Protein AF-A0A182K7H1-F1 (afdb_monomer)

Solvent-accessible surface area (backbone atoms only — not comparable to full-atom values): 57056 Å² total; per-residue (Å²): 138,60,62,59,82,62,42,45,55,62,90,88,58,88,74,41,28,60,67,60,37,84,74,32,48,56,50,62,78,60,56,67,69,58,35,54,52,52,48,57,58,53,33,58,72,74,45,53,77,69,53,47,55,51,48,50,52,45,49,52,50,32,55,77,41,65,44,45,57,30,48,52,56,48,51,60,43,40,74,75,32,53,23,68,57,61,65,74,89,90,86,73,87,88,87,86,78,92,80,81,83,88,77,68,57,71,64,57,52,48,47,53,55,45,67,73,38,57,67,68,62,45,51,48,49,53,48,18,61,76,67,75,48,80,69,52,77,68,52,54,53,53,53,49,58,49,52,52,49,41,54,73,72,31,69,68,62,34,53,54,53,52,54,57,50,51,58,58,41,71,76,40,55,74,68,55,28,50,55,52,48,53,43,48,56,46,20,73,75,69,69,52,83,70,70,76,50,72,67,56,49,50,52,51,52,50,50,57,50,49,55,54,47,51,57,48,51,59,56,49,67,75,46,56,72,72,57,35,52,52,53,49,50,39,48,66,73,26,66,95,52,82,60,77,70,52,73,69,57,46,50,53,54,51,51,49,55,54,72,70,47,97,71,80,91,42,29,60,56,53,43,67,74,39,25,43,56,50,63,26,42,68,61,76,44,35,38,26,26,38,49,73,46,52,83,36,72,48,54,74,36,55,85,24,31,53,50,44,52,14,46,49,50,26,44,50,36,47,52,51,48,28,53,27,69,28,40,32,34,65,51,50,46,96,86,58,81,45,58,37,45,44,65,50,62,53,24,43,33,9,14,21,46,48,58,26,71,73,45,38,43,81,48,59,50,53,36,34,64,92,75,40,85,47,66,53,31,33,36,40,21,43,86,20,35,46,31,42,36,76,34,46,45,100,87,71,44,56,38,52,38,42,27,41,31,54,26,52,49,55,50,47,57,51,51,79,72,48,90,69,91,74,44,31,64,32,18,41,47,52,36,36,26,38,60,30,20,51,53,52,50,50,44,34,70,73,32,77,62,26,42,50,50,53,47,51,63,42,34,18,35,37,39,40,32,56,31,83,56,63,67,86,49,62,24,44,34,43,43,37,32,67,35,59,62,47,45,34,36,60,56,40,32,20,32,33,37,37,27,21,37,29,22,42,40,17,27,35,25,26,43,76,46,41,59,69,73,57,58,51,51,52,54,49,50,42,46,46,48,32,55,73,74,44,76,79,72,79,86,52,73,50,90,53,92,57,79,64,44,72,61,81,63,76,76,55,71,68,55,53,52,51,33,58,53,32,50,60,52,45,66,62,52,60,57,45,58,39,49,34,40,54,75,42,71,91,52,19,37,52,58,34,47,77,64,77,37,59,53,67,29,52,52,54,54,49,50,53,43,36,47,27,75,75,66,78,48,83,57,24,27,38,30,68,20,67,27,25,58,18,28,78,33,60,71,31,45,19,67,60,50,35,59,47,40,49,54,24,44,54,36,67,74,35,90,82,54,51,63,60,57,36,20,51,31,42,51,51,21,30,52,49,37,47,51,46,38,52,36,14,46,69,38,59,34,41,58,62,52,55,49,48,39,51,48,49,21,57,65,66,74,40,78,78,59,67,65,72,71,36,69,60,35,38,62,45,17,44,96,59,42,17,32,34,32,34,40,74,66,52,68,48,95,58,44,46,46,45,54,32,61,32,67,72,11,26,10,46,18,29,16,39,37,60,51,23,34,39,42,36,26,19,12,34,56,85,30,90,80,41,48,22,60,60,50,51,54,47,52,57,67,58,49,59,67,72,54,47,46,18,53,56,41,52,75,76,60,81,88,83,79,89,92,90,89,88,88,94,68,88,48,69,68,56,56,48,48,54,48,51,52,53,52,47,50,56,51,42,50,58,70,57,55,52,72,71,57,54,30,51,51,38,44,47,24,64,73,55,58,26,41,92,76,64,52,75,69,54,46,54,52,50,54,52,43,53,53,49,34,53,53,53,44,39,53,53,50,48,53,50,49,42,55,72,69,63,50,82,86,58,56,72,71,57,54,51,51,52,51,56,49,45,52,52,44,48,54,44,60,68,66,46,60,52,60,69,51,54,32,51,53,43,23,47,23,58,78,51,75,45,44,78,77,87,42,75,68,55,51,49,46,50,53,52,40,52,54,49,32,45,57,48,55,49,53,49,51,52,51,47,38,71,73,37,74,74,52,53,70,54,52,75,71,58,54,52,38,49,52,51,53,51,45,50,53,53,51,54,54,60,71,61,57,61,62,69,57,55,37,52,54,54,30,52,26,56,77,48,75,21,43,86,74,77,50,72,70,56,53,51,50,50,55,54,46,56,52,48,48,50,52,47,55,52,42,55,61,41,54,76,72,73,68,89,88,56,76,62,54,60,49,37,49,57,49,52,52,47,54,48,67,71,70,102

InterPro domains:
  IPR000542 Acyltransferase ChoActase/COT/CPT [PTHR22589] (16-782)
  IPR023213 Chloramphenicol acetyltransferase-like domain superfamily [G3DSA:3.30.559.10] (259-781)
  IPR039551 Choline/Carnitine o-acyltransferase, domain 1 and 2 [PF00755] (27-86)
  IPR039551 Choline/Carnitine o-acyltransferase, domain 1 and 2 [PF00755] (265-781)
  IPR042231 Choline/Carnitine o-acyltransferase, domain 2 [G3DSA:3.30.559.70] (263-580)
  IPR042572 Carnitine o-acyltransferase, N-terminal [G3DSA:1.10.275.20] (8-95)

Structure (mmCIF, N/CA/C/O backbone):
data_AF-A0A182K7H1-F1
#
_entry.id   AF-A0A182K7H1-F1
#
loop_
_atom_site.group_PDB
_atom_site.id
_atom_site.type_symbol
_atom_site.label_atom_id
_atom_site.label_alt_id
_atom_site.label_comp_id
_atom_site.label_asym_id
_atom_site.label_entity_id
_atom_site.label_seq_id
_atom_site.pdbx_PDB_ins_code
_atom_site.Cartn_x
_atom_site.Cartn_y
_atom_site.Cartn_z
_atom_site.occupancy
_atom_site.B_iso_or_equiv
_atom_site.auth_seq_id
_atom_site.auth_comp_id
_atom_site.auth_asym_id
_atom_site.auth_atom_id
_atom_site.pdbx_PDB_model_num
ATOM 1 N N . MET A 1 1 ? 12.773 -13.994 16.159 1.00 61.06 1 MET A N 1
ATOM 2 C CA . MET A 1 1 ? 12.690 -12.647 16.770 1.00 61.06 1 MET A CA 1
ATOM 3 C C . MET A 1 1 ? 11.507 -12.635 17.725 1.00 61.06 1 MET A C 1
ATOM 5 O O . MET A 1 1 ? 10.516 -13.269 17.392 1.00 61.06 1 MET A O 1
ATOM 9 N N . ASN A 1 2 ? 11.617 -11.969 18.878 1.00 81.62 2 ASN A N 1
ATOM 10 C CA . ASN A 1 2 ? 10.516 -11.820 19.841 1.00 81.62 2 ASN A CA 1
ATOM 11 C C . ASN A 1 2 ? 9.885 -10.417 19.743 1.00 81.62 2 ASN A C 1
ATOM 13 O O . ASN A 1 2 ? 10.512 -9.479 19.241 1.00 81.62 2 ASN A O 1
ATOM 17 N N . ARG A 1 3 ? 8.648 -10.268 20.210 1.00 90.25 3 ARG A N 1
ATOM 18 C CA . ARG A 1 3 ? 7.836 -9.048 20.123 1.00 90.25 3 ARG A CA 1
ATOM 19 C C . ARG A 1 3 ? 8.479 -7.888 20.872 1.00 90.25 3 ARG A C 1
ATOM 21 O O . ARG A 1 3 ? 8.464 -6.766 20.374 1.00 90.25 3 ARG A O 1
ATOM 28 N N . GLU A 1 4 ? 9.083 -8.163 22.026 1.00 88.94 4 GLU A N 1
ATOM 29 C CA . GLU A 1 4 ? 9.776 -7.169 22.853 1.00 88.94 4 GLU A CA 1
ATOM 30 C C . GLU A 1 4 ? 10.881 -6.447 22.065 1.00 88.94 4 GLU A C 1
ATOM 32 O O . GLU A 1 4 ? 10.913 -5.218 22.009 1.00 88.94 4 GLU A O 1
ATOM 37 N N . SER A 1 5 ? 11.729 -7.201 21.356 1.00 86.62 5 SER A N 1
ATOM 38 C CA . SER A 1 5 ? 12.821 -6.641 20.548 1.00 86.62 5 SER A CA 1
ATOM 39 C C . SER A 1 5 ? 12.358 -5.854 19.317 1.00 86.62 5 SER A C 1
ATOM 41 O O . SER A 1 5 ? 13.107 -5.009 18.823 1.00 86.62 5 SER A O 1
ATOM 43 N N . ILE A 1 6 ? 11.151 -6.114 18.812 1.00 88.25 6 ILE A N 1
ATOM 44 C CA . ILE A 1 6 ? 10.623 -5.460 17.608 1.00 88.25 6 ILE A CA 1
ATOM 45 C C . ILE A 1 6 ? 9.835 -4.201 17.975 1.00 88.25 6 ILE A C 1
ATOM 47 O O . ILE A 1 6 ? 10.013 -3.163 17.342 1.00 88.25 6 ILE A O 1
ATOM 51 N N . TYR A 1 7 ? 8.976 -4.282 18.994 1.00 93.25 7 TYR A N 1
ATOM 52 C CA . TYR A 1 7 ? 7.930 -3.287 19.232 1.00 93.25 7 TYR A CA 1
ATOM 53 C C . TYR A 1 7 ? 8.120 -2.445 20.485 1.00 93.25 7 TYR A C 1
ATOM 55 O O . TYR A 1 7 ? 7.563 -1.352 20.544 1.00 93.25 7 TYR A O 1
ATOM 63 N N . TYR A 1 8 ? 8.886 -2.899 21.474 1.00 93.69 8 TYR A N 1
ATOM 64 C CA . TYR A 1 8 ? 9.007 -2.186 22.742 1.00 93.69 8 TYR A CA 1
ATOM 65 C C . TYR A 1 8 ? 10.321 -1.413 22.804 1.00 93.69 8 TYR A C 1
ATOM 67 O O . TYR A 1 8 ? 11.397 -1.916 22.458 1.00 93.69 8 TYR A O 1
ATOM 75 N N . LEU A 1 9 ? 10.240 -0.158 23.239 1.00 92.06 9 LEU A N 1
ATOM 76 C CA . LEU A 1 9 ? 11.418 0.574 23.693 1.00 92.06 9 LEU A CA 1
ATOM 77 C C . LEU A 1 9 ? 11.927 -0.025 25.007 1.00 92.06 9 LEU A C 1
ATOM 79 O O . LEU A 1 9 ? 11.134 -0.455 25.844 1.00 92.06 9 LEU A O 1
ATOM 83 N N . ALA A 1 10 ? 13.250 -0.030 25.189 1.00 87.62 10 ALA A N 1
ATOM 84 C CA . ALA A 1 10 ? 13.857 -0.480 26.436 1.00 87.62 10 ALA A CA 1
ATOM 85 C C . ALA A 1 10 ? 13.389 0.387 27.615 1.00 87.62 10 ALA A C 1
ATOM 87 O O . ALA A 1 10 ? 13.166 1.597 27.471 1.00 87.62 10 ALA A O 1
ATOM 88 N N . GLU A 1 11 ? 13.262 -0.224 28.792 1.00 84.56 11 GLU A N 1
ATOM 89 C CA . GLU A 1 11 ? 12.910 0.502 30.008 1.00 84.56 11 GLU A CA 1
ATOM 90 C C . GLU A 1 11 ? 13.937 1.615 30.279 1.00 84.56 11 GLU A C 1
ATOM 92 O O . GLU A 1 11 ? 15.145 1.424 30.148 1.00 84.56 11 GLU A O 1
ATOM 97 N N . GLY A 1 12 ? 13.451 2.818 30.592 1.00 82.81 12 GLY A N 1
ATOM 98 C CA . GLY A 1 12 ? 14.304 3.997 30.769 1.00 82.81 12 GLY A CA 1
ATOM 99 C C . GLY A 1 12 ? 14.825 4.646 29.478 1.00 82.81 12 GLY A C 1
ATOM 100 O O . GLY A 1 12 ? 15.513 5.661 29.583 1.00 82.81 12 GLY A O 1
ATOM 101 N N . SER A 1 13 ? 14.483 4.140 28.281 1.00 88.00 13 SER A N 1
ATOM 102 C CA . SER A 1 13 ? 14.846 4.810 27.021 1.00 88.00 13 SER A CA 1
ATOM 103 C C . SER A 1 13 ? 14.286 6.235 26.971 1.00 88.00 13 SER A C 1
ATOM 105 O O . SER A 1 13 ? 13.136 6.482 27.357 1.00 88.00 13 SER A O 1
ATOM 107 N N . THR A 1 14 ? 15.123 7.160 26.495 1.00 87.44 14 THR A N 1
ATOM 108 C CA . THR A 1 14 ? 14.776 8.559 26.219 1.00 87.44 14 THR A CA 1
ATOM 109 C C . THR A 1 14 ? 14.145 8.746 24.838 1.00 87.44 14 THR A C 1
ATOM 111 O O . THR A 1 14 ? 13.591 9.813 24.571 1.00 87.44 14 THR A O 1
ATOM 114 N N . GLU A 1 15 ? 14.208 7.729 23.972 1.00 91.69 15 GLU A N 1
ATOM 115 C CA . GLU A 1 15 ? 13.525 7.720 22.679 1.00 91.69 15 GLU A CA 1
ATOM 116 C C . GLU A 1 15 ? 12.002 7.660 22.865 1.00 91.69 15 GLU A C 1
ATOM 118 O O . GLU A 1 15 ? 11.488 7.200 23.889 1.00 91.69 15 GLU A O 1
ATOM 123 N N . SER A 1 16 ? 11.263 8.111 21.852 1.00 93.62 16 SER A N 1
ATOM 124 C CA . SER A 1 16 ? 9.811 7.946 21.783 1.00 93.62 16 SER A CA 1
ATOM 125 C C . SER A 1 16 ? 9.386 7.549 20.372 1.00 93.62 16 SER A C 1
ATOM 127 O O . SER A 1 16 ? 10.123 7.761 19.412 1.00 93.62 16 SER A O 1
ATOM 129 N N . THR A 1 17 ? 8.196 6.972 20.220 1.00 93.69 17 THR A N 1
ATOM 130 C CA . THR A 1 17 ? 7.698 6.461 18.927 1.00 93.69 17 THR A CA 1
ATOM 131 C C . THR A 1 17 ? 7.840 7.444 17.763 1.00 93.69 17 THR A C 1
ATOM 133 O O . THR A 1 17 ? 8.164 7.033 16.652 1.00 93.69 17 THR A O 1
ATOM 136 N N . PHE A 1 18 ? 7.612 8.734 18.017 1.00 91.81 18 PHE A N 1
ATOM 137 C CA . PHE A 1 18 ? 7.585 9.781 16.992 1.00 91.81 18 PHE A CA 1
ATOM 138 C C . PHE A 1 18 ? 8.827 10.688 17.020 1.00 91.81 18 PHE A C 1
ATOM 140 O O . PHE A 1 18 ? 8.866 11.676 16.290 1.00 91.81 18 PHE A O 1
ATOM 147 N N . CYS A 1 19 ? 9.842 10.398 17.849 1.00 89.94 19 CYS A N 1
ATOM 148 C CA . CYS A 1 19 ? 10.954 11.333 18.077 1.00 89.94 19 CYS A CA 1
ATOM 149 C C . CYS A 1 19 ? 11.801 11.600 16.824 1.00 89.94 19 CYS A C 1
ATOM 151 O O . CYS A 1 19 ? 12.365 12.679 16.700 1.00 89.94 19 CYS A O 1
ATOM 153 N N . TYR A 1 20 ? 11.838 10.659 15.878 1.00 88.25 20 TYR A N 1
ATOM 154 C CA . TYR A 1 20 ? 12.595 10.787 14.632 1.00 88.25 20 TYR A CA 1
ATOM 155 C C . TYR A 1 20 ? 11.804 11.377 13.461 1.00 88.25 20 TYR A C 1
ATOM 157 O O . TYR A 1 20 ? 12.409 11.618 12.413 1.00 88.25 20 TYR A O 1
ATOM 165 N N . ASP A 1 21 ? 10.485 11.579 13.594 1.00 85.06 21 ASP A N 1
ATOM 166 C CA . ASP A 1 21 ? 9.632 11.989 12.470 1.00 85.06 21 ASP A CA 1
ATOM 167 C C . ASP A 1 21 ? 10.032 13.361 11.921 1.00 85.06 21 ASP A C 1
ATOM 169 O O . ASP A 1 21 ? 10.161 13.514 10.710 1.00 85.06 21 ASP A O 1
ATOM 173 N N . GLU A 1 22 ? 10.294 14.343 12.787 1.00 85.38 22 GLU A N 1
ATOM 174 C CA . GLU A 1 22 ? 10.682 15.694 12.358 1.00 85.38 22 GLU A CA 1
ATOM 175 C C . GLU A 1 22 ? 12.088 15.773 11.753 1.00 85.38 22 GLU A C 1
ATOM 177 O O . GLU A 1 22 ? 12.338 16.637 10.907 1.00 85.38 22 GLU A O 1
ATOM 182 N N . ASP A 1 23 ? 12.966 14.837 12.108 1.00 87.75 23 ASP A N 1
ATOM 183 C CA . ASP A 1 23 ? 14.344 14.766 11.613 1.00 87.75 23 ASP A CA 1
ATOM 184 C C . ASP A 1 23 ? 14.473 13.936 10.328 1.00 87.75 23 ASP A C 1
ATOM 186 O O . ASP A 1 23 ? 15.574 13.762 9.802 1.00 87.75 23 ASP A O 1
ATOM 190 N N . ARG A 1 24 ? 13.366 13.383 9.806 1.00 86.62 24 ARG A N 1
ATOM 191 C CA . ARG A 1 24 ? 13.410 12.626 8.551 1.00 86.62 24 ARG A CA 1
ATOM 192 C C . ARG A 1 24 ? 13.844 13.527 7.384 1.00 86.62 24 ARG A C 1
ATOM 194 O O . ARG A 1 24 ? 13.399 14.677 7.299 1.00 86.62 24 ARG A O 1
ATOM 201 N N . PRO A 1 25 ? 14.653 13.003 6.441 1.00 91.62 25 PRO A N 1
ATOM 202 C CA . PRO A 1 25 ? 15.012 13.721 5.227 1.00 91.62 25 PRO A CA 1
ATOM 203 C C . PRO A 1 25 ? 13.783 14.200 4.454 1.00 91.62 25 PRO A C 1
ATOM 205 O O . PRO A 1 25 ? 12.722 13.568 4.474 1.00 91.62 25 PRO A O 1
ATOM 208 N N . ARG A 1 26 ? 13.943 15.311 3.732 1.00 91.25 26 ARG A N 1
ATOM 209 C CA . ARG A 1 26 ? 12.905 15.805 2.825 1.00 91.25 26 ARG A CA 1
ATOM 210 C C . ARG A 1 26 ? 12.627 14.783 1.731 1.00 91.25 26 ARG A C 1
ATOM 212 O O . ARG A 1 26 ? 13.552 14.115 1.275 1.00 91.25 26 ARG A O 1
ATOM 219 N N . LEU A 1 27 ? 11.378 14.705 1.284 1.00 86.62 27 LEU A N 1
ATOM 220 C CA . LEU A 1 27 ? 11.044 13.944 0.088 1.00 86.62 27 LEU A CA 1
ATOM 221 C C . LEU A 1 27 ? 11.757 14.597 -1.113 1.00 86.62 27 LEU A C 1
ATOM 223 O O . LEU A 1 27 ? 11.509 15.780 -1.373 1.00 86.62 27 LEU A O 1
ATOM 227 N N . PRO A 1 28 ? 12.643 13.882 -1.824 1.00 92.12 28 PRO A N 1
ATOM 228 C CA . PRO A 1 28 ? 13.343 14.441 -2.970 1.00 92.12 28 PRO A CA 1
ATOM 229 C C . PRO A 1 28 ? 12.354 14.741 -4.103 1.00 92.12 28 PRO A C 1
ATOM 231 O O . PRO A 1 28 ? 11.305 14.106 -4.221 1.00 92.12 28 PRO A O 1
ATOM 234 N N . LEU A 1 29 ? 12.681 15.744 -4.914 1.00 94.12 29 LEU A N 1
ATOM 235 C CA . LEU A 1 29 ? 11.970 16.070 -6.147 1.00 94.12 29 LEU A CA 1
ATOM 236 C C . LEU A 1 29 ? 12.861 15.636 -7.321 1.00 94.12 29 LEU A C 1
ATOM 238 O O . LEU A 1 29 ? 13.968 16.171 -7.445 1.00 94.12 29 LEU A O 1
ATOM 242 N N . PRO A 1 30 ? 12.434 14.679 -8.163 1.00 94.62 30 PRO A N 1
ATOM 243 C CA . PRO A 1 30 ? 13.207 14.292 -9.337 1.00 94.62 30 PRO A CA 1
ATOM 244 C C . PRO A 1 30 ? 13.413 15.462 -10.304 1.00 94.62 30 PRO A C 1
ATOM 246 O O . PRO A 1 30 ? 12.585 16.368 -10.409 1.00 94.62 30 PRO A O 1
ATOM 249 N N . LYS A 1 31 ? 14.496 15.411 -11.085 1.00 96.94 31 LYS A N 1
ATOM 250 C CA . LYS A 1 31 ? 14.678 16.328 -12.219 1.00 96.94 31 LYS A CA 1
ATOM 251 C C . LYS A 1 31 ? 13.679 15.990 -13.329 1.00 96.94 31 LYS A C 1
ATOM 253 O O . LYS A 1 31 ? 13.466 14.815 -13.628 1.00 96.94 31 LYS A O 1
ATOM 258 N N . LEU A 1 32 ? 13.136 17.010 -13.997 1.00 97.69 32 LEU A N 1
ATOM 259 C CA . LEU A 1 32 ? 12.185 16.827 -15.100 1.00 97.69 32 LEU A CA 1
ATOM 260 C C . LEU A 1 32 ? 12.740 15.919 -16.212 1.00 97.69 32 LEU A C 1
ATOM 262 O O . LEU A 1 32 ? 12.070 14.972 -16.613 1.00 97.69 32 LEU A O 1
ATOM 266 N N . ASP A 1 33 ? 13.973 16.162 -16.670 1.00 97.44 33 ASP A N 1
ATOM 267 C CA . ASP A 1 33 ? 14.596 15.375 -17.748 1.00 97.44 33 ASP A CA 1
ATOM 268 C C . ASP A 1 33 ? 14.733 13.888 -17.380 1.00 97.44 33 ASP A C 1
ATOM 270 O O . ASP A 1 33 ? 14.475 13.015 -18.210 1.00 97.44 33 ASP A O 1
ATOM 274 N N . HIS A 1 34 ? 15.071 13.592 -16.119 1.00 96.81 34 HIS A N 1
ATOM 275 C CA . HIS A 1 34 ? 15.126 12.222 -15.601 1.00 96.81 34 HIS A CA 1
ATOM 276 C C . HIS A 1 34 ? 13.756 11.549 -15.692 1.00 96.81 34 HIS A C 1
ATOM 278 O O . HIS A 1 34 ? 13.620 10.471 -16.272 1.00 96.81 34 HIS A O 1
ATOM 284 N N . THR A 1 35 ? 12.721 12.224 -15.185 1.00 97.62 35 THR A N 1
ATOM 285 C CA . THR A 1 35 ? 11.346 11.718 -15.213 1.00 97.62 35 THR A CA 1
ATOM 286 C C . THR A 1 35 ? 10.848 11.479 -16.631 1.00 97.62 35 THR A C 1
ATOM 288 O O . THR A 1 35 ? 10.243 10.444 -16.886 1.00 97.62 35 THR A O 1
ATOM 291 N N . LEU A 1 36 ? 11.125 12.384 -17.569 1.00 98.19 36 LEU A N 1
ATOM 292 C CA . LEU A 1 36 ? 10.683 12.242 -18.956 1.00 98.19 36 LEU A CA 1
ATOM 293 C C . LEU A 1 36 ? 11.426 11.125 -19.701 1.00 98.19 36 LEU A C 1
ATOM 295 O O . LEU A 1 36 ? 10.794 10.374 -20.447 1.00 98.19 36 LEU A O 1
ATOM 299 N N . LYS A 1 37 ? 12.733 10.956 -19.453 1.00 97.31 37 LYS A N 1
ATOM 300 C CA . LYS A 1 37 ? 13.516 9.828 -19.984 1.00 97.31 37 LYS A CA 1
ATOM 301 C C . LYS A 1 37 ? 12.961 8.493 -19.483 1.00 97.31 37 LYS A C 1
ATOM 303 O O . LYS A 1 37 ? 12.655 7.611 -20.285 1.00 97.31 37 LYS A O 1
ATOM 308 N N . ARG A 1 38 ? 12.773 8.363 -18.167 1.00 96.81 38 ARG A N 1
ATOM 309 C CA . ARG A 1 38 ? 12.219 7.156 -17.536 1.00 96.81 38 ARG A CA 1
ATOM 310 C C . ARG A 1 38 ? 10.773 6.886 -17.945 1.00 96.81 38 ARG A C 1
ATOM 312 O O . ARG A 1 38 ? 10.411 5.733 -18.170 1.00 96.81 38 ARG A O 1
ATOM 319 N N . TYR A 1 39 ? 9.963 7.931 -18.100 1.00 97.75 39 TYR A N 1
ATOM 320 C CA . TYR A 1 39 ? 8.605 7.807 -18.618 1.00 97.75 39 TYR A CA 1
ATOM 321 C C . TYR A 1 39 ? 8.619 7.181 -20.010 1.00 97.75 39 TYR A C 1
ATOM 323 O O . TYR A 1 39 ? 8.008 6.130 -20.179 1.00 97.75 39 TYR A O 1
ATOM 331 N N . LEU A 1 40 ? 9.399 7.723 -20.952 1.00 97.75 40 LEU A N 1
ATOM 332 C CA . LEU A 1 40 ? 9.535 7.159 -22.298 1.00 97.75 40 LEU A CA 1
ATOM 333 C C . LEU A 1 40 ? 10.033 5.704 -22.286 1.00 97.75 40 LEU A C 1
ATOM 335 O O . LEU A 1 40 ? 9.528 4.879 -23.044 1.00 97.75 40 LEU A O 1
ATOM 339 N N . GLU A 1 41 ? 11.000 5.367 -21.426 1.00 96.50 41 GLU A N 1
ATOM 340 C CA . GLU A 1 41 ? 11.463 3.983 -21.249 1.00 96.50 41 GLU A CA 1
ATOM 341 C C . GLU A 1 41 ? 10.328 3.048 -20.815 1.00 96.50 41 GLU A C 1
ATOM 343 O O . GLU A 1 41 ? 10.203 1.954 -21.366 1.00 96.50 41 GLU A O 1
ATOM 348 N N . SER A 1 42 ? 9.463 3.498 -19.901 1.00 96.56 42 SER A N 1
ATOM 349 C CA . SER A 1 42 ? 8.313 2.721 -19.425 1.00 96.56 42 SER A CA 1
ATOM 350 C C . SER A 1 42 ? 7.216 2.514 -20.477 1.00 96.56 42 SER A C 1
ATOM 352 O O . SER A 1 42 ? 6.374 1.637 -20.308 1.00 96.56 42 SER A O 1
ATOM 354 N N . LEU A 1 43 ? 7.216 3.287 -21.571 1.00 97.56 43 LEU A N 1
ATOM 355 C CA . LEU A 1 43 ? 6.243 3.144 -22.661 1.00 97.56 43 LEU A CA 1
ATOM 356 C C . LEU A 1 43 ? 6.629 2.066 -23.674 1.00 97.56 43 LEU A C 1
ATOM 358 O O . LEU A 1 43 ? 5.760 1.572 -24.393 1.00 97.56 43 LEU A O 1
ATOM 362 N N . LYS A 1 44 ? 7.918 1.705 -23.749 1.00 96.81 44 LYS A N 1
ATOM 363 C CA . LYS A 1 44 ? 8.454 0.785 -24.768 1.00 96.81 44 LYS A CA 1
ATOM 364 C C . LYS A 1 44 ? 7.696 -0.550 -24.863 1.00 96.81 44 LYS A C 1
ATOM 366 O O . LYS A 1 44 ? 7.487 -0.989 -25.988 1.00 96.81 44 LYS A O 1
ATOM 371 N N . PRO A 1 45 ? 7.240 -1.178 -23.759 1.00 96.88 45 PRO A N 1
ATOM 372 C CA . PRO A 1 45 ? 6.452 -2.413 -23.833 1.00 96.88 45 PRO A CA 1
ATOM 373 C C . PRO A 1 45 ? 5.067 -2.274 -24.489 1.00 96.88 45 PRO A C 1
ATOM 375 O O . PRO A 1 45 ? 4.473 -3.283 -24.857 1.00 96.88 45 PRO A O 1
ATOM 378 N N . PHE A 1 46 ? 4.525 -1.056 -24.599 1.00 96.19 46 PHE A N 1
ATOM 379 C CA . PHE A 1 46 ? 3.106 -0.819 -24.914 1.00 96.19 46 PHE A CA 1
ATOM 380 C C . PHE A 1 46 ? 2.868 -0.025 -26.206 1.00 96.19 46 PHE A C 1
ATOM 382 O O . PHE A 1 46 ? 1.730 0.036 -26.686 1.00 96.19 46 PHE A O 1
ATOM 389 N N . GLY A 1 47 ? 3.908 0.619 -26.740 1.00 93.81 47 GLY A N 1
ATOM 390 C CA . GLY A 1 47 ? 3.817 1.487 -27.912 1.00 93.81 47 GLY A CA 1
ATOM 391 C C . GLY A 1 47 ? 4.477 0.907 -29.155 1.00 93.81 47 GLY A C 1
ATOM 392 O O . GLY A 1 47 ? 5.544 0.298 -29.081 1.00 93.81 47 GLY A O 1
ATOM 393 N N . THR A 1 48 ? 3.874 1.147 -30.322 1.00 95.31 48 THR A N 1
ATOM 394 C CA . THR A 1 48 ? 4.554 0.905 -31.604 1.00 95.31 48 THR A CA 1
ATOM 395 C C . THR A 1 48 ? 5.679 1.915 -31.825 1.00 95.31 48 THR A C 1
ATOM 397 O O . THR A 1 48 ? 5.734 2.962 -31.180 1.00 95.31 48 THR A O 1
ATOM 400 N N . ALA A 1 49 ? 6.571 1.644 -32.781 1.00 95.00 49 ALA A N 1
ATOM 401 C CA . ALA A 1 49 ? 7.621 2.593 -33.155 1.00 95.00 49 ALA A CA 1
ATOM 402 C C . ALA A 1 49 ? 7.060 3.983 -33.530 1.00 95.00 49 ALA A C 1
ATOM 404 O O . ALA A 1 49 ? 7.636 4.998 -33.144 1.00 95.00 49 ALA A O 1
ATOM 405 N N . GLU A 1 50 ? 5.924 4.031 -34.237 1.00 96.19 50 GLU A N 1
ATOM 406 C CA . GLU A 1 50 ? 5.249 5.279 -34.616 1.00 96.19 50 GLU A CA 1
ATOM 407 C C . GLU A 1 50 ? 4.656 6.006 -33.402 1.00 96.19 50 GLU A C 1
ATOM 409 O O . GLU A 1 50 ? 4.860 7.211 -33.250 1.00 96.19 50 GLU A O 1
ATOM 414 N N . GLU A 1 51 ? 3.967 5.281 -32.514 1.00 97.00 51 GLU A N 1
ATOM 415 C CA . GLU A 1 51 ? 3.380 5.868 -31.304 1.00 97.00 51 GLU A CA 1
ATOM 416 C C . GLU A 1 51 ? 4.469 6.422 -30.379 1.00 97.00 51 GLU A C 1
ATOM 418 O O . GLU A 1 51 ? 4.373 7.563 -29.934 1.00 97.00 51 GLU A O 1
ATOM 423 N N . LEU A 1 52 ? 5.550 5.665 -30.160 1.00 97.50 52 LEU A N 1
ATOM 424 C CA . LEU A 1 52 ? 6.687 6.098 -29.345 1.00 97.50 52 LEU A CA 1
ATOM 425 C C . LEU A 1 52 ? 7.369 7.338 -29.930 1.00 97.50 52 LEU A C 1
ATOM 427 O O . LEU A 1 52 ? 7.769 8.230 -29.183 1.00 97.50 52 LEU A O 1
ATOM 431 N N . GLU A 1 53 ? 7.503 7.424 -31.254 1.00 97.00 53 GLU A N 1
ATOM 432 C CA . GLU A 1 53 ? 8.072 8.601 -31.910 1.00 97.00 53 GLU A CA 1
ATOM 433 C C . GLU A 1 53 ? 7.159 9.828 -31.787 1.00 97.00 53 GLU A C 1
ATOM 435 O O . GLU A 1 53 ? 7.639 10.948 -31.598 1.00 97.00 53 GLU A O 1
ATOM 440 N N . ASN A 1 54 ? 5.839 9.638 -31.832 1.00 96.62 54 ASN A N 1
ATOM 441 C CA . ASN A 1 54 ? 4.893 10.708 -31.540 1.00 96.62 54 ASN A CA 1
ATOM 442 C C . ASN A 1 54 ? 5.001 11.171 -30.078 1.00 96.62 54 ASN A C 1
ATOM 444 O O . ASN A 1 54 ? 5.142 12.367 -29.820 1.00 96.62 54 ASN A O 1
ATOM 448 N N . THR A 1 55 ? 5.033 10.240 -29.125 1.00 96.75 55 THR A N 1
ATOM 449 C CA . THR A 1 55 ? 5.185 10.566 -27.703 1.00 96.75 55 THR A CA 1
ATOM 450 C C . THR A 1 55 ? 6.498 11.280 -27.410 1.00 96.75 55 THR A C 1
ATOM 452 O O . THR A 1 55 ? 6.501 12.230 -26.634 1.00 96.75 55 THR A O 1
ATOM 455 N N . LYS A 1 56 ? 7.612 10.930 -28.069 1.00 97.88 56 LYS A N 1
ATOM 456 C CA . LYS A 1 56 ? 8.867 11.699 -27.952 1.00 97.88 56 LYS A CA 1
ATOM 457 C C . LYS A 1 56 ? 8.685 13.171 -28.320 1.00 97.88 56 LYS A C 1
ATOM 459 O O . LYS A 1 56 ? 9.226 14.038 -27.637 1.00 97.88 56 LYS A O 1
ATOM 464 N N . LYS A 1 57 ? 7.907 13.475 -29.365 1.00 97.69 57 LYS A N 1
ATOM 465 C CA . LYS A 1 57 ? 7.609 14.863 -29.765 1.00 97.69 57 LYS A CA 1
ATOM 466 C C . LYS A 1 57 ? 6.751 15.576 -28.721 1.00 97.69 57 LYS A C 1
ATOM 468 O O . LYS A 1 57 ? 7.027 16.737 -28.410 1.00 97.69 57 LYS A O 1
ATOM 473 N N . ILE A 1 58 ? 5.755 14.887 -28.158 1.00 97.88 58 ILE A N 1
ATOM 474 C CA . ILE A 1 58 ? 4.925 15.405 -27.057 1.00 97.88 58 ILE A CA 1
ATOM 475 C C . ILE A 1 58 ? 5.804 15.692 -25.834 1.00 97.88 58 ILE A C 1
ATOM 477 O O . ILE A 1 58 ? 5.742 16.787 -25.277 1.00 97.88 58 ILE A O 1
ATOM 481 N N . ILE A 1 59 ? 6.683 14.756 -25.465 1.00 98.00 59 ILE A N 1
ATOM 482 C CA . ILE A 1 59 ? 7.639 14.891 -24.363 1.00 98.00 59 ILE A CA 1
ATOM 483 C C . ILE A 1 59 ? 8.572 16.079 -24.591 1.00 98.00 59 ILE A C 1
ATOM 485 O O . ILE A 1 59 ? 8.709 16.899 -23.692 1.00 98.00 59 ILE A O 1
ATOM 489 N N . GLU A 1 60 ? 9.176 16.235 -25.772 1.00 97.69 60 GLU A N 1
ATOM 490 C CA . GLU A 1 60 ? 10.063 17.374 -26.047 1.00 97.69 60 GLU A CA 1
ATOM 491 C C . GLU A 1 60 ? 9.321 18.715 -26.020 1.00 97.69 60 GLU A C 1
ATOM 493 O O . GLU A 1 60 ? 9.848 19.710 -25.514 1.00 97.69 60 GLU A O 1
ATOM 498 N N . THR A 1 61 ? 8.082 18.745 -26.516 1.00 97.44 61 THR A N 1
ATOM 499 C CA . THR A 1 61 ? 7.219 19.934 -26.451 1.00 97.44 61 THR A CA 1
ATOM 500 C C . THR A 1 61 ? 6.868 20.274 -25.004 1.00 97.44 61 THR A C 1
ATOM 502 O O . THR A 1 61 ? 6.942 21.434 -24.597 1.00 97.44 61 THR A O 1
ATOM 505 N N . PHE A 1 62 ? 6.540 19.263 -24.198 1.00 98.00 62 PHE A N 1
ATOM 506 C CA . PHE A 1 62 ? 6.273 19.412 -22.774 1.00 98.00 62 PHE A CA 1
ATOM 507 C C . PHE A 1 62 ? 7.516 19.910 -22.028 1.00 98.00 62 PHE A C 1
ATOM 509 O O . PHE A 1 62 ? 7.446 20.929 -21.341 1.00 98.00 62 PHE A O 1
ATOM 516 N N . ARG A 1 63 ? 8.663 19.256 -22.235 1.00 97.12 63 ARG A N 1
ATOM 517 C CA . ARG A 1 63 ? 9.965 19.559 -21.625 1.00 97.12 63 ARG A CA 1
ATOM 518 C C . ARG A 1 63 ? 10.392 21.003 -21.852 1.00 97.12 63 ARG A C 1
ATOM 520 O O . ARG A 1 63 ? 10.773 21.674 -20.904 1.00 97.12 63 ARG A O 1
ATOM 527 N N . LYS A 1 64 ? 10.290 21.496 -23.091 1.00 96.06 64 LYS A N 1
ATOM 528 C CA . LYS A 1 64 ? 10.686 22.869 -23.469 1.00 96.06 64 LYS A CA 1
ATOM 529 C C . LYS A 1 64 ? 9.600 23.918 -23.214 1.00 96.06 64 LYS A C 1
ATOM 531 O O . LYS A 1 64 ? 9.876 25.111 -23.308 1.00 96.06 64 LYS A O 1
ATOM 536 N N . GLY A 1 65 ? 8.369 23.486 -22.949 1.00 95.75 65 GLY A N 1
ATOM 537 C CA . GLY A 1 65 ? 7.196 24.342 -22.818 1.00 95.75 65 GLY A CA 1
ATOM 538 C C . GLY A 1 65 ? 6.619 24.336 -21.407 1.00 95.75 65 GLY A C 1
ATOM 539 O O . GLY A 1 65 ? 7.257 24.748 -20.439 1.00 95.75 65 GLY A O 1
ATOM 540 N N . VAL A 1 66 ? 5.360 23.903 -21.297 1.00 96.06 66 VAL A N 1
ATOM 541 C CA . VAL A 1 66 ? 4.601 23.958 -20.039 1.00 96.06 66 VAL A CA 1
ATOM 542 C C . VAL A 1 66 ? 5.211 23.085 -18.937 1.00 96.06 66 VAL A C 1
ATOM 544 O O . VAL A 1 66 ? 5.131 23.460 -17.773 1.00 96.06 66 VAL A O 1
ATOM 547 N N . GLY A 1 67 ? 5.881 21.981 -19.275 1.00 97.12 67 GLY A N 1
ATOM 548 C CA . GLY A 1 67 ? 6.522 21.087 -18.311 1.00 97.12 67 GLY A CA 1
ATOM 549 C C . GLY A 1 6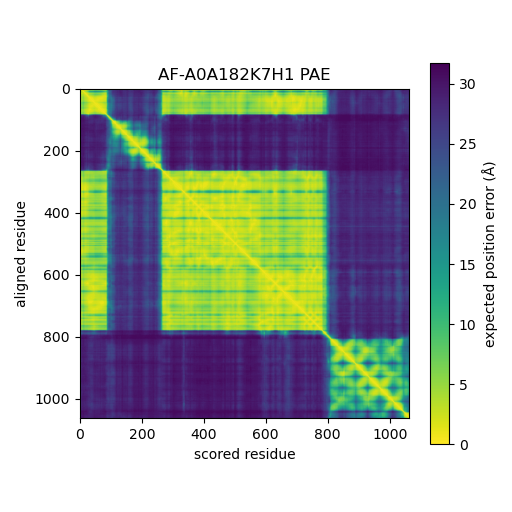7 ? 7.637 21.757 -17.518 1.00 97.12 67 GLY A C 1
ATOM 550 O O . GLY A 1 67 ? 7.630 21.658 -16.296 1.00 97.12 67 GLY A O 1
ATOM 551 N N . ALA A 1 68 ? 8.521 22.526 -18.165 1.00 97.38 68 ALA A N 1
ATOM 552 C CA . ALA A 1 68 ? 9.543 23.310 -17.461 1.00 97.38 68 ALA A CA 1
ATOM 553 C C . ALA A 1 68 ? 8.925 24.337 -16.499 1.00 97.38 68 ALA A C 1
ATOM 555 O O . ALA A 1 68 ? 9.385 24.497 -15.373 1.00 97.38 68 ALA A O 1
ATOM 556 N N . LYS A 1 69 ? 7.831 24.994 -16.908 1.00 96.69 69 LYS A N 1
ATOM 557 C CA . LYS A 1 69 ? 7.113 25.938 -16.039 1.00 96.69 69 LYS A CA 1
ATOM 558 C C . LYS A 1 69 ? 6.508 25.240 -14.816 1.00 96.69 69 LYS A C 1
ATOM 560 O O . LYS A 1 69 ? 6.584 25.770 -13.711 1.00 96.69 69 LYS A O 1
ATOM 565 N N . LEU A 1 70 ? 5.892 24.074 -15.011 1.00 93.81 70 LEU A N 1
ATOM 566 C CA . LEU A 1 70 ? 5.318 23.276 -13.925 1.00 93.81 70 LEU A CA 1
ATOM 567 C C . LEU A 1 70 ? 6.406 22.743 -12.986 1.00 93.81 70 LEU A C 1
ATOM 569 O O . LEU A 1 70 ? 6.219 22.775 -11.773 1.00 93.81 70 LEU A O 1
ATOM 573 N N . GLN A 1 71 ? 7.555 22.341 -13.533 1.00 97.44 71 GLN A N 1
ATOM 574 C CA . GLN A 1 71 ? 8.730 21.949 -12.760 1.00 97.44 71 GLN A CA 1
ATOM 575 C C . GLN A 1 71 ? 9.192 23.081 -11.840 1.00 97.44 71 GLN A C 1
ATOM 577 O O . GLN A 1 71 ? 9.374 22.850 -10.651 1.00 97.44 71 GLN A O 1
ATOM 582 N N . THR A 1 72 ? 9.303 24.315 -12.343 1.00 96.69 72 THR A N 1
ATOM 583 C CA . THR A 1 72 ? 9.668 25.471 -11.507 1.00 96.69 72 THR A CA 1
ATOM 584 C C . THR A 1 72 ? 8.674 25.683 -10.361 1.00 96.69 72 THR A C 1
ATOM 586 O O . THR A 1 72 ? 9.083 25.919 -9.227 1.00 96.69 72 THR A O 1
ATOM 589 N N . ILE A 1 73 ? 7.367 25.536 -10.616 1.00 91.00 73 ILE A N 1
ATOM 590 C CA . ILE A 1 73 ? 6.335 25.626 -9.566 1.00 91.00 73 ILE A CA 1
ATOM 591 C C . ILE A 1 73 ? 6.543 24.535 -8.501 1.00 91.00 73 ILE A C 1
ATOM 593 O O . ILE A 1 73 ? 6.439 24.811 -7.303 1.00 91.00 73 ILE A O 1
ATOM 597 N N . LEU A 1 74 ? 6.857 23.304 -8.917 1.00 88.19 74 LEU A N 1
ATOM 598 C CA . LEU A 1 74 ? 7.152 22.209 -7.991 1.00 88.19 74 LEU A CA 1
ATOM 599 C C . LEU A 1 74 ? 8.436 22.431 -7.197 1.00 88.19 74 LEU A C 1
ATOM 601 O O . LEU A 1 74 ? 8.450 22.159 -6.001 1.00 88.19 74 LEU A O 1
ATOM 605 N N . GLU A 1 75 ? 9.492 22.944 -7.818 1.00 94.31 75 GLU A N 1
ATOM 606 C CA . GLU A 1 75 ? 10.758 23.258 -7.152 1.00 94.31 75 GLU A CA 1
ATOM 607 C C . GLU A 1 75 ? 10.570 24.347 -6.093 1.00 94.31 75 GLU A C 1
ATOM 609 O O . GLU A 1 75 ? 11.036 24.203 -4.961 1.00 94.31 75 GLU A O 1
ATOM 614 N N . GLU A 1 76 ? 9.805 25.398 -6.405 1.00 89.88 76 GLU A N 1
ATOM 615 C CA . GLU A 1 76 ? 9.435 26.431 -5.434 1.00 89.88 76 GLU A CA 1
ATOM 616 C C . GLU A 1 76 ? 8.632 25.864 -4.256 1.00 89.88 76 GLU A C 1
ATOM 618 O O . GLU A 1 76 ? 8.807 26.305 -3.114 1.00 89.88 76 GLU A O 1
ATOM 623 N N . LYS A 1 77 ? 7.752 24.890 -4.516 1.00 83.25 77 LYS A N 1
ATOM 624 C CA . LYS A 1 77 ? 6.992 24.183 -3.478 1.00 83.25 77 LYS A CA 1
ATOM 625 C C . LYS A 1 77 ? 7.905 23.289 -2.631 1.00 83.25 77 LYS A C 1
ATOM 627 O O . LYS A 1 77 ? 7.893 23.393 -1.406 1.00 83.25 77 LYS A O 1
ATOM 632 N N . ALA A 1 78 ? 8.752 22.476 -3.258 1.00 86.19 78 ALA A N 1
ATOM 633 C CA . ALA A 1 78 ? 9.693 21.573 -2.594 1.00 86.19 78 ALA A CA 1
ATOM 634 C C . ALA A 1 78 ? 10.772 22.309 -1.782 1.00 86.19 78 ALA A C 1
ATOM 636 O O . ALA A 1 78 ? 11.227 21.809 -0.752 1.00 86.19 78 ALA A O 1
ATOM 637 N N . ALA A 1 79 ? 11.140 23.531 -2.174 1.00 86.94 79 ALA A N 1
ATOM 638 C CA . ALA A 1 79 ? 12.006 24.385 -1.366 1.00 86.94 79 ALA A CA 1
ATOM 639 C C . ALA A 1 79 ? 11.343 24.768 -0.027 1.00 86.94 79 ALA A C 1
ATOM 641 O O . ALA A 1 79 ? 11.991 24.779 1.026 1.00 86.94 79 ALA A O 1
ATOM 642 N N . LYS A 1 80 ? 10.032 25.036 -0.042 1.00 81.56 80 LYS A N 1
ATOM 643 C CA . LYS A 1 80 ? 9.261 25.487 1.129 1.00 81.56 80 LYS A CA 1
ATOM 644 C C . LYS A 1 80 ? 8.818 24.333 2.031 1.00 81.56 80 LYS A C 1
ATOM 646 O O . LYS A 1 80 ? 8.748 24.509 3.244 1.00 81.56 80 LYS A O 1
ATOM 651 N N . GLU A 1 81 ? 8.576 23.154 1.468 1.00 79.00 81 GLU A N 1
ATOM 652 C CA . GLU A 1 81 ? 7.992 22.011 2.176 1.00 79.00 81 GLU A CA 1
ATOM 653 C C . GLU A 1 81 ? 8.998 20.862 2.351 1.00 79.00 81 GLU A C 1
ATOM 655 O O . GLU A 1 81 ? 9.788 20.556 1.461 1.00 79.00 81 GLU A O 1
ATOM 660 N N . LYS A 1 82 ? 8.973 20.170 3.502 1.00 82.12 82 LYS A N 1
ATOM 661 C CA . LYS A 1 82 ? 9.761 18.931 3.679 1.00 82.12 82 LYS A CA 1
ATOM 662 C C . LYS A 1 82 ? 9.211 17.778 2.830 1.00 82.12 82 LYS A C 1
ATOM 664 O O . LYS A 1 82 ? 9.940 16.843 2.521 1.00 82.12 82 LYS A O 1
ATOM 669 N N . ASN A 1 83 ? 7.932 17.837 2.474 1.00 81.81 83 ASN A N 1
ATOM 670 C CA . ASN A 1 83 ? 7.267 16.862 1.627 1.00 81.81 83 ASN A CA 1
ATOM 671 C C . ASN A 1 83 ? 6.316 17.598 0.682 1.00 81.81 83 ASN A C 1
ATOM 673 O O . ASN A 1 83 ? 5.207 17.954 1.069 1.00 81.81 83 ASN A O 1
ATOM 677 N N . TRP A 1 84 ? 6.761 17.795 -0.559 1.00 80.44 84 TRP A N 1
ATOM 678 C CA . TRP A 1 84 ? 6.032 18.523 -1.602 1.00 80.44 84 TRP A CA 1
ATOM 679 C C . TRP A 1 84 ? 4.758 17.805 -2.086 1.00 80.44 84 TRP A C 1
ATOM 681 O O . TRP A 1 84 ? 3.984 18.369 -2.855 1.00 80.44 84 TRP A O 1
ATOM 691 N N . VAL A 1 85 ? 4.515 16.575 -1.621 1.00 71.56 85 VAL A N 1
ATOM 692 C CA . VAL A 1 85 ? 3.307 15.785 -1.895 1.00 71.56 85 VAL A CA 1
ATOM 693 C C . VAL A 1 85 ? 2.304 15.852 -0.721 1.00 71.56 85 VAL A C 1
ATOM 695 O O . VAL A 1 85 ? 1.131 15.517 -0.903 1.00 71.56 85 VAL A O 1
ATOM 698 N N . SER A 1 86 ? 2.719 16.304 0.480 1.00 56.53 86 SER A N 1
ATOM 699 C CA . SER A 1 86 ? 1.921 16.238 1.722 1.00 56.53 86 SER A CA 1
ATOM 700 C C . SER A 1 86 ? 2.233 17.347 2.771 1.00 56.53 86 SER A C 1
ATOM 702 O O . SER A 1 86 ? 2.894 17.040 3.765 1.00 56.53 86 SER A O 1
ATOM 704 N N . MET A 1 87 ? 1.725 18.591 2.615 1.00 37.69 87 MET A N 1
ATOM 705 C CA . MET A 1 87 ? 1.101 19.483 3.654 1.00 37.69 87 MET A CA 1
ATOM 706 C C . MET A 1 87 ? 1.081 21.011 3.345 1.00 37.69 87 MET A C 1
ATOM 708 O O . MET A 1 87 ? 2.103 21.576 2.982 1.00 37.69 87 MET A O 1
ATOM 712 N N . ILE A 1 88 ? -0.058 21.659 3.678 1.00 25.92 88 ILE A N 1
ATOM 713 C CA . ILE A 1 88 ? -0.353 22.913 4.452 1.00 25.92 88 ILE A CA 1
ATOM 714 C C . ILE A 1 88 ? 0.527 24.187 4.270 1.00 25.92 88 ILE A C 1
ATOM 716 O O . ILE A 1 88 ? 1.495 24.389 5.001 1.00 25.92 88 ILE A O 1
ATOM 720 N N . MET A 1 89 ? 0.074 25.121 3.407 1.00 21.70 89 MET A N 1
ATOM 721 C CA . MET A 1 89 ? -0.238 26.568 3.634 1.00 21.70 89 MET A CA 1
ATOM 722 C C . MET A 1 89 ? -0.418 27.326 2.293 1.00 21.70 89 MET A C 1
ATOM 724 O O . MET A 1 89 ? 0.303 27.107 1.329 1.00 21.70 89 MET A O 1
ATOM 728 N N . SER A 1 90 ? -1.392 28.244 2.231 1.00 21.36 90 SER A N 1
ATOM 729 C CA . SER A 1 90 ? -2.177 28.553 1.015 1.00 21.36 90 SER A CA 1
ATOM 730 C C . SER A 1 90 ? -2.064 29.954 0.380 1.00 21.36 90 SER A C 1
ATOM 732 O O . SER A 1 90 ? -1.991 30.937 1.115 1.00 21.36 90 SER A O 1
ATOM 734 N N . LEU A 1 91 ? -2.262 30.032 -0.954 1.00 22.06 91 LEU A N 1
ATOM 735 C CA . LEU A 1 91 ? -3.160 30.900 -1.784 1.00 22.06 91 LEU A CA 1
ATOM 736 C C . LEU A 1 91 ? -2.634 30.875 -3.242 1.00 22.06 91 LEU A C 1
ATOM 738 O O . LEU A 1 91 ? -1.450 31.109 -3.438 1.00 22.06 91 LEU A O 1
ATOM 742 N N . VAL A 1 92 ? -3.412 30.566 -4.288 1.00 20.94 92 VAL A N 1
ATOM 743 C CA . VAL A 1 92 ? -4.539 31.346 -4.835 1.00 20.94 92 VAL A CA 1
ATOM 744 C C . VAL A 1 92 ? -5.473 30.428 -5.651 1.00 20.94 92 VAL A C 1
ATOM 746 O O . VAL A 1 92 ? -5.063 29.875 -6.659 1.00 20.94 92 VAL A O 1
ATOM 749 N N . ALA A 1 93 ? -6.754 30.381 -5.288 1.00 21.58 93 ALA A N 1
ATOM 750 C CA . ALA A 1 93 ? -7.881 30.147 -6.199 1.00 21.58 93 ALA A CA 1
ATOM 751 C C . ALA A 1 93 ? -8.930 31.224 -5.826 1.00 21.58 93 ALA A C 1
ATOM 753 O O . ALA A 1 93 ? -8.975 31.651 -4.675 1.00 21.58 93 ALA A O 1
ATOM 754 N N . VAL A 1 94 ? -9.742 31.826 -6.694 1.00 22.91 94 VAL A N 1
ATOM 755 C CA . VAL A 1 94 ? -10.697 31.224 -7.628 1.00 22.91 94 VAL A CA 1
ATOM 756 C C . VAL A 1 94 ? -11.162 32.304 -8.617 1.00 22.91 94 VAL A C 1
ATOM 758 O O . VAL A 1 94 ? -11.338 33.468 -8.250 1.00 22.91 94 VAL A O 1
ATOM 761 N N . GLY A 1 95 ? -11.477 31.892 -9.846 1.00 19.28 95 GLY A N 1
ATOM 762 C CA . GLY A 1 95 ? -12.339 32.640 -10.754 1.00 19.28 95 GLY A CA 1
ATOM 763 C C . GLY A 1 95 ? -13.039 31.721 -11.755 1.00 19.28 95 GLY A C 1
ATOM 764 O O . GLY A 1 95 ? -12.458 31.395 -12.779 1.00 19.28 95 GLY A O 1
ATOM 765 N N . VAL A 1 96 ? -14.316 31.433 -11.478 1.00 21.61 96 VAL A N 1
ATOM 766 C CA . VAL A 1 96 ? -15.341 30.743 -12.294 1.00 21.61 96 VAL A CA 1
ATOM 767 C C . VAL A 1 96 ? -15.540 29.245 -12.008 1.00 21.61 96 VAL A C 1
ATOM 769 O O . VAL A 1 96 ? -14.620 28.454 -11.866 1.00 21.61 96 VAL A O 1
ATOM 772 N N . SER A 1 97 ? -16.825 28.941 -11.847 1.00 21.66 97 SER A N 1
ATOM 773 C CA . SER A 1 97 ? -17.504 27.807 -11.236 1.00 21.66 97 SER A CA 1
ATOM 774 C C . SER A 1 97 ? -17.510 26.507 -12.040 1.00 21.66 97 SER A C 1
ATOM 776 O O . SER A 1 97 ? -17.640 26.543 -13.259 1.00 21.66 97 SER A O 1
ATOM 778 N N . ALA A 1 98 ? -17.550 25.396 -11.299 1.00 24.73 98 ALA A N 1
ATOM 779 C CA . ALA A 1 98 ? -18.392 24.214 -11.507 1.00 24.73 98 ALA A CA 1
ATOM 780 C C . ALA A 1 98 ? -18.789 23.864 -12.955 1.00 24.73 98 ALA A C 1
ATOM 782 O O . ALA A 1 98 ? -19.737 24.436 -13.487 1.00 24.73 98 ALA A O 1
ATOM 783 N N . MET A 1 99 ? -18.143 22.838 -13.521 1.00 21.55 99 MET A N 1
ATOM 784 C CA . MET A 1 99 ? -18.737 21.797 -14.380 1.00 21.55 99 MET A CA 1
ATOM 785 C C . MET A 1 99 ? -17.746 20.607 -14.503 1.00 21.55 99 MET A C 1
ATOM 787 O O . MET A 1 99 ? -16.574 20.766 -14.173 1.00 21.55 99 MET A O 1
ATOM 791 N N . PRO A 1 100 ? -18.227 19.391 -14.827 1.00 24.91 100 PRO A N 1
ATOM 792 C CA . PRO A 1 100 ? -17.776 18.122 -14.242 1.00 24.91 100 PRO A CA 1
ATOM 793 C C . PRO A 1 100 ? -16.419 17.624 -14.760 1.00 24.91 100 PRO A C 1
ATOM 795 O O . PRO A 1 100 ? -16.055 17.873 -15.907 1.00 24.91 100 PRO A O 1
ATOM 798 N N . ARG A 1 101 ? -15.712 16.830 -13.940 1.00 27.61 101 ARG A N 1
ATOM 799 C CA . ARG A 1 101 ? -14.612 15.981 -14.424 1.00 27.61 101 ARG A CA 1
ATOM 800 C C . ARG A 1 101 ? -15.153 14.890 -15.371 1.00 27.61 101 ARG A C 1
ATOM 802 O O . ARG A 1 101 ? -16.282 14.425 -15.186 1.00 27.61 101 ARG A O 1
ATOM 809 N N . PRO A 1 102 ? -14.369 14.503 -16.391 1.00 28.67 102 PRO A N 1
ATOM 810 C CA . PRO A 1 102 ? -14.788 13.613 -17.464 1.00 28.67 102 PRO A CA 1
ATOM 811 C C . PRO A 1 102 ? -14.886 12.175 -16.949 1.00 28.67 102 PRO A C 1
ATOM 813 O O . PRO A 1 102 ? -13.893 11.581 -16.549 1.00 28.67 102 PRO A O 1
ATOM 816 N N . HIS A 1 103 ? -16.083 11.598 -16.979 1.00 40.09 103 HIS A N 1
ATOM 817 C CA . HIS A 1 103 ? -16.256 10.150 -16.888 1.00 40.09 103 HIS A CA 1
ATOM 818 C C . HIS A 1 103 ? -16.790 9.645 -18.226 1.00 40.09 103 HIS A C 1
ATOM 820 O O . HIS A 1 103 ? -17.847 10.100 -18.677 1.00 40.09 103 HIS A O 1
ATOM 826 N N . GLY A 1 104 ? -16.057 8.710 -18.831 1.00 37.00 104 GLY A N 1
ATOM 827 C CA . GLY A 1 104 ? -16.264 8.182 -20.181 1.00 37.00 104 GLY A CA 1
ATOM 828 C C . GLY A 1 104 ? -15.611 9.084 -21.221 1.00 37.00 104 GLY A C 1
ATOM 829 O O . GLY A 1 104 ? -15.886 10.283 -21.225 1.00 37.00 104 GLY A O 1
ATOM 830 N N . ASP A 1 105 ? -14.739 8.515 -22.059 1.00 42.94 105 ASP A N 1
ATOM 831 C CA . ASP A 1 105 ? -14.097 9.205 -23.178 1.00 42.94 105 ASP A CA 1
ATOM 832 C C . ASP A 1 105 ? -15.136 10.108 -23.856 1.00 42.94 105 ASP A C 1
ATOM 834 O O . ASP A 1 105 ? -16.193 9.649 -24.296 1.00 42.94 105 ASP A O 1
ATOM 838 N N . ALA A 1 106 ? -14.884 11.420 -23.872 1.00 37.53 106 ALA A N 1
ATOM 839 C CA . ALA A 1 106 ? -15.777 12.360 -24.530 1.00 37.53 106 ALA A CA 1
ATOM 840 C C . ALA A 1 106 ? -15.973 11.947 -25.990 1.00 37.53 106 ALA A C 1
ATOM 842 O O . ALA A 1 106 ? -17.033 12.211 -26.533 1.00 37.53 106 ALA A O 1
ATOM 843 N N . ARG A 1 107 ? -15.013 11.239 -26.602 1.00 39.94 107 ARG A N 1
ATOM 844 C CA . ARG A 1 107 ? -15.138 10.656 -27.937 1.00 39.94 107 ARG A CA 1
ATOM 845 C C . ARG A 1 107 ? -15.956 9.373 -27.961 1.00 39.94 107 ARG A C 1
ATOM 847 O O . ARG A 1 107 ? -16.662 9.199 -28.944 1.00 39.94 107 ARG A O 1
ATOM 854 N N . ASP A 1 108 ? -15.940 8.525 -26.935 1.00 41.91 108 ASP A N 1
ATOM 855 C CA . ASP A 1 108 ? -16.792 7.327 -26.891 1.00 41.91 108 ASP A CA 1
ATOM 856 C C . ASP A 1 108 ? -18.236 7.663 -26.535 1.00 41.91 108 ASP A C 1
ATOM 858 O O . ASP A 1 108 ? -19.146 7.169 -27.190 1.00 41.91 108 ASP A O 1
ATOM 862 N N . LYS A 1 109 ? -18.467 8.612 -25.622 1.00 40.09 109 LYS A N 1
ATOM 863 C CA . LYS A 1 109 ? -19.798 9.195 -25.421 1.00 40.09 109 LYS A CA 1
ATOM 864 C C . LYS A 1 109 ? -20.259 9.947 -26.658 1.00 40.09 109 LYS A C 1
ATOM 866 O O . LYS A 1 109 ? -21.401 9.784 -27.062 1.00 40.09 109 LYS A O 1
ATOM 871 N N . LEU A 1 110 ? -19.398 10.736 -27.308 1.00 39.41 110 LEU A N 1
ATOM 872 C CA . LEU A 1 110 ? -19.746 11.383 -28.576 1.00 39.41 110 LEU A CA 1
ATOM 873 C C . LEU A 1 110 ? -19.991 10.344 -29.678 1.00 39.41 110 LEU A C 1
ATOM 875 O O . LEU A 1 110 ? -20.869 10.576 -30.490 1.00 39.41 110 LEU A O 1
ATOM 879 N N . ARG A 1 111 ? -19.299 9.195 -29.698 1.00 45.28 111 ARG A N 1
ATOM 880 C CA . ARG A 1 111 ? -19.556 8.070 -30.618 1.00 45.28 111 ARG A CA 1
ATOM 881 C C . ARG A 1 111 ? -20.863 7.353 -30.306 1.00 45.28 111 ARG A C 1
ATOM 883 O O . ARG A 1 111 ? -21.575 7.044 -31.250 1.00 45.28 111 ARG A O 1
ATOM 890 N N . GLU A 1 112 ? -21.208 7.136 -29.040 1.00 43.59 112 GLU A N 1
ATOM 891 C CA . GLU A 1 112 ? -22.518 6.622 -28.620 1.00 43.59 112 GLU A CA 1
ATOM 892 C C . GLU A 1 112 ? -23.632 7.604 -28.996 1.00 43.59 112 GLU A C 1
ATOM 894 O O . GLU A 1 112 ? -24.607 7.215 -29.633 1.00 43.59 112 GLU A O 1
ATOM 899 N N . TYR A 1 113 ? -23.462 8.898 -28.704 1.00 44.31 113 TYR A N 1
ATOM 900 C CA . TYR A 1 113 ? -24.402 9.946 -29.104 1.00 44.31 113 TYR A CA 1
ATOM 901 C C . TYR A 1 113 ? -24.524 10.045 -30.626 1.00 44.31 113 TYR A C 1
ATOM 903 O O . TYR A 1 113 ? -25.632 10.135 -31.139 1.00 44.31 113 TYR A O 1
ATOM 911 N N . LEU A 1 114 ? -23.413 9.974 -31.362 1.00 44.50 114 LEU A N 1
ATOM 912 C CA . LEU A 1 114 ? -23.393 9.955 -32.823 1.00 44.50 114 LEU A CA 1
ATOM 913 C C . LEU A 1 114 ? -24.025 8.668 -33.377 1.00 44.50 114 LEU A C 1
ATOM 915 O O . LEU A 1 114 ? -24.703 8.740 -34.393 1.00 44.50 114 LEU A O 1
ATOM 919 N N . ALA A 1 115 ? -23.878 7.518 -32.716 1.00 49.62 115 ALA A N 1
ATOM 920 C CA . ALA A 1 115 ? -24.519 6.260 -33.110 1.00 49.62 115 ALA A CA 1
ATOM 921 C C . ALA A 1 115 ? -26.049 6.289 -32.934 1.00 49.62 115 ALA A C 1
ATOM 923 O O . ALA A 1 115 ? -26.755 5.591 -33.659 1.00 49.62 115 ALA A O 1
ATOM 924 N N . LEU A 1 116 ? -26.562 7.127 -32.024 1.00 44.78 116 LEU A N 1
ATOM 925 C CA . LEU A 1 116 ? -27.994 7.413 -31.867 1.00 44.78 116 LEU A CA 1
ATOM 926 C C . LEU A 1 116 ? -28.524 8.411 -32.918 1.00 44.78 116 LEU A C 1
ATOM 928 O O . LEU A 1 116 ? -29.737 8.526 -33.107 1.00 44.78 116 LEU A O 1
ATOM 932 N N . VAL A 1 117 ? -27.631 9.117 -33.623 1.00 51.31 117 VAL A N 1
ATOM 933 C CA . VAL A 1 117 ? -27.979 10.002 -34.740 1.00 51.31 117 VAL A CA 1
ATOM 934 C C . VAL A 1 117 ? -28.103 9.168 -36.031 1.00 51.31 117 VAL A C 1
ATOM 936 O O . VAL A 1 117 ? -27.167 8.433 -36.383 1.00 51.31 117 VAL A O 1
ATOM 939 N N . PRO A 1 118 ? -29.225 9.284 -36.772 1.00 59.06 118 PRO A N 1
ATOM 940 C CA . PRO A 1 118 ? -29.446 8.630 -38.049 1.00 59.06 118 PRO A CA 1
ATOM 941 C C . PRO A 1 118 ? -28.269 8.866 -38.975 1.00 59.06 118 PRO A C 1
ATOM 943 O O . PRO A 1 118 ? -27.695 9.958 -39.021 1.00 59.06 118 PRO A O 1
ATOM 946 N N . GLU A 1 119 ? -27.891 7.812 -39.688 1.00 62.22 119 GLU A N 1
ATOM 947 C CA . GLU A 1 119 ? -26.673 7.790 -40.492 1.00 62.22 119 GLU A CA 1
ATOM 948 C C . GLU A 1 119 ? -26.616 8.950 -41.496 1.00 62.22 119 GLU A C 1
ATOM 950 O O . GLU A 1 119 ? -25.543 9.485 -41.744 1.00 62.22 119 GLU A O 1
ATOM 955 N N . ASP A 1 120 ? -27.758 9.396 -42.026 1.00 61.50 120 ASP A N 1
ATOM 956 C CA . ASP A 1 120 ? -27.830 10.503 -42.978 1.00 61.50 120 ASP A CA 1
ATOM 957 C C . ASP A 1 120 ? -27.525 11.869 -42.339 1.00 61.50 120 ASP A C 1
ATOM 959 O O . ASP A 1 120 ? -26.758 12.643 -42.909 1.00 61.50 120 ASP A O 1
ATOM 963 N N . ILE A 1 121 ? -28.038 12.144 -41.134 1.00 63.91 121 ILE A N 1
ATOM 964 C CA . ILE A 1 121 ? -27.726 13.365 -40.368 1.00 63.91 121 ILE A CA 1
ATOM 965 C C . ILE A 1 121 ? -26.255 13.341 -39.939 1.00 63.91 121 ILE A C 1
ATOM 967 O O . ILE A 1 121 ? -25.505 14.297 -40.139 1.00 63.91 121 ILE A O 1
ATOM 971 N N . ARG A 1 122 ? -25.794 12.214 -39.398 1.00 67.06 122 ARG A N 1
ATOM 972 C CA . ARG A 1 122 ? -24.401 12.051 -38.972 1.00 67.06 122 ARG A CA 1
ATOM 973 C C . ARG A 1 122 ? -23.421 12.195 -40.138 1.00 67.06 122 ARG A C 1
ATOM 975 O O . ARG A 1 122 ? -22.399 12.859 -39.980 1.00 67.06 122 ARG A O 1
ATOM 982 N N . ALA A 1 123 ? -23.727 11.634 -41.306 1.00 70.75 123 ALA A N 1
ATOM 983 C CA . ALA A 1 123 ? -22.886 11.761 -42.492 1.00 70.75 123 ALA A CA 1
ATOM 984 C C . ALA A 1 123 ? -22.805 13.211 -42.996 1.00 70.75 123 ALA A C 1
ATOM 986 O O . ALA A 1 123 ? -21.717 13.668 -43.356 1.00 70.75 123 ALA A O 1
ATOM 987 N N . GLU A 1 124 ? -23.915 13.956 -42.982 1.00 69.12 124 GLU A N 1
ATOM 988 C CA . GLU A 1 124 ? -23.938 15.366 -43.394 1.00 69.12 124 GLU A CA 1
ATOM 989 C C . GLU A 1 124 ? -23.151 16.251 -42.413 1.00 69.12 124 GLU A C 1
ATOM 991 O O . GLU A 1 124 ? -22.309 17.039 -42.844 1.00 69.12 124 GLU A O 1
ATOM 996 N N . LEU A 1 125 ? -23.314 16.044 -41.099 1.00 53.50 125 LEU A N 1
ATOM 997 C CA . LEU A 1 125 ? -22.555 16.759 -40.066 1.00 53.50 125 LEU A CA 1
ATOM 998 C C . LEU A 1 125 ? -21.050 16.488 -40.172 1.00 53.50 125 LEU A C 1
ATOM 1000 O O . LEU A 1 125 ? -20.242 17.413 -40.121 1.00 53.50 125 LEU A O 1
ATOM 1004 N N . MET A 1 126 ? -20.660 15.226 -40.360 1.00 59.31 126 MET A N 1
ATOM 1005 C CA . MET A 1 126 ? -19.252 14.852 -40.501 1.00 59.31 126 MET A CA 1
ATOM 1006 C C . MET A 1 126 ? -18.644 15.385 -41.802 1.00 59.31 126 MET A C 1
ATOM 1008 O O . MET A 1 126 ? -17.464 15.732 -41.823 1.00 59.31 126 MET A O 1
ATOM 1012 N N . THR A 1 127 ? -19.440 15.501 -42.869 1.00 70.62 127 THR A N 1
ATOM 1013 C CA . THR A 1 127 ? -19.014 16.118 -44.133 1.00 70.62 127 THR A CA 1
ATOM 1014 C C . THR A 1 127 ? -18.823 17.626 -43.972 1.00 70.62 127 THR A C 1
ATOM 1016 O O . THR A 1 127 ? -17.783 18.146 -44.370 1.00 70.62 127 THR A O 1
ATOM 1019 N N . ALA A 1 128 ? -19.760 18.315 -43.315 1.00 59.59 128 ALA A N 1
ATOM 1020 C CA . ALA A 1 128 ? -19.666 19.745 -43.024 1.00 59.59 128 ALA A CA 1
ATOM 1021 C C . ALA A 1 128 ? -18.456 20.068 -42.126 1.00 59.59 128 ALA A C 1
ATOM 1023 O O . ALA A 1 128 ? -17.672 20.962 -42.437 1.00 59.59 128 ALA A O 1
ATOM 1024 N N . ILE A 1 129 ? -18.229 19.272 -41.073 1.00 45.97 129 ILE A N 1
ATOM 1025 C CA . ILE A 1 129 ? -17.058 19.400 -40.189 1.00 45.97 129 ILE A CA 1
ATOM 1026 C C . ILE A 1 129 ? -15.757 19.169 -40.964 1.00 45.97 129 ILE A C 1
ATOM 1028 O O . ILE A 1 129 ? -14.815 19.946 -40.819 1.00 45.97 129 ILE A O 1
ATOM 1032 N N . ARG A 1 130 ? -15.700 18.126 -41.804 1.00 61.25 130 ARG A N 1
ATOM 1033 C CA . ARG A 1 130 ? -14.505 17.798 -42.597 1.00 61.25 130 ARG A CA 1
ATOM 1034 C C . ARG A 1 130 ? -14.187 18.875 -43.640 1.00 61.25 130 ARG A C 1
ATOM 1036 O O . ARG A 1 130 ? -13.016 19.082 -43.942 1.00 61.25 130 ARG A O 1
ATOM 1043 N N . ASN A 1 131 ? -15.202 19.569 -44.147 1.00 62.25 131 ASN A N 1
ATOM 1044 C CA . ASN A 1 131 ? -15.049 20.629 -45.141 1.00 62.25 131 ASN A CA 1
ATOM 1045 C C . ASN A 1 131 ? -14.986 22.044 -44.532 1.00 62.25 131 ASN A C 1
ATOM 1047 O O . ASN A 1 131 ? -14.826 23.007 -45.275 1.00 62.25 131 ASN A O 1
ATOM 1051 N N . HIS A 1 132 ? -15.080 22.184 -43.202 1.00 54.69 132 HIS A N 1
ATOM 1052 C CA . HIS A 1 132 ? -15.196 23.469 -42.493 1.00 54.69 132 HIS A CA 1
ATOM 1053 C C . HIS A 1 132 ? -16.373 24.348 -42.959 1.00 54.69 132 HIS A C 1
ATOM 1055 O O . HIS A 1 132 ? -16.296 25.577 -42.950 1.00 54.69 132 HIS A O 1
ATOM 1061 N N . GLU A 1 133 ? -17.480 23.719 -43.342 1.00 62.59 133 GLU A N 1
ATOM 1062 C CA . GLU A 1 133 ? -18.699 24.383 -43.800 1.00 62.59 133 GLU A CA 1
ATOM 1063 C C . GLU A 1 133 ? -19.778 24.341 -42.710 1.00 62.59 133 GLU A C 1
ATOM 1065 O O . GLU A 1 133 ? -19.783 23.461 -41.845 1.00 62.59 133 GLU A O 1
ATOM 1070 N N . GLN A 1 134 ? -20.710 25.298 -42.732 1.00 46.00 134 GLN A N 1
ATOM 1071 C CA . GLN A 1 134 ? -21.891 25.206 -41.874 1.00 46.00 134 GLN A CA 1
ATOM 1072 C C . GLN A 1 134 ? -22.879 24.179 -42.452 1.00 46.00 134 GLN A C 1
ATOM 1074 O O . GLN A 1 134 ? -23.113 24.201 -43.663 1.00 46.00 134 GLN A O 1
ATOM 1079 N N . PRO A 1 135 ? -23.472 23.301 -41.617 1.00 59.19 135 PRO A N 1
ATOM 1080 C CA . PRO A 1 135 ? -24.530 22.398 -42.061 1.00 59.19 135 PRO A CA 1
ATOM 1081 C C . PRO A 1 135 ? -25.707 23.164 -42.676 1.00 59.19 135 PRO A C 1
ATOM 1083 O O . PRO A 1 135 ? -25.975 24.307 -42.304 1.00 59.19 135 PRO A O 1
ATOM 1086 N N . SER A 1 136 ? -26.410 22.538 -43.619 1.00 70.00 136 SER A N 1
ATOM 1087 C CA . SER A 1 136 ? -27.499 23.184 -44.357 1.00 70.00 136 SER A CA 1
ATOM 1088 C C . SER A 1 136 ? -28.710 23.511 -43.464 1.00 70.00 136 SER A C 1
ATOM 1090 O O . SER A 1 136 ? -28.959 22.844 -42.463 1.00 70.00 136 SER A O 1
ATOM 1092 N N . ASP A 1 137 ? -29.542 24.487 -43.842 1.00 61.56 137 ASP A N 1
ATOM 1093 C CA . ASP A 1 137 ? -30.801 24.753 -43.115 1.00 61.56 137 ASP A CA 1
ATOM 1094 C C . ASP A 1 137 ? -31.726 23.516 -43.091 1.00 61.56 137 ASP A C 1
ATOM 1096 O O . ASP A 1 137 ? -32.456 23.280 -42.128 1.00 61.56 137 ASP A O 1
ATOM 1100 N N . ALA A 1 138 ? -31.648 22.671 -44.126 1.00 64.31 138 ALA A N 1
ATOM 1101 C CA . ALA A 1 138 ? -32.370 21.402 -44.198 1.00 64.31 138 ALA A CA 1
ATOM 1102 C C . ALA A 1 138 ? -31.849 20.357 -43.190 1.00 64.31 138 ALA A C 1
ATOM 1104 O O . ALA A 1 138 ? -32.637 19.557 -42.682 1.00 64.31 138 ALA A O 1
ATOM 1105 N N . PHE A 1 139 ? -30.552 20.380 -42.864 1.00 63.88 139 PHE A N 1
ATOM 1106 C CA . PHE A 1 139 ? -29.964 19.562 -41.802 1.00 63.88 139 PHE A CA 1
ATOM 1107 C C . PHE A 1 139 ? -30.534 19.942 -40.433 1.00 63.88 139 PHE A C 1
ATOM 1109 O O . PHE A 1 139 ? -30.936 19.067 -39.665 1.00 63.88 139 PHE A O 1
ATOM 1116 N N . PHE A 1 140 ? -30.630 21.242 -40.139 1.00 49.38 140 PHE A N 1
ATOM 1117 C CA . PHE A 1 140 ? -31.159 21.703 -38.856 1.00 49.38 140 PHE A CA 1
ATOM 1118 C C . PHE A 1 140 ? -32.644 21.362 -38.677 1.00 49.38 140 PHE A C 1
ATOM 1120 O O . PHE A 1 140 ? -33.024 20.938 -37.584 1.00 49.38 140 PHE A O 1
ATOM 1127 N N . GLU A 1 141 ? -33.461 21.427 -39.736 1.00 59.34 141 GLU A N 1
ATOM 1128 C CA . GLU A 1 141 ? -34.858 20.974 -39.635 1.00 59.34 141 GLU A CA 1
ATOM 1129 C C . GLU A 1 141 ? -35.006 19.456 -39.500 1.00 59.34 141 GLU A C 1
ATOM 1131 O O . GLU A 1 141 ? -35.881 19.002 -38.761 1.00 59.34 141 GLU A O 1
ATOM 1136 N N . LYS A 1 142 ? -34.111 18.658 -40.096 1.00 60.31 142 LYS A N 1
ATOM 1137 C CA . LYS A 1 142 ? -34.070 17.208 -39.847 1.00 60.31 142 LYS A CA 1
ATOM 1138 C C . LYS A 1 142 ? -33.715 16.869 -38.399 1.00 60.31 142 LYS A C 1
ATOM 1140 O O . LYS A 1 142 ? -34.377 16.036 -37.786 1.00 60.31 142 LYS A O 1
ATOM 1145 N N . VAL A 1 143 ? -32.694 17.520 -37.834 1.00 53.38 143 VAL A N 1
ATOM 1146 C CA . VAL A 1 143 ? -32.309 17.338 -36.420 1.00 53.38 143 VAL A CA 1
ATOM 1147 C C . VAL A 1 143 ? -33.467 17.719 -35.498 1.00 53.38 143 VAL A C 1
ATOM 1149 O O . VAL A 1 143 ? -33.743 17.024 -34.519 1.00 53.38 143 VAL A O 1
ATOM 1152 N N . ARG A 1 144 ? -34.182 18.797 -35.831 1.00 57.03 144 ARG A N 1
ATOM 1153 C CA . ARG A 1 144 ? -35.344 19.264 -35.077 1.00 57.03 144 ARG A CA 1
ATOM 1154 C C . ARG A 1 144 ? -36.497 18.258 -35.075 1.00 57.03 144 ARG A C 1
ATOM 1156 O O . ARG A 1 144 ? -36.995 17.955 -33.992 1.00 57.03 144 ARG A O 1
ATOM 1163 N N . GLU A 1 145 ? -36.927 17.742 -36.230 1.00 60.75 145 GLU A N 1
ATOM 1164 C CA . GLU A 1 145 ? -37.988 16.715 -36.293 1.00 60.75 145 GLU A CA 1
ATOM 1165 C C . GLU A 1 145 ? -37.622 15.491 -35.447 1.00 60.75 145 GLU A C 1
ATOM 1167 O O . GLU A 1 145 ? -38.455 14.934 -34.725 1.00 60.75 145 GLU A O 1
ATOM 1172 N N . GLN A 1 146 ? -36.346 15.116 -35.463 1.00 62.44 146 GLN A N 1
ATOM 1173 C CA . GLN A 1 146 ? -35.875 13.957 -34.731 1.00 62.44 146 GLN A CA 1
ATOM 1174 C C . GLN A 1 146 ? -35.798 14.180 -33.212 1.00 62.44 146 GLN A C 1
ATOM 1176 O O . GLN A 1 146 ? -36.161 13.289 -32.443 1.00 62.44 146 GLN A O 1
ATOM 1181 N N . MET A 1 147 ? -35.375 15.367 -32.762 1.00 47.66 147 MET A N 1
ATOM 1182 C CA . MET A 1 147 ? -35.388 15.724 -31.338 1.00 47.66 147 MET A CA 1
ATOM 1183 C C . MET A 1 147 ? -36.807 15.825 -30.780 1.00 47.66 147 MET A C 1
ATOM 1185 O O . MET A 1 147 ? -37.041 15.407 -29.647 1.00 47.66 147 MET A O 1
ATOM 1189 N N . LEU A 1 148 ? -37.759 16.327 -31.572 1.00 56.41 148 LEU A N 1
ATOM 1190 C CA . LEU A 1 148 ? -39.175 16.329 -31.202 1.00 56.41 148 LEU A CA 1
ATOM 1191 C C . LEU A 1 148 ? -39.710 14.897 -31.063 1.00 56.41 148 LEU A C 1
ATOM 1193 O O . LEU A 1 148 ? -40.344 14.585 -30.060 1.00 56.41 148 LEU A O 1
ATOM 1197 N N . THR A 1 149 ? -39.346 14.005 -31.987 1.00 57.56 149 THR A N 1
ATOM 1198 C CA . THR A 1 149 ? -39.703 12.577 -31.916 1.00 57.56 149 THR A CA 1
ATOM 1199 C C . THR A 1 149 ? -39.107 11.902 -30.668 1.00 57.56 149 THR A C 1
ATOM 1201 O O . THR A 1 149 ? -39.801 11.183 -29.958 1.00 57.56 149 THR A O 1
ATOM 1204 N N . GLN A 1 150 ? -37.843 12.180 -30.319 1.00 53.97 150 GLN A N 1
ATOM 1205 C CA . GLN A 1 150 ? -37.211 11.639 -29.103 1.00 53.97 150 GLN A CA 1
ATOM 1206 C C . GLN A 1 150 ? -37.817 12.201 -27.807 1.00 53.97 150 GLN A C 1
ATOM 1208 O O . GLN A 1 150 ? -37.958 11.465 -26.836 1.00 53.97 150 GLN A O 1
ATOM 1213 N N . LEU A 1 151 ? -38.212 13.477 -27.771 1.00 51.41 151 LEU A N 1
ATOM 1214 C CA . LEU A 1 151 ? -38.929 14.054 -26.625 1.00 51.41 151 LEU A CA 1
ATOM 1215 C C . LEU A 1 151 ? -40.325 13.436 -26.432 1.00 51.41 151 LEU A C 1
ATOM 1217 O O . LEU A 1 151 ? -40.808 13.362 -25.299 1.00 51.41 151 LEU A O 1
ATOM 1221 N N . GLU A 1 152 ? -40.970 12.994 -27.515 1.00 56.47 152 GLU A N 1
ATOM 1222 C CA . GLU A 1 152 ? -42.273 12.323 -27.480 1.00 56.47 152 GLU A CA 1
ATOM 1223 C C . GLU A 1 152 ? -42.169 10.833 -27.116 1.00 56.47 152 GLU A C 1
ATOM 1225 O O . GLU A 1 152 ? -42.980 10.341 -26.329 1.00 56.47 152 GLU A O 1
ATOM 1230 N N . GLU A 1 153 ? -41.165 10.123 -27.636 1.00 55.59 153 GLU A N 1
ATOM 1231 C CA . GLU A 1 153 ? -41.062 8.661 -27.535 1.00 55.59 153 GLU A CA 1
ATOM 1232 C C . GLU A 1 153 ? -40.109 8.171 -26.425 1.00 55.59 153 GLU A C 1
ATOM 1234 O O . GLU A 1 153 ? -40.267 7.051 -25.931 1.00 55.59 153 GLU A O 1
ATOM 1239 N N . ASN A 1 154 ? -39.143 8.990 -25.979 1.00 55.50 154 ASN A N 1
ATOM 1240 C CA . ASN A 1 154 ? -38.111 8.600 -25.011 1.00 55.50 154 ASN A CA 1
ATOM 1241 C C . ASN A 1 154 ? -38.291 9.286 -23.644 1.00 55.50 154 ASN A C 1
ATOM 1243 O O . ASN A 1 154 ? -37.852 10.414 -23.397 1.00 55.50 154 ASN A O 1
ATOM 1247 N N . LYS A 1 155 ? -38.902 8.548 -22.711 1.00 56.25 155 LYS A N 1
ATOM 1248 C CA . LYS A 1 155 ? -39.240 9.025 -21.362 1.00 56.25 155 LYS A CA 1
ATOM 1249 C C . LYS A 1 155 ? -38.025 9.506 -20.547 1.00 56.25 155 LYS A C 1
ATOM 1251 O O . LYS A 1 155 ? -38.133 10.521 -19.867 1.00 56.25 155 LYS A O 1
ATOM 1256 N N . GLN A 1 156 ? -36.873 8.835 -20.641 1.00 44.47 156 GLN A N 1
ATOM 1257 C CA . GLN A 1 156 ? -35.659 9.227 -19.903 1.00 44.47 156 GLN A CA 1
ATOM 1258 C C . GLN A 1 156 ? -35.056 10.533 -20.425 1.00 44.47 156 GLN A C 1
ATOM 1260 O O . GLN A 1 156 ? -34.624 11.378 -19.640 1.00 44.47 156 GLN A O 1
ATOM 1265 N N . PHE A 1 157 ? -35.046 10.720 -21.748 1.00 45.44 157 PHE A N 1
ATOM 1266 C CA . PHE A 1 157 ? -34.550 11.955 -22.354 1.00 45.44 157 PHE A CA 1
ATOM 1267 C C . PHE A 1 157 ? -35.416 13.159 -21.955 1.00 45.44 157 PHE A C 1
ATOM 1269 O O . PHE A 1 157 ? -34.899 14.228 -21.621 1.00 45.44 157 PHE A O 1
ATOM 1276 N N . ARG A 1 158 ? -36.735 12.955 -21.907 1.00 54.69 158 ARG A N 1
ATOM 1277 C CA . ARG A 1 158 ? -37.698 13.957 -21.451 1.00 54.69 158 ARG A CA 1
ATOM 1278 C C . ARG A 1 158 ? -37.505 14.343 -19.980 1.00 54.69 158 ARG A C 1
ATOM 1280 O O . ARG A 1 158 ? -37.392 15.530 -19.686 1.00 54.69 158 ARG A O 1
ATOM 1287 N N . GLU A 1 159 ? -37.397 13.372 -19.072 1.00 53.19 159 GLU A N 1
ATOM 1288 C CA . GLU A 1 159 ? -37.190 13.627 -17.634 1.00 53.19 159 GLU A CA 1
ATOM 1289 C C . GLU A 1 159 ? -35.874 14.383 -17.358 1.00 53.19 159 GLU A C 1
ATOM 1291 O O . GLU A 1 159 ? -35.831 15.302 -16.534 1.00 53.19 159 GLU A O 1
ATOM 1296 N N . PHE A 1 160 ? -34.802 14.054 -18.086 1.00 46.59 160 PHE A N 1
ATOM 1297 C CA . PHE A 1 160 ? -33.521 14.757 -17.991 1.00 46.59 160 PHE A CA 1
ATOM 1298 C C . PHE A 1 160 ? -33.620 16.228 -18.432 1.00 46.59 160 PHE A C 1
ATOM 1300 O O . PHE A 1 160 ? -33.105 17.122 -17.748 1.00 46.59 160 PHE A O 1
ATOM 1307 N N . ALA A 1 161 ? -34.293 16.490 -19.556 1.00 50.38 161 ALA A N 1
ATOM 1308 C CA . ALA A 1 161 ? -34.505 17.845 -20.058 1.00 50.38 161 ALA A CA 1
ATOM 1309 C C . ALA A 1 161 ? -35.360 18.680 -19.086 1.00 50.38 161 ALA A C 1
ATOM 1311 O O . ALA A 1 161 ? -35.005 19.821 -18.776 1.00 50.38 161 ALA A O 1
ATOM 1312 N N . GLU A 1 162 ? -36.426 18.090 -18.536 1.00 57.12 162 GLU A N 1
ATOM 1313 C CA . GLU A 1 162 ? -37.315 18.730 -17.559 1.00 57.12 162 GLU A CA 1
ATOM 1314 C C . GLU A 1 162 ? -36.568 19.106 -16.259 1.00 57.12 162 GLU A C 1
ATOM 1316 O O . GLU A 1 162 ? -36.702 20.234 -15.775 1.00 57.12 162 GLU A O 1
ATOM 1321 N N . GLN A 1 163 ? -35.693 18.238 -15.729 1.00 51.59 163 GLN A N 1
ATOM 1322 C CA . GLN A 1 163 ? -34.904 18.537 -14.521 1.00 51.59 163 GLN A CA 1
ATOM 1323 C C . GLN A 1 163 ? -33.902 19.684 -14.702 1.00 51.59 163 GLN A C 1
ATOM 1325 O O . GLN A 1 163 ? -33.727 20.519 -13.807 1.00 51.59 163 GLN A O 1
ATOM 1330 N N . LYS A 1 164 ? -33.196 19.727 -15.837 1.00 49.88 164 LYS A N 1
ATOM 1331 C CA . LYS A 1 164 ? -32.226 20.800 -16.119 1.00 49.88 164 LYS A CA 1
ATOM 1332 C C . LYS A 1 164 ? -32.925 22.140 -16.295 1.00 49.88 164 LYS A C 1
ATOM 1334 O O . LYS A 1 164 ? -32.420 23.159 -15.823 1.00 49.88 164 LYS A O 1
ATOM 1339 N N . TYR A 1 165 ? -34.097 22.115 -16.916 1.00 62.56 165 TYR A N 1
ATOM 1340 C CA . TYR A 1 165 ? -34.912 23.295 -17.115 1.00 62.56 165 TYR A CA 1
ATOM 1341 C C . TYR A 1 165 ? -35.476 23.849 -15.796 1.00 62.56 165 TYR A C 1
ATOM 1343 O O . TYR A 1 165 ? -35.354 25.046 -15.533 1.00 62.56 165 TYR A O 1
ATOM 1351 N N . ALA A 1 166 ? -35.972 22.982 -14.906 1.00 63.88 166 ALA A N 1
ATOM 1352 C CA . ALA A 1 166 ? -36.470 23.380 -13.587 1.00 63.88 166 ALA A CA 1
ATOM 1353 C C . ALA A 1 166 ? -35.407 24.111 -12.744 1.00 63.88 166 ALA A C 1
ATOM 1355 O O . ALA A 1 166 ? -35.678 25.189 -12.209 1.00 63.88 166 ALA A O 1
ATOM 1356 N N . LYS A 1 167 ? -34.172 23.583 -12.707 1.00 52.41 167 LYS A N 1
ATOM 1357 C CA . LYS A 1 167 ? -33.046 24.203 -11.982 1.00 52.41 167 LYS A CA 1
ATOM 1358 C C . LYS A 1 167 ? -32.674 25.583 -12.516 1.00 52.41 167 LYS A C 1
ATOM 1360 O O . LYS A 1 167 ? -32.322 26.462 -11.739 1.00 52.41 167 LYS A O 1
ATOM 1365 N N . PHE A 1 168 ? -32.732 25.777 -13.832 1.00 61.59 168 PHE A N 1
ATOM 1366 C CA . PHE A 1 168 ? -32.471 27.082 -14.434 1.00 61.59 168 PHE A CA 1
ATOM 1367 C C . PHE A 1 168 ? -33.538 28.106 -14.030 1.00 61.59 168 PHE A C 1
ATOM 1369 O O . PHE A 1 168 ? -33.205 29.233 -13.665 1.00 61.59 168 PHE A O 1
ATOM 1376 N N . LEU A 1 169 ? -34.810 27.702 -14.025 1.00 67.44 169 LEU A N 1
ATOM 1377 C CA . LEU A 1 169 ? -35.901 28.576 -13.609 1.00 67.44 169 LEU A CA 1
ATOM 1378 C C . LEU A 1 169 ? -35.835 28.948 -12.115 1.00 67.44 169 LEU A C 1
ATOM 1380 O O . LEU A 1 169 ? -36.238 30.053 -11.769 1.00 67.44 169 LEU A O 1
ATOM 1384 N N . ASP A 1 170 ? -35.316 28.080 -11.234 1.00 71.88 170 ASP A N 1
ATOM 1385 C CA . ASP A 1 170 ? -35.144 28.383 -9.795 1.00 71.88 170 ASP A CA 1
ATOM 1386 C C . ASP A 1 170 ? -34.144 29.520 -9.523 1.00 71.88 170 ASP A C 1
ATOM 1388 O O . ASP A 1 170 ? -34.157 30.117 -8.449 1.00 71.88 170 ASP A O 1
ATOM 1392 N N . MET A 1 171 ? -33.280 29.844 -10.489 1.00 58.06 171 MET A N 1
ATOM 1393 C CA . MET A 1 171 ? -32.299 30.928 -10.364 1.00 58.06 171 MET A CA 1
ATOM 1394 C C . MET A 1 171 ? -32.870 32.310 -10.722 1.00 58.06 171 MET A C 1
ATOM 1396 O O . MET A 1 171 ? -32.187 33.328 -10.561 1.00 58.06 171 MET A O 1
ATOM 1400 N N . LEU A 1 172 ? -34.094 32.364 -11.247 1.00 70.88 172 LEU A N 1
ATOM 1401 C CA . LEU A 1 172 ? -34.749 33.584 -11.713 1.00 70.88 172 LEU A CA 1
ATOM 1402 C C . LEU A 1 172 ? -35.727 34.114 -10.656 1.00 70.88 172 LEU A C 1
ATOM 1404 O O . LEU A 1 172 ? -36.239 33.354 -9.834 1.00 70.88 172 LEU A O 1
ATOM 1408 N N . THR A 1 173 ? -36.012 35.422 -10.672 1.00 79.56 173 THR A N 1
ATOM 1409 C CA . THR A 1 173 ? -37.132 35.945 -9.868 1.00 79.56 173 THR A CA 1
ATOM 1410 C C . THR A 1 173 ? -38.445 35.318 -10.336 1.00 79.56 173 THR A C 1
ATOM 1412 O O . THR A 1 173 ? -38.518 34.889 -11.489 1.00 79.56 173 THR A O 1
ATOM 1415 N N . PRO A 1 174 ? -39.496 35.275 -9.499 1.00 80.75 174 PRO A N 1
ATOM 1416 C CA . PRO A 1 174 ? -40.796 34.737 -9.899 1.00 80.75 174 PRO A CA 1
ATOM 1417 C C . PRO A 1 174 ? -41.318 35.327 -11.219 1.00 80.75 174 PRO A C 1
ATOM 1419 O O . PRO A 1 174 ? -41.816 34.588 -12.063 1.00 80.75 174 PRO A O 1
ATOM 1422 N N . GLU A 1 175 ? -41.114 36.627 -11.441 1.00 78.06 175 GLU A N 1
ATOM 1423 C CA . GLU A 1 175 ? -41.544 37.329 -12.654 1.00 78.06 175 GLU A CA 1
ATOM 1424 C C . GLU A 1 175 ? -40.719 36.919 -13.887 1.00 78.06 175 GLU A C 1
ATOM 1426 O O . GLU A 1 175 ? -41.273 36.621 -14.943 1.00 78.06 175 GLU A O 1
ATOM 1431 N N . LEU A 1 176 ? -39.387 36.845 -13.760 1.00 77.69 176 LEU A N 1
ATOM 1432 C CA . LEU A 1 176 ? -38.506 36.395 -14.846 1.00 77.69 176 LEU A CA 1
ATOM 1433 C C . LEU A 1 176 ? -38.687 34.909 -15.155 1.00 77.69 176 LEU A C 1
ATOM 1435 O O . LEU A 1 176 ? -38.619 34.506 -16.313 1.00 77.69 176 LEU A O 1
ATOM 1439 N N . ARG A 1 177 ? -38.925 34.101 -14.123 1.00 81.75 177 ARG A N 1
ATOM 1440 C CA . ARG A 1 177 ? -39.255 32.683 -14.228 1.00 81.75 177 ARG A CA 1
ATOM 1441 C C . ARG A 1 177 ? -40.521 32.493 -15.054 1.00 81.75 177 ARG A C 1
ATOM 1443 O O . ARG A 1 177 ? -40.486 31.690 -15.978 1.00 81.75 177 ARG A O 1
ATOM 1450 N N . GLU A 1 178 ? -41.592 33.237 -14.775 1.00 80.50 178 GLU A N 1
ATOM 1451 C CA . GLU A 1 178 ? -42.831 33.164 -15.562 1.00 80.50 178 GLU A CA 1
ATOM 1452 C C . GLU A 1 178 ? -42.635 33.628 -17.012 1.00 80.50 178 GLU A C 1
ATOM 1454 O O . GLU A 1 178 ? -43.106 32.958 -17.931 1.00 80.50 178 GLU A O 1
ATOM 1459 N N . GLU A 1 179 ? -41.918 34.732 -17.252 1.00 79.00 179 GLU A N 1
ATOM 1460 C CA . GLU A 1 179 ? -41.676 35.235 -18.614 1.00 79.00 179 GLU A CA 1
ATOM 1461 C C . GLU A 1 179 ? -40.805 34.266 -19.445 1.00 79.00 179 GLU A C 1
ATOM 1463 O O . GLU A 1 179 ? -41.094 34.012 -20.620 1.00 79.00 179 GLU A O 1
ATOM 1468 N N . VAL A 1 180 ? -39.765 33.681 -18.841 1.00 75.50 180 VAL A N 1
ATOM 1469 C CA . VAL A 1 180 ? -38.871 32.707 -19.491 1.00 75.50 180 VAL A CA 1
ATOM 1470 C C . VAL A 1 180 ? -39.556 31.353 -19.682 1.00 75.50 180 VAL A C 1
ATOM 1472 O O . VAL A 1 180 ? -39.386 30.738 -20.737 1.00 75.50 180 VAL A O 1
ATOM 1475 N N . ASP A 1 181 ? -40.361 30.902 -18.718 1.00 78.50 181 ASP A N 1
ATOM 1476 C CA . ASP A 1 181 ? -41.168 29.687 -18.857 1.00 78.50 181 ASP A CA 1
ATOM 1477 C C . ASP A 1 181 ? -42.227 29.845 -19.944 1.00 78.50 181 ASP A C 1
ATOM 1479 O O . ASP A 1 181 ? -42.299 29.028 -20.857 1.00 78.50 181 ASP A O 1
ATOM 1483 N N . ALA A 1 182 ? -42.953 30.963 -19.988 1.00 79.19 182 ALA A N 1
ATOM 1484 C CA . ALA A 1 182 ? -43.909 31.229 -21.059 1.00 79.19 182 ALA A CA 1
ATOM 1485 C C . ALA A 1 182 ? -43.256 31.256 -22.456 1.00 79.19 182 ALA A C 1
ATOM 1487 O O . ALA A 1 182 ? -43.822 30.703 -23.405 1.00 79.19 182 ALA A O 1
ATOM 1488 N N . LEU A 1 183 ? -42.063 31.852 -22.591 1.00 74.50 183 LEU A N 1
ATOM 1489 C CA . LEU A 1 183 ? -41.294 31.871 -23.842 1.00 74.50 183 LEU A CA 1
ATOM 1490 C C . LEU A 1 183 ? -40.949 30.448 -24.307 1.00 74.50 183 LEU A C 1
ATOM 1492 O O . LEU A 1 183 ? -41.159 30.099 -25.472 1.00 74.50 183 LEU A O 1
ATOM 1496 N N . MET A 1 184 ? -40.457 29.619 -23.390 1.00 65.38 184 MET A N 1
ATOM 1497 C CA . MET A 1 184 ? -40.044 28.249 -23.682 1.00 65.38 184 MET A CA 1
ATOM 1498 C C . MET A 1 184 ? -41.243 27.331 -23.926 1.00 65.38 184 MET A C 1
ATOM 1500 O O . MET A 1 184 ? -41.222 26.556 -24.873 1.00 65.38 184 MET A O 1
ATOM 1504 N N . GLN A 1 185 ? -42.333 27.468 -23.169 1.00 69.38 185 GLN A N 1
ATOM 1505 C CA . GLN A 1 185 ? -43.578 26.721 -23.389 1.00 69.38 185 GLN A CA 1
ATOM 1506 C C . GLN A 1 185 ? -44.270 27.103 -24.702 1.00 69.38 185 GLN A C 1
ATOM 1508 O O . GLN A 1 185 ? -44.988 26.295 -25.296 1.00 69.38 185 GLN A O 1
ATOM 1513 N N . ASN A 1 186 ? -44.100 28.344 -25.158 1.00 65.62 186 ASN A N 1
ATOM 1514 C CA . ASN A 1 186 ? -44.563 28.780 -26.471 1.00 65.62 186 ASN A CA 1
ATOM 1515 C C . ASN A 1 186 ? -43.698 28.177 -27.587 1.00 65.62 186 ASN A C 1
ATOM 1517 O O . ASN A 1 186 ? -44.239 27.676 -28.570 1.00 65.62 186 ASN A O 1
ATOM 1521 N N . TRP A 1 187 ? -42.372 28.150 -27.410 1.00 59.69 187 TRP A N 1
ATOM 1522 C CA . TRP A 1 187 ? -41.470 27.446 -28.324 1.00 59.69 187 TRP A CA 1
ATOM 1523 C C . TRP A 1 187 ? -41.788 25.952 -28.409 1.00 59.69 187 TRP A C 1
ATOM 1525 O O . TRP A 1 187 ? -41.935 25.434 -29.511 1.00 59.69 187 TRP A O 1
ATOM 1535 N N . ILE A 1 188 ? -41.982 25.283 -27.273 1.00 54.75 188 ILE A N 1
ATOM 1536 C CA . ILE A 1 188 ? -42.331 23.858 -27.219 1.00 54.75 188 ILE A CA 1
ATOM 1537 C C . ILE A 1 188 ? -43.652 23.593 -27.956 1.00 54.75 188 ILE A C 1
ATOM 1539 O O . ILE A 1 188 ? -43.757 22.618 -28.692 1.00 54.75 188 ILE A O 1
ATOM 1543 N N . ARG A 1 189 ? -44.657 24.470 -27.810 1.00 57.53 189 ARG A N 1
ATOM 1544 C CA . ARG A 1 189 ? -45.968 24.291 -28.460 1.00 57.53 189 ARG A CA 1
ATOM 1545 C C . ARG A 1 189 ? -46.001 24.655 -29.942 1.00 57.53 189 ARG A C 1
ATOM 1547 O O . ARG A 1 189 ? -46.729 24.017 -30.693 1.00 57.53 189 ARG A O 1
ATOM 1554 N N . ASN A 1 190 ? -45.271 25.689 -30.352 1.00 58.84 190 ASN A N 1
ATOM 1555 C CA . ASN A 1 190 ? -45.421 26.303 -31.676 1.00 58.84 190 ASN A CA 1
ATOM 1556 C C . ASN A 1 190 ? -44.153 26.217 -32.546 1.00 58.84 190 ASN A C 1
ATOM 1558 O O . ASN A 1 190 ? -44.167 26.638 -33.701 1.00 58.84 190 ASN A O 1
ATOM 1562 N N . GLY A 1 191 ? -43.054 25.674 -32.018 1.00 44.81 191 GLY A N 1
ATOM 1563 C CA . GLY A 1 191 ? -41.855 25.283 -32.759 1.00 44.81 191 GLY A CA 1
ATOM 1564 C C . GLY A 1 191 ? -40.928 26.409 -33.239 1.00 44.81 191 GLY A C 1
ATOM 1565 O O . GLY A 1 191 ? -39.928 26.121 -33.886 1.00 44.81 191 GLY A O 1
ATOM 1566 N N . GLY A 1 192 ? -41.205 27.684 -32.955 1.00 50.72 192 GLY A N 1
ATOM 1567 C CA . GLY A 1 192 ? -40.323 28.799 -33.342 1.00 50.72 192 GLY A CA 1
ATOM 1568 C C . GLY A 1 192 ? -39.225 29.073 -32.308 1.00 50.72 192 GLY A C 1
ATOM 1569 O O . GLY A 1 192 ? -39.559 29.259 -31.143 1.00 50.72 192 GLY A O 1
ATOM 1570 N N . VAL A 1 193 ? -37.946 29.118 -32.720 1.00 46.00 193 VAL A N 1
ATOM 1571 C CA . VAL A 1 193 ? -36.772 29.337 -31.840 1.00 46.00 193 VAL A CA 1
ATOM 1572 C C . VAL A 1 193 ? -37.058 30.441 -30.807 1.00 46.00 193 VAL A C 1
ATOM 1574 O O . VAL A 1 193 ? -37.397 31.559 -31.213 1.00 46.00 193 VAL A O 1
ATOM 1577 N N . PRO A 1 194 ? -36.917 30.175 -29.494 1.00 55.69 194 PRO A N 1
ATOM 1578 C CA . PRO A 1 194 ? -37.325 31.111 -28.458 1.00 55.69 194 PRO A CA 1
ATOM 1579 C C . PRO A 1 194 ? -36.411 32.335 -28.501 1.00 55.69 194 PRO A C 1
ATOM 1581 O O . PRO A 1 194 ? -35.240 32.277 -28.136 1.00 55.69 194 PRO A O 1
ATOM 1584 N N . HIS A 1 195 ? -36.944 33.460 -28.973 1.00 59.84 195 HIS A N 1
ATOM 1585 C CA . HIS A 1 195 ? -36.227 34.728 -28.987 1.00 59.84 195 HIS A CA 1
ATOM 1586 C C . HIS A 1 195 ? -36.713 35.578 -27.824 1.00 59.84 195 HIS A C 1
ATOM 1588 O O . HIS A 1 195 ? -37.794 36.163 -27.886 1.00 59.84 195 HIS A O 1
ATOM 1594 N N . ALA A 1 196 ? -35.891 35.681 -26.777 1.00 66.56 196 ALA A N 1
ATOM 1595 C CA . ALA A 1 196 ? -36.099 36.698 -25.757 1.00 66.56 196 ALA A CA 1
ATOM 1596 C C . ALA A 1 196 ? -36.103 38.069 -26.447 1.00 66.56 196 ALA A C 1
ATOM 1598 O O . ALA A 1 196 ? -35.154 38.409 -27.174 1.00 66.56 196 ALA A O 1
ATOM 1599 N N . ASN A 1 197 ? -37.182 38.829 -26.261 1.00 73.56 197 ASN A N 1
ATOM 1600 C CA . ASN A 1 197 ? -37.245 40.201 -26.744 1.00 73.56 197 ASN A CA 1
ATOM 1601 C C . ASN A 1 197 ? -36.205 41.057 -25.997 1.00 73.56 197 ASN A C 1
ATOM 1603 O O . ASN A 1 197 ? -35.606 40.628 -25.008 1.00 73.56 197 ASN A O 1
ATOM 1607 N N . GLU A 1 198 ? -35.934 42.246 -26.525 1.00 67.94 198 GLU A N 1
ATOM 1608 C CA . GLU A 1 198 ? -34.901 43.135 -25.985 1.00 67.94 198 GLU A CA 1
ATOM 1609 C C . GLU A 1 198 ? -35.166 43.472 -24.507 1.00 67.94 198 GLU A C 1
ATOM 1611 O O . GLU A 1 198 ? -34.255 43.408 -23.688 1.00 67.94 198 GLU A O 1
ATOM 1616 N N . GLU A 1 199 ? -36.440 43.648 -24.142 1.00 76.50 199 GLU A N 1
ATOM 1617 C CA . GLU A 1 199 ? -36.886 43.881 -22.766 1.00 76.50 199 GLU A CA 1
ATOM 1618 C C . GLU A 1 199 ? -36.556 42.709 -21.817 1.00 76.50 199 GLU A C 1
ATOM 1620 O O . GLU A 1 199 ? -35.983 42.919 -20.749 1.00 76.50 199 GLU A O 1
ATOM 1625 N N . LEU A 1 200 ? -36.857 41.461 -22.196 1.00 74.44 200 LEU A N 1
ATOM 1626 C CA . LEU A 1 200 ? -36.562 40.276 -21.383 1.00 74.44 200 LEU A CA 1
ATOM 1627 C C . LEU A 1 200 ? -35.051 40.055 -21.246 1.00 74.44 200 LEU A C 1
ATOM 1629 O O . LEU A 1 200 ? -34.576 39.683 -20.172 1.00 74.44 200 LEU A O 1
ATOM 1633 N N . ARG A 1 201 ? -34.273 40.326 -22.303 1.00 65.88 201 ARG A N 1
ATOM 1634 C CA . ARG A 1 201 ? -32.804 40.261 -22.234 1.00 65.88 201 ARG A CA 1
ATOM 1635 C C . ARG A 1 201 ? -32.237 41.284 -21.262 1.00 65.88 201 ARG A C 1
ATOM 1637 O O . ARG A 1 201 ? -31.358 40.927 -20.478 1.00 65.88 201 ARG A O 1
ATOM 1644 N N . GLU A 1 202 ? -32.739 42.516 -21.282 1.00 70.62 202 GLU A N 1
ATOM 1645 C CA . GLU A 1 202 ? -32.320 43.550 -20.335 1.00 70.62 202 GLU A CA 1
ATOM 1646 C C . GLU A 1 202 ? -32.703 43.186 -18.897 1.00 70.62 202 GLU A C 1
ATOM 1648 O O . GLU A 1 202 ? -31.852 43.270 -18.010 1.00 70.62 202 GLU A O 1
ATOM 1653 N N . LYS A 1 203 ? -33.928 42.692 -18.659 1.00 75.38 203 LYS A N 1
ATOM 1654 C CA . LYS A 1 203 ? -34.359 42.220 -17.329 1.00 75.38 203 LYS A CA 1
ATOM 1655 C C . LYS A 1 203 ? -33.475 41.080 -16.816 1.00 75.38 203 LYS A C 1
ATOM 1657 O O . LYS A 1 203 ? -33.030 41.117 -15.671 1.00 75.38 203 LYS A O 1
ATOM 1662 N N . MET A 1 204 ? -33.170 40.089 -17.659 1.00 65.44 204 MET A N 1
ATOM 1663 C CA . MET A 1 204 ? -32.279 38.983 -17.292 1.00 65.44 204 MET A CA 1
ATOM 1664 C C . MET A 1 204 ? -30.859 39.474 -16.991 1.00 65.44 204 MET A C 1
ATOM 1666 O O . MET A 1 204 ? -30.273 39.075 -15.985 1.00 65.44 204 MET A O 1
ATOM 1670 N N . GLN A 1 205 ? -30.303 40.363 -17.820 1.00 63.62 205 GLN A N 1
ATOM 1671 C CA . GLN A 1 205 ? -28.979 40.940 -17.570 1.00 63.62 205 GLN A CA 1
ATOM 1672 C C . GLN A 1 205 ? -28.939 41.734 -16.263 1.00 63.62 205 GLN A C 1
ATOM 1674 O O . GLN A 1 205 ? -27.994 41.572 -15.490 1.00 63.62 205 GLN A O 1
ATOM 1679 N N . GLN A 1 206 ? -29.964 42.542 -15.984 1.00 72.00 206 GLN A N 1
ATOM 1680 C CA . GLN A 1 206 ? -30.069 43.294 -14.735 1.00 72.00 206 GLN A CA 1
ATOM 1681 C C . GLN A 1 206 ? -30.201 42.372 -13.521 1.00 72.00 206 GLN A C 1
ATOM 1683 O O . GLN A 1 206 ? -29.493 42.586 -12.540 1.00 72.00 206 GLN A O 1
ATOM 1688 N N . HIS A 1 207 ? -31.024 41.319 -13.589 1.00 71.12 207 HIS A N 1
ATOM 1689 C CA . HIS A 1 207 ? -31.168 40.338 -12.504 1.00 71.12 207 HIS A CA 1
ATOM 1690 C C . HIS A 1 207 ? -29.838 39.666 -12.172 1.00 71.12 207 HIS A C 1
ATOM 1692 O O . HIS A 1 207 ? -29.399 39.684 -11.025 1.00 71.12 207 HIS A O 1
ATOM 1698 N N . PHE A 1 208 ? -29.130 39.147 -13.176 1.00 51.06 208 PHE A N 1
ATOM 1699 C CA . PHE A 1 208 ? -27.842 38.496 -12.939 1.00 51.06 208 PHE A CA 1
ATOM 1700 C C . PHE A 1 208 ? -26.742 39.482 -12.513 1.00 51.06 208 PHE A C 1
ATOM 1702 O O . PHE A 1 208 ? -25.854 39.103 -11.745 1.00 51.06 208 PHE A O 1
ATOM 1709 N N . GLN A 1 209 ? -26.806 40.752 -12.931 1.00 60.47 209 GLN A N 1
ATOM 1710 C CA . GLN A 1 209 ? -25.934 41.802 -12.392 1.00 60.47 209 GLN A CA 1
ATOM 1711 C C . GLN A 1 209 ? -26.245 42.115 -10.922 1.00 60.47 209 GLN A C 1
ATOM 1713 O O . GLN A 1 209 ? -25.318 42.192 -10.118 1.00 60.47 209 GLN A O 1
ATOM 1718 N N . GLN A 1 210 ? -27.520 42.232 -10.545 1.00 60.62 210 GLN A N 1
ATOM 1719 C CA . GLN A 1 210 ? -27.941 42.472 -9.161 1.00 60.62 210 GLN A CA 1
ATOM 1720 C C . GLN A 1 210 ? -27.605 41.294 -8.246 1.00 60.62 210 GLN A C 1
ATOM 1722 O O . GLN A 1 210 ? -27.113 41.507 -7.140 1.00 60.62 210 GLN A O 1
ATOM 1727 N N . LEU A 1 211 ? -27.785 40.057 -8.713 1.00 51.75 211 LEU A N 1
ATOM 1728 C CA . LEU A 1 211 ? -27.408 38.853 -7.973 1.00 51.75 211 LEU A CA 1
ATOM 1729 C C . LEU A 1 211 ? -25.897 38.841 -7.688 1.00 51.75 211 LEU A C 1
ATOM 1731 O O . LEU A 1 211 ? -25.455 38.607 -6.562 1.00 51.75 211 LEU A O 1
ATOM 1735 N N . LYS A 1 212 ? -25.099 39.182 -8.707 1.00 49.25 212 LYS A N 1
ATOM 1736 C CA . LYS A 1 212 ? -23.642 39.307 -8.598 1.00 49.25 212 LYS A CA 1
ATOM 1737 C C . LYS A 1 212 ? -23.237 40.423 -7.632 1.00 49.25 212 LYS A C 1
ATOM 1739 O O . LYS A 1 212 ? -22.295 40.250 -6.862 1.00 49.25 212 LYS A O 1
ATOM 1744 N N . GLN A 1 213 ? -23.958 41.541 -7.643 1.00 53.31 213 GLN A N 1
ATOM 1745 C CA . GLN A 1 213 ? -23.707 42.671 -6.755 1.00 53.31 213 GLN A CA 1
ATOM 1746 C C . GLN A 1 213 ? -24.114 42.379 -5.304 1.00 53.31 213 GLN A C 1
ATOM 1748 O O . GLN A 1 213 ? -23.360 42.703 -4.394 1.00 53.31 213 GLN A O 1
ATOM 1753 N N . SER A 1 214 ? -25.230 41.684 -5.076 1.00 52.25 214 SER A N 1
ATOM 1754 C CA . SER A 1 214 ? -25.686 41.267 -3.744 1.00 52.25 214 SER A CA 1
ATOM 1755 C C . SER A 1 214 ? -24.687 40.328 -3.065 1.00 52.25 214 SER A C 1
ATOM 1757 O O . SER A 1 214 ? -24.287 40.561 -1.923 1.00 52.25 214 SER A O 1
ATOM 1759 N N . HIS A 1 215 ? -24.198 39.314 -3.786 1.00 50.56 215 HIS A N 1
ATOM 1760 C CA . HIS A 1 215 ? -23.145 38.430 -3.279 1.00 50.56 215 HIS A CA 1
ATOM 1761 C C . HIS A 1 215 ? -21.855 39.197 -2.964 1.00 50.56 215 HIS A C 1
ATOM 1763 O O . HIS A 1 215 ? -21.188 38.927 -1.964 1.00 50.56 215 HIS A O 1
ATOM 1769 N N . PHE A 1 216 ? -21.525 40.196 -3.781 1.00 53.06 216 PHE A N 1
ATOM 1770 C CA . PHE A 1 216 ? -20.363 41.045 -3.557 1.00 53.06 216 PHE A CA 1
ATOM 1771 C C . PHE A 1 216 ? -20.530 41.975 -2.339 1.00 53.06 216 PHE A C 1
ATOM 1773 O O . PHE A 1 216 ? -19.597 42.150 -1.559 1.00 53.06 216 PHE A O 1
ATOM 1780 N N . GLU A 1 217 ? -21.718 42.526 -2.099 1.00 56.28 217 GLU A N 1
ATOM 1781 C CA . GLU A 1 217 ? -21.997 43.366 -0.927 1.00 56.28 217 GLU A CA 1
ATOM 1782 C C . GLU A 1 217 ? -22.005 42.575 0.387 1.00 56.28 217 GLU A C 1
ATOM 1784 O O . GLU A 1 217 ? -21.501 43.070 1.402 1.00 56.28 217 GLU A O 1
ATOM 1789 N N . GLN A 1 218 ? -22.504 41.335 0.369 1.00 53.34 218 GLN A N 1
ATOM 1790 C CA . GLN A 1 218 ? -22.411 40.409 1.503 1.00 53.34 218 GLN A CA 1
ATOM 1791 C C . GLN A 1 218 ? -20.954 40.063 1.835 1.00 53.34 218 GLN A C 1
ATOM 1793 O O . GLN A 1 218 ? -20.592 39.978 3.010 1.00 53.34 218 GLN A O 1
ATOM 1798 N N . LEU A 1 219 ? -20.100 39.927 0.815 1.00 52.38 219 LEU A N 1
ATOM 1799 C CA . LEU A 1 219 ? -18.659 39.742 0.983 1.00 52.38 219 LEU A CA 1
ATOM 1800 C C . LEU A 1 219 ? -18.012 40.981 1.628 1.00 52.38 219 LEU A C 1
ATOM 1802 O O . LEU A 1 219 ? -17.273 40.856 2.606 1.00 52.38 219 LEU A O 1
ATOM 1806 N N . LEU A 1 220 ? -18.340 42.187 1.145 1.00 55.97 220 LEU A N 1
ATOM 1807 C CA . LEU A 1 220 ? -17.822 43.442 1.706 1.00 55.97 220 LEU A CA 1
ATOM 1808 C C . LEU A 1 220 ? -18.284 43.688 3.150 1.00 55.97 220 LEU A C 1
ATOM 1810 O O . LEU A 1 220 ? -17.580 44.348 3.911 1.00 55.97 220 LEU A O 1
ATOM 1814 N N . ALA A 1 221 ? -19.450 43.174 3.552 1.00 62.00 221 ALA A N 1
ATOM 1815 C CA . ALA A 1 221 ? -19.966 43.309 4.915 1.00 62.00 221 ALA A CA 1
ATOM 1816 C C . ALA A 1 221 ? -19.133 42.584 5.979 1.00 62.00 221 ALA A C 1
ATOM 1818 O O . ALA A 1 221 ? -19.237 42.923 7.156 1.00 62.00 221 ALA A O 1
ATOM 1819 N N . LYS A 1 222 ?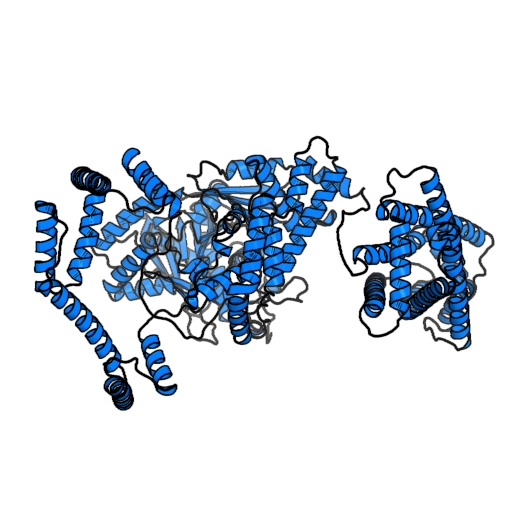 -18.288 41.635 5.566 1.00 53.75 222 LYS A N 1
ATOM 1820 C CA . LYS A 1 222 ? -17.375 40.902 6.449 1.00 53.75 222 LYS A CA 1
ATOM 1821 C C . LYS A 1 222 ? -16.035 41.623 6.676 1.00 53.75 222 LYS A C 1
ATOM 1823 O O . LYS A 1 222 ? -15.249 41.182 7.508 1.00 53.75 222 LYS A O 1
ATOM 1828 N N . LEU A 1 223 ? -15.766 42.725 5.963 1.00 58.12 223 LEU A N 1
ATOM 1829 C CA . LEU A 1 223 ? -14.583 43.572 6.167 1.00 58.12 223 LEU A CA 1
ATOM 1830 C C . LEU A 1 223 ? -14.728 44.442 7.426 1.00 58.12 223 LEU A C 1
ATOM 1832 O O . LEU A 1 223 ? -15.827 44.877 7.776 1.00 58.12 223 LEU A O 1
ATOM 1836 N N . SER A 1 224 ? -13.602 44.784 8.061 1.00 68.62 224 SER A N 1
ATOM 1837 C CA . SER A 1 224 ? -13.590 45.821 9.100 1.00 68.62 224 SER A CA 1
ATOM 1838 C C . SER A 1 224 ? -14.017 47.179 8.511 1.00 68.62 224 SER A C 1
ATOM 1840 O O . SER A 1 224 ? -13.761 47.429 7.330 1.00 68.62 224 SER A O 1
ATOM 1842 N N . PRO A 1 225 ? -14.635 48.088 9.294 1.00 71.62 225 PRO A N 1
ATOM 1843 C CA . PRO A 1 225 ? -15.161 49.351 8.765 1.00 71.62 225 PRO A CA 1
ATOM 1844 C C . PRO A 1 225 ? -14.123 50.182 7.996 1.00 71.62 225 PRO A C 1
ATOM 1846 O O . PRO A 1 225 ? -14.409 50.652 6.900 1.00 71.62 225 PRO A O 1
ATOM 1849 N N . ALA A 1 226 ? -12.898 50.277 8.523 1.00 70.12 226 ALA A N 1
ATOM 1850 C CA . ALA A 1 226 ? -11.809 51.032 7.902 1.00 70.12 226 ALA A CA 1
ATOM 1851 C C . ALA A 1 226 ? -11.348 50.426 6.564 1.00 70.12 226 ALA A C 1
ATOM 1853 O O . ALA A 1 226 ? -11.080 51.149 5.609 1.00 70.12 226 ALA A O 1
ATOM 1854 N N . LEU A 1 227 ? -11.280 49.094 6.468 1.00 62.28 227 LEU A N 1
ATOM 1855 C CA . LEU A 1 227 ? -10.846 48.413 5.249 1.00 62.28 227 LEU A CA 1
ATOM 1856 C C . LEU A 1 227 ? -11.966 48.368 4.199 1.00 62.28 227 LEU A C 1
ATOM 1858 O O . LEU A 1 227 ? -11.710 48.515 3.007 1.00 62.28 227 LEU A O 1
ATOM 1862 N N . ARG A 1 228 ? -13.221 48.233 4.642 1.00 73.81 228 ARG A N 1
ATOM 1863 C CA . ARG A 1 228 ? -14.411 48.336 3.790 1.00 73.81 228 ARG A CA 1
ATOM 1864 C C . ARG A 1 228 ? -14.468 49.686 3.081 1.00 73.81 228 ARG A C 1
ATOM 1866 O O . ARG A 1 228 ? -14.698 49.717 1.876 1.00 73.81 228 ARG A O 1
ATOM 1873 N N . GLU A 1 229 ? -14.201 50.769 3.807 1.00 74.69 229 GLU A N 1
ATOM 1874 C CA . GLU A 1 229 ? -14.171 52.130 3.267 1.00 74.69 229 GLU A CA 1
ATOM 1875 C C . GLU A 1 229 ? -13.037 52.314 2.242 1.00 74.69 229 GLU A C 1
ATOM 1877 O O . GLU A 1 229 ? -13.255 52.878 1.171 1.00 74.69 229 GLU A O 1
ATOM 1882 N N . GLN A 1 230 ? -11.854 51.743 2.495 1.00 69.62 230 GLN A N 1
ATOM 1883 C CA . GLN A 1 230 ? -10.739 51.760 1.539 1.00 69.62 230 GLN A CA 1
ATOM 1884 C C . GLN A 1 230 ? -11.040 50.975 0.253 1.00 69.62 230 GLN A C 1
ATOM 1886 O O . GLN A 1 230 ? -10.795 51.471 -0.847 1.00 69.62 230 GLN A O 1
ATOM 1891 N N . VAL A 1 231 ? -11.600 49.766 0.370 1.00 64.12 231 VAL A N 1
ATOM 1892 C CA . VAL A 1 231 ? -11.959 48.921 -0.782 1.00 64.12 231 VAL A CA 1
ATOM 1893 C C . VAL A 1 231 ? -13.086 49.564 -1.596 1.00 64.12 231 VAL A C 1
ATOM 1895 O O . VAL A 1 231 ? -13.005 49.614 -2.823 1.00 64.12 231 VAL A O 1
ATOM 1898 N N . GLN A 1 232 ? -14.098 50.134 -0.935 1.00 68.69 232 GLN A N 1
ATOM 1899 C CA . GLN A 1 232 ? -15.156 50.906 -1.594 1.00 68.69 232 GLN A CA 1
ATOM 1900 C C . GLN A 1 232 ? -14.619 52.186 -2.254 1.00 68.69 232 GLN A C 1
ATOM 1902 O O . GLN A 1 232 ? -15.082 52.553 -3.335 1.00 68.69 232 GLN A O 1
ATOM 1907 N N . GLY A 1 233 ? -13.607 52.832 -1.671 1.00 71.00 233 GLY A N 1
ATOM 1908 C CA . GLY A 1 233 ? -12.895 53.966 -2.268 1.00 71.00 233 GLY A CA 1
ATOM 1909 C C . GLY A 1 233 ? -12.199 53.612 -3.587 1.00 71.00 233 GLY A C 1
ATOM 1910 O O . GLY A 1 233 ? -12.348 54.323 -4.577 1.00 71.00 233 GLY A O 1
ATOM 1911 N N . VAL A 1 234 ? -11.504 52.472 -3.644 1.00 66.12 234 VAL A N 1
ATOM 1912 C CA . VAL A 1 234 ? -10.849 51.991 -4.878 1.00 66.12 234 VAL A CA 1
ATOM 1913 C C . VAL A 1 234 ? -11.880 51.622 -5.949 1.00 66.12 234 VAL A C 1
ATOM 1915 O O . VAL A 1 234 ? -11.705 51.938 -7.124 1.00 66.12 234 VAL A O 1
ATOM 1918 N N . LEU A 1 235 ? -12.984 50.987 -5.550 1.00 58.22 235 LEU A N 1
ATOM 1919 C CA . LEU A 1 235 ? -14.063 50.601 -6.463 1.00 58.22 235 LEU A CA 1
ATOM 1920 C C . LEU A 1 235 ? -14.808 51.814 -7.032 1.00 58.22 235 LEU A C 1
ATOM 1922 O O . LEU A 1 235 ? -15.101 51.854 -8.224 1.00 58.22 235 LEU A O 1
ATOM 1926 N N . SER A 1 236 ? -15.072 52.823 -6.201 1.00 61.97 236 SER A N 1
ATOM 1927 C CA . SER A 1 236 ? -15.726 54.064 -6.633 1.00 61.97 236 SER A CA 1
ATOM 1928 C C . SER A 1 236 ? -14.838 54.913 -7.547 1.00 61.97 236 SER A C 1
ATOM 1930 O O . SER A 1 236 ? -15.351 55.551 -8.463 1.00 61.97 236 SER A O 1
ATOM 1932 N N . GLN A 1 237 ? -13.513 54.867 -7.372 1.00 60.00 237 GLN A N 1
ATOM 1933 C CA . GLN A 1 237 ? -12.555 55.510 -8.280 1.00 60.00 237 GLN A CA 1
ATOM 1934 C C . GLN A 1 237 ? -12.371 54.759 -9.607 1.00 60.00 237 GLN A C 1
ATOM 1936 O O . GLN A 1 237 ? -12.039 55.379 -10.615 1.00 60.00 237 GLN A O 1
ATOM 1941 N N . ALA A 1 238 ? -12.593 53.442 -9.631 1.00 53.62 238 ALA A N 1
ATOM 1942 C CA . ALA A 1 238 ? -12.413 52.625 -10.829 1.00 53.62 238 ALA A CA 1
ATOM 1943 C C . ALA A 1 238 ? -13.521 52.821 -11.880 1.00 53.62 238 ALA A C 1
ATOM 1945 O O . ALA A 1 238 ? -13.277 52.606 -13.068 1.00 53.62 238 ALA A O 1
ATOM 1946 N N . GLY A 1 239 ? -14.724 53.252 -11.483 1.00 59.34 239 GLY A N 1
ATOM 1947 C CA . GLY A 1 239 ? -15.854 53.424 -12.404 1.00 59.34 239 GLY A CA 1
ATOM 1948 C C . GLY A 1 239 ? -16.177 52.126 -13.162 1.00 59.34 239 GLY A C 1
ATOM 1949 O O . GLY A 1 239 ? -16.437 51.101 -12.542 1.00 59.34 239 GLY A O 1
ATOM 1950 N N . GLN A 1 240 ? -16.147 52.159 -14.503 1.00 43.44 240 GLN A N 1
ATOM 1951 C CA . GLN A 1 240 ? -16.271 50.962 -15.363 1.00 43.44 240 GLN A CA 1
ATOM 1952 C C . GLN A 1 240 ? -14.926 50.255 -15.657 1.00 43.44 240 GLN A C 1
ATOM 1954 O O . GLN A 1 240 ? -14.895 49.247 -16.362 1.00 43.44 240 GLN A O 1
ATOM 1959 N N . GLY A 1 241 ? -13.807 50.782 -15.153 1.00 41.38 241 GLY A N 1
ATOM 1960 C CA . GLY A 1 241 ? -12.470 50.204 -15.293 1.00 41.38 241 GLY A CA 1
ATOM 1961 C C . GLY A 1 241 ? -12.149 49.151 -14.229 1.00 41.38 241 GLY A C 1
ATOM 1962 O O . GLY A 1 241 ? -12.877 48.962 -13.256 1.00 41.38 241 GLY A O 1
ATOM 1963 N N . ARG A 1 242 ? -11.024 48.445 -14.402 1.00 39.94 242 ARG A N 1
ATOM 1964 C CA . ARG A 1 242 ? -10.585 47.403 -13.461 1.00 39.94 242 ARG A CA 1
ATOM 1965 C C . ARG A 1 242 ? -9.977 48.058 -12.204 1.00 39.94 242 ARG A C 1
ATOM 1967 O O . ARG A 1 242 ? -8.995 48.788 -12.344 1.00 39.94 242 ARG A O 1
ATOM 1974 N N . PRO A 1 243 ? -10.515 47.812 -10.996 1.00 54.81 243 PRO A N 1
ATOM 1975 C CA . PRO A 1 243 ? -10.008 48.417 -9.765 1.00 54.81 243 PRO A CA 1
ATOM 1976 C C . PRO A 1 243 ? -8.571 47.973 -9.458 1.00 54.81 243 PRO A C 1
ATOM 1978 O O . PRO A 1 243 ? -8.222 46.800 -9.599 1.00 54.81 243 PRO A O 1
ATOM 1981 N N . GLN A 1 244 ? -7.739 48.926 -9.037 1.00 62.41 244 GLN A N 1
ATOM 1982 C CA . GLN A 1 244 ? -6.326 48.731 -8.701 1.00 62.41 244 GLN A CA 1
ATOM 1983 C C . GLN A 1 244 ? -6.164 48.726 -7.177 1.00 62.41 244 GLN A C 1
ATOM 1985 O O . GLN A 1 244 ? -6.080 49.777 -6.551 1.00 62.41 244 GLN A O 1
ATOM 1990 N N . PHE A 1 245 ? -6.135 47.536 -6.580 1.00 67.25 245 PHE A N 1
ATOM 1991 C CA . PHE A 1 245 ? -5.858 47.368 -5.150 1.00 67.25 245 PHE A CA 1
ATOM 1992 C C . PHE A 1 245 ? -4.349 47.320 -4.897 1.00 67.25 245 PHE A C 1
ATOM 1994 O O . PHE A 1 245 ? -3.627 46.703 -5.688 1.00 67.25 245 PHE A O 1
ATOM 2001 N N . ASN A 1 246 ? -3.887 47.928 -3.802 1.00 68.00 246 ASN A N 1
ATOM 2002 C CA . ASN A 1 246 ? -2.504 47.783 -3.333 1.00 68.00 246 ASN A CA 1
ATOM 2003 C C . ASN A 1 246 ? -2.287 46.420 -2.644 1.00 68.00 246 ASN A C 1
ATOM 2005 O O . ASN A 1 246 ? -3.249 45.695 -2.386 1.00 68.00 246 ASN A O 1
ATOM 2009 N N . ASP A 1 247 ? -1.038 46.050 -2.365 1.00 52.25 247 ASP A N 1
ATOM 2010 C CA . ASP A 1 247 ? -0.702 44.699 -1.886 1.00 52.25 247 ASP A CA 1
ATOM 2011 C C . ASP A 1 247 ? -1.346 44.352 -0.536 1.00 52.25 247 ASP A C 1
ATOM 2013 O O . ASP A 1 247 ? -1.792 43.223 -0.338 1.00 52.25 247 ASP A O 1
ATOM 2017 N N . GLU A 1 248 ? -1.495 45.332 0.357 1.00 59.00 248 GLU A N 1
ATOM 2018 C CA . GLU A 1 248 ? -2.156 45.159 1.656 1.00 59.00 248 GLU A CA 1
ATOM 2019 C C . GLU A 1 248 ? -3.672 44.930 1.495 1.00 59.00 248 GLU A C 1
ATOM 2021 O O . GLU A 1 248 ? -4.247 44.019 2.094 1.00 59.00 248 GLU A O 1
ATOM 2026 N N . GLN A 1 249 ? -4.319 45.684 0.600 1.00 56.62 249 GLN A N 1
ATOM 2027 C CA . GLN A 1 249 ? -5.731 45.511 0.244 1.00 56.62 249 GLN A CA 1
ATOM 2028 C C . GLN A 1 249 ? -5.977 44.186 -0.484 1.00 56.62 249 GLN A C 1
ATOM 2030 O O . GLN A 1 249 ? -6.959 43.501 -0.195 1.00 56.62 249 GLN A O 1
ATOM 2035 N N . ARG A 1 250 ? -5.082 43.789 -1.400 1.00 58.56 250 ARG A N 1
ATOM 2036 C CA . ARG A 1 250 ? -5.141 42.488 -2.085 1.00 58.56 250 ARG A CA 1
ATOM 2037 C C . ARG A 1 250 ? -5.023 41.351 -1.084 1.00 58.56 250 ARG A C 1
ATOM 2039 O O . ARG A 1 250 ? -5.850 40.447 -1.121 1.00 58.56 250 ARG A O 1
ATOM 2046 N N . ALA A 1 251 ? -4.053 41.415 -0.174 1.00 52.66 251 ALA A N 1
ATOM 2047 C CA . ALA A 1 251 ? -3.849 40.400 0.850 1.00 52.66 251 ALA A CA 1
ATOM 2048 C C . ALA A 1 251 ? -5.077 40.250 1.761 1.00 52.66 251 ALA A C 1
ATOM 2050 O O . ALA A 1 251 ? -5.511 39.131 2.020 1.00 52.66 251 ALA A O 1
ATOM 2051 N N . ALA A 1 252 ? -5.693 41.355 2.187 1.00 52.09 252 ALA A N 1
ATOM 2052 C CA . ALA A 1 252 ? -6.863 41.309 3.059 1.00 52.09 252 ALA A CA 1
ATOM 2053 C C . ALA A 1 252 ? -8.146 40.832 2.345 1.00 52.09 252 ALA A C 1
ATOM 2055 O O . ALA A 1 252 ? -8.924 40.072 2.923 1.00 52.09 252 ALA A O 1
ATOM 2056 N N . ILE A 1 253 ? -8.354 41.212 1.076 1.00 52.16 253 ILE A N 1
ATOM 2057 C CA . ILE A 1 253 ? -9.458 40.696 0.244 1.00 52.16 253 ILE A CA 1
ATOM 2058 C C . ILE A 1 253 ? -9.271 39.194 -0.023 1.00 52.16 253 ILE A C 1
ATOM 2060 O O . ILE A 1 253 ? -10.220 38.424 0.114 1.00 52.16 253 ILE A O 1
ATOM 2064 N N . LEU A 1 254 ? -8.049 38.763 -0.351 1.00 49.69 254 LEU A N 1
ATOM 2065 C CA . LEU A 1 254 ? -7.711 37.352 -0.565 1.00 49.69 254 LEU A CA 1
ATOM 2066 C C . LEU A 1 254 ? -7.884 36.526 0.712 1.00 49.69 254 LEU A C 1
AT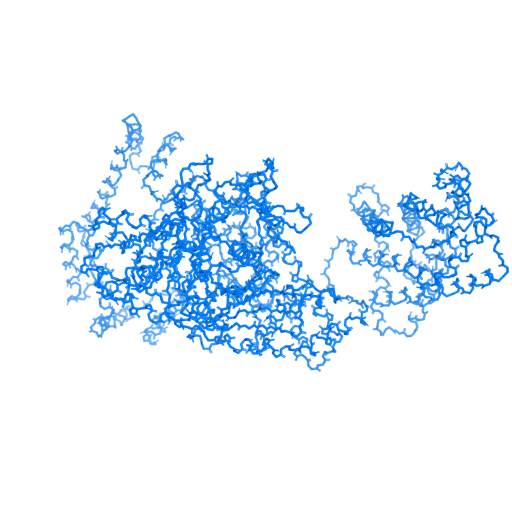OM 2068 O O . LEU A 1 254 ? -8.411 35.419 0.649 1.00 49.69 254 LEU A O 1
ATOM 2072 N N . LEU A 1 255 ? -7.514 37.073 1.873 1.00 44.75 255 LEU A N 1
ATOM 2073 C CA . LEU A 1 255 ? -7.724 36.431 3.169 1.00 44.75 255 LEU A CA 1
ATOM 2074 C C . LEU A 1 255 ? -9.218 36.232 3.470 1.00 44.75 255 LEU A C 1
ATOM 2076 O O . LEU A 1 255 ? -9.599 35.201 4.009 1.00 44.75 255 LEU A O 1
ATOM 2080 N N . LEU A 1 256 ? -10.086 37.169 3.086 1.00 40.59 256 LEU A N 1
ATOM 2081 C CA . LEU A 1 256 ? -11.534 37.040 3.286 1.00 40.59 256 LEU A CA 1
ATOM 2082 C C . LEU A 1 256 ? -12.210 36.089 2.297 1.00 40.59 256 LEU A C 1
ATOM 2084 O O . LEU A 1 256 ? -13.117 35.364 2.697 1.00 40.59 256 LEU A O 1
ATOM 2088 N N . ILE A 1 257 ? -11.742 36.035 1.046 1.00 40.78 257 ILE A N 1
ATOM 2089 C CA . ILE A 1 257 ? -12.159 35.007 0.077 1.00 40.78 257 ILE A CA 1
ATOM 2090 C C . ILE A 1 257 ? -11.778 33.617 0.610 1.00 40.78 257 ILE A C 1
ATOM 2092 O O . ILE A 1 257 ? -12.608 32.706 0.608 1.00 40.78 257 ILE A O 1
ATOM 2096 N N . LYS A 1 258 ? -10.572 33.502 1.176 1.00 40.84 258 LYS A N 1
ATOM 2097 C CA . LYS A 1 258 ? -10.040 32.297 1.822 1.00 40.84 258 LYS A CA 1
ATOM 2098 C C . LYS A 1 258 ? -10.811 31.887 3.081 1.00 40.84 258 LYS A C 1
ATOM 2100 O O . LYS A 1 258 ? -11.043 30.709 3.280 1.00 40.84 258 LYS A O 1
ATOM 2105 N N . ILE A 1 259 ? -11.263 32.842 3.898 1.00 38.81 259 ILE A N 1
ATOM 2106 C CA . ILE A 1 259 ? -12.124 32.570 5.068 1.00 38.81 259 ILE A CA 1
ATOM 2107 C C . ILE A 1 259 ? -13.563 32.215 4.642 1.00 38.81 259 ILE A C 1
ATOM 2109 O O . ILE A 1 259 ? -14.300 31.599 5.403 1.00 38.81 259 ILE A O 1
ATOM 2113 N N . SER A 1 260 ? -13.995 32.600 3.436 1.00 32.16 260 SER A N 1
ATOM 2114 C CA . SER A 1 260 ? -15.354 32.331 2.937 1.00 32.16 260 SER A CA 1
ATOM 2115 C C . SER A 1 260 ? -15.513 31.029 2.142 1.00 32.16 260 SER A C 1
ATOM 2117 O O . SER A 1 260 ? -16.637 30.698 1.772 1.00 32.16 260 SER A O 1
ATOM 2119 N N . THR A 1 261 ? -14.421 30.308 1.872 1.00 32.59 261 THR A N 1
ATOM 2120 C CA . THR A 1 261 ? -14.411 29.046 1.116 1.00 32.59 261 THR A CA 1
ATOM 2121 C C . THR A 1 261 ? -13.801 27.942 1.983 1.00 32.59 261 THR A C 1
ATOM 2123 O O . THR A 1 261 ? -12.589 27.809 2.086 1.00 32.59 261 THR A O 1
ATOM 2126 N N . ASP A 1 262 ? -14.665 27.170 2.644 1.00 27.20 262 ASP A N 1
ATOM 2127 C CA . ASP A 1 262 ? -14.341 26.113 3.623 1.00 27.20 262 ASP A CA 1
ATOM 2128 C C . ASP A 1 262 ? -13.749 24.826 2.987 1.00 27.20 262 ASP A C 1
ATOM 2130 O O . ASP A 1 262 ? -14.096 23.707 3.357 1.00 27.20 262 ASP A O 1
ATOM 2134 N N . ALA A 1 263 ? -12.848 24.952 2.009 1.00 32.50 263 ALA A N 1
ATOM 2135 C CA . ALA A 1 263 ? -12.158 23.814 1.398 1.00 32.50 263 ALA A CA 1
ATOM 2136 C C . ALA A 1 263 ? -10.673 24.136 1.176 1.00 32.50 263 ALA A C 1
ATOM 2138 O O . ALA A 1 263 ? -10.285 24.704 0.155 1.00 32.50 263 ALA A O 1
ATOM 2139 N N . THR A 1 264 ? -9.829 23.785 2.146 1.00 34.38 264 THR A N 1
ATOM 2140 C CA . THR A 1 264 ? -8.374 23.781 1.977 1.00 34.38 264 THR A CA 1
ATOM 2141 C C . THR A 1 264 ? -7.932 22.417 1.431 1.00 34.38 264 THR A C 1
ATOM 2143 O O . THR A 1 264 ? -8.037 21.402 2.112 1.00 34.38 264 THR A O 1
ATOM 2146 N N . VAL A 1 265 ? -7.472 22.383 0.175 1.00 38.88 265 VAL A N 1
ATOM 2147 C CA . VAL A 1 265 ? -6.763 21.233 -0.422 1.00 38.88 265 VAL A CA 1
ATOM 2148 C C . VAL A 1 265 ? -5.332 21.298 0.103 1.00 38.88 265 VAL A C 1
ATOM 2150 O O . VAL A 1 265 ? -4.503 22.059 -0.398 1.00 38.88 265 VAL A O 1
ATOM 2153 N N . ASP A 1 266 ? -5.080 20.602 1.206 1.00 51.09 266 ASP A N 1
ATOM 2154 C CA . ASP A 1 266 ? -3.843 20.725 1.976 1.00 51.09 266 ASP A CA 1
ATOM 2155 C C . ASP A 1 266 ? -2.843 19.589 1.679 1.00 51.09 266 ASP A C 1
ATOM 2157 O O . ASP A 1 266 ? -1.711 19.652 2.173 1.00 51.09 266 ASP A O 1
ATOM 2161 N N . LYS A 1 267 ? -3.208 18.555 0.893 1.00 65.19 267 LYS A N 1
ATOM 2162 C CA . LYS A 1 267 ? -2.353 17.379 0.618 1.00 65.19 267 LYS A CA 1
ATOM 2163 C C . LYS A 1 267 ? -2.706 16.672 -0.709 1.00 65.19 267 LYS A C 1
ATOM 2165 O O . LYS A 1 267 ? -3.544 15.775 -0.731 1.00 65.19 267 LYS A O 1
ATOM 2170 N N . TRP A 1 268 ? -1.987 16.964 -1.800 1.00 74.81 268 TRP A N 1
ATOM 2171 C CA . TRP A 1 268 ? -2.291 16.440 -3.148 1.00 74.81 268 TRP A CA 1
ATOM 2172 C C . TRP A 1 268 ? -2.565 14.936 -3.237 1.00 74.81 268 TRP A C 1
ATOM 2174 O O . TRP A 1 268 ? -3.556 14.544 -3.849 1.00 74.81 268 TRP A O 1
ATOM 2184 N N . TRP A 1 269 ? -1.712 14.087 -2.655 1.00 70.69 269 TRP A N 1
ATOM 2185 C CA . TRP A 1 269 ? -1.903 12.635 -2.766 1.00 70.69 269 TRP A CA 1
ATOM 2186 C C . TRP A 1 269 ? -3.130 12.136 -1.996 1.00 70.69 269 TRP A C 1
ATOM 2188 O O . TRP A 1 269 ? -3.851 11.279 -2.485 1.00 70.69 269 TRP A O 1
ATOM 2198 N N . GLU A 1 270 ? -3.396 12.685 -0.813 1.00 78.31 270 GLU A N 1
ATOM 2199 C CA . GLU A 1 270 ? -4.597 12.358 -0.031 1.00 78.31 270 GLU A CA 1
ATOM 2200 C C . GLU A 1 270 ? -5.854 12.834 -0.773 1.00 78.31 270 GLU A C 1
ATOM 2202 O O . GLU A 1 270 ? -6.774 12.056 -1.026 1.00 78.31 270 GLU A O 1
ATOM 2207 N N . ASP A 1 271 ? -5.834 14.091 -1.211 1.00 76.81 271 ASP A N 1
ATOM 2208 C CA . ASP A 1 271 ? -6.991 14.769 -1.778 1.00 76.81 271 ASP A CA 1
ATOM 2209 C C . ASP A 1 271 ? -7.381 14.174 -3.138 1.00 76.81 271 ASP A C 1
ATOM 2211 O O . ASP A 1 271 ? -8.512 13.720 -3.342 1.00 76.81 271 ASP A O 1
ATOM 2215 N N . TYR A 1 272 ? -6.443 14.114 -4.085 1.00 75.75 272 TYR A N 1
ATOM 2216 C CA . TYR A 1 272 ? -6.772 13.740 -5.460 1.00 75.75 272 TYR A CA 1
ATOM 2217 C C . TYR A 1 272 ? -6.694 12.240 -5.747 1.00 75.75 272 TYR A C 1
ATOM 2219 O O . TYR A 1 272 ? -7.405 11.791 -6.643 1.00 75.75 272 TYR A O 1
ATOM 2227 N N . ALA A 1 273 ? -5.898 11.457 -5.007 1.00 67.31 273 ALA A N 1
ATOM 2228 C CA . ALA A 1 273 ? -5.867 10.004 -5.214 1.00 67.31 273 ALA A CA 1
ATOM 2229 C C . ALA A 1 273 ? -6.972 9.273 -4.439 1.00 67.31 273 ALA A C 1
ATOM 2231 O O . ALA A 1 273 ? -7.409 8.213 -4.878 1.00 67.31 273 ALA A O 1
ATOM 2232 N N . TYR A 1 274 ? -7.445 9.834 -3.317 1.00 78.31 274 TYR A N 1
ATOM 2233 C CA . TYR A 1 274 ? -8.448 9.186 -2.470 1.00 78.31 274 TYR A CA 1
ATOM 2234 C C . TYR A 1 274 ? -9.677 10.061 -2.241 1.00 78.31 274 TYR A C 1
ATOM 2236 O O . TYR A 1 274 ? -10.777 9.673 -2.637 1.00 78.31 274 TYR A O 1
ATOM 2244 N N . CYS A 1 275 ? -9.525 11.226 -1.604 1.00 83.50 275 CYS A N 1
ATOM 2245 C CA . CYS A 1 275 ? -10.659 11.974 -1.058 1.00 83.50 275 CYS A CA 1
ATOM 2246 C C . CYS A 1 275 ? -11.590 12.560 -2.116 1.00 83.50 275 CYS A C 1
ATOM 2248 O O . CYS A 1 275 ? -12.738 12.811 -1.791 1.00 83.50 275 CYS A O 1
ATOM 2250 N N . THR A 1 276 ? -11.164 12.756 -3.362 1.00 79.88 276 THR A N 1
ATOM 2251 C CA . THR A 1 276 ? -12.050 13.197 -4.458 1.00 79.88 276 THR A CA 1
ATOM 2252 C C . THR A 1 276 ? -12.754 12.047 -5.177 1.00 79.88 276 THR A C 1
ATOM 2254 O O . THR A 1 276 ? -13.715 12.290 -5.908 1.00 79.88 276 THR A O 1
ATOM 2257 N N . LEU A 1 277 ? -12.368 10.786 -4.939 1.00 77.69 277 LEU A N 1
ATOM 2258 C CA . LEU A 1 277 ? -13.110 9.637 -5.462 1.00 77.69 277 LEU A CA 1
ATOM 2259 C C . LEU A 1 277 ? -14.526 9.650 -4.890 1.00 77.69 277 LEU A C 1
ATOM 2261 O O . LEU A 1 277 ? -14.711 9.826 -3.685 1.00 77.69 277 LEU A O 1
ATOM 2265 N N . ARG A 1 278 ? -15.523 9.526 -5.770 1.00 89.62 278 ARG A N 1
ATOM 2266 C CA . ARG A 1 278 ? -16.948 9.563 -5.406 1.00 89.62 278 ARG A CA 1
ATOM 2267 C C . ARG A 1 278 ? -17.582 8.175 -5.338 1.00 89.62 278 ARG A C 1
ATOM 2269 O O . ARG A 1 278 ? -18.705 8.061 -4.877 1.00 89.62 278 ARG A O 1
ATOM 2276 N N . MET A 1 279 ? -16.871 7.134 -5.767 1.00 86.75 279 MET A N 1
ATOM 2277 C CA . MET A 1 279 ? -17.330 5.743 -5.707 1.00 86.75 279 MET A CA 1
ATOM 2278 C C . MET A 1 279 ? -17.409 5.244 -4.258 1.00 86.75 279 MET A C 1
ATOM 2280 O O . MET A 1 279 ? -16.771 5.811 -3.371 1.00 86.75 279 MET A O 1
ATOM 2284 N N . ALA A 1 280 ? -18.170 4.175 -4.025 1.00 92.06 280 ALA A N 1
ATOM 2285 C CA . ALA A 1 280 ? -18.208 3.495 -2.732 1.00 92.06 280 ALA A CA 1
ATOM 2286 C C . ALA A 1 280 ? -16.797 3.103 -2.251 1.00 92.06 280 ALA A C 1
ATOM 2288 O O . ALA A 1 280 ? -15.902 2.851 -3.057 1.00 92.06 280 ALA A O 1
ATOM 2289 N N . LEU A 1 281 ? -16.573 3.038 -0.935 1.00 92.31 281 LEU A N 1
ATOM 2290 C CA . LEU A 1 281 ? -15.262 2.621 -0.416 1.00 92.31 281 LEU A CA 1
ATOM 2291 C C . LEU A 1 281 ? -15.037 1.118 -0.567 1.00 92.31 281 LEU A C 1
ATOM 2293 O O . LEU A 1 281 ? -13.924 0.696 -0.868 1.00 92.31 281 LEU A O 1
ATOM 2297 N N . ILE A 1 282 ? -16.082 0.310 -0.389 1.00 90.31 282 ILE A N 1
ATOM 2298 C CA . ILE A 1 282 ? -16.048 -1.105 -0.752 1.00 90.31 282 ILE A CA 1
ATOM 2299 C C . ILE A 1 282 ? -16.513 -1.231 -2.210 1.00 90.31 282 ILE A C 1
ATOM 2301 O O . ILE A 1 282 ? -17.524 -0.635 -2.576 1.00 90.31 282 ILE A O 1
ATOM 2305 N N . PRO A 1 283 ? -15.795 -1.980 -3.062 1.00 87.88 283 PRO A N 1
ATOM 2306 C CA . PRO A 1 283 ? -14.486 -2.598 -2.826 1.00 87.88 283 PRO A CA 1
ATOM 2307 C C . PRO A 1 283 ? -13.291 -1.668 -3.149 1.00 87.88 283 PRO A C 1
ATOM 2309 O O . PRO A 1 283 ? -12.144 -2.071 -2.983 1.00 87.88 283 PRO A O 1
ATOM 2312 N N . TYR A 1 284 ? -13.539 -0.452 -3.645 1.00 86.56 284 TYR A N 1
ATOM 2313 C CA . TYR A 1 284 ? -12.568 0.348 -4.406 1.00 86.56 284 TYR A CA 1
ATOM 2314 C C . TYR A 1 284 ? -11.424 0.996 -3.604 1.00 86.56 284 TYR A C 1
ATOM 2316 O O . TYR A 1 284 ? -10.407 1.362 -4.185 1.00 86.56 284 TYR A O 1
ATOM 2324 N N . CYS A 1 285 ? -11.575 1.204 -2.297 1.00 87.56 285 CYS A N 1
ATOM 2325 C CA . CYS A 1 285 ? -10.632 1.970 -1.466 1.00 87.56 285 CYS A CA 1
ATOM 2326 C C . CYS A 1 285 ? -10.321 1.316 -0.112 1.00 87.56 285 CYS A C 1
ATOM 2328 O O . CYS A 1 285 ? -9.635 1.925 0.711 1.00 87.56 285 CYS A O 1
ATOM 2330 N N . VAL A 1 286 ? -10.814 0.104 0.149 1.00 90.88 286 VAL A N 1
ATOM 2331 C CA . VAL A 1 286 ? -10.503 -0.629 1.384 1.00 90.88 286 VAL A CA 1
ATOM 2332 C C . VAL A 1 286 ? -9.337 -1.590 1.174 1.00 90.88 286 VAL A C 1
ATOM 2334 O O . VAL A 1 286 ? -9.278 -2.311 0.181 1.00 90.88 286 VAL A O 1
ATOM 2337 N N . MET A 1 287 ? -8.423 -1.627 2.139 1.00 92.81 287 MET A N 1
ATOM 2338 C CA . MET A 1 287 ? -7.434 -2.695 2.276 1.00 92.81 287 MET A CA 1
ATOM 2339 C C . MET A 1 287 ? -8.017 -3.810 3.127 1.00 92.81 287 MET A C 1
ATOM 2341 O O . MET A 1 287 ? -8.683 -3.536 4.124 1.00 92.81 287 MET A O 1
ATOM 2345 N N . VAL A 1 288 ? -7.739 -5.056 2.763 1.00 94.31 288 VAL A N 1
ATOM 2346 C CA . VAL A 1 288 ? -8.283 -6.240 3.432 1.00 94.31 288 VAL A CA 1
ATOM 2347 C C . VAL A 1 288 ? -7.162 -7.200 3.777 1.00 94.31 288 VAL A C 1
ATOM 2349 O O . VAL A 1 288 ? -6.224 -7.367 3.005 1.00 94.31 288 VAL A O 1
ATOM 2352 N N . GLN A 1 289 ? -7.255 -7.851 4.931 1.00 95.38 289 GLN A N 1
ATOM 2353 C CA . GLN A 1 289 ? -6.266 -8.820 5.378 1.00 95.38 289 GLN A CA 1
ATOM 2354 C C . GLN A 1 289 ? -6.940 -10.002 6.092 1.00 95.38 289 GLN A C 1
ATOM 2356 O O . GLN A 1 289 ? -7.428 -9.826 7.208 1.00 95.38 289 GLN A O 1
ATOM 2361 N N . PRO A 1 290 ? -6.966 -11.213 5.512 1.00 95.62 290 PRO A N 1
ATOM 2362 C CA . PRO A 1 290 ? -7.282 -12.422 6.270 1.00 95.62 290 PRO A CA 1
ATOM 2363 C C . PRO A 1 290 ? -6.236 -12.668 7.373 1.00 95.62 290 PRO A C 1
ATOM 2365 O O . PRO A 1 290 ? -5.035 -12.524 7.141 1.00 95.62 290 PRO A O 1
ATOM 2368 N N . LEU A 1 291 ? -6.676 -13.051 8.577 1.00 94.56 291 LEU A N 1
ATOM 2369 C CA . LEU A 1 291 ? -5.781 -13.368 9.694 1.00 94.56 291 LEU A CA 1
ATOM 2370 C C . LEU A 1 291 ? -5.645 -14.885 9.858 1.00 94.56 291 LEU A C 1
ATOM 2372 O O . LEU A 1 291 ? -6.609 -15.585 10.168 1.00 94.56 291 LEU A O 1
ATOM 2376 N N . LEU A 1 292 ? -4.423 -15.396 9.705 1.00 92.81 292 LEU A N 1
ATOM 2377 C CA . LEU A 1 292 ? -4.107 -16.821 9.848 1.00 92.81 292 LEU A CA 1
ATOM 2378 C C . LEU A 1 292 ? -3.819 -17.176 11.316 1.00 92.81 292 LEU A C 1
ATOM 2380 O O . LEU A 1 292 ? -2.718 -17.586 11.673 1.00 92.81 292 LEU A O 1
ATOM 2384 N N . LEU A 1 293 ? -4.819 -16.980 12.181 1.00 93.38 293 LEU A N 1
ATOM 2385 C CA . LEU A 1 293 ? -4.684 -17.091 13.642 1.00 93.38 293 LEU A CA 1
ATOM 2386 C C . LEU A 1 293 ? -4.425 -18.520 14.156 1.00 93.38 293 LEU A C 1
ATOM 2388 O O . LEU A 1 293 ? -3.888 -18.687 15.252 1.00 93.38 293 LEU A O 1
ATOM 2392 N N . ASP A 1 294 ? -4.725 -19.543 13.355 1.00 91.56 294 ASP A N 1
ATOM 2393 C CA . ASP A 1 294 ? -4.401 -20.939 13.680 1.00 91.56 294 ASP A CA 1
ATOM 2394 C C . ASP A 1 294 ? -2.881 -21.142 13.829 1.00 91.56 294 ASP A C 1
ATOM 2396 O O . ASP A 1 294 ? -2.420 -21.871 14.705 1.00 91.56 294 ASP A O 1
ATOM 2400 N N . ALA A 1 295 ? -2.082 -20.375 13.073 1.00 90.81 295 ALA A N 1
ATOM 2401 C CA . ALA A 1 295 ? -0.621 -20.380 13.168 1.00 90.81 295 ALA A CA 1
ATOM 2402 C C . ALA A 1 295 ? -0.085 -19.887 14.526 1.00 90.81 295 ALA A C 1
ATOM 2404 O O . ALA A 1 295 ? 1.098 -20.060 14.815 1.00 90.81 295 ALA A O 1
ATOM 2405 N N . VAL A 1 296 ? -0.935 -19.269 15.353 1.00 92.75 296 VAL A N 1
ATOM 2406 C CA . VAL A 1 296 ? -0.591 -18.781 16.697 1.00 92.75 296 VAL A CA 1
ATOM 2407 C C . VAL A 1 296 ? -1.458 -19.409 17.793 1.00 92.75 296 VAL A C 1
ATOM 2409 O O . VAL A 1 296 ? -1.508 -18.903 18.906 1.00 92.75 296 VAL A O 1
ATOM 2412 N N . GLY A 1 297 ? -2.126 -20.532 17.504 1.00 89.75 297 GLY A N 1
ATOM 2413 C CA . GLY A 1 297 ? -2.847 -21.333 18.501 1.00 89.75 297 GLY A CA 1
ATOM 2414 C C . GLY A 1 297 ? -4.326 -20.983 18.697 1.00 89.75 297 GLY A C 1
ATOM 2415 O O . GLY A 1 297 ? -4.993 -21.620 19.513 1.00 89.75 297 GLY A O 1
ATOM 2416 N N . LEU A 1 298 ? -4.876 -20.024 17.944 1.00 92.44 298 LEU A N 1
ATOM 2417 C CA . LEU A 1 298 ? -6.317 -19.752 17.911 1.00 92.44 298 LEU A CA 1
ATOM 2418 C C . LEU A 1 298 ? -6.971 -20.532 16.766 1.00 92.44 298 LEU A C 1
ATOM 2420 O O . LEU A 1 298 ? -7.125 -20.032 15.652 1.00 92.44 298 LEU A O 1
ATOM 2424 N N . ALA A 1 299 ? -7.365 -21.769 17.067 1.00 93.31 299 ALA A N 1
ATOM 2425 C CA . ALA A 1 299 ? -7.975 -22.671 16.097 1.00 93.31 299 ALA A CA 1
ATOM 2426 C C . ALA A 1 299 ? -9.305 -22.140 15.533 1.00 93.31 299 ALA A C 1
ATOM 2428 O O . ALA A 1 299 ? -10.100 -21.509 16.240 1.00 93.31 299 ALA A O 1
ATOM 2429 N N . ALA A 1 300 ? -9.574 -22.479 14.271 1.00 94.69 300 ALA A N 1
ATOM 2430 C CA . ALA A 1 300 ? -10.827 -22.189 13.577 1.00 94.69 300 ALA A CA 1
ATOM 2431 C C . ALA A 1 300 ? -11.959 -23.128 14.039 1.00 94.69 300 ALA A C 1
ATOM 2433 O O . ALA A 1 300 ? -12.330 -24.078 13.346 1.00 94.69 300 ALA A O 1
ATOM 2434 N N . VAL A 1 301 ? -12.493 -22.877 15.237 1.00 95.62 301 VAL A N 1
ATOM 2435 C CA . VAL A 1 301 ? -13.624 -23.611 15.820 1.00 95.62 301 VAL A CA 1
ATOM 2436 C C . VAL A 1 301 ? -14.717 -22.663 16.341 1.00 95.62 301 VAL A C 1
ATOM 2438 O O . VAL A 1 301 ? -14.403 -21.551 16.778 1.00 95.62 301 VAL A O 1
ATOM 2441 N N . PRO A 1 302 ? -16.008 -23.059 16.338 1.00 96.44 302 PRO A N 1
ATOM 2442 C CA . PRO A 1 302 ? -17.106 -22.185 16.763 1.00 96.44 302 PRO A CA 1
ATOM 2443 C C . PRO A 1 302 ? -17.006 -21.648 18.193 1.00 96.44 302 PRO A C 1
ATOM 2445 O O . PRO A 1 302 ? -17.473 -20.546 18.482 1.00 96.44 302 PRO A O 1
ATOM 2448 N N . GLU A 1 303 ? -16.357 -22.388 19.093 1.00 94.19 303 GLU A N 1
ATOM 2449 C CA . GLU A 1 303 ? -16.093 -21.965 20.470 1.00 94.19 303 GLU A CA 1
ATOM 2450 C C . GLU A 1 303 ? -15.259 -20.677 20.525 1.00 94.19 303 GLU A C 1
ATOM 2452 O O . GLU A 1 303 ? -15.352 -19.923 21.498 1.00 94.19 303 GLU A O 1
ATOM 2457 N N . ASN A 1 304 ? -14.477 -20.406 19.475 1.00 96.12 304 ASN A N 1
ATOM 2458 C CA . ASN A 1 304 ? -13.636 -19.224 19.365 1.00 96.12 304 ASN A CA 1
ATOM 2459 C C . ASN A 1 304 ? -14.343 -18.002 18.764 1.00 96.12 304 ASN A C 1
ATOM 2461 O O . ASN A 1 304 ? -13.719 -16.944 18.714 1.00 96.12 304 ASN A O 1
ATOM 2465 N N . PHE A 1 305 ? -15.634 -18.089 18.405 1.00 97.81 305 PHE A N 1
ATOM 2466 C CA . PHE A 1 305 ? -16.390 -16.972 17.816 1.00 97.81 305 PHE A CA 1
ATOM 2467 C C . PHE A 1 305 ? -16.271 -15.667 18.613 1.00 97.81 305 PHE A C 1
ATOM 2469 O O . PHE A 1 305 ? -16.066 -14.612 18.027 1.00 97.81 305 PHE A O 1
ATOM 2476 N N . LEU A 1 306 ? -16.367 -15.735 19.947 1.00 98.19 306 LEU A N 1
ATOM 2477 C CA . LEU A 1 306 ? -16.215 -14.562 20.820 1.00 98.19 306 LEU A CA 1
ATOM 2478 C C . LEU A 1 306 ? -14.864 -14.507 21.543 1.00 98.19 306 LEU A C 1
ATOM 2480 O O . LEU A 1 306 ? -14.415 -13.429 21.922 1.00 98.19 306 LEU A O 1
ATOM 2484 N N . LYS A 1 307 ? -14.202 -15.653 21.730 1.00 97.62 307 LYS A N 1
ATOM 2485 C CA . LYS A 1 307 ? -12.905 -15.735 22.420 1.00 97.62 307 LYS A CA 1
ATOM 2486 C C . LYS A 1 307 ? -11.781 -15.127 21.583 1.00 97.62 307 LYS A C 1
ATOM 2488 O O . LYS A 1 307 ? -11.025 -14.312 22.097 1.00 97.62 307 LYS A O 1
ATOM 2493 N N . GLY A 1 308 ? -11.728 -15.458 20.291 1.00 96.94 308 GLY A N 1
ATOM 2494 C CA . GLY A 1 308 ? -10.777 -14.883 19.336 1.00 96.94 308 GLY A CA 1
ATOM 2495 C C . GLY A 1 308 ? -10.824 -13.350 19.303 1.00 96.94 308 GLY A C 1
ATOM 2496 O O . GLY A 1 308 ? -9.815 -12.717 19.625 1.00 96.94 308 GLY A O 1
ATOM 2497 N N . PRO A 1 309 ? -11.982 -12.719 19.013 1.00 97.75 309 PRO A N 1
ATOM 2498 C CA . PRO A 1 309 ? -12.075 -11.264 19.023 1.00 97.75 309 PRO A CA 1
ATOM 2499 C C . PRO A 1 309 ? -11.802 -10.651 20.396 1.00 97.75 309 PRO A C 1
ATOM 2501 O O . PRO A 1 309 ? -11.188 -9.591 20.446 1.00 97.75 309 PRO A O 1
ATOM 2504 N N . ALA A 1 310 ? -12.171 -11.299 21.506 1.00 98.31 310 ALA A N 1
ATOM 2505 C CA . ALA A 1 310 ? -11.835 -10.800 22.838 1.00 98.31 310 ALA A CA 1
ATOM 2506 C C . ALA A 1 310 ? -10.314 -10.741 23.085 1.00 98.31 310 ALA A C 1
ATOM 2508 O O . ALA A 1 310 ? -9.801 -9.725 23.560 1.00 98.31 310 ALA A O 1
ATOM 2509 N N . THR A 1 311 ? -9.578 -11.787 22.694 1.00 97.88 311 THR A N 1
ATOM 2510 C CA . THR A 1 311 ? -8.107 -11.810 22.733 1.00 97.88 311 THR A CA 1
ATOM 2511 C C . THR A 1 311 ? -7.504 -10.737 21.825 1.00 97.88 311 THR A C 1
ATOM 2513 O O . THR A 1 311 ? -6.630 -9.978 22.246 1.00 97.88 311 THR A O 1
ATOM 2516 N N . CYS A 1 312 ? -7.987 -10.615 20.586 1.00 97.38 312 CYS A N 1
ATOM 2517 C CA . CYS A 1 312 ? -7.481 -9.613 19.650 1.00 97.38 312 CYS A CA 1
ATOM 2518 C C . CYS A 1 312 ? -7.765 -8.177 20.113 1.00 97.38 312 CYS A C 1
ATOM 2520 O O . CYS A 1 312 ? -6.895 -7.321 19.957 1.00 97.38 312 CYS A O 1
ATOM 2522 N N . LEU A 1 313 ? -8.939 -7.892 20.690 1.00 98.12 313 LEU A N 1
ATOM 2523 C CA . LEU A 1 313 ? -9.283 -6.568 21.223 1.00 98.12 313 LEU A CA 1
ATOM 2524 C C . LEU A 1 313 ? -8.353 -6.158 22.364 1.00 98.12 313 LEU A C 1
ATOM 2526 O O . LEU A 1 313 ? -7.880 -5.021 22.370 1.00 98.12 313 LEU A O 1
ATOM 2530 N N . HIS A 1 314 ? -8.028 -7.086 23.269 1.00 98.19 314 HIS A N 1
ATOM 2531 C CA . HIS A 1 314 ? -7.048 -6.843 24.324 1.00 98.19 314 HIS A CA 1
ATOM 2532 C C . HIS A 1 314 ? -5.706 -6.385 23.742 1.00 98.19 314 HIS A C 1
ATOM 2534 O O . HIS A 1 314 ? -5.248 -5.280 24.037 1.00 98.19 314 HIS A O 1
ATOM 2540 N N . HIS A 1 315 ? -5.107 -7.169 22.841 1.00 97.88 315 HIS A N 1
ATOM 2541 C CA . HIS A 1 315 ? -3.808 -6.813 22.263 1.00 97.88 315 HIS A CA 1
ATOM 2542 C C . HIS A 1 315 ? -3.862 -5.560 21.374 1.00 97.88 315 HIS A C 1
ATOM 2544 O O . HIS A 1 315 ? -2.905 -4.786 21.360 1.00 97.88 315 HIS A O 1
ATOM 2550 N N . ASN A 1 316 ? -4.981 -5.290 20.691 1.00 97.19 316 ASN A N 1
ATOM 2551 C CA . ASN A 1 316 ? -5.181 -4.017 19.989 1.00 97.19 316 ASN A CA 1
ATOM 2552 C C . ASN A 1 316 ? -5.147 -2.830 20.964 1.00 97.19 316 ASN A C 1
ATOM 2554 O O . ASN A 1 316 ? -4.467 -1.840 20.694 1.00 97.19 316 ASN A O 1
ATOM 2558 N N . MET A 1 317 ? -5.815 -2.935 22.118 1.00 98.44 317 MET A N 1
ATOM 2559 C CA . MET A 1 317 ? -5.790 -1.891 23.146 1.00 98.44 317 MET A CA 1
ATOM 2560 C C . MET A 1 317 ? -4.412 -1.733 23.796 1.00 98.44 317 MET A C 1
ATOM 2562 O O . MET A 1 317 ? -4.012 -0.606 24.096 1.00 98.44 317 MET A O 1
ATOM 2566 N N . VAL A 1 318 ? -3.645 -2.819 23.953 1.00 98.19 318 VAL A N 1
ATOM 2567 C CA . VAL A 1 318 ? -2.237 -2.735 24.376 1.00 98.19 318 VAL A CA 1
ATOM 2568 C C . VAL A 1 318 ? -1.414 -1.966 23.337 1.00 98.19 318 VAL A C 1
ATOM 2570 O O . VAL A 1 318 ? -0.699 -1.034 23.702 1.00 98.19 318 VAL A O 1
ATOM 2573 N N . PHE A 1 319 ? -1.560 -2.265 22.042 1.00 98.06 319 PHE A N 1
ATOM 2574 C CA . PHE A 1 319 ? -0.858 -1.536 20.979 1.00 98.06 319 PHE A CA 1
ATOM 2575 C C . PHE A 1 319 ? -1.276 -0.060 20.898 1.00 98.06 319 PHE A C 1
ATOM 2577 O O . PHE A 1 319 ? -0.431 0.823 20.751 1.00 98.06 319 PHE A O 1
ATOM 2584 N N . TRP A 1 320 ? -2.571 0.239 21.048 1.00 98.19 320 TRP A N 1
ATOM 2585 C CA . TRP A 1 320 ? -3.072 1.612 21.153 1.00 98.19 320 TRP A CA 1
ATOM 2586 C C . TRP A 1 320 ? -2.438 2.350 22.338 1.00 98.19 320 TRP A C 1
ATOM 2588 O O . TRP A 1 320 ? -1.985 3.486 22.181 1.00 98.19 320 TRP A O 1
ATOM 2598 N N . LYS A 1 321 ? -2.327 1.697 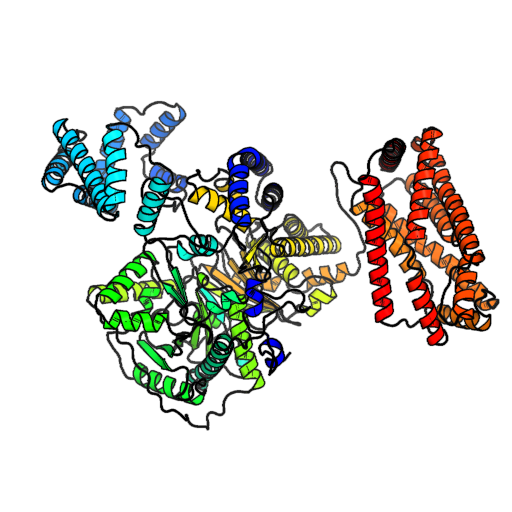23.504 1.00 97.75 321 LYS A N 1
ATOM 2599 C CA . LYS A 1 321 ? -1.676 2.267 24.692 1.00 97.75 321 LYS A CA 1
ATOM 2600 C C . LYS A 1 321 ? -0.178 2.482 24.464 1.00 97.75 321 LYS A C 1
ATOM 2602 O O . LYS A 1 321 ? 0.338 3.522 24.868 1.00 97.75 321 LYS A O 1
ATOM 2607 N N . LEU A 1 322 ? 0.511 1.575 23.765 1.00 96.88 322 LEU A N 1
ATOM 2608 C CA . LEU A 1 322 ? 1.913 1.754 23.358 1.00 96.88 322 LEU A CA 1
ATOM 2609 C C . LEU A 1 322 ? 2.104 2.973 22.454 1.00 96.88 322 LEU A C 1
ATOM 2611 O O . LEU A 1 322 ? 3.013 3.765 22.690 1.00 96.88 322 LEU A O 1
ATOM 2615 N N . LEU A 1 323 ? 1.237 3.165 21.457 1.00 97.12 323 LEU A N 1
ATOM 2616 C CA . LEU A 1 323 ? 1.266 4.362 20.614 1.00 97.12 323 LEU A CA 1
ATOM 2617 C C . LEU A 1 323 ? 0.987 5.630 21.425 1.00 97.12 323 LEU A C 1
ATOM 2619 O O . LEU A 1 323 ? 1.692 6.628 21.286 1.00 97.12 323 LEU A O 1
ATOM 2623 N N . ARG A 1 324 ? -0.037 5.599 22.285 1.00 97.06 324 ARG A N 1
ATOM 2624 C CA . ARG A 1 324 ? -0.458 6.752 23.088 1.00 97.06 324 ARG A CA 1
ATOM 2625 C C . ARG A 1 324 ? 0.619 7.188 24.085 1.00 97.06 324 ARG A C 1
ATOM 2627 O O . ARG A 1 324 ? 0.829 8.385 24.253 1.00 97.06 324 ARG A O 1
ATOM 2634 N N . THR A 1 325 ? 1.311 6.234 24.699 1.00 96.38 325 THR A N 1
ATOM 2635 C CA . THR A 1 325 ? 2.444 6.470 25.614 1.00 96.38 325 THR A CA 1
ATOM 2636 C C . THR A 1 325 ? 3.771 6.706 24.883 1.00 96.38 325 THR A C 1
ATOM 2638 O O . THR A 1 325 ? 4.795 6.925 25.527 1.00 96.38 325 THR A O 1
ATOM 2641 N N . GLU A 1 326 ? 3.769 6.673 23.545 1.00 96.38 326 GLU A N 1
ATOM 2642 C CA . GLU A 1 326 ? 4.955 6.790 22.689 1.00 96.38 326 GLU A CA 1
ATOM 2643 C C . GLU A 1 326 ? 6.053 5.762 23.023 1.00 96.38 326 GLU A C 1
ATOM 2645 O O . GLU A 1 326 ? 7.249 6.050 22.927 1.00 96.38 326 GLU A O 1
ATOM 2650 N N . ARG A 1 327 ? 5.642 4.552 23.424 1.00 95.88 327 ARG A N 1
ATOM 2651 C CA . ARG A 1 327 ? 6.520 3.432 23.797 1.00 95.88 327 ARG A CA 1
ATOM 2652 C C . ARG A 1 327 ? 6.707 2.385 22.703 1.00 95.88 327 ARG A C 1
ATOM 2654 O O . ARG A 1 327 ? 7.493 1.455 22.888 1.00 95.88 327 ARG A O 1
ATOM 2661 N N . LEU A 1 328 ? 6.030 2.546 21.567 1.00 95.19 328 LEU A N 1
ATOM 2662 C CA . LEU A 1 328 ? 6.295 1.749 20.375 1.00 95.19 328 LEU A CA 1
ATOM 2663 C C . LEU A 1 328 ? 7.685 2.107 19.825 1.00 95.19 328 LEU A C 1
ATOM 2665 O O . LEU A 1 328 ? 7.967 3.282 19.581 1.00 95.19 328 LEU A O 1
ATOM 2669 N N . ARG A 1 329 ? 8.543 1.107 19.622 1.00 93.50 329 ARG A N 1
ATOM 2670 C CA . ARG A 1 329 ? 9.881 1.276 19.049 1.00 93.50 329 ARG A CA 1
ATOM 2671 C C . ARG A 1 329 ? 9.786 1.852 17.627 1.00 93.50 329 ARG A C 1
ATOM 2673 O O . ARG A 1 329 ? 9.032 1.307 16.815 1.00 93.50 329 ARG A O 1
ATOM 2680 N N . PRO A 1 330 ? 10.551 2.909 17.293 1.00 90.62 330 PRO A N 1
ATOM 2681 C CA . PRO A 1 330 ? 10.668 3.381 15.919 1.00 90.62 330 PRO A CA 1
ATOM 2682 C C . PRO A 1 330 ? 11.128 2.252 14.992 1.00 90.62 330 PRO A C 1
ATOM 2684 O O . PRO A 1 330 ? 12.155 1.614 15.224 1.00 90.62 330 PRO A O 1
ATOM 2687 N N . ILE A 1 331 ? 10.348 1.979 13.946 1.00 87.56 331 ILE A N 1
ATOM 2688 C CA . ILE A 1 331 ? 10.662 0.900 13.005 1.00 87.56 331 ILE A CA 1
ATOM 2689 C C . ILE A 1 331 ? 11.794 1.358 12.092 1.00 87.56 331 ILE A C 1
ATOM 2691 O O . ILE A 1 331 ? 11.731 2.445 11.520 1.00 87.56 331 ILE A O 1
ATOM 2695 N N . ALA A 1 332 ? 12.794 0.502 11.910 1.00 86.50 332 ALA A N 1
ATOM 2696 C CA . ALA A 1 332 ? 13.925 0.745 11.027 1.00 86.50 332 ALA A CA 1
ATOM 2697 C C . ALA A 1 332 ? 14.149 -0.427 10.062 1.00 86.50 332 ALA A C 1
ATOM 2699 O O . ALA A 1 332 ? 13.563 -1.502 10.217 1.00 86.50 332 ALA A O 1
ATOM 2700 N N . SER A 1 333 ? 15.003 -0.217 9.062 1.00 81.69 333 SER A N 1
ATOM 2701 C CA . SER A 1 333 ? 15.562 -1.287 8.235 1.00 81.69 333 SER A CA 1
ATOM 2702 C C . SER A 1 333 ? 16.330 -2.310 9.086 1.00 81.69 333 SER A C 1
ATOM 2704 O O . SER A 1 333 ? 16.711 -2.033 10.223 1.00 81.69 333 SER A O 1
ATOM 2706 N N . ALA A 1 334 ? 16.565 -3.509 8.544 1.00 72.38 334 ALA A N 1
ATOM 2707 C CA . ALA A 1 334 ? 17.232 -4.595 9.272 1.00 72.38 334 ALA A CA 1
ATOM 2708 C C . ALA A 1 334 ? 18.652 -4.223 9.749 1.00 72.38 334 ALA A C 1
ATOM 2710 O O . ALA A 1 334 ? 19.043 -4.581 10.856 1.00 72.38 334 ALA A O 1
ATOM 2711 N N . ASP A 1 335 ? 19.380 -3.443 8.946 1.00 76.75 335 ASP A N 1
ATOM 2712 C CA . ASP A 1 335 ? 20.694 -2.867 9.272 1.00 76.75 335 ASP A CA 1
ATOM 2713 C C . ASP A 1 335 ? 20.614 -1.635 10.195 1.00 76.75 335 ASP A C 1
ATOM 2715 O O . ASP A 1 335 ? 21.636 -1.053 10.551 1.00 76.75 335 ASP A O 1
ATOM 2719 N N . LYS A 1 336 ? 19.396 -1.213 10.560 1.00 78.62 336 LYS A N 1
ATOM 2720 C CA . LYS A 1 336 ? 19.065 -0.029 11.366 1.00 78.62 336 LYS A CA 1
ATOM 2721 C C . LYS A 1 336 ? 19.564 1.305 10.798 1.00 78.62 336 LYS A C 1
ATOM 2723 O O . LYS A 1 336 ? 19.444 2.322 11.478 1.00 78.62 336 LYS A O 1
ATOM 2728 N N . LYS A 1 337 ? 20.058 1.340 9.554 1.00 80.00 337 LYS A N 1
ATOM 2729 C CA . LYS A 1 337 ? 20.548 2.572 8.911 1.00 80.00 337 LYS A CA 1
ATOM 2730 C C . LYS A 1 337 ? 19.409 3.534 8.568 1.00 80.00 337 LYS A C 1
ATOM 2732 O O . LYS A 1 337 ? 19.582 4.746 8.645 1.00 80.00 337 LYS A O 1
ATOM 2737 N N . ASN A 1 338 ? 18.230 3.008 8.228 1.00 83.75 338 ASN A N 1
ATOM 2738 C CA . ASN A 1 338 ? 17.066 3.801 7.842 1.00 83.75 338 ASN A CA 1
ATOM 2739 C C . ASN A 1 338 ? 15.931 3.637 8.854 1.00 83.75 338 ASN A C 1
ATOM 2741 O O . ASN A 1 338 ? 15.257 2.612 8.872 1.00 83.75 338 ASN A O 1
ATOM 2745 N N . VAL A 1 339 ? 15.678 4.667 9.665 1.00 90.31 339 VAL A N 1
ATOM 2746 C CA . VAL A 1 339 ? 14.472 4.743 10.508 1.00 90.31 339 VAL A CA 1
ATOM 2747 C C . VAL A 1 339 ? 13.303 5.270 9.674 1.00 90.31 339 VAL A C 1
ATOM 2749 O O . VAL A 1 339 ? 13.414 6.313 9.021 1.00 90.31 339 VAL A O 1
ATOM 2752 N N . PHE A 1 340 ? 12.183 4.555 9.697 1.00 92.00 340 PHE A N 1
ATOM 2753 C CA . PHE A 1 340 ? 10.972 4.901 8.965 1.00 92.00 340 PHE A CA 1
ATOM 2754 C C . PHE A 1 340 ? 10.063 5.815 9.784 1.00 92.00 340 PHE A C 1
ATOM 2756 O O . PHE A 1 340 ? 9.899 5.639 10.989 1.00 92.00 340 PHE A O 1
ATOM 2763 N N . SER A 1 341 ? 9.404 6.745 9.101 1.00 88.88 341 SER A N 1
ATOM 2764 C CA . SER A 1 341 ? 8.413 7.639 9.675 1.00 88.88 341 SER A CA 1
ATOM 2765 C C . SER A 1 341 ? 7.269 6.852 10.316 1.00 88.88 341 SER A C 1
ATOM 2767 O O . SER A 1 341 ? 6.752 5.875 9.748 1.00 88.88 341 SER A O 1
ATOM 2769 N N . ALA A 1 342 ? 6.886 7.294 11.509 1.00 91.62 342 ALA A N 1
ATOM 2770 C CA . ALA A 1 342 ? 5.800 6.761 12.311 1.00 91.62 342 ALA A CA 1
ATOM 2771 C C . ALA A 1 342 ? 4.500 7.577 12.163 1.00 91.62 342 ALA A C 1
ATOM 2773 O O . ALA A 1 342 ? 3.478 7.162 12.705 1.00 91.62 342 ALA A O 1
ATOM 2774 N N . ASP A 1 343 ? 4.488 8.676 11.392 1.00 87.94 343 ASP A N 1
ATOM 2775 C CA . ASP A 1 343 ? 3.338 9.592 11.249 1.00 87.94 343 ASP A CA 1
ATOM 2776 C C . ASP A 1 343 ? 2.023 8.869 10.904 1.00 87.94 343 ASP A C 1
ATOM 2778 O O . ASP A 1 343 ? 0.980 9.170 11.485 1.00 87.94 343 ASP A O 1
ATOM 2782 N N . LEU A 1 344 ? 2.065 7.847 10.041 1.00 88.88 344 LEU A N 1
ATOM 2783 C CA . LEU A 1 344 ? 0.872 7.078 9.661 1.00 88.88 344 LEU A CA 1
ATOM 2784 C C . LEU A 1 344 ? 0.239 6.294 10.827 1.00 88.88 344 LEU A C 1
ATOM 2786 O O . LEU A 1 344 ? -0.966 6.050 10.796 1.00 88.88 344 LEU A O 1
ATOM 2790 N N . TYR A 1 345 ? 0.981 5.958 11.891 1.00 94.69 345 TYR A N 1
ATOM 2791 C CA . TYR A 1 345 ? 0.386 5.343 13.088 1.00 94.69 345 TYR A CA 1
ATOM 2792 C C . TYR A 1 345 ? -0.608 6.266 13.792 1.00 94.69 345 TYR A C 1
ATOM 2794 O O . TYR A 1 345 ? -1.553 5.784 14.414 1.00 94.69 345 TYR A O 1
ATOM 2802 N N . ARG A 1 346 ? -0.462 7.589 13.645 1.00 92.75 346 ARG A N 1
ATOM 2803 C CA . ARG A 1 346 ? -1.415 8.573 14.187 1.00 92.75 346 ARG A CA 1
ATOM 2804 C C . ARG A 1 346 ? -2.789 8.488 13.521 1.00 92.75 346 ARG A C 1
ATOM 2806 O O . ARG A 1 346 ? -3.742 9.085 14.011 1.00 92.75 346 ARG A O 1
ATOM 2813 N N . ARG A 1 347 ? -2.887 7.779 12.396 1.00 92.88 347 ARG A N 1
ATOM 2814 C CA . ARG A 1 347 ? -4.108 7.595 11.603 1.00 92.88 347 ARG A CA 1
ATOM 2815 C C . ARG A 1 347 ? -4.616 6.153 11.622 1.00 92.88 347 ARG A C 1
ATOM 2817 O O . ARG A 1 347 ? -5.596 5.845 10.954 1.00 92.88 347 ARG A O 1
ATOM 2824 N N . LEU A 1 348 ? -3.950 5.267 12.368 1.00 95.31 348 LEU A N 1
ATOM 2825 C CA . LEU A 1 348 ? -4.365 3.873 12.510 1.00 95.31 348 LEU A CA 1
ATOM 2826 C C . LEU A 1 348 ? -5.640 3.766 13.351 1.00 95.31 348 LEU A C 1
ATOM 2828 O O . LEU A 1 348 ? -6.614 3.161 12.912 1.00 95.31 348 LEU A O 1
ATOM 2832 N N . TYR A 1 349 ? -5.636 4.374 14.538 1.00 97.31 349 TYR A N 1
ATOM 2833 C CA . TYR A 1 349 ? -6.753 4.350 15.485 1.00 97.31 349 TYR A CA 1
ATOM 2834 C C . TYR A 1 349 ? -7.460 5.695 15.578 1.00 97.31 349 TYR A C 1
ATOM 2836 O O . TYR A 1 349 ? -6.912 6.720 15.167 1.00 97.31 349 TYR A O 1
ATOM 2844 N N . ASN A 1 350 ? -8.671 5.695 16.150 1.00 98.19 350 ASN A N 1
ATOM 2845 C CA . ASN A 1 350 ? -9.451 6.913 16.408 1.00 98.19 350 ASN A CA 1
ATOM 2846 C C . ASN A 1 350 ? -9.620 7.781 15.151 1.00 98.19 350 ASN A C 1
ATOM 2848 O O . ASN A 1 350 ? -9.646 9.006 15.241 1.00 98.19 350 ASN A O 1
ATOM 2852 N N . THR A 1 351 ? -9.654 7.146 13.979 1.00 97.25 351 THR A N 1
ATOM 2853 C CA . THR A 1 351 ? -9.608 7.822 12.686 1.00 97.25 351 THR A CA 1
ATOM 2854 C C . THR A 1 351 ? -10.731 7.316 11.789 1.00 97.25 351 THR A C 1
ATOM 2856 O O . THR A 1 351 ? -11.057 6.124 11.782 1.00 97.25 351 THR A O 1
ATOM 2859 N N . ALA A 1 352 ? -11.336 8.235 11.044 1.00 96.50 352 ALA A N 1
ATOM 2860 C CA . ALA A 1 352 ? -12.328 7.933 10.026 1.00 96.50 352 ALA A CA 1
ATOM 2861 C C . ALA A 1 352 ? -12.159 8.859 8.816 1.00 96.50 352 ALA A C 1
ATOM 2863 O O . ALA A 1 352 ? -11.718 10.003 8.949 1.00 96.50 352 ALA A O 1
ATOM 2864 N N . ARG A 1 353 ? -12.534 8.370 7.636 1.00 94.56 353 ARG A N 1
ATOM 2865 C CA . ARG A 1 353 ? -12.702 9.173 6.429 1.00 94.56 353 ARG A CA 1
ATOM 2866 C C . ARG A 1 353 ? -14.146 9.653 6.345 1.00 94.56 353 ARG A C 1
ATOM 2868 O O . ARG A 1 353 ? -15.026 8.912 5.915 1.00 94.56 353 ARG A O 1
ATOM 2875 N N . THR A 1 354 ? -14.394 10.894 6.738 1.00 94.81 354 THR A N 1
ATOM 2876 C CA . THR A 1 354 ? -15.734 11.472 6.706 1.00 94.81 354 THR A CA 1
ATOM 2877 C C . THR A 1 354 ? -16.113 11.885 5.277 1.00 94.81 354 THR A C 1
ATOM 2879 O O . THR A 1 354 ? -15.292 12.466 4.558 1.00 94.81 354 THR A O 1
ATOM 2882 N N . PRO A 1 355 ? -17.331 11.551 4.812 1.00 95.81 355 PRO A N 1
ATOM 2883 C CA . PRO A 1 355 ? -17.767 11.864 3.458 1.00 95.81 355 PRO A CA 1
ATOM 2884 C C . PRO A 1 355 ? -18.065 13.359 3.306 1.00 95.81 355 PRO A C 1
ATOM 2886 O O . PRO A 1 355 ? -18.692 13.977 4.171 1.00 95.81 355 PRO A O 1
ATOM 2889 N N . GLY A 1 356 ? -17.675 13.934 2.173 1.00 91.44 356 GLY A N 1
ATOM 2890 C CA . GLY A 1 356 ? -18.127 15.262 1.757 1.00 91.44 356 GLY A CA 1
ATOM 2891 C C . GLY A 1 356 ? -18.781 15.212 0.383 1.00 91.44 356 GLY A C 1
ATOM 2892 O O . GLY A 1 356 ? -18.631 14.240 -0.352 1.00 91.44 356 GLY A O 1
ATOM 2893 N N . ILE A 1 357 ? -19.528 16.259 0.020 1.00 90.75 357 ILE A N 1
ATOM 2894 C CA . ILE A 1 357 ? -20.297 16.277 -1.238 1.00 90.75 357 ILE A CA 1
ATOM 2895 C C . ILE A 1 357 ? -19.369 16.109 -2.450 1.00 90.75 357 ILE A C 1
ATOM 2897 O O . ILE A 1 357 ? -19.615 15.254 -3.303 1.00 90.75 357 ILE A O 1
ATOM 2901 N N . GLU A 1 358 ? -18.275 16.869 -2.496 1.00 84.19 358 GLU A N 1
ATOM 2902 C CA . GLU A 1 358 ? -17.302 16.849 -3.601 1.00 84.19 358 GLU A CA 1
ATOM 2903 C C . GLU A 1 358 ? -15.949 16.247 -3.207 1.00 84.19 358 GLU A C 1
ATOM 2905 O O . GLU A 1 358 ? -15.244 15.715 -4.063 1.00 84.19 358 GLU A O 1
ATOM 2910 N N . MET A 1 359 ? -15.609 16.282 -1.916 1.00 84.31 359 MET A N 1
ATOM 2911 C CA . MET A 1 359 ? -14.356 15.754 -1.392 1.00 84.31 359 MET A CA 1
ATOM 2912 C C . MET A 1 359 ? -14.536 15.294 0.053 1.00 84.31 359 MET A C 1
ATOM 2914 O O . MET A 1 359 ? -15.145 15.998 0.855 1.00 84.31 359 MET A O 1
ATOM 2918 N N . ASP A 1 360 ? -14.017 14.115 0.363 1.00 87.69 360 ASP A N 1
ATOM 2919 C CA . ASP A 1 360 ? -13.990 13.544 1.709 1.00 87.69 360 ASP A CA 1
ATOM 2920 C C . ASP A 1 360 ? -12.842 14.133 2.533 1.00 87.69 360 ASP A C 1
ATOM 2922 O O . ASP A 1 360 ? -12.007 14.884 2.026 1.00 87.69 360 ASP A O 1
ATOM 2926 N N . LYS A 1 361 ? -12.764 13.761 3.810 1.00 89.00 361 LYS A N 1
ATOM 2927 C CA . LYS A 1 361 ? -11.680 14.187 4.690 1.00 89.00 361 LYS A CA 1
ATOM 2928 C C . LYS A 1 361 ? -11.277 13.080 5.650 1.00 89.00 361 LYS A C 1
ATOM 2930 O O . LYS A 1 361 ? -12.129 12.420 6.231 1.00 89.00 361 LYS A O 1
ATOM 2935 N N . VAL A 1 362 ? -9.976 12.905 5.867 1.00 89.19 362 VAL A N 1
ATOM 2936 C CA . VAL A 1 362 ? -9.475 12.042 6.945 1.00 89.19 362 VAL A CA 1
ATOM 2937 C C . VAL A 1 362 ? -9.438 12.833 8.249 1.00 89.19 362 VAL A C 1
ATOM 2939 O O . VAL A 1 362 ? -8.741 13.845 8.361 1.00 89.19 362 VAL A O 1
ATOM 2942 N N . GLU A 1 363 ? -10.159 12.357 9.258 1.00 91.75 363 GLU A N 1
ATOM 2943 C CA . GLU A 1 363 ? -10.229 12.968 10.583 1.00 91.75 363 GLU A CA 1
ATOM 2944 C C . GLU A 1 363 ? -9.671 12.003 11.627 1.00 91.75 363 GLU A C 1
ATOM 2946 O O . GLU A 1 363 ? -10.209 10.920 11.843 1.00 91.75 363 GLU A O 1
ATOM 2951 N N . SER A 1 364 ? -8.558 12.396 12.259 1.00 93.81 364 SER A N 1
ATOM 2952 C CA . SER A 1 364 ? -7.920 11.641 13.342 1.00 93.81 364 SER A CA 1
ATOM 2953 C C . SER A 1 364 ? -8.089 12.346 14.687 1.00 93.81 364 SER A C 1
ATOM 2955 O O . SER A 1 364 ? -7.652 13.487 14.907 1.00 93.81 364 SER A O 1
ATOM 2957 N N . HIS A 1 365 ? -8.677 11.607 15.618 1.00 96.06 365 HIS A N 1
ATOM 2958 C CA . HIS A 1 365 ? -8.892 11.979 17.011 1.00 96.06 365 HIS A CA 1
ATOM 2959 C C . HIS A 1 365 ? -7.855 11.343 17.944 1.00 96.06 365 HIS A C 1
ATOM 2961 O O . HIS A 1 365 ? -7.898 11.566 19.154 1.00 96.06 365 HIS A O 1
ATOM 2967 N N . PHE A 1 366 ? -6.899 10.586 17.396 1.00 97.06 366 PHE A N 1
ATOM 2968 C CA . PHE A 1 366 ? -5.804 10.017 18.169 1.00 97.06 366 PHE A CA 1
ATOM 2969 C C . PHE A 1 366 ? -4.901 11.128 18.709 1.00 97.06 366 PHE A C 1
ATOM 2971 O O . PHE A 1 366 ? -4.509 12.040 17.977 1.00 97.06 366 PHE A O 1
ATOM 2978 N N . ARG A 1 367 ? -4.545 11.042 19.990 1.00 96.88 367 ARG A N 1
ATOM 2979 C CA . ARG A 1 367 ? -3.583 11.933 20.649 1.00 96.88 367 ARG A CA 1
ATOM 2980 C C . ARG A 1 367 ? -2.655 11.106 21.529 1.00 96.88 367 ARG A C 1
ATOM 2982 O O . ARG A 1 367 ? -3.123 10.193 22.221 1.00 96.88 367 ARG A O 1
ATOM 2989 N N . THR A 1 368 ? -1.367 11.439 21.545 1.00 96.56 368 THR A N 1
ATOM 2990 C CA . THR A 1 368 ? -0.452 10.901 22.566 1.00 96.56 368 THR A CA 1
ATOM 2991 C C . THR A 1 368 ? -0.796 11.477 23.941 1.00 96.56 368 THR A C 1
ATOM 2993 O O . THR A 1 368 ? -1.551 12.446 24.055 1.00 96.56 368 THR A O 1
ATOM 2996 N N . GLU A 1 369 ? -0.264 10.900 25.019 1.00 95.75 369 GLU A N 1
ATOM 2997 C CA . GLU A 1 369 ? -0.456 11.458 26.366 1.00 95.75 369 GLU A CA 1
ATOM 2998 C C . GLU A 1 369 ? 0.076 12.890 26.476 1.00 95.75 369 GLU A C 1
ATOM 3000 O O . GLU A 1 369 ? -0.525 13.715 27.165 1.00 95.75 369 GLU A O 1
ATOM 3005 N N . ARG A 1 370 ? 1.156 13.203 25.747 1.00 93.38 370 ARG A N 1
ATOM 3006 C CA . ARG A 1 370 ? 1.736 14.551 25.679 1.00 93.38 370 ARG A CA 1
ATOM 3007 C C . ARG A 1 370 ? 0.823 15.545 24.960 1.00 93.38 370 ARG A C 1
ATOM 3009 O O . ARG A 1 370 ? 0.846 16.730 25.274 1.00 93.38 370 ARG A O 1
ATOM 3016 N N . GLU A 1 371 ? 0.029 15.068 24.006 1.00 93.38 371 GLU A N 1
ATOM 3017 C CA . GLU A 1 371 ? -0.873 15.887 23.189 1.00 93.38 371 GLU A CA 1
ATOM 3018 C C . GLU A 1 371 ? -2.255 16.085 23.829 1.00 93.38 371 GLU A C 1
ATOM 3020 O O . GLU A 1 371 ? -2.959 17.033 23.479 1.00 93.38 371 GLU A O 1
ATOM 3025 N N . GLY A 1 372 ? -2.650 15.218 24.769 1.00 95.19 372 GLY A N 1
ATOM 3026 C CA . GLY A 1 372 ? -3.850 15.388 25.587 1.00 95.19 372 GLY A CA 1
ATOM 3027 C C . GLY A 1 372 ? -4.779 14.165 25.640 1.00 95.19 372 GLY A C 1
ATOM 3028 O O . GLY A 1 372 ? -4.350 13.020 25.453 1.00 95.19 372 GLY A O 1
ATOM 3029 N N . PRO A 1 373 ? -6.069 14.372 25.966 1.00 94.94 373 PRO A N 1
ATOM 3030 C CA . PRO A 1 373 ? -7.061 13.299 26.023 1.00 94.94 373 PRO A CA 1
ATOM 3031 C C . PRO A 1 373 ? -7.272 12.626 24.661 1.00 94.94 373 PRO A C 1
ATOM 3033 O O . PRO A 1 373 ? -7.281 13.294 23.630 1.00 94.94 373 PRO A O 1
ATOM 3036 N N . CYS A 1 374 ? -7.479 11.309 24.670 1.00 97.12 374 CYS A N 1
ATOM 3037 C CA . CYS A 1 374 ? -7.800 10.506 23.490 1.00 97.12 374 CYS A CA 1
ATOM 3038 C C . CYS A 1 374 ? -8.945 9.541 23.840 1.00 97.12 374 CYS A C 1
ATOM 3040 O O . CYS A 1 374 ? -8.877 8.920 24.908 1.00 97.12 374 CYS A O 1
ATOM 3042 N N . PRO A 1 375 ? -9.980 9.406 22.992 1.00 98.06 375 PRO A N 1
ATOM 3043 C CA . PRO A 1 375 ? -11.029 8.408 23.175 1.00 98.06 375 PRO A CA 1
ATOM 3044 C C . PRO A 1 375 ? -10.456 6.984 23.210 1.00 98.06 375 PRO A C 1
ATOM 3046 O O . PRO A 1 375 ? -9.563 6.643 22.436 1.00 98.06 375 PRO A O 1
ATOM 3049 N N . SER A 1 376 ? -10.980 6.146 24.102 1.00 98.00 376 SER A N 1
ATOM 3050 C CA . SER A 1 376 ? -10.477 4.785 24.338 1.00 98.00 376 SER A CA 1
ATOM 3051 C C . SER A 1 376 ? -11.541 3.697 24.184 1.00 98.00 376 SER A C 1
ATOM 3053 O O . SER A 1 376 ? -11.278 2.536 24.485 1.00 98.00 376 SER A O 1
ATOM 3055 N N . HIS A 1 377 ? -12.756 4.051 23.757 1.00 98.62 377 HIS A N 1
ATOM 3056 C CA . HIS A 1 377 ? -13.834 3.091 23.527 1.00 98.62 377 HIS A CA 1
ATOM 3057 C C . HIS A 1 377 ? -13.707 2.411 22.162 1.00 98.62 377 HIS A C 1
ATOM 3059 O O . HIS A 1 377 ? -13.100 2.937 21.227 1.00 98.62 377 HIS A O 1
ATOM 3065 N N . ILE A 1 378 ? -14.319 1.238 22.055 1.00 98.62 378 ILE A N 1
ATOM 3066 C CA . ILE A 1 378 ? -14.429 0.427 20.843 1.00 98.62 378 ILE A CA 1
ATOM 3067 C C . ILE A 1 378 ? -15.901 0.388 20.434 1.00 98.62 378 ILE A C 1
ATOM 3069 O O . ILE A 1 378 ? -16.791 0.421 21.290 1.00 98.62 378 ILE A O 1
ATOM 3073 N N . ILE A 1 379 ? -16.153 0.303 19.129 1.00 98.62 379 ILE A N 1
ATOM 3074 C CA . ILE A 1 379 ? -17.490 0.015 18.608 1.00 98.62 379 ILE A CA 1
ATOM 3075 C C . ILE A 1 379 ? -17.549 -1.432 18.141 1.00 98.62 379 ILE A C 1
ATOM 3077 O O . ILE A 1 379 ? -16.680 -1.895 17.403 1.00 98.62 379 ILE A O 1
ATOM 3081 N N . VAL A 1 380 ? -18.597 -2.128 18.564 1.00 98.62 380 VAL A N 1
ATOM 3082 C CA . VAL A 1 380 ? -18.933 -3.478 18.129 1.00 98.62 380 VAL A CA 1
ATOM 3083 C C . VAL A 1 380 ? -20.182 -3.413 17.256 1.00 98.62 380 VAL A C 1
ATOM 3085 O O . VAL A 1 380 ? -21.184 -2.811 17.645 1.00 98.62 380 VAL A O 1
ATOM 3088 N N . LEU A 1 381 ? -20.123 -4.033 16.083 1.00 98.00 381 LEU A N 1
ATOM 3089 C CA . LEU A 1 381 ? -21.213 -4.122 15.117 1.00 98.00 381 LEU A CA 1
ATOM 3090 C C . LEU A 1 381 ? -21.667 -5.583 15.044 1.00 98.00 381 LEU A C 1
ATOM 3092 O O . LEU A 1 381 ? -20.841 -6.475 14.847 1.00 98.00 381 LEU A O 1
ATOM 3096 N N . TYR A 1 382 ? -22.960 -5.843 15.244 1.00 97.50 382 TYR A N 1
ATOM 3097 C CA . TYR A 1 382 ? -23.524 -7.191 15.117 1.00 97.50 382 TYR A CA 1
ATOM 3098 C C . TYR A 1 382 ? -24.979 -7.128 14.646 1.00 97.50 382 TYR A C 1
ATOM 3100 O O . TYR A 1 382 ? -25.813 -6.505 15.307 1.00 97.50 382 TYR A O 1
ATOM 3108 N N . GLY A 1 383 ? -25.288 -7.754 13.505 1.00 95.00 383 GLY A N 1
ATOM 3109 C CA . GLY A 1 383 ? -26.643 -7.799 12.945 1.00 95.00 383 GLY A CA 1
ATOM 3110 C C . GLY A 1 383 ? -27.218 -6.410 12.639 1.00 95.00 383 GLY A C 1
ATOM 3111 O O . GLY A 1 383 ? -28.358 -6.120 12.995 1.00 95.00 383 GLY A O 1
ATOM 3112 N N . GLY A 1 384 ? -26.397 -5.514 12.083 1.00 95.00 384 GLY A N 1
ATOM 3113 C CA . GLY A 1 384 ? -26.752 -4.133 11.745 1.00 95.00 384 GLY A CA 1
ATOM 3114 C C . GLY A 1 384 ? -26.903 -3.191 12.946 1.00 95.00 384 GLY A C 1
ATOM 3115 O O . GLY A 1 384 ? -27.271 -2.030 12.759 1.00 95.00 384 GLY A O 1
ATOM 3116 N N . ARG A 1 385 ? -26.646 -3.662 14.176 1.00 97.31 385 ARG A N 1
ATOM 3117 C CA . ARG A 1 385 ? -26.749 -2.881 15.422 1.00 97.31 385 ARG A CA 1
ATOM 3118 C C . ARG A 1 385 ? -25.375 -2.413 15.892 1.00 97.31 385 ARG A C 1
ATOM 3120 O O . ARG A 1 385 ? -24.372 -3.082 15.655 1.00 97.31 385 ARG A O 1
ATOM 3127 N N . ILE A 1 386 ? -25.350 -1.274 16.583 1.00 98.50 386 ILE A N 1
ATOM 3128 C CA . ILE A 1 386 ? -24.129 -0.570 16.986 1.00 98.50 386 ILE A CA 1
ATOM 3129 C C . ILE A 1 386 ? -24.027 -0.559 18.510 1.00 98.50 386 ILE A C 1
ATOM 3131 O O . ILE A 1 386 ? -24.936 -0.092 19.194 1.00 98.50 386 ILE A O 1
ATOM 3135 N N . PHE A 1 387 ? -22.907 -1.036 19.043 1.00 98.62 387 PHE A N 1
ATOM 3136 C CA . PHE A 1 387 ? -22.641 -1.075 20.477 1.00 98.62 387 PHE A CA 1
ATOM 3137 C C . PHE A 1 387 ? -21.319 -0.400 20.798 1.00 98.62 387 PHE A C 1
ATOM 3139 O O . PHE A 1 387 ? -20.330 -0.580 20.097 1.00 98.62 387 PHE A O 1
ATOM 3146 N N . LYS A 1 388 ? -21.285 0.340 21.896 1.00 98.62 388 LYS A N 1
ATOM 3147 C CA . LYS A 1 388 ? -20.100 0.981 22.443 1.00 98.62 388 LYS A CA 1
ATOM 3148 C C . LYS A 1 388 ? -19.669 0.255 23.705 1.00 98.62 388 LYS A C 1
ATOM 3150 O O . LYS A 1 388 ? -20.475 -0.006 24.601 1.00 98.62 388 LYS A O 1
ATOM 3155 N N . ILE A 1 389 ? -18.379 -0.052 23.770 1.00 98.31 389 ILE A N 1
ATOM 3156 C CA . ILE A 1 389 ? -17.749 -0.700 24.919 1.00 98.31 389 ILE A CA 1
ATOM 3157 C C . ILE A 1 389 ? -16.481 0.072 25.304 1.00 98.31 389 ILE A C 1
ATOM 3159 O O . ILE A 1 389 ? -15.792 0.596 24.423 1.00 98.31 389 ILE A O 1
ATOM 3163 N N . PRO A 1 390 ? -16.144 0.190 26.595 1.00 97.88 390 PRO A N 1
ATOM 3164 C CA . PRO A 1 390 ? -14.861 0.757 26.999 1.00 97.88 390 PRO A CA 1
ATOM 3165 C C . PRO A 1 390 ? -13.709 -0.148 26.536 1.00 97.88 390 PRO A C 1
ATOM 3167 O O . PRO A 1 390 ? -13.860 -1.363 26.483 1.00 97.88 390 PRO A O 1
ATOM 3170 N N . GLY A 1 391 ? -12.558 0.437 26.200 1.00 97.44 391 GLY A N 1
ATOM 3171 C CA . GLY A 1 391 ? -11.328 -0.319 25.932 1.00 97.44 391 GLY A CA 1
ATOM 3172 C C . GLY A 1 391 ? -10.363 -0.370 27.120 1.00 97.44 391 GLY A C 1
ATOM 3173 O O . GLY A 1 391 ? -9.419 -1.158 27.102 1.00 97.44 391 GLY A O 1
ATOM 3174 N N . LEU A 1 392 ? -10.593 0.458 28.145 1.00 97.50 392 LEU A N 1
ATOM 3175 C CA . LEU A 1 392 ? -9.795 0.522 29.370 1.00 97.50 392 LEU A CA 1
ATOM 3176 C C . LEU A 1 392 ? -10.662 0.255 30.604 1.00 97.50 392 LEU A C 1
ATOM 3178 O O . LEU A 1 392 ? -11.853 0.574 30.609 1.00 97.50 392 LEU A O 1
ATOM 3182 N N . ASP A 1 393 ? -10.043 -0.271 31.654 1.00 95.25 393 ASP A N 1
ATOM 3183 C CA . ASP A 1 393 ? -10.630 -0.400 32.982 1.00 95.25 393 ASP A CA 1
ATOM 3184 C C . ASP A 1 393 ? -10.622 0.940 33.754 1.00 95.25 393 ASP A C 1
ATOM 3186 O O . ASP A 1 393 ? -10.176 1.986 33.271 1.00 95.25 393 ASP A O 1
ATOM 3190 N N . ALA A 1 394 ? -11.104 0.913 35.000 1.00 92.44 394 ALA A N 1
ATOM 3191 C CA . ALA A 1 394 ? -11.126 2.090 35.871 1.00 92.44 394 ALA A CA 1
ATOM 3192 C C . ALA A 1 394 ? -9.727 2.588 36.300 1.00 92.44 394 ALA A C 1
ATOM 3194 O O . ALA A 1 394 ? -9.613 3.712 36.794 1.00 92.44 394 ALA A O 1
ATOM 3195 N N . LYS A 1 395 ? -8.674 1.773 36.139 1.00 92.94 395 LYS A N 1
ATOM 3196 C CA . LYS A 1 395 ? -7.272 2.123 36.421 1.00 92.94 395 LYS A CA 1
ATOM 3197 C C . LYS A 1 395 ? -6.579 2.728 35.192 1.00 92.94 395 LYS A C 1
ATOM 3199 O O . LYS A 1 395 ? -5.498 3.297 35.326 1.00 92.94 395 LYS A O 1
ATOM 3204 N N . GLY A 1 396 ? -7.214 2.670 34.020 1.00 93.62 396 GLY A N 1
ATOM 3205 C CA . GLY A 1 396 ? -6.652 3.127 32.750 1.00 93.62 396 GLY A CA 1
ATOM 3206 C C . GLY A 1 396 ? -5.804 2.064 32.046 1.00 93.62 396 GLY A C 1
ATOM 3207 O O . GLY A 1 396 ? -5.001 2.397 31.166 1.00 93.62 396 GLY A O 1
ATOM 3208 N N . ASP A 1 397 ? -5.950 0.796 32.422 1.00 96.25 397 ASP A N 1
ATOM 3209 C CA . ASP A 1 397 ? -5.300 -0.342 31.779 1.00 96.25 397 ASP A CA 1
ATOM 3210 C C . ASP A 1 397 ? -6.215 -0.988 30.733 1.00 96.25 397 ASP A C 1
ATOM 3212 O O . ASP A 1 397 ? -7.434 -0.946 30.889 1.00 96.25 397 ASP A O 1
ATOM 3216 N N . PRO A 1 398 ? -5.666 -1.551 29.637 1.00 97.88 398 PRO A N 1
ATOM 3217 C CA . PRO A 1 398 ? -6.454 -2.309 28.671 1.00 97.88 398 PRO A CA 1
ATOM 3218 C C . PRO A 1 398 ? -7.291 -3.386 29.359 1.00 97.88 398 PRO A C 1
ATOM 3220 O O . PRO A 1 398 ? -6.764 -4.137 30.178 1.00 97.88 398 PRO A O 1
ATOM 3223 N N . LEU A 1 399 ? -8.575 -3.478 29.005 1.00 98.00 399 LEU A N 1
ATOM 3224 C CA . LEU A 1 399 ? -9.441 -4.540 29.522 1.00 98.00 399 LEU A CA 1
ATOM 3225 C C . LEU A 1 399 ? -8.865 -5.921 29.213 1.00 98.00 399 LEU A C 1
ATOM 3227 O O . LEU A 1 399 ? -8.280 -6.129 28.146 1.00 98.00 399 LEU A O 1
ATOM 3231 N N . SER A 1 400 ? -9.060 -6.870 30.129 1.00 97.81 400 SER A N 1
ATOM 3232 C CA . SER A 1 400 ? -8.618 -8.251 29.931 1.00 97.81 400 SER A CA 1
ATOM 3233 C C . SER A 1 400 ? -9.412 -8.945 28.811 1.00 97.81 400 SER A C 1
ATOM 3235 O O . SER A 1 400 ? -10.548 -8.550 28.516 1.00 97.81 400 SER A O 1
ATOM 3237 N N . PRO A 1 401 ? -8.875 -10.017 28.196 1.00 98.00 401 PRO A N 1
ATOM 3238 C CA . PRO A 1 401 ? -9.646 -10.843 27.268 1.00 98.00 401 PRO A CA 1
ATOM 3239 C C . PRO A 1 401 ? -10.963 -11.356 27.875 1.00 98.00 401 PRO A C 1
ATOM 3241 O O . PRO A 1 401 ? -11.975 -11.434 27.186 1.00 98.00 401 PRO A O 1
ATOM 3244 N N . GLN A 1 402 ? -10.989 -11.669 29.170 1.00 98.31 402 GLN A N 1
ATOM 3245 C CA . GLN A 1 402 ? -12.178 -12.142 29.878 1.00 98.31 402 GLN A CA 1
ATOM 3246 C C . GLN A 1 402 ? -13.249 -11.044 29.987 1.00 98.31 402 GLN A C 1
ATOM 3248 O O . GLN A 1 402 ? -14.429 -11.319 29.760 1.00 98.31 402 GLN A O 1
ATOM 3253 N N . ASP A 1 403 ? -12.853 -9.797 30.262 1.00 98.06 403 ASP A N 1
ATOM 3254 C CA . ASP A 1 403 ? -13.771 -8.649 30.309 1.00 98.06 403 ASP A CA 1
ATOM 3255 C C . ASP A 1 403 ? -14.383 -8.362 28.928 1.00 98.06 403 ASP A C 1
ATOM 3257 O O . ASP A 1 403 ? -15.595 -8.138 28.798 1.00 98.06 403 ASP A O 1
ATOM 3261 N N . PHE A 1 404 ? -13.564 -8.426 27.870 1.00 98.38 404 PHE A N 1
ATOM 3262 C CA . PHE A 1 404 ? -14.061 -8.319 26.499 1.00 98.38 404 PHE A CA 1
ATOM 3263 C C . PHE A 1 404 ? -15.013 -9.464 26.158 1.00 98.38 404 PHE A C 1
ATOM 3265 O O . PHE A 1 404 ? -16.095 -9.206 25.632 1.00 98.38 404 PHE A O 1
ATOM 3272 N N . LEU A 1 405 ? -14.668 -10.710 26.498 1.00 98.38 405 LEU A N 1
ATOM 3273 C CA . LEU A 1 405 ? -15.524 -11.870 26.251 1.00 98.38 405 LEU A CA 1
ATOM 3274 C C . LEU A 1 405 ? -16.890 -11.709 26.925 1.00 98.38 405 LEU A C 1
ATOM 3276 O O . LEU A 1 405 ? -17.911 -11.912 26.269 1.00 98.38 405 LEU A O 1
ATOM 3280 N N . PHE A 1 406 ? -16.921 -11.308 28.200 1.00 98.31 406 PHE A N 1
ATOM 3281 C CA . PHE A 1 406 ? -18.171 -11.059 28.917 1.00 98.31 406 PHE A CA 1
ATOM 3282 C C . PHE A 1 406 ? -19.036 -10.028 28.184 1.00 98.31 406 PHE A C 1
ATOM 3284 O O . PHE A 1 406 ? -20.224 -10.260 27.951 1.00 98.31 406 PHE A O 1
ATOM 3291 N N . THR A 1 407 ? -18.431 -8.915 27.764 1.00 98.06 407 THR A N 1
ATOM 3292 C CA . THR A 1 407 ? -19.140 -7.835 27.070 1.00 98.06 407 THR A CA 1
ATOM 3293 C C . THR A 1 407 ? -19.678 -8.298 25.711 1.00 98.06 407 THR A C 1
ATOM 3295 O O . THR A 1 407 ? -20.845 -8.063 25.394 1.00 98.06 407 THR A O 1
ATOM 3298 N N . LEU A 1 408 ? -18.867 -9.017 24.926 1.00 98.56 408 LEU A N 1
ATOM 3299 C CA . LEU A 1 408 ? -19.275 -9.585 23.638 1.00 98.56 408 LEU A CA 1
ATOM 3300 C C . LEU A 1 408 ? -20.400 -10.621 23.795 1.00 98.56 408 LEU A C 1
ATOM 3302 O O . LEU A 1 408 ? -21.306 -10.659 22.966 1.00 98.56 408 LEU A O 1
ATOM 3306 N N . GLN A 1 409 ? -20.405 -11.413 24.872 1.00 98.00 409 GLN A N 1
ATOM 3307 C CA . GLN A 1 409 ? -21.504 -12.334 25.186 1.00 98.00 409 GLN A CA 1
ATOM 3308 C C . GLN A 1 409 ? -22.810 -11.587 25.481 1.00 98.00 409 GLN A C 1
ATOM 3310 O O . GLN A 1 409 ? -23.867 -12.017 25.023 1.00 98.00 409 GLN A O 1
ATOM 3315 N N . GLN A 1 410 ? -22.760 -10.454 26.195 1.00 98.12 410 GLN A N 1
ATOM 3316 C CA . GLN A 1 410 ? -23.959 -9.634 26.422 1.00 98.12 410 GLN A CA 1
ATOM 3317 C C . GLN A 1 410 ? -24.522 -9.088 25.106 1.00 98.12 410 GLN A C 1
ATOM 3319 O O . GLN A 1 410 ? -25.735 -9.127 24.892 1.00 98.12 410 GLN A O 1
ATOM 3324 N N . ILE A 1 411 ? -23.644 -8.629 24.206 1.00 98.31 411 ILE A N 1
ATOM 3325 C CA . ILE A 1 411 ? -24.036 -8.200 22.857 1.00 98.31 411 ILE A CA 1
ATOM 3326 C C . ILE A 1 411 ? -24.664 -9.373 22.101 1.00 98.31 411 ILE A C 1
ATOM 3328 O O . ILE A 1 411 ? -25.764 -9.230 21.570 1.00 98.31 411 ILE A O 1
ATOM 3332 N N . GLN A 1 412 ? -24.020 -10.544 22.102 1.00 97.44 412 GLN A N 1
ATOM 3333 C CA . GLN A 1 412 ? -24.522 -11.722 21.400 1.00 97.44 412 GLN A CA 1
ATOM 3334 C C . GLN A 1 412 ? -25.926 -12.109 21.873 1.00 97.44 412 GLN A C 1
ATOM 3336 O O . GLN A 1 412 ? -26.835 -12.239 21.056 1.00 97.44 412 GLN A O 1
ATOM 3341 N N . VAL A 1 413 ? -26.118 -12.241 23.190 1.00 97.00 413 VAL A N 1
ATOM 3342 C CA . VAL A 1 413 ? -27.414 -12.580 23.792 1.00 97.00 413 VAL A CA 1
ATOM 3343 C C . VAL A 1 413 ? -28.474 -11.553 23.406 1.00 97.00 413 VAL A C 1
ATOM 3345 O O . VAL A 1 413 ? -29.604 -11.927 23.102 1.00 97.00 413 VAL A O 1
ATOM 3348 N N . LYS A 1 414 ? -28.134 -10.264 23.394 1.00 96.19 414 LYS A N 1
ATOM 3349 C CA . LYS A 1 414 ? -29.084 -9.206 23.050 1.00 96.19 414 LYS A CA 1
ATOM 3350 C C . LYS A 1 414 ? -29.481 -9.227 21.573 1.00 96.19 414 LYS A C 1
ATOM 3352 O O . LYS A 1 414 ? -30.660 -9.080 21.264 1.00 96.19 414 LYS A O 1
ATOM 3357 N N . VAL A 1 415 ? -28.524 -9.414 20.666 1.00 96.31 415 VAL A N 1
ATOM 3358 C CA . VAL A 1 415 ? -28.779 -9.420 19.217 1.00 96.31 415 VAL A CA 1
ATOM 3359 C C . VAL A 1 415 ? -29.497 -10.692 18.774 1.00 96.31 415 VAL A C 1
ATOM 3361 O O . VAL A 1 415 ? -30.462 -10.607 18.023 1.00 96.31 415 VAL A O 1
ATOM 3364 N N . GLU A 1 416 ? -29.095 -11.863 19.272 1.00 94.81 416 GLU A N 1
ATOM 3365 C CA . GLU A 1 416 ? -29.683 -13.143 18.849 1.00 94.81 416 GLU A CA 1
ATOM 3366 C C . GLU A 1 416 ? -31.111 -13.365 19.390 1.00 94.81 416 GLU A C 1
ATOM 3368 O O . GLU A 1 416 ? -31.852 -14.172 18.831 1.00 94.81 416 GLU A O 1
ATOM 3373 N N . ASN A 1 417 ? -31.531 -12.639 20.436 1.00 94.81 417 ASN A N 1
ATOM 3374 C CA . ASN A 1 417 ? -32.873 -12.761 21.025 1.00 94.81 417 ASN A CA 1
ATOM 3375 C C . ASN A 1 417 ? -33.843 -11.616 20.666 1.00 94.81 417 ASN A C 1
ATOM 3377 O O . ASN A 1 417 ? -35.041 -11.744 20.922 1.00 94.81 417 ASN A O 1
ATOM 3381 N N . GLU A 1 418 ? -33.368 -10.501 20.099 1.00 93.25 418 GLU A N 1
ATOM 3382 C CA . GLU A 1 418 ? -34.187 -9.314 19.813 1.00 93.25 418 GLU A CA 1
ATOM 3383 C C . GLU A 1 418 ? -34.066 -8.888 18.341 1.00 93.25 418 GLU A C 1
ATOM 3385 O O . GLU A 1 418 ? -32.991 -8.493 17.889 1.00 93.25 418 GLU A O 1
ATOM 3390 N N . GLN A 1 419 ? -35.188 -8.861 17.614 1.00 86.12 419 GLN A N 1
ATOM 3391 C CA . GLN A 1 419 ? -35.281 -8.164 16.326 1.00 86.12 419 GLN A CA 1
ATOM 3392 C C . GLN A 1 419 ? -35.734 -6.719 16.536 1.00 86.12 419 GLN A C 1
ATOM 3394 O O . GLN A 1 419 ? -36.688 -6.460 17.273 1.00 86.12 419 GLN A O 1
ATOM 3399 N N . VAL A 1 420 ? -35.063 -5.776 15.875 1.00 89.06 420 VAL A N 1
ATOM 3400 C CA . VAL A 1 420 ? -35.279 -4.338 16.065 1.00 89.06 420 VAL A CA 1
ATOM 3401 C C . VAL A 1 420 ? -35.349 -3.603 14.727 1.00 89.06 420 VAL A C 1
ATOM 3403 O O . VAL A 1 420 ? -34.719 -4.013 13.761 1.00 89.06 420 VAL A O 1
ATOM 3406 N N . GLN A 1 421 ? -36.112 -2.508 14.670 1.00 81.75 421 GLN A N 1
ATOM 3407 C CA . GLN A 1 421 ? -36.324 -1.727 13.438 1.00 81.75 421 GLN A CA 1
ATOM 3408 C C . GLN A 1 421 ? -35.259 -0.646 13.190 1.00 81.75 421 GLN A C 1
ATOM 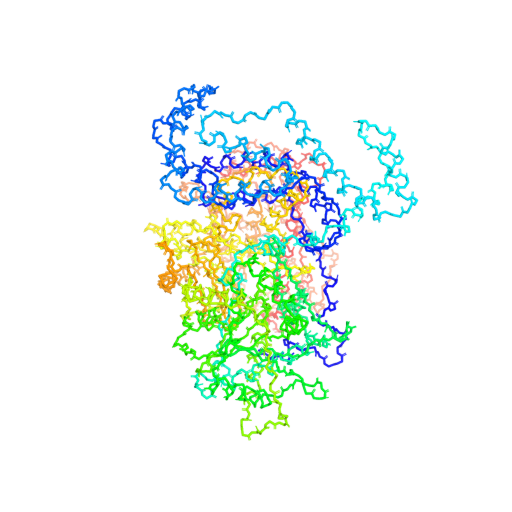3410 O O . GLN A 1 421 ? -35.262 -0.027 12.133 1.00 81.75 421 GLN A O 1
ATOM 3415 N N . HIS A 1 422 ? -34.385 -0.376 14.164 1.00 83.56 422 HIS A N 1
ATOM 3416 C CA . HIS A 1 422 ? -33.307 0.619 14.059 1.00 83.56 422 HIS A CA 1
ATOM 3417 C C . HIS A 1 422 ? -31.964 0.028 13.603 1.00 83.56 422 HIS A C 1
ATOM 3419 O O . HIS A 1 422 ? -30.961 0.739 13.591 1.00 83.56 422 HIS A O 1
ATOM 3425 N N . ALA A 1 423 ? -31.924 -1.266 13.278 1.00 86.06 423 ALA A N 1
ATOM 3426 C CA . ALA A 1 423 ? -30.756 -1.888 12.666 1.00 86.06 423 ALA A CA 1
ATOM 3427 C C . ALA A 1 423 ? -30.553 -1.369 11.230 1.00 86.06 423 ALA A C 1
ATOM 3429 O O . ALA A 1 423 ? -31.494 -0.885 10.604 1.00 86.06 423 ALA A O 1
ATOM 3430 N N . GLY A 1 424 ? -29.325 -1.468 10.720 1.00 91.31 424 GLY A N 1
ATOM 3431 C CA . GLY A 1 424 ? -29.013 -1.231 9.306 1.00 91.31 424 GLY A CA 1
ATOM 3432 C C . GLY A 1 424 ? -28.351 0.112 9.005 1.00 91.31 424 GLY A C 1
ATOM 3433 O O . GLY A 1 424 ? -27.817 0.281 7.921 1.00 91.31 424 GLY A O 1
ATOM 3434 N N . VAL A 1 425 ? -28.262 1.049 9.956 1.00 96.75 425 VAL A N 1
ATOM 3435 C CA . VAL A 1 425 ? -27.568 2.336 9.728 1.00 96.75 425 VAL A CA 1
ATOM 3436 C C . VAL A 1 425 ? -26.135 2.197 9.175 1.00 96.75 425 VAL A C 1
ATOM 3438 O O . VAL A 1 425 ? -25.792 2.986 8.292 1.00 96.75 425 VAL A O 1
ATOM 3441 N N . PRO A 1 426 ? -25.295 1.228 9.610 1.00 96.69 426 PRO A N 1
ATOM 3442 C CA . PRO A 1 426 ? -23.949 1.075 9.052 1.00 96.69 426 PRO A CA 1
ATOM 3443 C C . PRO A 1 426 ? -23.920 0.920 7.522 1.00 96.69 426 PRO A C 1
ATOM 3445 O O . PRO A 1 426 ? -23.015 1.457 6.880 1.00 96.69 426 PRO A O 1
ATOM 3448 N N . VAL A 1 427 ? -24.941 0.295 6.918 1.00 96.44 427 VAL A N 1
ATOM 3449 C CA . VAL A 1 427 ? -25.000 0.039 5.469 1.00 96.44 427 VAL A CA 1
ATOM 3450 C C . VAL A 1 427 ? -24.958 1.316 4.626 1.00 96.44 427 VAL A C 1
ATOM 3452 O O . VAL A 1 427 ? -24.470 1.291 3.499 1.00 96.44 427 VAL A O 1
ATOM 3455 N N . LEU A 1 428 ? -25.396 2.452 5.183 1.00 97.44 428 LEU A N 1
ATOM 3456 C CA . LEU A 1 428 ? -25.349 3.754 4.512 1.00 97.44 428 LEU A CA 1
ATOM 3457 C C . LEU A 1 428 ? -23.914 4.187 4.176 1.00 97.44 428 LEU A C 1
ATOM 3459 O O . LEU A 1 428 ? -23.710 4.933 3.222 1.00 97.44 428 LEU A O 1
ATOM 3463 N N . THR A 1 429 ? -22.916 3.700 4.920 1.00 96.75 429 THR A N 1
ATOM 3464 C CA . THR A 1 429 ? -21.501 4.002 4.653 1.00 96.75 429 THR A CA 1
ATOM 3465 C C . THR A 1 429 ? -20.980 3.327 3.378 1.00 96.75 429 THR A C 1
ATOM 3467 O O . THR A 1 429 ? -19.966 3.755 2.825 1.00 96.75 429 THR A O 1
ATOM 3470 N N . ASN A 1 430 ? -21.665 2.290 2.879 1.00 95.06 430 ASN A N 1
ATOM 3471 C CA . ASN A 1 430 ? -21.300 1.575 1.650 1.00 95.06 430 ASN A CA 1
ATOM 3472 C C . ASN A 1 430 ? -21.723 2.306 0.368 1.00 95.06 430 ASN A C 1
ATOM 3474 O O . ASN A 1 430 ? -21.426 1.828 -0.724 1.00 95.06 430 ASN A O 1
ATOM 3478 N N . ASP A 1 431 ? -22.446 3.419 0.476 1.00 96.25 431 ASP A N 1
ATOM 3479 C CA . ASP A 1 431 ? -22.933 4.157 -0.686 1.00 96.25 431 ASP A CA 1
ATOM 3480 C C . ASP A 1 431 ? -21.809 4.929 -1.395 1.00 96.25 431 ASP A C 1
ATOM 3482 O O . ASP A 1 431 ? -20.679 5.051 -0.901 1.00 96.25 431 ASP A O 1
ATOM 3486 N N . ASP A 1 432 ? -22.123 5.495 -2.560 1.00 95.12 432 ASP A N 1
ATOM 3487 C CA . ASP A 1 432 ? -21.258 6.501 -3.164 1.00 95.12 432 ASP A CA 1
ATOM 3488 C C . ASP A 1 432 ? -21.053 7.681 -2.199 1.00 95.12 432 ASP A C 1
ATOM 3490 O O . ASP A 1 432 ? -21.915 8.030 -1.384 1.00 95.12 432 ASP A O 1
ATOM 3494 N N . ARG A 1 433 ? -19.876 8.305 -2.267 1.00 94.75 433 ARG A N 1
ATOM 3495 C CA . ARG A 1 433 ? -19.437 9.257 -1.235 1.00 94.75 433 ARG A CA 1
ATOM 3496 C C . ARG A 1 433 ? -20.338 10.480 -1.156 1.00 94.75 433 ARG A C 1
ATOM 3498 O O . ARG A 1 433 ? -20.516 11.042 -0.079 1.00 94.75 433 ARG A O 1
ATOM 3505 N N . THR A 1 434 ? -20.929 10.887 -2.278 1.00 93.00 434 THR A N 1
ATOM 3506 C CA . THR A 1 434 ? -21.795 12.062 -2.335 1.00 93.00 434 THR A CA 1
ATOM 3507 C C . THR A 1 434 ? -23.158 11.778 -1.707 1.00 93.00 434 THR A C 1
ATOM 3509 O O . THR A 1 434 ? -23.662 12.621 -0.960 1.00 93.00 434 THR A O 1
ATOM 3512 N N . ASN A 1 435 ? -23.767 10.624 -1.981 1.00 96.94 435 ASN A N 1
ATOM 3513 C CA . ASN A 1 435 ? -25.022 10.238 -1.337 1.00 96.94 435 ASN A CA 1
ATOM 3514 C C . ASN A 1 435 ? -24.821 9.931 0.148 1.00 96.94 435 ASN A C 1
ATOM 3516 O O . ASN A 1 435 ? -25.578 10.449 0.974 1.00 96.94 435 ASN A O 1
ATOM 3520 N N . TRP A 1 436 ? -23.738 9.237 0.513 1.00 98.00 436 TRP A N 1
ATOM 3521 C CA . TRP A 1 436 ? -23.391 9.049 1.918 1.00 98.00 436 TRP A CA 1
ATOM 3522 C C . TRP A 1 436 ? -23.171 10.388 2.638 1.00 98.00 436 TRP A C 1
ATOM 3524 O O . TRP A 1 436 ? -23.697 10.583 3.728 1.00 98.00 436 TRP A O 1
ATOM 3534 N N . ALA A 1 437 ? -22.508 11.371 2.018 1.00 98.19 437 ALA A N 1
ATOM 3535 C CA . ALA A 1 437 ? -22.361 12.705 2.607 1.00 98.19 437 ALA A CA 1
ATOM 3536 C C . ALA A 1 437 ? -23.712 13.367 2.933 1.00 98.19 437 ALA A C 1
ATOM 3538 O O . ALA A 1 437 ? -23.865 13.958 4.004 1.00 98.19 437 ALA A O 1
ATOM 3539 N N . ARG A 1 438 ? -24.708 13.248 2.043 1.00 98.19 438 ARG A N 1
ATOM 3540 C CA . ARG A 1 438 ? -26.064 13.777 2.282 1.00 98.19 438 ARG A CA 1
ATOM 3541 C C . ARG A 1 438 ? -26.767 13.029 3.408 1.00 98.19 438 ARG A C 1
ATOM 3543 O O . ARG A 1 438 ? -27.284 13.669 4.320 1.00 98.19 438 ARG A O 1
ATOM 3550 N N . ASN A 1 439 ? -26.744 11.699 3.368 1.00 98.25 439 ASN A N 1
ATOM 3551 C CA . ASN A 1 439 ? -27.405 10.856 4.361 1.00 98.25 439 ASN A CA 1
ATOM 3552 C C . ASN A 1 439 ? -26.767 11.010 5.748 1.00 98.25 439 ASN A C 1
ATOM 3554 O O . ASN A 1 439 ? -27.485 11.130 6.738 1.00 98.25 439 ASN A O 1
ATOM 3558 N N . ARG A 1 440 ? -25.436 11.120 5.831 1.00 98.12 440 ARG A N 1
ATOM 3559 C CA . ARG A 1 440 ? -24.712 11.433 7.070 1.00 98.12 440 ARG A CA 1
ATOM 3560 C C . ARG A 1 440 ? -25.105 12.799 7.623 1.00 98.12 440 ARG A C 1
ATOM 3562 O O . ARG A 1 440 ? -25.350 12.917 8.822 1.00 98.12 440 ARG A O 1
ATOM 3569 N N . GLN A 1 441 ? -25.163 13.828 6.775 1.00 98.25 441 GLN A N 1
ATOM 3570 C CA . GLN A 1 441 ? -25.555 15.170 7.209 1.00 98.25 441 GLN A CA 1
ATOM 3571 C C . GLN A 1 441 ? -26.993 15.177 7.738 1.00 98.25 441 GLN A C 1
ATOM 3573 O O . GLN A 1 441 ? -27.231 15.671 8.837 1.00 98.25 441 GLN A O 1
ATOM 3578 N N . HIS A 1 442 ? -27.920 14.553 7.008 1.00 98.19 442 HIS A N 1
ATOM 3579 C CA . HIS A 1 442 ? -29.318 14.417 7.418 1.00 98.19 442 HIS A CA 1
ATOM 3580 C C . HIS A 1 442 ? -29.451 13.653 8.744 1.00 98.19 442 HIS A C 1
ATOM 3582 O O . HIS A 1 442 ? -30.117 14.118 9.667 1.00 98.19 442 HIS A O 1
ATOM 3588 N N . LEU A 1 443 ? -28.725 12.539 8.899 1.00 97.56 443 LEU A N 1
ATOM 3589 C CA . LEU A 1 443 ? -28.667 11.759 10.138 1.00 97.56 443 LEU A CA 1
ATOM 3590 C C . LEU A 1 443 ? -28.203 12.608 11.335 1.00 97.56 443 LEU A C 1
ATOM 3592 O O . LEU A 1 443 ? -28.799 12.526 12.408 1.00 97.56 443 LEU A O 1
ATOM 3596 N N . ILE A 1 444 ? -27.163 13.431 11.160 1.00 97.81 444 ILE A N 1
ATOM 3597 C CA . ILE A 1 444 ? -26.615 14.319 12.200 1.00 97.81 444 ILE A CA 1
ATOM 3598 C C . ILE A 1 444 ? -27.577 15.466 12.542 1.00 97.81 444 ILE A C 1
ATOM 3600 O O . ILE A 1 444 ? -27.682 15.849 13.710 1.00 97.81 444 ILE A O 1
ATOM 3604 N N . GLU A 1 445 ? -28.250 16.039 11.546 1.00 98.00 445 GLU A N 1
ATOM 3605 C CA . GLU A 1 445 ? -29.180 17.162 11.718 1.00 98.00 445 GLU A CA 1
ATOM 3606 C C . GLU A 1 445 ? -30.509 16.741 12.348 1.00 98.00 445 GLU A C 1
ATOM 3608 O O . GLU A 1 445 ? -31.136 17.545 13.042 1.00 98.00 445 GLU A O 1
ATOM 3613 N N . LEU A 1 446 ? -30.906 15.478 12.170 1.00 97.75 446 LEU A N 1
ATOM 3614 C CA . LEU A 1 446 ? -32.164 14.947 12.684 1.00 97.75 446 LEU A CA 1
ATOM 3615 C C . LEU A 1 446 ? -32.264 15.025 14.216 1.00 97.75 446 LEU A C 1
ATOM 3617 O O . LEU A 1 446 ? -33.340 15.301 14.750 1.00 97.75 446 LEU A O 1
ATOM 3621 N N . SER A 1 447 ? -31.161 14.808 14.946 1.00 97.50 447 SER A N 1
ATOM 3622 C CA . SER A 1 447 ? -31.145 14.982 16.403 1.00 97.50 447 SER A CA 1
ATOM 3623 C C . SER A 1 447 ? -29.750 15.254 16.982 1.00 97.50 447 SER A C 1
ATOM 3625 O O . SER A 1 447 ? -28.727 14.747 16.523 1.00 97.50 447 SER A O 1
ATOM 3627 N N . ALA A 1 448 ? -29.697 16.011 18.087 1.00 97.62 448 ALA A N 1
ATOM 3628 C CA . ALA A 1 448 ? -28.449 16.245 18.825 1.00 97.62 448 ALA A CA 1
ATOM 3629 C C . ALA A 1 448 ? -27.828 14.945 19.380 1.00 97.62 448 ALA A C 1
ATOM 3631 O O . ALA A 1 448 ? -26.611 14.865 19.580 1.00 97.62 448 ALA A O 1
ATOM 3632 N N . ARG A 1 449 ? -28.659 13.920 19.612 1.00 97.19 449 ARG A N 1
ATOM 3633 C CA . ARG A 1 449 ? -28.213 12.591 20.031 1.00 97.19 449 ARG A CA 1
ATOM 3634 C C . ARG A 1 449 ? -27.493 11.876 18.891 1.00 97.19 449 ARG A C 1
ATOM 3636 O O . ARG A 1 449 ? -26.390 11.391 19.123 1.00 97.19 449 ARG A O 1
ATOM 3643 N N . ASN A 1 450 ? -28.035 11.910 17.672 1.00 98.19 450 ASN A N 1
ATOM 3644 C CA . ASN A 1 450 ? -27.375 11.338 16.497 1.00 98.19 450 ASN A CA 1
ATOM 3645 C C . ASN A 1 450 ? -26.011 11.964 16.253 1.00 98.19 450 ASN A C 1
ATOM 3647 O O . ASN A 1 450 ? -25.027 11.248 16.100 1.00 98.19 450 ASN A O 1
ATOM 3651 N N . LYS A 1 451 ? -25.927 13.297 16.314 1.00 98.12 451 LYS A N 1
ATOM 3652 C CA . LYS A 1 451 ? -24.649 14.010 16.217 1.00 98.12 451 LYS A CA 1
ATOM 3653 C C . LYS A 1 451 ? -23.606 13.494 17.214 1.00 98.12 451 LYS A C 1
ATOM 3655 O O . LYS A 1 451 ? -22.432 13.383 16.873 1.00 98.12 451 LYS A O 1
ATOM 3660 N N . THR A 1 452 ? -24.028 13.198 18.442 1.00 98.38 452 THR A N 1
ATOM 3661 C CA . THR A 1 452 ? -23.141 12.671 19.487 1.00 98.38 452 THR A CA 1
ATOM 3662 C C . THR A 1 452 ? -22.736 11.227 19.190 1.00 98.38 452 THR A C 1
ATOM 3664 O O . THR A 1 452 ? -21.550 10.929 19.195 1.00 98.38 452 THR A O 1
ATOM 3667 N N . MET A 1 453 ? -23.688 10.355 18.855 1.00 98.44 453 MET A N 1
ATOM 3668 C CA . MET A 1 453 ? -23.428 8.936 18.577 1.00 98.44 453 MET A CA 1
ATOM 3669 C C . MET A 1 453 ? -22.574 8.719 17.319 1.00 98.44 453 MET A C 1
ATOM 3671 O O . MET A 1 453 ? -21.648 7.917 17.345 1.00 98.44 453 MET A O 1
ATOM 3675 N N . VAL A 1 454 ? -22.824 9.460 16.232 1.00 98.31 454 VAL A N 1
ATOM 3676 C CA . VAL A 1 454 ? -21.988 9.411 15.016 1.00 98.31 454 VAL A CA 1
ATOM 3677 C C . VAL A 1 454 ? -20.552 9.811 15.345 1.00 98.31 454 VAL A C 1
ATOM 3679 O O . VAL A 1 454 ? -19.614 9.116 14.961 1.00 98.31 454 VAL A O 1
ATOM 3682 N N . ARG A 1 455 ? -20.377 10.871 16.142 1.00 98.06 455 ARG A N 1
ATOM 3683 C CA . ARG A 1 455 ? -19.058 11.274 16.631 1.00 98.06 455 ARG A CA 1
ATOM 3684 C C . ARG A 1 455 ? -18.405 10.175 17.470 1.00 98.06 455 ARG A C 1
ATOM 3686 O O . ARG A 1 455 ? -17.225 9.915 17.287 1.00 98.06 455 ARG A O 1
ATOM 3693 N N . GLU A 1 456 ? -19.141 9.509 18.358 1.00 98.44 456 GLU A N 1
ATOM 3694 C CA . GLU A 1 456 ? -18.605 8.379 19.126 1.00 98.44 456 GLU A CA 1
ATOM 3695 C C . GLU A 1 456 ? -18.144 7.235 18.211 1.00 98.44 456 GLU A C 1
ATOM 3697 O O . GLU A 1 456 ? -17.088 6.653 18.455 1.00 98.44 456 GLU A O 1
ATOM 3702 N N . ILE A 1 457 ? -18.861 6.943 17.125 1.00 98.44 457 ILE A N 1
ATOM 3703 C CA . ILE A 1 457 ? -18.444 5.926 16.148 1.00 98.44 457 ILE A CA 1
ATOM 3704 C C . ILE A 1 457 ? -17.137 6.333 15.446 1.00 98.44 457 ILE A C 1
ATOM 3706 O O . ILE A 1 457 ? -16.172 5.559 15.380 1.00 98.44 457 ILE A O 1
ATOM 3710 N N . GLU A 1 458 ? -17.065 7.577 14.977 1.00 97.38 458 GLU A N 1
ATOM 3711 C CA . GLU A 1 458 ? -15.909 8.141 14.268 1.00 97.38 458 GLU A CA 1
ATOM 3712 C C . GLU A 1 458 ? -14.676 8.297 15.177 1.00 97.38 458 GLU A C 1
ATOM 3714 O O . GLU A 1 458 ? -13.550 8.052 14.740 1.00 97.38 458 GLU A O 1
ATOM 3719 N N . GLU A 1 459 ? -14.876 8.569 16.468 1.00 97.88 459 GLU A N 1
ATOM 3720 C CA . GLU A 1 459 ? -13.820 8.744 17.471 1.00 97.88 459 GLU A CA 1
ATOM 3721 C C . GLU A 1 459 ? -13.310 7.434 18.089 1.00 97.88 459 GLU A C 1
ATOM 3723 O O . GLU A 1 459 ? -12.247 7.439 18.708 1.00 97.88 459 GLU A O 1
ATOM 3728 N N . ALA A 1 460 ? -14.016 6.310 17.926 1.00 98.50 460 ALA A N 1
ATOM 3729 C CA . ALA A 1 460 ? -13.647 5.022 18.526 1.00 98.50 460 ALA A CA 1
ATOM 3730 C C . ALA A 1 460 ? -12.246 4.529 18.119 1.00 98.50 460 ALA A C 1
ATOM 3732 O O . ALA A 1 460 ? -11.799 4.796 17.005 1.00 98.50 460 ALA A O 1
ATOM 3733 N N . VAL A 1 461 ? -11.572 3.761 18.977 1.00 98.44 461 VAL A N 1
ATOM 3734 C CA . VAL A 1 461 ? -10.224 3.226 18.704 1.00 98.44 461 VAL A CA 1
ATOM 3735 C C . VAL A 1 461 ? -10.220 2.397 17.420 1.00 98.44 461 VAL A C 1
ATOM 3737 O O . VAL A 1 461 ? -9.458 2.699 16.503 1.00 98.44 461 VAL A O 1
ATOM 3740 N N . ALA A 1 462 ? -11.114 1.413 17.336 1.00 95.31 462 ALA A N 1
ATOM 3741 C CA . ALA A 1 462 ? -11.305 0.522 16.195 1.00 95.31 462 ALA A CA 1
ATOM 3742 C C . ALA A 1 462 ? -12.748 -0.020 16.173 1.00 95.31 462 ALA A C 1
ATOM 3744 O O . ALA A 1 462 ? -13.512 0.196 17.122 1.00 95.31 462 ALA A O 1
ATOM 3745 N N . LEU A 1 463 ? -13.106 -0.725 15.097 1.00 96.44 463 LEU A N 1
ATOM 3746 C CA . LEU A 1 463 ? -14.353 -1.490 14.992 1.00 96.44 463 LEU A CA 1
ATOM 3747 C C . LEU A 1 463 ? -14.109 -2.989 15.186 1.00 96.44 463 LEU A C 1
ATOM 3749 O O . LEU A 1 463 ? -13.118 -3.527 14.691 1.00 96.44 463 LEU A O 1
ATOM 3753 N N . MET A 1 464 ? -15.060 -3.666 15.824 1.00 97.81 464 MET A N 1
ATOM 3754 C CA . MET A 1 464 ? -15.182 -5.123 15.831 1.00 97.81 464 MET A CA 1
ATOM 3755 C C . MET A 1 464 ? -16.528 -5.524 15.235 1.00 97.81 464 MET A C 1
ATOM 3757 O O . MET A 1 464 ? -17.566 -5.092 15.720 1.00 97.81 464 MET A O 1
ATOM 3761 N N . ILE A 1 465 ? -16.525 -6.364 14.212 1.00 97.50 465 ILE A N 1
ATOM 3762 C CA . ILE A 1 465 ? -17.731 -6.865 13.557 1.00 97.50 465 ILE A CA 1
ATOM 3763 C C . ILE A 1 465 ? -17.878 -8.335 13.914 1.00 97.50 465 ILE A C 1
ATOM 3765 O O . ILE A 1 465 ? -16.976 -9.128 13.651 1.00 97.50 465 ILE A O 1
ATOM 3769 N N . LEU A 1 466 ? -19.005 -8.699 14.516 1.00 98.12 466 LEU A N 1
ATOM 3770 C CA . LEU A 1 466 ? -19.366 -10.094 14.735 1.00 98.12 466 LEU A CA 1
ATOM 3771 C C . LEU A 1 466 ? -20.210 -10.559 13.553 1.00 98.12 466 LEU A C 1
ATOM 3773 O O . LEU A 1 466 ? -21.252 -9.978 13.261 1.00 98.12 466 LEU A O 1
ATOM 3777 N N . ASP A 1 467 ? -19.754 -11.602 12.877 1.00 96.94 467 ASP A N 1
ATOM 3778 C CA . ASP A 1 467 ? -20.351 -12.106 11.651 1.00 96.94 467 ASP A CA 1
ATOM 3779 C C . ASP A 1 467 ? -20.711 -13.590 11.802 1.00 96.94 467 ASP A C 1
ATOM 3781 O O . ASP A 1 467 ? -19.945 -14.405 12.320 1.00 96.94 467 ASP A O 1
ATOM 3785 N N . THR A 1 468 ? -21.913 -13.946 11.354 1.00 95.25 468 THR A N 1
ATOM 3786 C CA . THR A 1 468 ? -22.432 -15.314 11.432 1.00 95.25 468 THR A CA 1
ATOM 3787 C C . THR A 1 468 ? -21.967 -16.224 10.293 1.00 95.25 468 THR A C 1
ATOM 3789 O O . THR A 1 468 ? -22.178 -17.436 10.375 1.00 95.25 468 THR A O 1
ATOM 3792 N N . HIS A 1 469 ? -21.306 -15.687 9.262 1.00 96.62 469 HIS A N 1
ATOM 3793 C CA . HIS A 1 469 ? -20.679 -16.489 8.215 1.00 96.62 469 HIS A CA 1
ATOM 3794 C C . HIS A 1 469 ? -19.569 -17.393 8.782 1.00 96.62 469 HIS A C 1
ATOM 3796 O O . HIS A 1 469 ? -18.943 -17.091 9.799 1.00 96.62 469 HIS A O 1
ATOM 3802 N N . CYS A 1 470 ? -19.302 -18.499 8.084 1.00 96.69 470 CYS A N 1
ATOM 3803 C CA . CYS A 1 470 ? -18.210 -19.432 8.367 1.00 96.69 470 CYS A CA 1
ATOM 3804 C C . CYS A 1 470 ? -17.361 -19.603 7.097 1.00 96.69 470 CYS A C 1
ATOM 3806 O O . CYS A 1 470 ? -17.780 -20.362 6.217 1.00 96.69 470 CYS A O 1
ATOM 3808 N N . PRO A 1 471 ? -16.198 -18.946 6.967 1.00 95.94 471 PRO A N 1
ATOM 3809 C CA . PRO A 1 471 ? -15.286 -19.224 5.862 1.00 95.94 471 PRO A CA 1
ATOM 3810 C C . PRO A 1 471 ? -14.859 -20.698 5.857 1.00 95.94 471 PRO A C 1
ATOM 3812 O O . PRO A 1 471 ? -14.639 -21.282 6.916 1.00 95.94 471 PRO A O 1
ATOM 3815 N N . GLN A 1 472 ? -14.773 -21.323 4.678 1.00 94.88 472 GLN A N 1
ATOM 3816 C CA . GLN A 1 472 ? -14.425 -22.751 4.567 1.00 94.88 472 GLN A CA 1
ATOM 3817 C C . GLN A 1 472 ? -12.974 -22.988 4.132 1.00 94.88 472 GLN A C 1
ATOM 3819 O O . GLN A 1 472 ? -12.440 -24.079 4.315 1.00 94.88 472 GLN A O 1
ATOM 3824 N N . ASN A 1 473 ? -12.332 -21.987 3.531 1.00 93.75 473 ASN A N 1
ATOM 3825 C CA . ASN A 1 473 ? -10.966 -22.051 3.015 1.00 93.75 473 ASN A CA 1
ATOM 3826 C C . ASN A 1 473 ? -10.334 -20.640 3.002 1.00 93.75 473 ASN A C 1
ATOM 3828 O O . ASN A 1 473 ? -10.985 -19.663 3.375 1.00 93.75 473 ASN A O 1
ATOM 3832 N N . PHE A 1 474 ? -9.072 -20.516 2.578 1.00 94.19 474 PHE A N 1
ATOM 3833 C CA . PHE A 1 474 ? -8.366 -19.227 2.557 1.00 94.19 474 PHE A CA 1
ATOM 3834 C C . PHE A 1 474 ? -8.985 -18.196 1.605 1.00 94.19 474 PHE A C 1
ATOM 3836 O O . PHE A 1 474 ? -9.034 -17.015 1.942 1.00 94.19 474 PHE A O 1
ATOM 3843 N N . SER A 1 475 ? -9.492 -18.629 0.447 1.00 94.94 475 SER A N 1
ATOM 3844 C CA . SER A 1 475 ? -10.163 -17.737 -0.507 1.00 94.94 475 SER A CA 1
ATOM 3845 C C . SER A 1 475 ? -11.484 -17.220 0.063 1.00 94.94 475 SER A C 1
ATOM 3847 O O . SER A 1 475 ? -11.730 -16.017 0.021 1.00 94.94 475 SER A O 1
ATOM 3849 N N . ASP A 1 476 ? -12.282 -18.091 0.689 1.00 95.19 476 ASP A N 1
ATOM 3850 C CA . ASP A 1 476 ? -13.511 -17.693 1.387 1.00 95.19 476 ASP A CA 1
ATOM 3851 C C . ASP A 1 476 ? -13.208 -16.718 2.531 1.00 95.19 476 ASP A C 1
ATOM 3853 O O . ASP A 1 476 ? -13.915 -15.727 2.700 1.00 95.19 476 ASP A O 1
ATOM 3857 N N . LEU A 1 477 ? -12.146 -16.968 3.308 1.00 96.19 477 LEU A N 1
ATOM 3858 C CA . LEU A 1 477 ? -11.723 -16.076 4.389 1.00 96.19 477 LEU A CA 1
ATOM 3859 C C . LEU A 1 477 ? -11.335 -14.697 3.848 1.00 96.19 477 LEU A C 1
ATOM 3861 O O . LEU A 1 477 ? -11.762 -13.682 4.395 1.00 96.19 477 LEU A O 1
ATOM 3865 N N . ALA A 1 478 ? -10.561 -14.650 2.763 1.00 95.25 478 ALA A N 1
ATOM 3866 C CA . ALA A 1 478 ? -10.173 -13.401 2.120 1.00 95.25 478 ALA A CA 1
ATOM 3867 C C . ALA A 1 478 ? -11.392 -12.652 1.547 1.00 95.25 478 ALA A C 1
ATOM 3869 O O . ALA A 1 478 ? -11.512 -11.443 1.760 1.00 95.25 478 ALA A O 1
ATOM 3870 N N . GLN A 1 479 ? -12.317 -13.354 0.882 1.00 94.75 479 GLN A N 1
ATOM 3871 C CA . GLN A 1 479 ? -13.554 -12.795 0.322 1.00 94.75 479 GLN A CA 1
ATOM 3872 C C . GLN A 1 479 ? -14.465 -12.212 1.412 1.00 94.75 479 GLN A C 1
ATOM 3874 O O . GLN A 1 479 ? -14.940 -11.078 1.303 1.00 94.75 479 GLN A O 1
ATOM 3879 N N . LEU A 1 480 ? -14.699 -12.975 2.482 1.00 95.31 480 LEU A N 1
ATOM 3880 C CA . LEU A 1 480 ? -15.551 -12.552 3.590 1.00 95.31 480 LEU A CA 1
ATOM 3881 C C . LEU A 1 480 ? -14.892 -11.447 4.425 1.00 95.31 480 LEU A C 1
ATOM 3883 O O . LEU A 1 480 ? -15.592 -10.590 4.954 1.00 95.31 480 LEU A O 1
ATOM 3887 N N . ALA A 1 481 ? -13.560 -11.385 4.508 1.00 94.69 481 ALA A N 1
ATOM 3888 C CA . ALA A 1 481 ? -12.889 -10.253 5.144 1.00 94.69 481 ALA A CA 1
ATOM 3889 C C . ALA A 1 481 ? -13.216 -8.918 4.434 1.00 94.69 481 ALA A C 1
ATOM 3891 O O . ALA A 1 481 ? -13.422 -7.901 5.104 1.00 94.69 481 ALA A O 1
ATOM 3892 N N . LEU A 1 482 ? -13.357 -8.925 3.099 1.00 93.25 482 LEU A N 1
ATOM 3893 C CA . LEU A 1 482 ? -13.762 -7.749 2.315 1.00 93.25 482 LEU A CA 1
ATOM 3894 C C . LEU A 1 482 ? -15.230 -7.395 2.526 1.00 93.25 482 LEU A C 1
ATOM 3896 O O . LEU A 1 482 ? -15.537 -6.240 2.813 1.00 93.25 482 LEU A O 1
ATOM 3900 N N . THR A 1 483 ? -16.128 -8.371 2.419 1.00 90.69 483 THR A N 1
ATOM 3901 C CA . THR A 1 483 ? -17.576 -8.111 2.367 1.00 90.69 483 THR A CA 1
ATOM 3902 C C . THR A 1 483 ? -18.289 -8.502 3.653 1.00 90.69 483 THR A C 1
ATOM 3904 O O . THR A 1 483 ? -18.879 -7.628 4.281 1.00 90.69 483 THR A O 1
ATOM 3907 N N . GLY A 1 484 ? -18.157 -9.757 4.088 1.00 91.81 484 GLY A N 1
ATOM 3908 C CA . GLY A 1 484 ? -18.773 -10.287 5.309 1.00 91.81 484 GLY A CA 1
ATOM 3909 C C . GLY A 1 484 ? -20.269 -9.977 5.365 1.00 91.81 484 GLY A C 1
ATOM 3910 O O . GLY A 1 484 ? -20.940 -9.920 4.333 1.00 91.81 484 GLY A O 1
ATOM 3911 N N . ASP A 1 485 ? -20.777 -9.706 6.562 1.00 91.81 485 ASP A N 1
ATOM 3912 C CA . ASP A 1 485 ? -22.033 -9.001 6.777 1.00 91.81 485 ASP A CA 1
ATOM 3913 C C . ASP A 1 485 ? -21.847 -7.513 6.458 1.00 91.81 485 ASP A C 1
ATOM 3915 O O . ASP A 1 485 ? -21.585 -6.669 7.323 1.00 91.81 485 ASP A O 1
ATOM 3919 N N . ILE A 1 486 ? -21.958 -7.208 5.169 1.00 90.62 486 ILE A N 1
ATOM 3920 C CA . ILE A 1 486 ? -21.786 -5.867 4.617 1.00 90.62 486 ILE A CA 1
ATOM 3921 C C . ILE A 1 486 ? -22.790 -4.856 5.198 1.00 90.62 486 ILE A C 1
ATOM 3923 O O . ILE A 1 486 ? -22.483 -3.665 5.280 1.00 90.62 486 ILE A O 1
ATOM 3927 N N . HIS A 1 487 ? -23.942 -5.326 5.689 1.00 91.81 487 HIS A N 1
ATOM 3928 C CA . HIS A 1 487 ? -24.973 -4.512 6.347 1.00 91.81 487 HIS A CA 1
ATOM 3929 C C . HIS A 1 487 ? -24.524 -3.980 7.711 1.00 91.81 487 HIS A C 1
ATOM 3931 O O . HIS A 1 487 ? -25.003 -2.947 8.180 1.00 91.81 487 HIS A O 1
ATOM 3937 N N . SER A 1 488 ? -23.564 -4.664 8.338 1.00 91.06 488 SER A N 1
ATOM 3938 C CA . SER A 1 488 ? -22.968 -4.285 9.618 1.00 91.06 488 SER A CA 1
ATOM 3939 C C . SER A 1 488 ? -21.678 -3.476 9.468 1.00 91.06 488 SER A C 1
ATOM 3941 O O . SER A 1 488 ? -21.087 -3.120 10.482 1.00 91.06 488 SER A O 1
ATOM 3943 N N . LYS A 1 489 ? -21.196 -3.183 8.254 1.00 91.75 489 LYS A N 1
ATOM 3944 C CA . LYS A 1 489 ? -19.909 -2.495 8.061 1.00 91.75 489 LYS A CA 1
ATOM 3945 C C . LYS A 1 489 ? -20.050 -0.981 8.129 1.00 91.75 489 LYS A C 1
ATOM 3947 O O . LYS A 1 489 ? -20.841 -0.397 7.405 1.00 91.75 489 LYS A O 1
ATOM 3952 N N . TRP A 1 490 ? -19.213 -0.346 8.949 1.00 95.25 490 TRP A N 1
ATOM 3953 C CA . TRP A 1 490 ? -18.970 1.096 8.894 1.00 95.25 490 TRP A CA 1
ATOM 3954 C C . TRP A 1 490 ? -17.646 1.335 8.159 1.00 95.25 490 TRP A C 1
ATOM 3956 O O . TRP A 1 490 ? -16.561 1.205 8.735 1.00 95.25 490 TRP A O 1
ATOM 3966 N N . THR A 1 491 ? -17.720 1.586 6.854 1.00 93.44 491 THR A N 1
ATOM 3967 C CA . THR A 1 491 ? -16.558 1.519 5.945 1.00 93.44 491 THR A CA 1
ATOM 3968 C C . THR A 1 491 ? -15.602 2.691 6.050 1.00 93.44 491 THR A C 1
ATOM 3970 O O . THR A 1 491 ? -14.431 2.549 5.712 1.00 93.44 491 THR A O 1
ATOM 3973 N N . ASP A 1 492 ? -16.065 3.820 6.582 1.00 96.12 492 ASP A N 1
ATOM 3974 C CA . ASP A 1 492 ? -15.250 5.020 6.770 1.00 96.12 492 ASP A CA 1
ATOM 3975 C C . ASP A 1 492 ? -14.106 4.823 7.776 1.00 96.12 492 ASP A C 1
ATOM 3977 O O . ASP A 1 492 ? -13.205 5.658 7.855 1.00 96.12 492 ASP A O 1
ATOM 3981 N N . LYS A 1 493 ? -14.140 3.768 8.602 1.00 96.75 493 LYS A N 1
ATOM 3982 C CA . LYS A 1 493 ? -13.160 3.600 9.676 1.00 96.75 493 LYS A CA 1
ATOM 3983 C C . LYS A 1 493 ? -11.793 3.177 9.147 1.00 96.75 493 LYS A C 1
ATOM 3985 O O . LYS A 1 493 ? -11.668 2.236 8.368 1.00 96.75 493 LYS A O 1
ATOM 3990 N N . SER A 1 494 ? -10.747 3.797 9.691 1.00 95.12 494 SER A N 1
ATOM 3991 C CA . SER A 1 494 ? -9.357 3.426 9.423 1.00 95.12 494 SER A CA 1
ATOM 3992 C C . SER A 1 494 ? -9.032 1.975 9.803 1.00 95.12 494 SER A C 1
ATOM 3994 O O . SER A 1 494 ? -8.258 1.329 9.106 1.00 95.12 494 SER A O 1
ATOM 3996 N N . CYS A 1 495 ? -9.591 1.448 10.897 1.00 93.75 495 CYS A N 1
ATOM 3997 C CA . CYS A 1 495 ? -9.255 0.127 11.431 1.00 93.75 495 CYS A CA 1
ATOM 3998 C C . CYS A 1 495 ? -10.511 -0.630 11.884 1.00 93.75 495 CYS A C 1
ATOM 4000 O O . CYS A 1 495 ? -11.172 -0.234 12.851 1.00 93.75 495 CYS A O 1
ATOM 4002 N N . GLY A 1 496 ? -10.824 -1.727 11.192 1.00 93.31 496 GLY A N 1
ATOM 4003 C CA . GLY A 1 496 ? -11.906 -2.644 11.531 1.00 93.31 496 GLY A CA 1
ATOM 4004 C C . GLY A 1 496 ? -11.457 -4.102 11.497 1.00 93.31 496 GLY A C 1
ATOM 4005 O O . GLY A 1 496 ? -10.669 -4.514 10.649 1.00 93.31 496 GLY A O 1
ATOM 4006 N N . THR A 1 497 ? -11.975 -4.896 12.430 1.00 95.88 497 THR A N 1
ATOM 4007 C CA . THR A 1 497 ? -11.784 -6.351 12.491 1.00 95.88 497 THR A CA 1
ATOM 4008 C C . THR A 1 497 ? -13.129 -7.040 12.341 1.00 95.88 497 THR A C 1
ATOM 4010 O O . THR A 1 497 ? -14.119 -6.565 12.889 1.00 95.88 497 THR A O 1
ATOM 4013 N N . ILE A 1 498 ? -13.174 -8.157 11.625 1.00 97.56 498 ILE A N 1
ATOM 4014 C CA . ILE A 1 498 ? -14.344 -9.021 11.501 1.00 97.56 498 ILE A CA 1
ATOM 4015 C C . ILE A 1 498 ? -14.031 -10.399 12.081 1.00 97.56 498 ILE A C 1
ATOM 4017 O O . ILE A 1 498 ? -12.969 -10.961 11.811 1.00 97.56 498 ILE A O 1
ATOM 4021 N N . ALA A 1 499 ? -14.943 -10.921 12.896 1.00 98.00 499 ALA A N 1
ATOM 4022 C CA . ALA A 1 499 ? -14.866 -12.237 13.509 1.00 98.00 499 ALA A CA 1
ATOM 4023 C C . ALA A 1 499 ? -16.022 -13.109 13.024 1.00 98.00 499 ALA A C 1
ATOM 4025 O O . ALA A 1 499 ? -17.187 -12.741 13.162 1.00 98.00 499 ALA A O 1
ATOM 4026 N N . PHE A 1 500 ? -15.683 -14.266 12.468 1.00 98.19 500 PHE A N 1
ATOM 4027 C CA . PHE A 1 500 ? -16.614 -15.214 11.870 1.00 98.19 500 PHE A CA 1
ATOM 4028 C C . PHE A 1 500 ? -17.040 -16.289 12.865 1.00 98.19 500 PHE A C 1
ATOM 4030 O O . PHE A 1 500 ? -16.323 -16.599 13.819 1.00 98.19 500 PHE A O 1
ATOM 4037 N N . LYS A 1 501 ? -18.193 -16.920 12.622 1.00 97.38 501 LYS A N 1
ATOM 4038 C CA . LYS A 1 501 ? -18.833 -17.859 13.557 1.00 97.38 501 LYS A CA 1
ATOM 4039 C C . LYS A 1 501 ? -17.990 -19.091 13.880 1.00 97.38 501 LYS A C 1
ATOM 4041 O O . LYS A 1 501 ? -18.215 -19.706 14.914 1.00 97.38 501 LYS A O 1
ATOM 4046 N N . ASN A 1 502 ? -17.018 -19.434 13.039 1.00 96.25 502 ASN A N 1
ATOM 4047 C CA . ASN A 1 502 ? -16.038 -20.498 13.268 1.00 96.25 502 ASN A CA 1
ATOM 4048 C C . ASN A 1 502 ? -14.728 -20.003 13.918 1.00 96.25 502 ASN A C 1
ATOM 4050 O O . ASN A 1 502 ? -13.728 -20.707 13.863 1.00 96.25 502 ASN A O 1
ATOM 4054 N N . GLY A 1 503 ? -14.693 -18.792 14.477 1.00 95.69 503 GLY A N 1
ATOM 4055 C CA . GLY A 1 503 ? -13.518 -18.224 15.146 1.00 95.69 503 GLY A CA 1
ATOM 4056 C C . GLY A 1 503 ? -12.433 -17.676 14.213 1.00 95.69 503 GLY A C 1
ATOM 4057 O O . GLY A 1 503 ? -11.469 -17.091 14.702 1.00 95.69 503 GLY A O 1
ATOM 4058 N N . GLN A 1 504 ? -12.567 -17.821 12.889 1.00 97.31 504 GLN A N 1
ATOM 4059 C CA . GLN A 1 504 ? -11.664 -17.159 11.944 1.00 97.31 504 GLN A CA 1
ATOM 4060 C C . GLN A 1 504 ? -11.905 -15.649 11.926 1.00 97.31 504 GLN A C 1
ATOM 4062 O O . GLN A 1 504 ? -12.994 -15.174 12.253 1.00 97.31 504 GLN A O 1
ATOM 4067 N N . MET A 1 505 ? -10.891 -14.884 11.525 1.00 97.25 505 MET A N 1
ATOM 4068 C CA . MET A 1 505 ? -10.950 -13.425 11.560 1.00 97.25 505 MET A CA 1
ATOM 4069 C C . MET A 1 505 ? -10.273 -12.794 10.344 1.00 97.25 505 MET A C 1
ATOM 4071 O O . MET A 1 505 ? -9.382 -13.377 9.723 1.00 97.25 505 MET A O 1
ATOM 4075 N N . GLY A 1 506 ? -10.682 -11.572 10.028 1.00 96.00 506 GLY A N 1
ATOM 4076 C CA . GLY A 1 506 ? -10.036 -10.721 9.036 1.00 96.00 506 GLY A CA 1
ATOM 4077 C C . GLY A 1 506 ? -10.024 -9.268 9.491 1.00 96.00 506 GLY A C 1
ATOM 4078 O O . GLY A 1 506 ? -10.784 -8.873 10.371 1.00 96.00 506 GLY A O 1
ATOM 4079 N N . CYS A 1 507 ? -9.177 -8.459 8.876 1.00 94.81 507 CYS A N 1
ATOM 4080 C CA . CYS A 1 507 ? -9.159 -7.016 9.051 1.00 94.81 507 CYS A CA 1
ATOM 4081 C C . CYS A 1 507 ? -9.560 -6.326 7.752 1.00 94.81 507 CYS A C 1
ATOM 4083 O O . CYS A 1 507 ? -9.290 -6.825 6.657 1.00 94.81 507 CYS A O 1
ATOM 4085 N N . TYR A 1 508 ? -10.141 -5.140 7.883 1.00 90.94 508 TYR A N 1
ATOM 4086 C CA . TYR A 1 508 ? -10.249 -4.185 6.794 1.00 90.94 508 TYR A CA 1
ATOM 4087 C C . TYR A 1 508 ? -9.884 -2.783 7.295 1.00 90.94 508 TYR A C 1
ATOM 4089 O O . TYR A 1 508 ? -10.047 -2.467 8.476 1.00 90.94 508 TYR A O 1
ATOM 4097 N N . GLY A 1 509 ? -9.371 -1.940 6.407 1.00 87.44 509 GLY A N 1
ATOM 4098 C CA . GLY A 1 509 ? -8.987 -0.575 6.745 1.00 87.44 509 GLY A CA 1
ATOM 4099 C C . GLY A 1 509 ? -9.142 0.378 5.573 1.00 87.44 509 GLY A C 1
ATOM 4100 O O . GLY A 1 509 ? -8.870 0.016 4.428 1.00 87.44 509 GLY A O 1
ATOM 4101 N N . GLU A 1 510 ? -9.588 1.599 5.856 1.00 92.00 510 GLU A N 1
ATOM 4102 C CA . GLU A 1 510 ? -9.712 2.653 4.849 1.00 92.00 510 GLU A CA 1
ATOM 4103 C C . GLU A 1 510 ? -8.317 3.125 4.387 1.00 92.00 510 GLU A C 1
ATOM 4105 O O . GLU A 1 510 ? -7.478 3.541 5.192 1.00 92.00 510 GLU A O 1
ATOM 4110 N N . HIS A 1 511 ? -8.045 3.019 3.080 1.00 89.25 511 HIS A N 1
ATOM 4111 C CA . HIS A 1 511 ? -6.693 3.155 2.524 1.00 89.25 511 HIS A CA 1
ATOM 4112 C C . HIS A 1 511 ? -6.182 4.606 2.451 1.00 89.25 511 HIS A C 1
ATOM 4114 O O . HIS A 1 511 ? -4.969 4.853 2.412 1.00 89.25 511 HIS A O 1
ATOM 4120 N N . CYS A 1 512 ? -7.068 5.602 2.479 1.00 88.50 512 CYS A N 1
ATOM 4121 C CA . CYS A 1 512 ? -6.645 6.995 2.577 1.00 88.50 512 CYS A CA 1
ATOM 4122 C C . CYS A 1 512 ? -5.943 7.278 3.916 1.00 88.50 512 CYS A C 1
ATOM 4124 O O . CYS A 1 512 ? -5.004 8.081 3.960 1.00 88.50 512 CYS A O 1
ATOM 4126 N N . CYS A 1 513 ? -6.360 6.605 4.994 1.00 89.44 513 CYS A N 1
ATOM 4127 C CA . CYS A 1 513 ? -5.838 6.821 6.343 1.00 89.44 513 CYS A CA 1
ATOM 4128 C C . CYS A 1 513 ? -4.360 6.422 6.491 1.00 89.44 513 CYS A C 1
ATOM 4130 O O . CYS A 1 513 ? -3.592 7.164 7.106 1.00 89.44 513 CYS A O 1
ATOM 4132 N N . TYR A 1 514 ? -3.948 5.278 5.937 1.00 89.75 514 TYR A N 1
ATOM 4133 C CA . TYR A 1 514 ? -2.574 4.767 6.024 1.00 89.75 514 TYR A CA 1
ATOM 4134 C C . TYR A 1 514 ? -2.271 3.722 4.928 1.00 89.75 514 TYR A C 1
ATOM 4136 O O . TYR A 1 514 ? -3.145 3.328 4.160 1.00 89.75 514 TYR A O 1
ATOM 4144 N N . ASP A 1 515 ? -1.017 3.264 4.853 1.00 87.69 515 ASP A N 1
ATOM 4145 C CA . ASP A 1 515 ? -0.560 2.246 3.892 1.00 87.69 515 ASP A CA 1
ATOM 4146 C C . ASP A 1 515 ? -0.452 0.852 4.535 1.00 87.69 515 ASP A C 1
ATOM 4148 O O . ASP A 1 515 ? -0.220 0.740 5.741 1.00 87.69 515 ASP A O 1
ATOM 4152 N N . GLY A 1 516 ? -0.505 -0.216 3.727 1.00 85.56 516 GLY A N 1
ATOM 4153 C CA . GLY A 1 516 ? -0.532 -1.612 4.198 1.00 85.56 516 GLY A CA 1
ATOM 4154 C C . GLY A 1 516 ? 0.578 -2.010 5.183 1.00 85.56 516 GLY A C 1
ATOM 4155 O O . GLY A 1 516 ? 0.355 -2.854 6.047 1.00 85.56 516 GLY A O 1
ATOM 4156 N N . SER A 1 517 ? 1.741 -1.345 5.152 1.00 87.25 517 SER A N 1
ATOM 4157 C CA . SER A 1 517 ? 2.813 -1.558 6.144 1.00 87.25 517 SER A CA 1
ATOM 4158 C C . SER A 1 517 ? 2.366 -1.334 7.599 1.00 87.25 517 SER A C 1
ATOM 4160 O O . SER A 1 517 ? 2.895 -1.971 8.509 1.00 87.25 517 SER A O 1
ATOM 4162 N N . ILE A 1 518 ? 1.381 -0.458 7.831 1.00 91.25 518 ILE A N 1
ATOM 4163 C CA . ILE A 1 518 ? 0.826 -0.189 9.162 1.00 91.25 518 ILE A CA 1
ATOM 4164 C C . ILE A 1 518 ? -0.129 -1.314 9.588 1.00 91.25 518 ILE A C 1
ATOM 4166 O O . ILE A 1 518 ? 0.019 -1.808 10.706 1.00 91.25 518 ILE A O 1
ATOM 4170 N N . SER A 1 519 ? -1.018 -1.796 8.704 1.00 90.56 519 SER A N 1
ATOM 4171 C CA . SER A 1 519 ? -1.863 -2.984 8.963 1.00 90.56 519 SER A CA 1
ATOM 4172 C C . SER A 1 519 ? -1.034 -4.218 9.297 1.00 90.56 519 SER A C 1
ATOM 4174 O O . SER A 1 519 ? -1.329 -4.960 10.234 1.00 90.56 519 SER A O 1
ATOM 4176 N N . MET A 1 520 ? 0.045 -4.421 8.543 1.00 90.12 520 MET A N 1
ATOM 4177 C CA . MET A 1 520 ? 0.967 -5.532 8.748 1.00 90.12 520 MET A CA 1
ATOM 4178 C C . MET A 1 520 ? 1.654 -5.456 10.107 1.00 90.12 520 MET A C 1
ATOM 4180 O O . MET A 1 520 ? 1.792 -6.466 10.792 1.00 90.12 520 MET A O 1
ATOM 4184 N N . SER A 1 521 ? 2.032 -4.251 10.531 1.00 91.94 521 SER A N 1
ATOM 4185 C CA . SER A 1 521 ? 2.646 -4.029 11.834 1.00 91.94 521 SER A CA 1
ATOM 4186 C C . SER A 1 521 ? 1.714 -4.394 12.993 1.00 91.94 521 SER A C 1
ATOM 4188 O O . SER A 1 521 ? 2.136 -5.122 13.891 1.00 91.94 521 SER A O 1
ATOM 4190 N N . ILE A 1 522 ? 0.447 -3.955 12.973 1.00 93.62 522 ILE A N 1
ATOM 4191 C CA . ILE A 1 522 ? -0.507 -4.290 14.044 1.00 93.62 522 ILE A CA 1
ATOM 4192 C C . ILE A 1 522 ? -0.902 -5.771 14.025 1.00 93.62 522 ILE A C 1
ATOM 4194 O O . ILE A 1 522 ? -0.919 -6.415 15.072 1.00 93.62 522 ILE A O 1
ATOM 4198 N N . SER A 1 523 ? -1.176 -6.344 12.853 1.00 93.81 523 SER A N 1
ATOM 4199 C CA . SER A 1 523 ? -1.552 -7.760 12.750 1.00 93.81 523 SER A CA 1
ATOM 4200 C C . SER A 1 523 ? -0.419 -8.683 13.196 1.00 93.81 523 SER A C 1
ATOM 4202 O O . SER A 1 523 ? -0.663 -9.628 13.947 1.00 93.81 523 SER A O 1
ATOM 4204 N N . LEU A 1 524 ? 0.829 -8.378 12.819 1.00 93.38 524 LEU A N 1
ATOM 4205 C CA . LEU A 1 524 ? 1.998 -9.100 13.313 1.00 93.38 524 LEU A CA 1
ATOM 4206 C C . LEU A 1 524 ? 2.143 -8.948 14.831 1.00 93.38 524 LEU A C 1
ATOM 4208 O O . LEU A 1 524 ? 2.347 -9.949 15.511 1.00 93.38 524 LEU A O 1
ATOM 4212 N N . TYR A 1 525 ? 1.981 -7.739 15.376 1.00 95.19 525 TYR A N 1
ATOM 4213 C CA . TYR A 1 525 ? 2.041 -7.517 16.821 1.00 95.19 525 TYR A CA 1
ATOM 4214 C C . TYR A 1 525 ? 1.017 -8.372 17.581 1.00 95.19 525 TYR A C 1
ATOM 4216 O O . TYR A 1 525 ? 1.374 -9.042 18.551 1.00 95.19 525 TYR A O 1
ATOM 4224 N N . VAL A 1 526 ? -0.245 -8.379 17.140 1.00 95.25 526 VAL A N 1
ATOM 4225 C CA . VAL A 1 526 ? -1.316 -9.164 17.775 1.00 95.25 526 VAL A CA 1
ATOM 4226 C C . VAL A 1 526 ? -1.008 -10.658 17.696 1.00 95.25 526 VAL A C 1
ATOM 4228 O O . VAL A 1 526 ? -1.075 -11.344 18.712 1.00 95.25 526 VAL A O 1
ATOM 4231 N N . MET A 1 527 ? -0.602 -11.161 16.529 1.00 94.69 527 MET A N 1
ATOM 4232 C CA . MET A 1 527 ? -0.254 -12.575 16.356 1.00 94.69 527 MET A CA 1
ATOM 4233 C C . MET A 1 527 ? 0.944 -12.992 17.214 1.00 94.69 527 MET A C 1
ATOM 4235 O O . MET A 1 527 ? 0.886 -14.022 17.877 1.00 94.69 527 MET A O 1
ATOM 4239 N N . MET A 1 528 ? 2.005 -12.181 17.258 1.00 94.56 528 MET A N 1
ATOM 4240 C CA . MET A 1 528 ? 3.158 -12.443 18.124 1.00 94.56 528 MET A CA 1
ATOM 4241 C C . MET A 1 528 ? 2.776 -12.423 19.604 1.00 94.56 528 MET A C 1
ATOM 4243 O O . MET A 1 528 ? 3.283 -13.235 20.367 1.00 94.56 528 MET A O 1
ATOM 4247 N N . SER A 1 529 ? 1.864 -11.532 20.004 1.00 95.81 529 SER A N 1
ATOM 4248 C CA . SER A 1 529 ? 1.367 -11.473 21.382 1.00 95.81 529 SER A CA 1
ATOM 4249 C C . SER A 1 529 ? 0.700 -12.786 21.784 1.00 95.81 529 SER A C 1
ATOM 4251 O O . SER A 1 529 ? 1.033 -13.345 22.821 1.00 95.81 529 SER A O 1
ATOM 4253 N N . ILE A 1 530 ? -0.164 -13.320 20.920 1.00 95.00 530 ILE A N 1
ATOM 4254 C CA . ILE A 1 530 ? -0.859 -14.591 21.154 1.00 95.00 530 ILE A CA 1
ATOM 4255 C C . ILE A 1 530 ? 0.131 -15.763 21.145 1.00 95.00 530 ILE A C 1
ATOM 4257 O O . ILE A 1 530 ? 0.047 -16.642 21.996 1.00 95.00 530 ILE A O 1
ATOM 4261 N N . ALA A 1 531 ? 1.090 -15.773 20.217 1.00 94.25 531 ALA A N 1
ATOM 4262 C CA . ALA A 1 531 ? 2.092 -16.833 20.132 1.00 94.25 531 ALA A CA 1
ATOM 4263 C C . ALA A 1 531 ? 3.007 -16.893 21.370 1.00 94.25 531 ALA A C 1
ATOM 4265 O O . ALA A 1 531 ? 3.438 -17.975 21.763 1.00 94.25 531 ALA A O 1
ATOM 4266 N N . GLU A 1 532 ? 3.322 -15.740 21.967 1.00 94.88 532 GLU A N 1
ATOM 4267 C CA . GLU A 1 532 ? 4.206 -15.633 23.133 1.00 94.88 532 GLU A CA 1
ATOM 4268 C C . GLU A 1 532 ? 3.473 -15.828 24.464 1.00 94.88 532 GLU A C 1
ATOM 4270 O O . GLU A 1 532 ? 3.995 -16.495 25.355 1.00 94.88 532 GLU A O 1
ATOM 4275 N N . GLU A 1 533 ? 2.288 -15.234 24.617 1.00 94.94 533 GLU A N 1
ATOM 4276 C CA . GLU A 1 533 ? 1.513 -15.273 25.865 1.00 94.94 533 GLU A CA 1
ATOM 4277 C C . GLU A 1 533 ? 0.591 -16.499 25.948 1.00 94.94 533 GLU A C 1
ATOM 4279 O O . GLU A 1 533 ? 0.219 -16.925 27.042 1.00 94.94 533 GLU A O 1
ATOM 4284 N N . GLY A 1 534 ? 0.257 -17.098 24.802 1.00 92.44 534 GLY A N 1
ATOM 4285 C CA . GLY A 1 534 ? -0.711 -18.179 24.679 1.00 92.44 534 GLY A CA 1
ATOM 4286 C C . GLY A 1 534 ? -2.158 -17.688 24.586 1.00 92.44 534 GLY A C 1
ATOM 4287 O O . GLY A 1 534 ? -2.477 -16.507 24.737 1.00 92.44 534 GLY A O 1
ATOM 4288 N N . VAL A 1 535 ? -3.070 -18.628 24.330 1.00 92.31 535 VAL A N 1
ATOM 4289 C CA . VAL A 1 535 ? -4.513 -18.358 24.388 1.00 92.31 535 VAL A CA 1
ATOM 4290 C C . VAL A 1 535 ? -4.915 -18.127 25.853 1.00 92.31 535 VAL A C 1
ATOM 4292 O O . VAL A 1 535 ? -4.478 -18.898 26.710 1.00 92.31 535 VAL A O 1
ATOM 4295 N N . PRO A 1 536 ? -5.759 -17.120 26.160 1.00 95.81 536 PRO A N 1
ATOM 4296 C CA . PRO A 1 536 ? -6.189 -16.857 27.530 1.00 95.81 536 PRO A CA 1
ATOM 4297 C C . PRO A 1 536 ? -6.824 -18.074 28.210 1.00 95.81 536 PRO A C 1
ATOM 4299 O O . PRO A 1 536 ? -7.551 -18.844 27.579 1.00 95.81 536 PRO A O 1
ATOM 4302 N N . ASP A 1 537 ? -6.601 -18.205 29.518 1.00 95.31 537 ASP A N 1
ATOM 4303 C CA . ASP A 1 537 ? -7.328 -19.165 30.345 1.00 95.31 537 ASP A CA 1
ATOM 4304 C C . ASP A 1 537 ? -8.780 -18.695 30.521 1.00 95.31 537 ASP A C 1
ATOM 4306 O O . ASP A 1 537 ? -9.069 -17.714 31.213 1.00 95.31 537 ASP A O 1
ATOM 4310 N N . TRP A 1 538 ? -9.700 -19.381 29.846 1.00 95.69 538 TRP A N 1
ATOM 4311 C CA . TRP A 1 538 ? -11.122 -19.043 29.838 1.00 95.69 538 TRP A CA 1
ATOM 4312 C C . TRP A 1 538 ? -11.885 -19.563 31.064 1.00 95.69 538 TRP A C 1
ATOM 4314 O O . TRP A 1 538 ? -13.067 -19.247 31.193 1.00 95.69 538 TRP A O 1
ATOM 4324 N N . ASP A 1 539 ? -11.238 -20.326 31.954 1.00 95.12 539 ASP A N 1
ATOM 4325 C CA . ASP A 1 539 ? -11.809 -20.695 33.256 1.00 95.12 539 ASP A CA 1
ATOM 4326 C C . ASP A 1 539 ? -11.705 -19.537 34.266 1.00 95.12 539 ASP A C 1
ATOM 4328 O O . ASP A 1 539 ? -12.427 -19.500 35.268 1.00 95.12 539 ASP A O 1
ATOM 4332 N N . VAL A 1 540 ? -10.843 -18.553 33.986 1.00 96.06 540 VAL A N 1
ATOM 4333 C CA . VAL A 1 540 ? -10.768 -17.301 34.740 1.00 96.06 540 VAL A CA 1
ATOM 4334 C C . VAL A 1 540 ? -11.976 -16.421 34.378 1.00 96.06 540 VAL A C 1
ATOM 4336 O O . VAL A 1 540 ? -12.200 -16.143 33.199 1.00 96.06 540 VAL A O 1
ATOM 4339 N N . PRO A 1 541 ? -12.779 -15.962 35.358 1.00 95.06 541 PRO A N 1
ATOM 4340 C CA . PRO A 1 541 ? -13.905 -15.075 35.089 1.00 95.06 541 PRO A CA 1
ATOM 4341 C C . PRO A 1 541 ? -13.446 -13.637 34.811 1.00 95.06 541 PRO A C 1
ATOM 4343 O O . PRO A 1 541 ? -12.370 -13.222 35.236 1.00 95.06 541 PRO A O 1
ATOM 4346 N N . ALA A 1 542 ? -14.309 -12.857 34.155 1.00 95.69 542 ALA A N 1
ATOM 4347 C CA . ALA A 1 542 ? -14.126 -11.414 34.013 1.00 95.69 542 ALA A CA 1
ATOM 4348 C C . ALA A 1 542 ? -14.037 -10.732 35.389 1.00 95.69 542 ALA A C 1
ATOM 4350 O O . ALA A 1 542 ? -14.850 -11.009 36.278 1.00 95.69 542 ALA A O 1
ATOM 4351 N N . GLU A 1 543 ? -13.077 -9.822 35.552 1.00 93.25 543 GLU A N 1
ATOM 4352 C CA . GLU A 1 543 ? -12.961 -8.989 36.755 1.00 93.25 543 GLU A CA 1
ATOM 4353 C C . GLU A 1 543 ? -14.002 -7.860 36.710 1.00 93.25 543 GLU A C 1
ATOM 4355 O O . GLU A 1 543 ? -14.588 -7.490 37.730 1.00 93.25 543 GLU A O 1
ATOM 4360 N N . ASN A 1 544 ? -14.285 -7.356 35.504 1.00 91.12 544 ASN A N 1
ATOM 4361 C CA . ASN A 1 544 ? -15.166 -6.230 35.249 1.00 91.12 544 ASN A CA 1
ATOM 4362 C C . ASN A 1 544 ? -16.429 -6.687 34.497 1.00 91.12 544 ASN A C 1
ATOM 4364 O O . ASN A 1 544 ? -16.395 -7.014 33.312 1.00 91.12 544 ASN A O 1
ATOM 4368 N N . LEU A 1 545 ? -17.587 -6.652 35.166 1.00 92.31 545 LEU A N 1
ATOM 4369 C CA . LEU A 1 545 ? -18.887 -6.993 34.566 1.00 92.31 545 LEU A CA 1
ATOM 4370 C C . LEU A 1 545 ? -19.475 -5.802 33.793 1.00 92.31 545 LEU A C 1
ATOM 4372 O O . LEU A 1 545 ? -20.420 -5.147 34.236 1.00 92.31 545 LEU A O 1
ATOM 4376 N N . ILE A 1 546 ? -18.874 -5.495 32.647 1.00 92.88 546 ILE A N 1
ATOM 4377 C CA . ILE A 1 546 ? -19.197 -4.322 31.830 1.00 92.88 546 ILE A CA 1
ATOM 4378 C C . ILE A 1 546 ? -20.393 -4.624 30.922 1.00 92.88 546 ILE A C 1
ATOM 4380 O O . ILE A 1 546 ? -20.388 -5.586 30.156 1.00 92.88 546 ILE A O 1
ATOM 4384 N N . LEU A 1 547 ? -21.427 -3.783 30.993 1.00 95.88 547 LEU A N 1
ATOM 4385 C CA . LEU A 1 547 ? -22.568 -3.856 30.082 1.00 95.88 547 LEU A CA 1
ATOM 4386 C C . LEU A 1 547 ? -22.329 -2.950 28.861 1.00 95.88 547 LEU A C 1
ATOM 4388 O O . LEU A 1 547 ? -21.944 -1.794 29.048 1.00 95.88 547 LEU A O 1
ATOM 4392 N N . PRO A 1 548 ? -22.569 -3.439 27.631 1.00 97.38 548 PRO A N 1
ATOM 4393 C CA . PRO A 1 548 ? -22.427 -2.640 26.417 1.00 97.38 548 PRO A CA 1
ATOM 4394 C C . PRO A 1 548 ? -23.514 -1.557 26.326 1.00 97.38 548 PRO A C 1
ATOM 4396 O O . PRO A 1 548 ? -24.673 -1.791 26.676 1.00 97.38 548 PRO A O 1
ATOM 4399 N N . GLU A 1 549 ? -23.156 -0.385 25.803 1.00 98.06 549 GLU A N 1
ATOM 4400 C CA . GLU A 1 549 ? -24.098 0.692 25.479 1.00 98.06 549 GLU A CA 1
ATOM 4401 C C . GLU A 1 549 ? -24.558 0.534 24.022 1.00 98.06 549 GLU A C 1
ATOM 4403 O O . GLU A 1 549 ? -23.744 0.614 23.108 1.00 98.06 549 GLU A O 1
ATOM 4408 N N . GLU A 1 550 ? -25.848 0.300 23.771 1.00 98.00 550 GLU A N 1
ATOM 4409 C CA . GLU A 1 550 ? -26.374 0.274 22.398 1.00 98.00 550 GLU A CA 1
ATOM 4410 C C . GLU A 1 550 ? -26.604 1.703 21.883 1.00 98.00 550 GLU A C 1
ATOM 4412 O O . GLU A 1 550 ? -27.355 2.477 22.483 1.00 98.00 550 GLU A O 1
ATOM 4417 N N . LEU A 1 551 ? -25.990 2.042 20.748 1.00 98.06 551 LEU A N 1
ATOM 4418 C CA . LEU A 1 551 ? -26.146 3.338 20.093 1.00 98.06 551 LEU A CA 1
ATOM 4419 C C . LEU A 1 551 ? -27.331 3.282 19.122 1.00 98.06 551 LEU A C 1
ATOM 4421 O O . LEU A 1 551 ? -27.207 2.845 17.979 1.00 98.06 551 LEU A O 1
ATOM 4425 N N . VAL A 1 552 ? -28.499 3.717 19.597 1.00 97.38 552 VAL A N 1
ATOM 4426 C CA . VAL A 1 552 ? -29.741 3.750 18.810 1.00 97.38 552 VAL A CA 1
ATOM 4427 C C . VAL A 1 552 ? -29.935 5.132 18.193 1.00 97.38 552 VAL A C 1
ATOM 4429 O O . VAL A 1 552 ? -30.356 6.072 18.875 1.00 97.38 552 VAL A O 1
ATOM 4432 N N . LEU A 1 553 ? -29.634 5.235 16.899 1.00 97.12 553 LEU A N 1
ATOM 4433 C CA . LEU A 1 553 ? -29.798 6.455 16.114 1.00 97.12 553 LEU A CA 1
ATOM 4434 C C . LEU A 1 553 ? -31.277 6.697 15.775 1.00 97.12 553 LEU A C 1
ATOM 4436 O O . LEU A 1 553 ? -32.020 5.777 15.435 1.00 97.12 553 LEU A O 1
ATOM 4440 N N . ASP A 1 554 ? -31.702 7.954 15.874 1.00 96.75 554 ASP A N 1
ATOM 4441 C CA . ASP A 1 554 ? -33.010 8.418 15.423 1.00 96.75 554 ASP A CA 1
ATOM 4442 C C . ASP A 1 554 ? -33.087 8.343 13.897 1.00 96.75 554 ASP A C 1
ATOM 4444 O O . ASP A 1 554 ? -32.149 8.759 13.218 1.00 96.75 554 ASP A O 1
ATOM 4448 N N . LEU A 1 555 ? -34.208 7.846 13.367 1.00 96.94 555 LEU A N 1
ATOM 4449 C CA . LEU A 1 555 ? -34.454 7.709 11.930 1.00 96.94 555 LEU A CA 1
ATOM 4450 C C . LEU A 1 555 ? -35.818 8.306 11.566 1.00 96.94 555 LEU A C 1
ATOM 4452 O O . LEU A 1 555 ? -36.813 8.074 12.266 1.00 96.94 555 LEU A O 1
ATOM 4456 N N . ASP A 1 556 ? -35.871 9.037 10.459 1.00 96.88 556 ASP A N 1
ATOM 4457 C CA . ASP A 1 556 ? -37.105 9.426 9.780 1.00 96.88 556 ASP A CA 1
ATOM 4458 C C . ASP A 1 556 ? -37.407 8.459 8.621 1.00 96.88 556 ASP A C 1
ATOM 4460 O O . ASP A 1 556 ? -36.684 7.485 8.402 1.00 96.88 556 ASP A O 1
ATOM 4464 N N . ASP A 1 557 ? -38.506 8.688 7.903 1.00 97.38 557 ASP A N 1
ATOM 4465 C CA . ASP A 1 557 ? -38.907 7.800 6.805 1.00 97.38 557 ASP A CA 1
ATOM 4466 C C . ASP A 1 557 ? -37.912 7.856 5.638 1.00 97.38 557 ASP A C 1
ATOM 4468 O O . ASP A 1 557 ? -37.601 6.818 5.062 1.00 97.38 557 ASP A O 1
ATOM 4472 N N . THR A 1 558 ? -37.315 9.025 5.383 1.00 96.94 558 THR A N 1
ATOM 4473 C CA . THR A 1 558 ? -36.257 9.209 4.380 1.00 96.94 558 THR A CA 1
ATOM 4474 C C . THR A 1 558 ? -35.065 8.288 4.643 1.00 96.94 558 THR A C 1
ATOM 4476 O O . THR A 1 558 ? -34.643 7.546 3.761 1.00 96.94 558 THR A O 1
ATOM 4479 N N . LEU A 1 559 ? -34.526 8.289 5.868 1.00 97.19 559 LEU A N 1
ATOM 4480 C CA . LEU A 1 559 ? -33.387 7.437 6.221 1.00 97.19 559 LEU A CA 1
ATOM 4481 C C . LEU A 1 559 ? -33.749 5.953 6.183 1.00 97.19 559 LEU A C 1
ATOM 4483 O O . LEU A 1 559 ? -32.913 5.144 5.798 1.00 97.19 559 LEU A O 1
ATOM 4487 N N . ARG A 1 560 ? -34.980 5.580 6.556 1.00 97.06 560 ARG A N 1
ATOM 4488 C CA . ARG A 1 560 ? -35.443 4.184 6.452 1.00 97.06 560 ARG A CA 1
ATOM 4489 C C . ARG A 1 560 ? -35.493 3.709 5.002 1.00 97.06 560 ARG A C 1
ATOM 4491 O O . ARG A 1 560 ? -35.082 2.586 4.724 1.00 97.06 560 ARG A O 1
ATOM 4498 N N . GLU A 1 561 ? -35.979 4.548 4.092 1.00 97.19 561 GLU A N 1
ATOM 4499 C CA . GLU A 1 561 ? -35.997 4.252 2.656 1.00 97.19 561 GLU A CA 1
ATOM 4500 C C . GLU A 1 561 ? -34.577 4.129 2.090 1.00 97.19 561 GLU A C 1
ATOM 4502 O O . GLU A 1 561 ? -34.290 3.192 1.344 1.00 97.19 561 GLU A O 1
ATOM 4507 N N . GLU A 1 562 ? -33.668 5.016 2.500 1.00 97.56 562 GLU A N 1
ATOM 4508 C CA . GLU A 1 562 ? -32.264 4.978 2.086 1.00 97.56 562 GLU A CA 1
ATOM 4509 C C . GLU A 1 562 ? -31.514 3.756 2.632 1.00 97.56 562 GLU A C 1
ATOM 4511 O O . GLU A 1 562 ? -30.737 3.146 1.897 1.00 97.56 562 GLU A O 1
ATOM 4516 N N . ILE A 1 563 ? -31.783 3.344 3.877 1.00 97.31 563 ILE A N 1
ATOM 4517 C CA . ILE A 1 563 ? -31.263 2.089 4.441 1.00 97.31 563 ILE A CA 1
ATOM 4518 C C . ILE A 1 563 ? -31.759 0.910 3.602 1.00 97.31 563 ILE A C 1
ATOM 4520 O O . ILE A 1 563 ? -30.939 0.146 3.108 1.00 97.31 563 ILE A O 1
ATOM 4524 N N . ALA A 1 564 ? -33.066 0.806 3.342 1.00 96.06 564 ALA A N 1
ATOM 4525 C CA . ALA A 1 564 ? -33.623 -0.292 2.548 1.00 96.06 564 ALA A CA 1
ATOM 4526 C C . ALA A 1 564 ? -33.069 -0.330 1.108 1.00 96.06 564 ALA A C 1
ATOM 4528 O O . ALA A 1 564 ? -32.824 -1.403 0.549 1.00 96.06 564 ALA A O 1
ATOM 4529 N N . ARG A 1 565 ? -32.845 0.840 0.491 1.00 96.94 565 ARG A N 1
ATOM 4530 C CA . ARG A 1 565 ? -32.171 0.949 -0.812 1.00 96.94 565 ARG A CA 1
ATOM 4531 C C . ARG A 1 565 ? -30.746 0.405 -0.734 1.00 96.94 565 ARG A C 1
ATOM 4533 O O . ARG A 1 565 ? -30.340 -0.352 -1.617 1.00 96.94 565 ARG A O 1
ATOM 4540 N N . MET A 1 566 ? -29.999 0.803 0.293 1.00 95.69 566 MET A N 1
ATOM 4541 C CA . MET A 1 566 ? -28.600 0.423 0.454 1.00 95.69 566 MET A CA 1
ATOM 4542 C C . MET A 1 566 ? -28.406 -1.028 0.879 1.00 95.69 566 MET A C 1
ATOM 4544 O O . MET A 1 566 ? -27.454 -1.635 0.408 1.00 95.69 566 MET A O 1
ATOM 4548 N N . GLU A 1 567 ? -29.310 -1.619 1.660 1.00 94.44 567 GLU A N 1
ATOM 4549 C CA . GLU A 1 567 ? -29.316 -3.063 1.933 1.00 94.44 567 GLU A CA 1
ATOM 4550 C C . GLU A 1 567 ? -29.381 -3.848 0.614 1.00 94.44 567 GLU A C 1
ATOM 4552 O O . GLU A 1 567 ? -28.528 -4.690 0.337 1.00 94.44 567 GLU A O 1
ATOM 4557 N N . LYS A 1 568 ? -30.306 -3.485 -0.284 1.00 94.19 568 LYS A N 1
ATOM 4558 C CA . LYS A 1 568 ? -30.400 -4.129 -1.601 1.00 94.19 568 LYS A CA 1
ATOM 4559 C C . LYS A 1 568 ? -29.128 -3.945 -2.443 1.00 94.19 568 LYS A C 1
ATOM 4561 O O . LYS A 1 568 ? -28.683 -4.888 -3.092 1.00 94.19 568 LYS A O 1
ATOM 4566 N N . ALA A 1 569 ? -28.553 -2.742 -2.459 1.00 92.62 569 ALA A N 1
ATOM 4567 C CA . ALA A 1 569 ? -27.317 -2.475 -3.200 1.00 92.62 569 ALA A CA 1
ATOM 4568 C C . ALA A 1 569 ? -26.110 -3.228 -2.608 1.00 92.62 569 ALA A C 1
ATOM 4570 O O . ALA A 1 569 ? -25.232 -3.685 -3.341 1.00 92.62 569 ALA A O 1
ATOM 4571 N N . ALA A 1 570 ? -26.068 -3.387 -1.285 1.00 90.88 570 ALA A N 1
ATOM 4572 C CA . ALA A 1 570 ? -25.006 -4.095 -0.589 1.00 90.88 570 ALA A CA 1
ATOM 4573 C C . ALA A 1 570 ? -25.037 -5.608 -0.876 1.00 90.88 570 ALA A C 1
ATOM 4575 O O . ALA A 1 570 ? -23.977 -6.207 -1.067 1.00 90.88 570 ALA A O 1
ATOM 4576 N N . ASP A 1 571 ? -26.226 -6.205 -1.015 1.00 90.06 571 ASP A N 1
ATOM 4577 C CA . ASP A 1 571 ? -26.377 -7.602 -1.452 1.00 90.06 571 ASP A CA 1
ATOM 4578 C C . ASP A 1 571 ? -25.777 -7.835 -2.856 1.00 90.06 571 ASP A C 1
ATOM 4580 O O . ASP A 1 571 ? -25.145 -8.863 -3.115 1.00 90.06 571 ASP A O 1
ATOM 4584 N N . GLU A 1 572 ? -25.914 -6.864 -3.767 1.00 86.38 572 GLU A N 1
ATOM 4585 C CA . GLU A 1 572 ? -25.288 -6.906 -5.099 1.00 86.38 572 GLU A CA 1
ATOM 4586 C C . GLU A 1 572 ? -23.756 -6.732 -5.010 1.00 86.38 572 GLU A C 1
ATOM 4588 O O . GLU A 1 572 ? -23.000 -7.399 -5.724 1.00 86.38 572 GLU A O 1
ATOM 4593 N N . MET A 1 573 ? -23.279 -5.895 -4.082 1.00 86.81 573 MET A N 1
ATOM 4594 C CA . MET A 1 573 ? -21.854 -5.629 -3.852 1.00 86.81 573 MET A CA 1
ATOM 4595 C C . MET A 1 573 ? -21.099 -6.825 -3.250 1.00 86.81 573 MET A C 1
ATOM 4597 O O . MET A 1 573 ? -19.898 -6.963 -3.486 1.00 86.81 573 MET A O 1
ATOM 4601 N N . GLN A 1 574 ? -21.769 -7.723 -2.521 1.00 83.69 574 GLN A N 1
ATOM 4602 C CA . GLN A 1 574 ? -21.136 -8.841 -1.803 1.00 83.69 574 GLN A CA 1
ATOM 4603 C C . GLN A 1 574 ? -20.226 -9.720 -2.687 1.00 83.69 574 GLN A C 1
ATOM 4605 O O . GLN A 1 574 ? -19.240 -10.290 -2.216 1.00 83.69 574 GLN A O 1
ATOM 4610 N N . ASN A 1 575 ? -20.527 -9.804 -3.985 1.00 83.25 575 ASN A N 1
ATOM 4611 C CA . ASN A 1 575 ? -19.779 -10.617 -4.943 1.00 83.25 575 ASN A CA 1
ATOM 4612 C C . ASN A 1 575 ? -19.151 -9.793 -6.079 1.00 83.25 575 ASN A C 1
ATOM 4614 O O . ASN A 1 575 ? -18.826 -10.359 -7.117 1.00 83.25 575 ASN A O 1
ATOM 4618 N N . CYS A 1 576 ? -18.991 -8.473 -5.930 1.00 87.69 576 CYS A N 1
ATOM 4619 C CA . CYS A 1 576 ? -18.458 -7.622 -7.005 1.00 87.69 576 CYS A CA 1
ATOM 4620 C C . CYS A 1 576 ? -16.984 -7.914 -7.343 1.00 87.69 576 CYS A C 1
ATOM 4622 O O . CYS A 1 576 ? -16.566 -7.776 -8.493 1.00 87.69 576 CYS A O 1
ATOM 4624 N N . VAL A 1 577 ? -16.208 -8.373 -6.359 1.00 91.31 577 VAL A N 1
ATOM 4625 C CA . VAL A 1 577 ? -14.819 -8.821 -6.505 1.00 91.31 577 VAL A CA 1
ATOM 4626 C C . VAL A 1 577 ? -14.750 -10.287 -6.109 1.00 91.31 577 VAL A C 1
ATOM 4628 O O . VAL A 1 577 ? -15.322 -10.670 -5.092 1.00 91.31 577 VAL A O 1
ATOM 4631 N N . VAL A 1 578 ? -14.055 -11.091 -6.910 1.00 92.56 578 VAL A N 1
ATOM 4632 C CA . VAL A 1 578 ? -13.733 -12.490 -6.623 1.00 92.56 578 VAL A CA 1
ATOM 4633 C C . VAL A 1 578 ? -12.275 -12.575 -6.212 1.00 92.56 578 VAL A C 1
ATOM 4635 O O . VAL A 1 578 ? -11.401 -12.009 -6.875 1.00 92.56 578 VAL A O 1
ATOM 4638 N N . VAL A 1 579 ? -12.020 -13.305 -5.131 1.00 94.38 579 VAL A N 1
ATOM 4639 C CA . VAL A 1 579 ? -10.699 -13.406 -4.515 1.00 94.38 579 VAL A CA 1
ATOM 4640 C C . VAL A 1 579 ? -10.237 -14.854 -4.490 1.00 94.38 579 VAL A C 1
ATOM 4642 O O . VAL A 1 579 ? -11.017 -15.781 -4.282 1.00 94.38 579 VAL A O 1
ATOM 4645 N N . SER A 1 580 ? -8.956 -15.057 -4.755 1.00 94.94 580 SER A N 1
ATOM 4646 C CA . SER A 1 580 ? -8.310 -16.362 -4.813 1.00 94.94 580 SER A CA 1
ATOM 4647 C C . SER A 1 580 ? -7.004 -16.276 -4.026 1.00 94.94 580 SER A C 1
ATOM 4649 O O . SER A 1 580 ? -6.102 -15.533 -4.400 1.00 94.94 580 SER A O 1
ATOM 4651 N N . MET A 1 581 ? -6.945 -16.963 -2.887 1.00 93.81 581 MET A N 1
ATOM 4652 C CA . MET A 1 581 ? -5.810 -16.973 -1.962 1.00 93.81 581 MET A CA 1
ATOM 4653 C C . MET A 1 581 ? -5.278 -18.392 -1.809 1.00 93.81 581 MET A C 1
ATOM 4655 O O . MET A 1 581 ? -6.062 -19.311 -1.555 1.00 93.81 581 MET A O 1
ATOM 4659 N N . ASP A 1 582 ? -3.956 -18.545 -1.891 1.00 90.56 582 ASP A N 1
ATOM 4660 C CA . ASP A 1 582 ? -3.300 -19.841 -1.712 1.00 90.56 582 ASP A CA 1
ATOM 4661 C C . ASP A 1 582 ? -1.846 -19.728 -1.230 1.00 90.56 582 ASP A C 1
ATOM 4663 O O . ASP A 1 582 ? -1.229 -18.654 -1.256 1.00 90.56 582 ASP A O 1
ATOM 4667 N N . GLN A 1 583 ? -1.314 -20.870 -0.796 1.00 91.06 583 GLN A N 1
ATOM 4668 C CA . GLN A 1 583 ? 0.064 -21.062 -0.370 1.00 91.06 583 GLN A CA 1
ATOM 4669 C C . GLN A 1 583 ? 0.844 -21.911 -1.381 1.00 91.06 583 GLN A C 1
ATOM 4671 O O . GLN A 1 583 ? 0.454 -23.013 -1.761 1.00 91.06 583 GLN A O 1
ATOM 4676 N N . PHE A 1 584 ? 2.029 -21.432 -1.732 1.00 87.25 584 PHE A N 1
ATOM 4677 C CA . PHE A 1 584 ? 2.978 -22.064 -2.636 1.00 87.25 584 PHE A CA 1
ATOM 4678 C C . PHE A 1 584 ? 4.101 -22.680 -1.811 1.00 87.25 584 PHE A C 1
ATOM 4680 O O . PHE A 1 584 ? 5.003 -21.970 -1.379 1.00 87.25 584 PHE A O 1
ATOM 4687 N N . GLN A 1 585 ? 4.027 -23.986 -1.555 1.00 86.00 585 GLN A N 1
ATOM 4688 C CA . GLN A 1 585 ? 4.905 -24.685 -0.602 1.00 86.00 585 GLN A CA 1
ATOM 4689 C C . GLN A 1 585 ? 6.139 -25.352 -1.233 1.00 86.00 585 GLN A C 1
ATOM 4691 O O . GLN A 1 585 ? 6.891 -26.023 -0.535 1.00 86.00 585 GLN A O 1
ATOM 4696 N N . ASP A 1 586 ? 6.346 -25.212 -2.545 1.00 81.25 586 ASP A N 1
ATOM 4697 C CA . ASP A 1 586 ? 7.445 -25.906 -3.230 1.00 81.25 586 ASP A CA 1
ATOM 4698 C C . ASP A 1 586 ? 8.821 -25.291 -2.882 1.00 81.25 586 ASP A C 1
ATOM 4700 O O . ASP A 1 586 ? 9.825 -26.003 -2.845 1.00 81.25 586 ASP A O 1
ATOM 4704 N N . TYR A 1 587 ? 8.880 -23.974 -2.652 1.00 83.50 587 TYR A N 1
ATOM 4705 C CA . TYR A 1 587 ? 10.069 -23.217 -2.244 1.00 83.50 587 TYR A CA 1
ATOM 4706 C C . TYR A 1 587 ? 9.677 -21.806 -1.777 1.00 83.50 587 TYR A C 1
ATOM 4708 O O . TYR A 1 587 ? 8.599 -21.299 -2.092 1.00 83.50 587 TYR A O 1
ATOM 4716 N N . GLY A 1 588 ? 10.591 -21.135 -1.073 1.00 88.00 588 GLY A N 1
ATOM 4717 C CA . GLY A 1 588 ? 10.423 -19.752 -0.632 1.00 88.00 588 GLY A CA 1
ATOM 4718 C C . GLY A 1 588 ? 11.657 -18.895 -0.886 1.00 88.00 588 GLY A C 1
ATOM 4719 O O . GLY A 1 588 ? 12.484 -19.170 -1.761 1.00 88.00 588 GLY A O 1
ATOM 4720 N N . LYS A 1 589 ? 11.794 -17.825 -0.103 1.00 89.31 589 LYS A N 1
ATOM 4721 C CA . LYS A 1 589 ? 12.869 -16.842 -0.274 1.00 89.31 589 LYS A CA 1
ATOM 4722 C C . LYS A 1 589 ? 14.265 -17.422 -0.020 1.00 89.31 589 LYS A C 1
ATOM 4724 O O . LYS A 1 589 ? 15.223 -16.881 -0.566 1.00 89.31 589 LYS A O 1
ATOM 4729 N N . ALA A 1 590 ? 14.400 -18.486 0.781 1.00 88.38 590 ALA A N 1
ATOM 4730 C CA . ALA A 1 590 ? 15.696 -19.117 1.043 1.00 88.38 590 ALA A CA 1
ATOM 4731 C C . ALA A 1 590 ? 16.298 -19.674 -0.255 1.00 88.38 590 ALA A C 1
ATOM 4733 O O . ALA A 1 590 ? 17.447 -19.387 -0.590 1.00 88.38 590 ALA A O 1
ATOM 4734 N N . PHE A 1 591 ? 15.474 -20.374 -1.036 1.00 84.56 591 PHE A N 1
ATOM 4735 C CA . PHE A 1 591 ? 15.850 -20.915 -2.338 1.00 84.56 591 PHE A CA 1
ATOM 4736 C C . PHE A 1 591 ? 16.207 -19.806 -3.341 1.00 84.56 591 PHE A C 1
ATOM 4738 O O . PHE A 1 591 ? 17.252 -19.854 -3.981 1.00 84.56 591 PHE A O 1
ATOM 4745 N N . MET A 1 592 ? 15.389 -18.752 -3.433 1.00 86.62 592 MET A N 1
ATOM 4746 C CA . MET A 1 592 ? 15.652 -17.624 -4.343 1.00 86.62 592 MET A CA 1
ATOM 4747 C C . MET A 1 592 ? 16.991 -16.934 -4.034 1.00 86.62 592 MET A C 1
ATOM 4749 O O . MET A 1 592 ? 17.779 -16.653 -4.940 1.00 86.62 592 MET A O 1
ATOM 4753 N N . LYS A 1 593 ? 17.280 -16.718 -2.743 1.00 85.00 593 LYS A N 1
ATOM 4754 C CA . LYS A 1 593 ? 18.527 -16.094 -2.281 1.00 85.00 593 LYS A CA 1
ATOM 4755 C C . LYS A 1 593 ? 19.760 -16.950 -2.557 1.00 85.00 593 LYS A C 1
ATOM 4757 O O . LYS A 1 593 ? 20.783 -16.392 -2.941 1.00 85.00 593 LYS A O 1
ATOM 4762 N N . GLN A 1 594 ? 19.664 -18.275 -2.417 1.00 81.75 594 GLN A N 1
ATOM 4763 C CA . GLN A 1 594 ? 20.756 -19.196 -2.759 1.00 81.75 594 GLN A CA 1
ATOM 4764 C C . GLN A 1 594 ? 21.214 -19.026 -4.219 1.00 81.75 594 GLN A C 1
ATOM 4766 O O . GLN A 1 594 ? 22.397 -19.151 -4.518 1.00 81.75 594 GLN A O 1
ATOM 4771 N N . HIS A 1 595 ? 20.295 -18.661 -5.114 1.00 75.81 595 HIS A N 1
ATOM 4772 C CA . HIS A 1 595 ? 20.575 -18.400 -6.527 1.00 75.81 595 HIS A CA 1
ATOM 4773 C C . HIS A 1 595 ? 20.843 -16.919 -6.851 1.00 75.81 595 HIS A C 1
ATOM 4775 O O . HIS A 1 595 ? 20.770 -16.517 -8.013 1.00 75.81 595 HIS A O 1
ATOM 4781 N N . LYS A 1 596 ? 21.173 -16.101 -5.839 1.00 80.56 596 LYS A N 1
ATOM 4782 C CA . LYS A 1 596 ? 21.484 -14.665 -5.968 1.00 80.56 596 LYS A CA 1
ATOM 4783 C C . LYS A 1 596 ? 20.365 -13.844 -6.625 1.00 80.56 596 LYS A C 1
ATOM 4785 O O . LYS A 1 596 ? 20.637 -12.874 -7.325 1.00 80.56 596 LYS A O 1
ATOM 4790 N N . ILE A 1 597 ? 19.103 -14.214 -6.398 1.00 83.31 597 ILE A N 1
ATOM 4791 C CA . ILE A 1 597 ? 17.941 -13.487 -6.921 1.00 83.31 597 ILE A CA 1
ATOM 4792 C C . ILE A 1 597 ? 17.108 -12.939 -5.774 1.00 83.31 597 ILE A C 1
ATOM 4794 O O . ILE A 1 597 ? 16.780 -13.641 -4.813 1.00 83.31 597 ILE A O 1
ATOM 4798 N N . HIS A 1 598 ? 16.754 -11.659 -5.879 1.00 90.94 598 HIS A N 1
ATOM 4799 C CA . HIS A 1 598 ? 15.911 -11.029 -4.879 1.00 90.94 598 HIS A CA 1
ATOM 4800 C C . HIS A 1 598 ? 14.489 -11.626 -4.934 1.00 90.94 598 HIS A C 1
ATOM 4802 O O . HIS A 1 598 ? 13.892 -11.667 -6.012 1.00 90.94 598 HIS A O 1
ATOM 4808 N N . PRO A 1 599 ? 13.912 -12.055 -3.795 1.00 91.94 599 PRO A N 1
ATOM 4809 C CA . PRO A 1 599 ? 12.614 -12.733 -3.771 1.00 91.94 599 PRO A CA 1
ATOM 4810 C C . PRO A 1 599 ? 11.464 -11.935 -4.400 1.00 91.94 599 PRO A C 1
ATOM 4812 O O . PRO A 1 599 ? 10.628 -12.480 -5.110 1.00 91.94 599 PRO A O 1
ATOM 4815 N N . ASP A 1 600 ? 11.450 -10.624 -4.176 1.00 93.69 600 ASP A N 1
ATOM 4816 C CA . ASP A 1 600 ? 10.427 -9.726 -4.723 1.00 93.69 600 ASP A CA 1
ATOM 4817 C C . ASP A 1 600 ? 10.480 -9.659 -6.259 1.00 93.69 600 ASP A C 1
ATOM 4819 O O . ASP A 1 600 ? 9.471 -9.843 -6.935 1.00 93.69 600 ASP A O 1
ATOM 4823 N N . ALA A 1 601 ? 11.690 -9.516 -6.812 1.00 93.44 601 ALA A N 1
ATOM 4824 C CA . ALA A 1 601 ? 11.933 -9.481 -8.251 1.00 93.44 601 ALA A CA 1
ATOM 4825 C C . ALA A 1 601 ? 11.524 -10.789 -8.932 1.00 93.44 601 ALA A C 1
ATOM 4827 O O . ALA A 1 601 ? 10.963 -10.780 -10.030 1.00 93.44 601 ALA A O 1
ATOM 4828 N N . TYR A 1 602 ? 11.767 -11.916 -8.255 1.00 91.94 602 TYR A N 1
ATOM 4829 C CA . TYR A 1 602 ? 11.310 -13.226 -8.697 1.00 91.94 602 TYR A CA 1
ATOM 4830 C C . TYR A 1 602 ? 9.788 -13.250 -8.863 1.00 91.94 602 TYR A C 1
ATOM 4832 O O . TYR A 1 602 ? 9.290 -13.592 -9.938 1.00 91.94 602 TYR A O 1
ATOM 4840 N N . VAL A 1 603 ? 9.048 -12.878 -7.810 1.00 93.31 603 VAL A N 1
ATOM 4841 C CA . VAL A 1 603 ? 7.581 -12.949 -7.821 1.00 93.31 603 VAL A CA 1
ATOM 4842 C C . VAL A 1 603 ? 7.006 -11.987 -8.855 1.00 93.31 603 VAL A C 1
ATOM 4844 O O . VAL A 1 603 ? 6.173 -12.407 -9.651 1.00 93.31 603 VAL A O 1
ATOM 4847 N N . GLN A 1 604 ? 7.499 -10.749 -8.931 1.00 95.56 604 GLN A N 1
ATOM 4848 C CA . GLN A 1 604 ? 7.066 -9.777 -9.943 1.00 95.56 604 GLN A CA 1
ATOM 4849 C C . GLN A 1 604 ? 7.247 -10.290 -11.372 1.00 95.56 604 GLN A C 1
ATOM 4851 O O . GLN A 1 604 ? 6.322 -10.246 -12.184 1.00 95.56 604 GLN A O 1
ATOM 4856 N N . THR A 1 605 ? 8.416 -10.853 -11.669 1.00 93.38 605 THR A N 1
ATOM 4857 C CA . THR A 1 605 ? 8.701 -11.414 -12.994 1.00 93.38 605 THR A CA 1
ATOM 4858 C C . THR A 1 605 ? 7.783 -12.605 -13.302 1.00 93.38 605 THR A C 1
ATOM 4860 O O . THR A 1 605 ? 7.276 -12.737 -14.419 1.00 93.38 605 THR A O 1
ATOM 4863 N N . ALA A 1 606 ? 7.492 -13.443 -12.302 1.00 92.38 606 ALA A N 1
ATOM 4864 C CA . ALA A 1 606 ? 6.550 -14.553 -12.432 1.00 92.38 606 ALA A CA 1
ATOM 4865 C C . ALA A 1 606 ? 5.095 -14.084 -12.641 1.00 92.38 606 ALA A C 1
ATOM 4867 O O . ALA A 1 606 ? 4.365 -14.704 -13.419 1.00 92.38 606 ALA A O 1
ATOM 4868 N N . LEU A 1 607 ? 4.671 -12.985 -12.007 1.00 95.94 607 LEU A N 1
ATOM 4869 C CA . LEU A 1 607 ? 3.349 -12.380 -12.216 1.00 95.94 607 LEU A CA 1
ATOM 4870 C C . LEU A 1 607 ? 3.187 -11.862 -13.651 1.00 95.94 607 LEU A C 1
ATOM 4872 O O . LEU A 1 607 ? 2.167 -12.135 -14.285 1.00 95.94 607 LEU A O 1
ATOM 4876 N N . LEU A 1 608 ? 4.201 -11.175 -14.185 1.00 96.88 608 LEU A N 1
ATOM 4877 C CA . LEU A 1 608 ? 4.192 -10.670 -15.562 1.00 96.88 608 LEU A CA 1
ATOM 4878 C C . LEU A 1 608 ? 4.089 -11.807 -16.587 1.00 96.88 608 LEU A C 1
ATOM 4880 O O . LEU A 1 608 ? 3.263 -11.751 -17.499 1.00 96.88 608 LEU A O 1
ATOM 4884 N N . LEU A 1 609 ? 4.875 -12.873 -16.406 1.00 95.00 609 LEU A N 1
ATOM 4885 C CA . LEU A 1 609 ? 4.812 -14.055 -17.267 1.00 95.00 609 LEU A CA 1
ATOM 4886 C C . LEU A 1 609 ? 3.462 -14.780 -17.156 1.00 95.00 609 LEU A C 1
ATOM 4888 O O . LEU A 1 609 ? 2.904 -15.210 -18.165 1.00 95.00 609 LEU A O 1
ATOM 4892 N N . THR A 1 610 ? 2.909 -14.881 -15.946 1.00 95.19 610 THR A N 1
ATOM 4893 C CA . THR A 1 610 ? 1.578 -15.466 -15.717 1.00 95.19 610 THR A CA 1
ATOM 4894 C C . THR A 1 610 ? 0.506 -14.705 -16.487 1.00 95.19 610 THR A C 1
ATOM 4896 O O . THR A 1 610 ? -0.309 -15.319 -17.178 1.00 95.19 610 THR A O 1
ATOM 4899 N N . TYR A 1 611 ? 0.527 -13.373 -16.410 1.00 97.19 611 TYR A N 1
ATOM 4900 C CA . TYR A 1 611 ? -0.400 -12.538 -17.162 1.00 97.19 611 TYR A CA 1
ATOM 4901 C C . TYR A 1 611 ? -0.241 -12.754 -18.672 1.00 97.19 611 TYR A C 1
ATOM 4903 O O . TYR A 1 611 ? -1.233 -12.991 -19.363 1.00 97.19 611 TYR A O 1
ATOM 4911 N N . TYR A 1 612 ? 0.994 -12.750 -19.184 1.00 96.88 612 TYR A N 1
ATOM 4912 C CA . TYR A 1 612 ? 1.247 -12.957 -20.610 1.00 96.88 612 TYR A CA 1
ATOM 4913 C C . TYR A 1 612 ? 0.716 -14.308 -21.104 1.00 96.88 612 TYR A C 1
ATOM 4915 O O . TYR A 1 612 ? 0.053 -14.367 -22.135 1.00 96.88 612 TYR A O 1
ATOM 4923 N N . ARG A 1 613 ? 0.922 -15.393 -20.351 1.00 94.62 613 ARG A N 1
ATOM 4924 C CA . ARG A 1 613 ? 0.410 -16.727 -20.714 1.00 94.62 613 ARG A CA 1
ATOM 4925 C C . ARG A 1 613 ? -1.112 -16.798 -20.778 1.00 94.62 613 ARG A C 1
ATOM 4927 O O . ARG A 1 613 ? -1.655 -17.565 -21.569 1.00 94.62 613 ARG A O 1
ATOM 4934 N N . LEU A 1 614 ? -1.801 -16.010 -19.958 1.00 94.94 614 LEU A N 1
ATOM 4935 C CA . LEU A 1 614 ? -3.262 -15.960 -19.947 1.00 94.94 614 LEU A CA 1
ATOM 4936 C C . LEU A 1 614 ? -3.845 -15.055 -21.029 1.00 94.94 614 LEU A C 1
ATOM 4938 O O . LEU A 1 614 ? -4.897 -15.372 -21.583 1.00 94.94 614 LEU A O 1
ATOM 4942 N N . HIS A 1 615 ? -3.188 -13.931 -21.303 1.00 95.69 615 HIS A N 1
ATOM 4943 C CA . HIS A 1 615 ? -3.781 -12.835 -22.068 1.00 95.69 615 HIS A CA 1
ATOM 4944 C C . HIS A 1 615 ? -3.058 -12.526 -23.384 1.00 95.69 615 HIS A C 1
ATOM 4946 O O . HIS A 1 615 ? -3.570 -11.739 -24.177 1.00 95.69 615 HIS A O 1
ATOM 4952 N N . GLY A 1 616 ? -1.885 -13.114 -23.632 1.00 95.69 616 GLY A N 1
ATOM 4953 C CA . GLY A 1 616 ? -1.078 -12.907 -24.841 1.00 95.69 616 GLY A CA 1
ATOM 4954 C C . GLY A 1 616 ? -0.579 -11.471 -25.029 1.00 95.69 616 GLY A C 1
ATOM 4955 O O . GLY A 1 616 ? -0.249 -11.077 -26.143 1.00 95.69 616 GLY A O 1
ATOM 4956 N N . THR A 1 617 ? -0.586 -10.667 -23.966 1.00 95.50 617 THR A N 1
ATOM 4957 C CA . THR A 1 617 ? -0.230 -9.244 -23.977 1.00 95.50 617 THR A CA 1
ATOM 4958 C C . THR A 1 617 ? 0.585 -8.896 -22.734 1.00 95.50 617 THR A C 1
ATOM 4960 O O . THR A 1 617 ? 0.552 -9.620 -21.738 1.00 95.50 617 THR A O 1
ATOM 4963 N N . PHE A 1 618 ? 1.328 -7.789 -22.779 1.00 97.25 618 PHE A N 1
ATOM 4964 C CA . PHE A 1 618 ? 2.069 -7.280 -21.624 1.00 97.25 618 PHE A CA 1
ATOM 4965 C C . PHE A 1 618 ? 1.177 -6.375 -20.772 1.00 97.25 618 PHE A C 1
ATOM 4967 O O . PHE A 1 618 ? 0.445 -5.540 -21.303 1.00 97.25 618 PHE A O 1
ATOM 4974 N N . ALA A 1 619 ? 1.248 -6.524 -19.448 1.00 95.50 619 ALA A N 1
ATOM 4975 C CA . ALA A 1 619 ? 0.450 -5.727 -18.524 1.00 95.50 619 ALA A CA 1
ATOM 4976 C C . ALA A 1 619 ? 1.233 -4.520 -17.985 1.00 95.50 619 ALA A C 1
ATOM 4978 O O . ALA A 1 619 ? 2.284 -4.716 -17.362 1.00 95.50 619 ALA A O 1
ATOM 4979 N N . PRO A 1 620 ? 0.711 -3.282 -18.095 1.00 96.81 620 PRO A N 1
ATOM 4980 C CA . PRO A 1 620 ? 1.206 -2.191 -17.268 1.00 96.81 620 PRO A CA 1
ATOM 4981 C C . PRO A 1 620 ? 1.008 -2.561 -15.799 1.00 96.81 620 PRO A C 1
ATOM 4983 O O . PRO A 1 620 ? -0.102 -2.870 -15.357 1.00 96.81 620 PRO A O 1
ATOM 4986 N N . THR A 1 621 ? 2.111 -2.564 -15.055 1.00 98.06 621 THR A N 1
ATOM 4987 C CA . THR A 1 621 ? 2.170 -3.132 -13.706 1.00 98.06 621 THR A CA 1
ATOM 4988 C C . THR A 1 621 ? 2.597 -2.072 -12.708 1.00 98.06 621 THR A C 1
ATOM 4990 O O . THR A 1 621 ? 3.662 -1.477 -12.859 1.00 98.06 621 THR A O 1
ATOM 4993 N N . TYR A 1 622 ? 1.745 -1.842 -11.711 1.00 96.69 622 TYR A N 1
ATOM 4994 C CA . TYR A 1 622 ? 2.025 -1.022 -10.541 1.00 96.69 622 TYR A CA 1
ATOM 4995 C C . TYR A 1 622 ? 2.566 -1.920 -9.440 1.00 96.69 622 TYR A C 1
ATOM 4997 O O . TYR A 1 622 ? 1.910 -2.887 -9.055 1.00 96.69 622 TYR A O 1
ATOM 5005 N N . GLU A 1 623 ? 3.704 -1.558 -8.873 1.00 97.81 623 GLU A N 1
ATOM 5006 C CA . GLU A 1 623 ? 4.225 -2.160 -7.657 1.00 97.81 623 GLU A CA 1
ATOM 5007 C C . GLU A 1 623 ? 4.529 -1.082 -6.615 1.00 97.81 623 GLU A C 1
ATOM 5009 O O . GLU A 1 623 ? 5.087 -0.024 -6.914 1.00 97.81 623 GLU A O 1
ATOM 5014 N N . THR A 1 624 ? 4.151 -1.341 -5.364 1.00 91.50 624 THR A N 1
ATOM 5015 C CA . THR A 1 624 ? 4.316 -0.363 -4.281 1.00 91.50 624 THR A CA 1
ATOM 5016 C C . THR A 1 624 ? 5.770 -0.261 -3.817 1.00 91.50 624 THR A C 1
ATOM 5018 O O . THR A 1 624 ? 6.302 -1.193 -3.216 1.00 91.50 624 THR A O 1
ATOM 5021 N N . ALA A 1 625 ? 6.379 0.916 -3.966 1.00 91.31 625 ALA A N 1
ATOM 5022 C CA . ALA A 1 625 ? 7.646 1.263 -3.327 1.00 91.31 625 ALA A CA 1
ATOM 5023 C C . ALA A 1 625 ? 7.395 2.111 -2.069 1.00 91.31 625 ALA A C 1
ATOM 5025 O O . ALA A 1 625 ? 6.833 3.202 -2.143 1.00 91.31 625 ALA A O 1
ATOM 5026 N N . MET A 1 626 ? 7.806 1.625 -0.894 1.00 87.88 626 MET A N 1
ATOM 5027 C CA . MET A 1 626 ? 7.660 2.359 0.371 1.00 87.88 626 MET A CA 1
ATOM 5028 C C . MET A 1 626 ? 8.640 3.540 0.459 1.00 87.88 626 MET A C 1
ATOM 5030 O O . MET A 1 626 ? 9.836 3.389 0.215 1.00 87.88 626 MET A O 1
ATOM 5034 N N . MET A 1 627 ? 8.122 4.701 0.872 1.00 89.38 627 MET A N 1
ATOM 5035 C CA . MET A 1 627 ? 8.851 5.976 0.950 1.00 89.38 627 MET A CA 1
ATOM 5036 C C . MET A 1 627 ? 8.974 6.526 2.376 1.00 89.38 627 MET A C 1
ATOM 5038 O O . MET A 1 627 ? 9.353 7.678 2.574 1.00 89.38 627 MET A O 1
ATOM 5042 N N . ARG A 1 628 ? 8.650 5.726 3.395 1.00 90.25 628 ARG A N 1
ATOM 5043 C CA . ARG A 1 628 ? 8.584 6.170 4.800 1.00 90.25 628 ARG A CA 1
ATOM 5044 C C . ARG A 1 628 ? 9.936 6.575 5.396 1.00 90.25 628 ARG A C 1
ATOM 5046 O O . ARG A 1 628 ? 9.961 7.150 6.471 1.00 90.25 628 ARG A O 1
ATOM 5053 N N . GLN A 1 629 ? 11.058 6.306 4.741 1.00 92.38 629 GLN A N 1
ATOM 5054 C CA . GLN A 1 629 ? 12.374 6.839 5.109 1.00 92.38 629 GLN A CA 1
ATOM 5055 C C . GLN A 1 629 ? 12.426 8.375 5.017 1.00 92.38 629 GLN A C 1
ATOM 5057 O O . GLN A 1 629 ? 13.253 8.992 5.683 1.00 92.38 629 GLN A O 1
ATOM 5062 N N . TYR A 1 630 ? 11.519 8.992 4.251 1.00 90.00 630 TYR A N 1
ATOM 5063 C CA . TYR A 1 630 ? 11.361 10.442 4.138 1.00 90.00 630 TYR A CA 1
ATOM 5064 C C . TYR A 1 630 ? 10.280 10.989 5.079 1.00 90.00 630 TYR A C 1
ATOM 5066 O O . TYR A 1 630 ? 9.392 10.264 5.538 1.00 90.00 630 TYR A O 1
ATOM 5074 N N . TYR A 1 631 ? 10.325 12.299 5.328 1.00 87.56 631 TYR A N 1
ATOM 5075 C CA . TYR A 1 631 ? 9.357 13.025 6.149 1.00 87.56 631 TYR A CA 1
ATOM 5076 C C . TYR A 1 631 ? 7.923 12.796 5.662 1.00 87.56 631 TYR A C 1
ATOM 5078 O O . TYR A 1 631 ? 7.552 13.232 4.569 1.00 87.56 631 TYR A O 1
ATOM 5086 N N . LYS A 1 632 ? 7.112 12.098 6.471 1.00 84.38 632 LYS A N 1
ATOM 5087 C CA . LYS A 1 632 ? 5.728 11.705 6.138 1.00 84.38 632 LYS A CA 1
ATOM 5088 C C . LYS A 1 632 ? 5.597 11.024 4.770 1.00 84.38 632 LYS A C 1
ATOM 5090 O O . LYS A 1 632 ? 4.593 11.182 4.076 1.00 84.38 632 LYS A O 1
ATOM 5095 N N . GLY A 1 633 ? 6.639 10.316 4.339 1.00 84.12 633 GLY A N 1
ATOM 5096 C CA . GLY A 1 633 ? 6.621 9.610 3.068 1.00 84.12 633 GLY A CA 1
ATOM 5097 C C . GLY A 1 633 ? 5.619 8.457 3.093 1.00 84.12 633 GLY A C 1
ATOM 5098 O O . GLY A 1 633 ? 5.521 7.736 4.085 1.00 84.12 633 GLY A O 1
ATOM 5099 N N . ARG A 1 634 ? 4.878 8.287 1.995 1.00 85.50 634 ARG A N 1
ATOM 5100 C CA . ARG A 1 634 ? 3.949 7.168 1.780 1.00 85.50 634 ARG A CA 1
ATOM 5101 C C . ARG A 1 634 ? 4.542 6.178 0.787 1.00 85.50 634 ARG A C 1
ATOM 5103 O O . ARG A 1 634 ? 5.350 5.330 1.167 1.00 85.50 634 ARG A O 1
ATOM 5110 N N . THR A 1 635 ? 4.213 6.339 -0.492 1.00 86.44 635 THR A N 1
ATOM 5111 C CA . THR A 1 635 ? 4.564 5.394 -1.553 1.00 86.44 635 THR A CA 1
ATOM 5112 C C . THR A 1 635 ? 4.966 6.094 -2.848 1.00 86.44 635 THR A C 1
ATOM 5114 O O . THR A 1 635 ? 4.498 7.195 -3.137 1.00 86.44 635 THR A O 1
ATOM 5117 N N . GLU A 1 636 ? 5.788 5.413 -3.638 1.00 92.25 636 GLU A N 1
ATOM 5118 C CA . GLU A 1 636 ? 6.027 5.643 -5.065 1.00 92.25 636 GLU A CA 1
ATOM 5119 C C . GLU A 1 636 ? 5.645 4.365 -5.841 1.00 92.25 636 GLU A C 1
ATOM 5121 O O . GLU A 1 636 ? 5.401 3.311 -5.248 1.00 92.25 636 GLU A O 1
ATOM 5126 N N . THR A 1 637 ? 5.551 4.470 -7.160 1.00 92.06 637 THR A N 1
ATOM 5127 C CA . THR A 1 637 ? 5.267 3.388 -8.098 1.00 92.06 637 THR A CA 1
ATOM 5128 C C . THR A 1 637 ? 6.568 2.847 -8.681 1.00 92.06 637 THR A C 1
ATOM 5130 O O . THR A 1 637 ? 7.340 3.584 -9.293 1.00 92.06 637 THR A O 1
ATOM 5133 N N . CYS A 1 638 ? 6.785 1.544 -8.546 1.00 96.75 638 CYS A N 1
ATOM 5134 C CA . CYS A 1 638 ? 7.699 0.796 -9.397 1.00 96.75 638 CYS A CA 1
ATOM 5135 C C . CYS A 1 638 ? 6.895 0.266 -10.595 1.00 96.75 638 CYS A C 1
ATOM 5137 O O . CYS A 1 638 ? 5.894 -0.427 -10.415 1.00 96.75 638 CYS A O 1
ATOM 5139 N N . ARG A 1 639 ? 7.287 0.636 -11.822 1.00 97.38 639 ARG A N 1
ATOM 5140 C CA . ARG A 1 639 ? 6.663 0.128 -13.053 1.00 97.38 639 ARG A CA 1
ATOM 5141 C C . ARG A 1 639 ? 7.361 -1.163 -13.480 1.00 97.38 639 ARG A C 1
ATOM 5143 O O . ARG A 1 639 ? 8.304 -1.119 -14.265 1.00 97.38 639 ARG A O 1
ATOM 5150 N N . SER A 1 640 ? 6.921 -2.299 -12.944 1.00 96.50 640 SER A N 1
ATOM 5151 C CA . SER A 1 640 ? 7.669 -3.567 -13.020 1.00 96.50 640 SER A CA 1
ATOM 5152 C C . SER A 1 640 ? 7.748 -4.162 -14.434 1.00 96.50 640 SER A C 1
ATOM 5154 O O . SER A 1 640 ? 8.686 -4.892 -14.742 1.00 96.50 640 SER A O 1
ATOM 5156 N N . CYS A 1 641 ? 6.805 -3.833 -15.324 1.00 97.94 641 CYS A N 1
ATOM 5157 C CA . CYS A 1 641 ? 6.841 -4.278 -16.720 1.00 97.94 641 CYS A CA 1
ATOM 5158 C C . CYS A 1 641 ? 7.855 -3.458 -17.533 1.00 97.94 641 CYS A C 1
ATOM 5160 O O . CYS A 1 641 ? 7.502 -2.464 -18.167 1.00 97.94 641 CYS A O 1
ATOM 5162 N N . SER A 1 642 ? 9.118 -3.880 -17.513 1.00 97.62 642 SER A N 1
ATOM 5163 C CA . SER A 1 642 ? 10.206 -3.277 -18.287 1.00 97.62 642 SER A CA 1
ATOM 5164 C C . SER A 1 642 ? 10.430 -3.980 -19.635 1.00 97.62 642 SER A C 1
ATOM 5166 O O . SER A 1 642 ? 9.901 -5.066 -19.879 1.00 97.62 642 SER A O 1
ATOM 5168 N N . ILE A 1 643 ? 11.250 -3.398 -20.518 1.00 97.19 643 ILE A N 1
ATOM 5169 C CA . ILE A 1 643 ? 11.600 -4.041 -21.799 1.00 97.19 643 ILE A CA 1
ATOM 5170 C C . ILE A 1 643 ? 12.427 -5.323 -21.595 1.00 97.19 643 ILE A C 1
ATOM 5172 O O . ILE A 1 643 ? 12.350 -6.260 -22.379 1.00 97.19 643 ILE A O 1
ATOM 5176 N N . GLU A 1 644 ? 13.192 -5.391 -20.513 1.00 97.38 644 GLU A N 1
ATOM 5177 C CA . GLU A 1 644 ? 13.944 -6.566 -20.079 1.00 97.38 644 GLU A CA 1
ATOM 5178 C C . GLU A 1 644 ? 12.994 -7.693 -19.662 1.00 97.38 644 GLU A C 1
ATOM 5180 O O . GLU A 1 644 ? 13.188 -8.840 -20.058 1.00 97.38 644 GLU A O 1
ATOM 5185 N N . SER A 1 645 ? 11.917 -7.352 -18.944 1.00 96.38 645 SER A N 1
ATOM 5186 C CA . SER A 1 645 ? 10.855 -8.305 -18.603 1.00 96.38 645 SER A CA 1
ATOM 5187 C C . SER A 1 645 ? 10.133 -8.815 -19.852 1.00 96.38 645 SER A C 1
ATOM 5189 O O . SER A 1 645 ? 9.884 -10.012 -19.961 1.00 96.38 645 SER A O 1
ATOM 5191 N N . VAL A 1 646 ? 9.861 -7.937 -20.826 1.00 97.25 646 VAL A N 1
ATOM 5192 C CA . VAL A 1 646 ? 9.303 -8.316 -22.139 1.00 97.25 646 VAL A CA 1
ATOM 5193 C C . VAL A 1 646 ? 10.204 -9.326 -22.847 1.00 97.25 646 VAL A C 1
ATOM 5195 O O . VAL A 1 646 ? 9.740 -10.407 -23.194 1.00 97.25 646 VAL A O 1
ATOM 5198 N N . ARG A 1 647 ? 11.502 -9.025 -22.983 1.00 96.38 647 ARG A N 1
ATOM 5199 C CA . ARG A 1 647 ? 12.476 -9.918 -23.637 1.00 96.38 647 ARG A CA 1
ATOM 5200 C C . ARG A 1 647 ? 12.560 -11.280 -22.954 1.00 96.38 647 ARG A C 1
ATOM 5202 O O . ARG A 1 647 ? 12.633 -12.303 -23.629 1.00 96.38 647 ARG A O 1
ATOM 5209 N N . PHE A 1 648 ? 12.538 -11.304 -21.621 1.00 94.44 648 PHE A N 1
ATOM 5210 C CA . PHE A 1 648 ? 12.482 -12.551 -20.861 1.00 94.44 648 PHE A CA 1
ATOM 5211 C C . PHE A 1 648 ? 11.209 -13.350 -21.171 1.00 94.44 648 PHE A C 1
ATOM 5213 O O . PHE A 1 648 ? 11.290 -14.544 -21.450 1.00 94.44 648 PHE A O 1
ATOM 5220 N N . ILE A 1 649 ? 10.041 -12.705 -21.158 1.00 94.75 649 ILE A N 1
ATOM 5221 C CA . ILE A 1 649 ? 8.759 -13.363 -21.436 1.00 94.75 649 ILE A CA 1
ATOM 5222 C C . ILE A 1 649 ? 8.722 -13.909 -22.868 1.00 94.75 649 ILE A C 1
ATOM 5224 O O . ILE A 1 649 ? 8.356 -15.062 -23.073 1.00 94.75 649 ILE A O 1
ATOM 5228 N N . GLU A 1 650 ? 9.166 -13.135 -23.857 1.00 95.25 650 GLU A N 1
ATOM 5229 C CA . GLU A 1 650 ? 9.256 -13.588 -25.250 1.00 95.25 650 GLU A CA 1
ATOM 5230 C C . GLU A 1 650 ? 10.195 -14.793 -25.398 1.00 95.25 650 GLU A C 1
ATOM 5232 O O . GLU A 1 650 ? 9.861 -15.767 -26.074 1.00 95.25 650 GLU A O 1
ATOM 5237 N N . ALA A 1 651 ? 11.345 -14.775 -24.719 1.00 92.38 651 ALA A N 1
ATOM 5238 C CA . ALA A 1 651 ? 12.274 -15.900 -24.698 1.00 92.38 651 ALA A CA 1
ATOM 5239 C C . ALA A 1 651 ? 11.676 -17.151 -24.043 1.00 92.38 651 ALA A C 1
ATOM 5241 O O . ALA A 1 651 ? 11.932 -18.262 -24.505 1.00 92.38 651 ALA A O 1
ATOM 5242 N N . MET A 1 652 ? 10.867 -16.989 -22.996 1.00 88.88 652 MET A N 1
ATOM 5243 C CA . MET A 1 652 ? 10.180 -18.097 -22.328 1.00 88.88 652 MET A CA 1
ATOM 5244 C C . MET A 1 652 ? 9.146 -18.783 -23.217 1.00 88.88 652 MET A C 1
ATOM 5246 O O . MET A 1 652 ? 8.968 -19.997 -23.116 1.00 88.88 652 MET A O 1
ATOM 5250 N N . GLU A 1 653 ? 8.500 -18.023 -24.096 1.00 90.69 653 GLU A N 1
ATOM 5251 C CA . GLU A 1 653 ? 7.481 -18.526 -25.022 1.00 90.69 653 GLU A CA 1
ATOM 5252 C C . GLU A 1 653 ? 8.074 -18.951 -26.381 1.00 90.69 653 GLU A C 1
ATOM 5254 O O . GLU A 1 653 ? 7.395 -19.556 -27.213 1.00 90.69 653 GLU A O 1
ATOM 5259 N N . SER A 1 654 ? 9.368 -18.700 -26.594 1.00 88.94 654 SER A N 1
ATOM 5260 C CA . SER A 1 654 ? 10.123 -19.157 -27.757 1.00 88.94 654 SER A CA 1
ATOM 5261 C C . SER A 1 654 ? 10.527 -20.630 -27.636 1.00 88.94 654 SER A C 1
ATOM 5263 O O . SER A 1 654 ? 11.185 -21.057 -26.683 1.00 88.94 654 SER A O 1
ATOM 5265 N N . ALA A 1 655 ? 10.199 -21.413 -28.668 1.00 86.44 655 ALA A N 1
ATOM 5266 C CA . ALA A 1 655 ? 10.619 -22.810 -28.781 1.00 86.44 655 ALA A CA 1
ATOM 5267 C C . ALA A 1 655 ? 12.102 -22.976 -29.168 1.00 86.44 655 ALA A C 1
ATOM 5269 O O . ALA A 1 655 ? 12.640 -24.073 -29.041 1.00 86.44 655 ALA A O 1
ATOM 5270 N N . THR A 1 656 ? 12.754 -21.919 -29.666 1.00 89.62 656 THR A N 1
ATOM 5271 C CA . THR A 1 656 ? 14.136 -21.972 -30.173 1.00 89.62 656 THR A CA 1
ATOM 5272 C C . THR A 1 656 ? 15.164 -21.436 -29.184 1.00 89.62 656 THR A C 1
ATOM 5274 O O . THR A 1 656 ? 16.351 -21.690 -29.358 1.00 89.62 656 THR A O 1
ATOM 5277 N N . THR A 1 657 ? 14.735 -20.688 -28.166 1.00 84.38 657 THR A N 1
ATOM 5278 C CA . THR A 1 657 ? 15.646 -20.114 -27.171 1.00 84.38 657 THR A CA 1
ATOM 5279 C C . THR A 1 657 ? 16.079 -21.183 -26.170 1.00 84.38 657 THR A C 1
ATOM 5281 O O . THR A 1 657 ? 15.233 -21.897 -25.618 1.00 84.38 657 THR A O 1
ATOM 5284 N N . SER A 1 658 ? 17.389 -21.289 -25.932 1.00 82.94 658 SER A N 1
ATOM 5285 C CA . SER A 1 658 ? 17.956 -22.259 -24.994 1.00 82.94 658 SER A CA 1
ATOM 5286 C C . SER A 1 658 ? 17.550 -21.950 -23.547 1.00 82.94 658 SER A C 1
ATOM 5288 O O . SER A 1 658 ? 17.219 -20.812 -23.201 1.00 82.94 658 SER A O 1
ATOM 5290 N N . ASP A 1 659 ? 17.591 -22.955 -22.673 1.00 78.62 659 ASP A N 1
ATOM 5291 C CA . ASP A 1 659 ? 17.297 -22.745 -21.251 1.00 78.62 659 ASP A CA 1
ATOM 5292 C C . ASP A 1 659 ? 18.362 -21.866 -20.570 1.00 78.62 659 ASP A C 1
ATOM 5294 O O . ASP A 1 659 ? 18.037 -21.082 -19.681 1.00 78.62 659 ASP A O 1
ATOM 5298 N N . ALA A 1 660 ? 19.616 -21.904 -21.033 1.00 77.19 660 ALA A N 1
ATOM 5299 C CA . ALA A 1 660 ? 20.666 -21.003 -20.554 1.00 77.19 660 ALA A CA 1
ATOM 5300 C C . ALA A 1 660 ? 20.351 -19.530 -20.884 1.00 77.19 660 ALA A C 1
ATOM 5302 O O . ALA A 1 660 ? 20.420 -18.664 -20.009 1.00 77.19 660 ALA A O 1
ATOM 5303 N N . ASP A 1 661 ? 19.907 -19.244 -22.112 1.00 78.75 661 ASP A N 1
ATOM 5304 C CA . ASP A 1 661 ? 19.562 -17.881 -22.539 1.00 78.75 661 ASP A CA 1
ATOM 5305 C C . ASP A 1 661 ? 18.316 -17.350 -21.828 1.00 78.75 661 ASP A C 1
ATOM 5307 O O . ASP A 1 661 ? 18.286 -16.201 -21.380 1.00 78.75 661 ASP A O 1
ATOM 5311 N N . LYS A 1 662 ? 17.294 -18.198 -21.651 1.00 82.12 662 LYS A N 1
ATOM 5312 C CA . LYS A 1 662 ? 16.116 -17.862 -20.834 1.00 82.12 662 LYS A CA 1
ATOM 5313 C C . LYS A 1 662 ? 16.530 -17.483 -19.409 1.00 82.12 662 LYS A C 1
ATOM 5315 O O . LYS A 1 662 ? 15.964 -16.555 -18.834 1.00 82.12 662 LYS A O 1
ATOM 5320 N N . ALA A 1 663 ? 17.531 -18.162 -18.845 1.00 79.12 663 ALA A N 1
ATOM 5321 C CA . ALA A 1 663 ? 17.974 -17.949 -17.471 1.00 79.12 663 ALA A CA 1
ATOM 5322 C C . ALA A 1 663 ? 18.747 -16.642 -17.325 1.00 79.12 663 ALA A C 1
ATOM 5324 O O . ALA A 1 663 ? 18.560 -15.898 -16.360 1.00 79.12 663 ALA A O 1
ATOM 5325 N N . LYS A 1 664 ? 19.581 -16.341 -18.319 1.00 80.31 664 LYS A N 1
ATOM 5326 C CA . LYS A 1 664 ? 20.276 -15.064 -18.440 1.00 80.31 664 LYS A CA 1
ATOM 5327 C C . LYS A 1 664 ? 19.281 -13.908 -18.534 1.00 80.31 664 LYS A C 1
ATOM 5329 O O . LYS A 1 664 ? 19.364 -12.971 -17.745 1.00 80.31 664 LYS A O 1
ATOM 5334 N N . LEU A 1 665 ? 18.292 -14.004 -19.423 1.00 85.44 665 LEU A N 1
ATOM 5335 C CA . LEU A 1 665 ? 17.261 -12.974 -19.583 1.00 85.44 665 LEU A CA 1
ATOM 5336 C C . LEU A 1 665 ? 16.395 -12.812 -18.329 1.00 85.44 665 LEU A C 1
ATOM 5338 O O . LEU A 1 665 ? 16.055 -11.687 -17.970 1.00 85.44 665 LEU A O 1
ATOM 5342 N N . PHE A 1 666 ? 16.103 -13.905 -17.619 1.00 87.19 666 PHE A N 1
ATOM 5343 C CA . PHE A 1 666 ? 15.430 -13.849 -16.322 1.00 87.19 666 PHE A CA 1
ATOM 5344 C C . PHE A 1 666 ? 16.225 -13.036 -15.295 1.00 87.19 666 PHE A C 1
ATOM 5346 O O . PHE A 1 666 ? 15.669 -12.143 -14.659 1.00 87.19 666 PHE A O 1
ATOM 5353 N N . LYS A 1 667 ? 17.532 -13.305 -15.150 1.00 84.88 667 LYS A N 1
ATOM 5354 C CA . LYS A 1 667 ? 18.405 -12.543 -14.242 1.00 84.88 667 LYS A CA 1
ATOM 5355 C C . LYS A 1 667 ? 18.447 -11.060 -14.612 1.00 84.88 667 LYS A C 1
ATOM 5357 O O . LYS A 1 667 ? 18.357 -10.220 -13.723 1.00 84.88 667 LYS A O 1
ATOM 5362 N N . VAL A 1 668 ? 18.524 -10.735 -15.904 1.00 88.88 668 VAL A N 1
ATOM 5363 C CA . VAL A 1 668 ? 18.489 -9.343 -16.385 1.00 88.88 668 VAL A CA 1
ATOM 5364 C C . VAL A 1 668 ? 17.162 -8.670 -16.019 1.00 88.88 668 VAL A C 1
ATOM 5366 O O . VAL A 1 668 ? 17.173 -7.574 -15.463 1.00 88.88 668 VAL A O 1
ATOM 5369 N N . ALA A 1 669 ? 16.024 -9.329 -16.251 1.00 90.56 669 ALA A N 1
ATOM 5370 C CA . ALA A 1 669 ? 14.711 -8.804 -15.874 1.00 90.56 669 ALA A CA 1
ATOM 5371 C C . ALA A 1 669 ? 14.577 -8.602 -14.352 1.00 90.56 669 ALA A C 1
ATOM 5373 O O . ALA A 1 669 ? 14.123 -7.549 -13.905 1.00 90.56 669 ALA A O 1
ATOM 5374 N N . ALA A 1 670 ? 15.031 -9.571 -13.552 1.00 89.56 670 ALA A N 1
ATOM 5375 C CA . ALA A 1 670 ? 14.984 -9.496 -12.094 1.00 89.56 670 ALA A CA 1
ATOM 5376 C C . ALA A 1 670 ? 15.886 -8.380 -11.533 1.00 89.56 670 ALA A C 1
ATOM 5378 O O . ALA A 1 670 ? 15.460 -7.614 -10.668 1.00 89.56 670 ALA A O 1
ATOM 5379 N N . ASN A 1 671 ? 17.111 -8.242 -12.048 1.00 88.88 671 ASN A N 1
ATOM 5380 C CA . ASN A 1 671 ? 18.016 -7.155 -11.665 1.00 88.88 671 ASN A CA 1
ATOM 5381 C C . ASN A 1 671 ? 17.422 -5.796 -12.034 1.00 88.88 671 ASN A C 1
ATOM 5383 O O . ASN A 1 671 ? 17.407 -4.884 -11.207 1.00 88.88 671 ASN A O 1
ATOM 5387 N N . ARG A 1 672 ? 16.836 -5.690 -13.232 1.00 9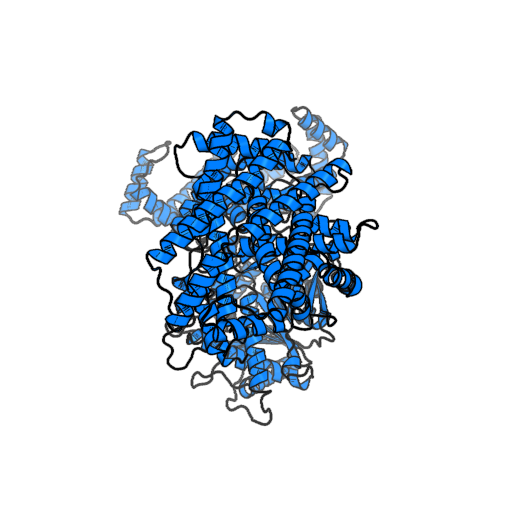4.12 672 ARG A N 1
ATOM 5388 C CA . ARG A 1 672 ? 16.169 -4.469 -13.668 1.00 94.12 672 ARG A CA 1
ATOM 5389 C C . ARG A 1 672 ? 14.993 -4.094 -12.772 1.00 94.12 672 ARG A C 1
ATOM 5391 O O . ARG A 1 672 ? 14.835 -2.921 -12.439 1.00 94.12 672 ARG A O 1
ATOM 5398 N N . GLN A 1 673 ? 14.181 -5.064 -12.353 1.00 95.19 673 GLN A N 1
ATOM 5399 C CA . GLN A 1 673 ? 13.101 -4.812 -11.398 1.00 95.19 673 GLN A CA 1
ATOM 5400 C C . GLN A 1 673 ? 13.659 -4.229 -10.089 1.00 95.19 673 GLN A C 1
ATOM 5402 O O . GLN A 1 673 ? 13.123 -3.239 -9.587 1.00 95.19 673 GLN A O 1
ATOM 5407 N N . MET A 1 674 ? 14.774 -4.765 -9.579 1.00 94.44 674 MET A N 1
ATOM 5408 C CA . MET A 1 674 ? 15.401 -4.255 -8.356 1.00 94.44 674 MET A CA 1
ATOM 5409 C C . MET A 1 674 ? 15.987 -2.854 -8.523 1.00 94.44 674 MET A C 1
ATOM 5411 O O . MET A 1 674 ? 15.871 -2.037 -7.608 1.00 94.44 674 MET A O 1
ATOM 5415 N N . GLU A 1 675 ? 16.592 -2.546 -9.671 1.00 95.31 675 GLU A N 1
ATOM 5416 C CA . GLU A 1 675 ? 17.043 -1.190 -9.997 1.00 95.31 675 GLU A CA 1
ATOM 5417 C C . GLU A 1 675 ? 15.882 -0.195 -9.959 1.00 95.31 675 GLU A C 1
ATOM 5419 O O . GLU A 1 675 ? 15.976 0.823 -9.273 1.00 95.31 675 GLU A O 1
ATOM 5424 N N . LEU A 1 676 ? 14.771 -0.513 -10.634 1.00 95.31 676 LEU A N 1
ATOM 5425 C CA . LEU A 1 676 ? 13.572 0.329 -10.675 1.00 95.31 676 LEU A CA 1
ATOM 5426 C C . LEU A 1 676 ? 12.962 0.513 -9.279 1.00 95.31 676 LEU A C 1
ATOM 5428 O O . LEU A 1 676 ? 12.617 1.631 -8.895 1.00 95.31 676 LEU A O 1
ATOM 5432 N N . MET A 1 677 ? 12.888 -0.557 -8.485 1.00 94.94 677 MET A N 1
ATOM 5433 C CA . MET A 1 677 ? 12.414 -0.505 -7.102 1.00 94.94 677 MET A CA 1
ATOM 5434 C C . MET A 1 677 ? 13.320 0.369 -6.222 1.00 94.94 677 MET A C 1
ATOM 5436 O O . MET A 1 677 ? 12.836 1.187 -5.437 1.00 94.94 677 MET A O 1
ATOM 5440 N N . ASN A 1 678 ? 14.641 0.233 -6.350 1.00 94.56 678 ASN A N 1
ATOM 5441 C CA . ASN A 1 678 ? 15.604 1.040 -5.601 1.00 94.56 678 ASN A CA 1
ATOM 5442 C C . ASN A 1 678 ? 15.568 2.513 -6.025 1.00 94.56 678 ASN A C 1
ATOM 5444 O O . ASN A 1 678 ? 15.678 3.397 -5.176 1.00 94.56 678 ASN A O 1
ATOM 5448 N N . GLU A 1 679 ? 15.381 2.791 -7.312 1.00 94.19 679 GLU A N 1
ATOM 5449 C CA . GLU A 1 679 ? 15.192 4.139 -7.842 1.00 94.19 679 GLU A CA 1
ATOM 5450 C C . GLU A 1 679 ? 13.913 4.782 -7.291 1.00 94.19 679 GLU A C 1
ATOM 5452 O O . GLU A 1 679 ? 13.962 5.897 -6.762 1.00 94.19 679 GLU A O 1
ATOM 5457 N N . ALA A 1 680 ? 12.795 4.051 -7.309 1.00 90.12 680 ALA A N 1
ATOM 5458 C CA . ALA A 1 680 ? 11.536 4.487 -6.714 1.00 90.12 680 ALA A CA 1
ATOM 5459 C C . ALA A 1 680 ? 11.698 4.783 -5.214 1.00 90.12 680 ALA A C 1
ATOM 5461 O O . ALA A 1 680 ? 11.334 5.870 -4.771 1.00 90.12 680 ALA A O 1
ATOM 5462 N N . ARG A 1 681 ? 12.336 3.884 -4.444 1.00 89.38 681 ARG A N 1
ATOM 5463 C CA . ARG A 1 681 ? 12.624 4.071 -3.004 1.00 89.38 681 ARG A CA 1
ATOM 5464 C C . ARG A 1 681 ? 13.581 5.233 -2.722 1.00 89.38 681 ARG A C 1
ATOM 5466 O O . ARG A 1 681 ? 13.503 5.835 -1.658 1.00 89.38 681 ARG A O 1
ATOM 5473 N N . LYS A 1 682 ? 14.471 5.592 -3.645 1.00 92.31 682 LYS A N 1
ATOM 5474 C CA . LYS A 1 682 ? 15.308 6.802 -3.531 1.00 92.31 682 LYS A CA 1
ATOM 5475 C C . LYS A 1 682 ? 14.551 8.084 -3.903 1.00 92.31 682 LYS A C 1
ATOM 5477 O O . LYS A 1 682 ? 15.137 9.162 -3.888 1.00 92.31 682 LYS A O 1
ATOM 5482 N N . GLY A 1 683 ? 13.264 7.966 -4.234 1.00 88.00 683 GLY A N 1
ATOM 5483 C CA . GLY A 1 683 ? 12.396 9.063 -4.644 1.00 88.00 683 GLY A CA 1
ATOM 5484 C C . GLY A 1 683 ? 12.711 9.608 -6.026 1.00 88.00 683 GLY A C 1
ATOM 5485 O O . GLY A 1 683 ? 12.391 10.756 -6.295 1.00 88.00 683 GLY A O 1
ATOM 5486 N N . ASN A 1 684 ? 13.307 8.774 -6.881 1.00 92.88 684 ASN A N 1
ATOM 5487 C CA . ASN A 1 684 ? 13.563 9.045 -8.295 1.00 92.88 684 ASN A CA 1
ATOM 5488 C C . ASN A 1 684 ? 12.564 8.321 -9.217 1.00 92.88 684 ASN A C 1
ATOM 5490 O O . ASN A 1 684 ? 12.779 8.252 -10.427 1.00 92.88 684 ASN A O 1
ATOM 5494 N N . GLY A 1 685 ? 11.476 7.781 -8.657 1.00 89.56 685 GLY A N 1
ATOM 5495 C CA . GLY A 1 685 ? 10.351 7.276 -9.440 1.00 89.56 685 GLY A CA 1
ATOM 5496 C C . GLY A 1 685 ? 9.633 8.395 -10.201 1.00 89.56 685 GLY A C 1
ATOM 5497 O O . GLY A 1 685 ? 9.841 9.586 -9.959 1.00 89.56 685 GLY A O 1
ATOM 5498 N N . ILE A 1 686 ? 8.809 8.007 -11.175 1.00 94.12 686 ILE A N 1
ATOM 5499 C CA . ILE A 1 686 ? 8.211 8.960 -12.120 1.00 94.12 686 ILE A CA 1
ATOM 5500 C C . ILE A 1 686 ? 6.760 9.309 -11.810 1.00 94.12 686 ILE A C 1
ATOM 5502 O O . ILE A 1 686 ? 6.330 10.422 -12.105 1.00 94.12 686 ILE A O 1
ATOM 5506 N N . ASP A 1 687 ? 5.992 8.389 -11.232 1.00 91.69 687 ASP A N 1
ATOM 5507 C CA . ASP A 1 687 ? 4.539 8.517 -11.169 1.00 91.69 687 ASP A CA 1
ATOM 5508 C C . ASP A 1 687 ? 4.092 9.610 -10.195 1.00 91.69 687 ASP A C 1
ATOM 5510 O O . ASP A 1 687 ? 3.229 10.414 -10.556 1.00 91.69 687 ASP A O 1
ATOM 5514 N N . ARG A 1 688 ? 4.691 9.721 -8.995 1.00 89.19 688 ARG A N 1
ATOM 5515 C CA . ARG A 1 688 ? 4.368 10.846 -8.094 1.00 89.19 688 ARG A CA 1
ATOM 5516 C C . ARG A 1 688 ? 4.834 12.181 -8.659 1.00 89.19 688 ARG A C 1
ATOM 5518 O O . ARG A 1 688 ? 4.166 13.185 -8.426 1.00 89.19 688 ARG A O 1
ATOM 5525 N N . HIS A 1 689 ? 5.933 12.209 -9.412 1.00 95.62 689 HIS A N 1
ATOM 5526 C CA . HIS A 1 689 ? 6.414 13.443 -10.028 1.00 95.62 689 HIS A CA 1
ATOM 5527 C C . HIS A 1 689 ? 5.490 13.924 -11.154 1.00 95.62 689 HIS A C 1
ATOM 5529 O O . HIS A 1 689 ? 5.052 15.073 -11.129 1.00 95.62 689 HIS A O 1
ATOM 5535 N N . LEU A 1 690 ? 5.105 13.039 -12.080 1.00 94.00 690 LEU A N 1
ATOM 5536 C CA . LEU A 1 690 ? 4.105 13.341 -13.110 1.00 94.00 690 LEU A CA 1
ATOM 5537 C C . LEU A 1 690 ? 2.773 13.765 -12.475 1.00 94.00 690 LEU A C 1
ATOM 5539 O O . LEU A 1 690 ? 2.185 14.766 -12.869 1.00 94.00 690 LEU A O 1
ATOM 5543 N N . PHE A 1 691 ? 2.328 13.078 -11.425 1.00 88.19 691 PHE A N 1
ATOM 5544 C CA . PHE A 1 691 ? 1.148 13.499 -10.672 1.00 88.19 691 PHE A CA 1
ATOM 5545 C C . PHE A 1 691 ? 1.311 14.896 -10.046 1.00 88.19 691 PHE A C 1
ATOM 5547 O O . PHE A 1 691 ? 0.411 15.723 -10.155 1.00 88.19 691 PHE A O 1
ATOM 5554 N N . GLY A 1 692 ? 2.466 15.210 -9.456 1.00 88.06 692 GLY A N 1
ATOM 5555 C CA . GLY A 1 692 ? 2.771 16.548 -8.945 1.00 88.06 692 GLY A CA 1
ATOM 5556 C C . GLY A 1 692 ? 2.686 17.629 -10.020 1.00 88.06 692 GLY A C 1
ATOM 5557 O O . GLY A 1 692 ? 2.108 18.687 -9.781 1.00 88.06 692 GLY A O 1
ATOM 5558 N N . LEU A 1 693 ? 3.205 17.360 -11.222 1.00 93.00 693 LEU A N 1
ATOM 5559 C CA . LEU A 1 693 ? 3.136 18.289 -12.353 1.00 93.00 693 LEU A CA 1
ATOM 5560 C C . LEU A 1 693 ? 1.683 18.498 -12.804 1.00 93.00 693 LEU A C 1
ATOM 5562 O O . LEU A 1 693 ? 1.291 19.625 -13.107 1.00 93.00 693 LEU A O 1
ATOM 5566 N N . TRP A 1 694 ? 0.873 17.436 -12.807 1.00 90.56 694 TRP A N 1
ATOM 5567 C CA . TRP A 1 694 ? -0.566 17.522 -13.061 1.00 90.56 694 TRP A CA 1
ATOM 5568 C C . TRP A 1 694 ? -1.273 18.395 -12.015 1.00 90.56 694 TRP A C 1
ATOM 5570 O O . TRP A 1 694 ? -2.009 19.313 -12.382 1.00 90.56 694 TRP A O 1
ATOM 5580 N N . CYS A 1 695 ? -1.002 18.178 -10.725 1.00 83.50 695 CYS A N 1
ATOM 5581 C CA . CYS A 1 695 ? -1.578 18.973 -9.638 1.00 83.50 695 CYS A CA 1
ATOM 5582 C C . CYS A 1 695 ? -1.157 20.441 -9.729 1.00 83.50 695 CYS A C 1
ATOM 5584 O O . CYS A 1 695 ? -1.991 21.334 -9.600 1.00 83.50 695 CYS A O 1
ATOM 5586 N N . ALA A 1 696 ? 0.119 20.703 -10.023 1.00 85.06 696 ALA A N 1
ATOM 5587 C CA . ALA A 1 696 ? 0.624 22.050 -10.243 1.00 85.06 696 ALA A CA 1
ATOM 5588 C C . ALA A 1 696 ? -0.097 22.739 -11.411 1.00 85.06 696 ALA A C 1
ATOM 5590 O O . ALA A 1 696 ? -0.391 23.930 -11.319 1.00 85.06 696 ALA A O 1
ATOM 5591 N N . ALA A 1 697 ? -0.421 22.014 -12.487 1.00 82.38 697 ALA A N 1
ATOM 5592 C CA . ALA A 1 697 ? -1.187 22.574 -13.595 1.00 82.38 697 ALA A CA 1
ATOM 5593 C C . ALA A 1 697 ? -2.619 22.913 -13.161 1.00 82.38 697 ALA A C 1
ATOM 5595 O O . ALA A 1 697 ? -3.057 24.055 -13.324 1.00 82.38 697 ALA A O 1
ATOM 5596 N N . TYR A 1 698 ? -3.300 21.944 -12.545 1.00 79.06 698 TYR A N 1
ATOM 5597 C CA . TYR A 1 698 ? -4.679 22.068 -12.083 1.00 79.06 698 TYR A CA 1
ATOM 5598 C C . TYR A 1 698 ? -4.860 23.229 -11.095 1.00 79.06 698 TYR A C 1
ATOM 5600 O O . TYR A 1 698 ? -5.669 24.127 -11.336 1.00 79.06 698 TYR A O 1
ATOM 5608 N N . ASP A 1 699 ? -4.055 23.269 -10.032 1.00 77.75 699 ASP A N 1
ATOM 5609 C CA . ASP A 1 699 ? -4.165 24.272 -8.968 1.00 77.75 699 ASP A CA 1
ATOM 5610 C C . ASP A 1 699 ? -3.844 25.695 -9.455 1.00 77.75 699 ASP A C 1
ATOM 5612 O O . ASP A 1 699 ? -4.343 26.671 -8.899 1.00 77.75 699 ASP A O 1
ATOM 5616 N N . ASN A 1 700 ? -3.037 25.834 -10.513 1.00 80.81 700 ASN A N 1
ATOM 5617 C CA . ASN A 1 700 ? -2.678 27.133 -11.090 1.00 80.81 700 ASN A CA 1
ATOM 5618 C C . ASN A 1 700 ? -3.562 27.533 -12.285 1.00 80.81 700 ASN A C 1
ATOM 5620 O O . ASN A 1 700 ? -3.262 28.521 -12.962 1.00 80.81 700 ASN A O 1
ATOM 5624 N N . GLY A 1 701 ? -4.632 26.781 -12.576 1.00 78.31 701 GLY A N 1
ATOM 5625 C CA . GLY A 1 701 ? -5.517 27.041 -13.718 1.00 78.31 701 GLY A CA 1
ATOM 5626 C C . GLY A 1 701 ? -4.803 26.964 -15.073 1.00 78.31 701 GLY A C 1
ATOM 5627 O O . GLY A 1 701 ? -5.229 27.596 -16.041 1.00 78.31 701 GLY A O 1
ATOM 5628 N N . ILE A 1 702 ? -3.689 26.233 -15.137 1.00 82.44 702 ILE A N 1
ATOM 5629 C CA . ILE A 1 702 ? -2.964 25.950 -16.372 1.00 82.44 702 ILE A CA 1
ATOM 5630 C C . ILE A 1 702 ? -3.670 24.756 -17.031 1.00 82.44 702 ILE A C 1
ATOM 5632 O O . ILE A 1 702 ? -3.923 23.764 -16.345 1.00 82.44 702 ILE A O 1
ATOM 5636 N N . PRO A 1 703 ? -3.995 24.813 -18.339 1.00 88.06 703 PRO A N 1
ATOM 5637 C CA . PRO A 1 703 ? -4.564 23.666 -19.039 1.00 88.06 703 PRO A CA 1
ATOM 5638 C C . PRO A 1 703 ? -3.717 22.413 -18.820 1.00 88.06 703 PRO A C 1
ATOM 5640 O O . PRO A 1 703 ? -2.486 22.483 -18.893 1.00 88.06 703 PRO A O 1
ATOM 5643 N N . ILE A 1 704 ? -4.376 21.283 -18.549 1.00 89.81 704 ILE A N 1
ATOM 5644 C CA . ILE A 1 704 ? -3.677 20.014 -18.358 1.00 89.81 704 ILE A CA 1
ATOM 5645 C C . ILE A 1 704 ? -2.882 19.701 -19.642 1.00 89.81 704 ILE A C 1
ATOM 5647 O O . ILE A 1 704 ? -3.452 19.760 -20.730 1.00 89.81 704 ILE A O 1
ATOM 5651 N N . PRO A 1 705 ? -1.565 19.450 -19.539 1.00 91.62 705 PRO A N 1
ATOM 5652 C CA . PRO A 1 705 ? -0.706 19.217 -20.697 1.00 91.62 705 PRO A CA 1
ATOM 5653 C C . PRO A 1 705 ? -1.126 18.013 -21.552 1.00 91.62 705 PRO A C 1
ATOM 5655 O O . PRO A 1 705 ? -1.503 16.977 -21.012 1.00 91.62 705 PRO A O 1
ATOM 5658 N N . GLU A 1 706 ? -0.913 18.101 -22.869 1.00 92.31 706 GLU A N 1
ATOM 5659 C CA . GLU A 1 706 ? -1.188 17.020 -23.841 1.00 92.31 706 GLU A CA 1
ATOM 5660 C C . GLU A 1 706 ? -0.473 15.696 -23.505 1.00 92.31 706 GLU A C 1
ATOM 5662 O O . GLU A 1 706 ? -0.939 14.628 -23.883 1.00 92.31 706 GLU A O 1
ATOM 5667 N N . LEU A 1 707 ? 0.616 15.745 -22.724 1.00 93.81 707 LEU A N 1
ATOM 5668 C CA . LEU A 1 707 ? 1.293 14.561 -22.183 1.00 93.81 707 LEU A CA 1
ATOM 5669 C C . LEU A 1 707 ? 0.325 13.575 -21.503 1.00 93.81 707 LEU A C 1
ATOM 5671 O O . LEU A 1 707 ? 0.525 12.370 -21.608 1.00 93.81 707 LEU A O 1
ATOM 5675 N N . TYR A 1 708 ? -0.701 14.078 -20.808 1.00 91.44 708 TYR A N 1
ATOM 5676 C CA . TYR A 1 708 ? -1.679 13.250 -20.091 1.00 91.44 708 TYR A CA 1
ATOM 5677 C C . TYR A 1 708 ? -2.814 12.740 -20.992 1.00 91.44 708 TYR A C 1
ATOM 5679 O O . TYR A 1 708 ? -3.488 11.781 -20.620 1.00 91.44 708 TYR A O 1
ATOM 5687 N N . ASP A 1 709 ? -3.007 13.358 -22.161 1.00 90.62 709 ASP A N 1
ATOM 5688 C CA . ASP A 1 709 ? -3.987 12.948 -23.176 1.00 90.62 709 ASP A CA 1
ATOM 5689 C C . ASP A 1 709 ? -3.397 11.937 -24.178 1.00 90.62 709 ASP A C 1
ATOM 5691 O O . ASP A 1 709 ? -4.133 11.328 -24.960 1.00 90.62 709 ASP A O 1
ATOM 5695 N N . ASP A 1 710 ? -2.072 11.744 -24.164 1.00 92.94 710 ASP A N 1
ATOM 5696 C CA . ASP A 1 710 ? -1.386 10.726 -24.954 1.00 92.94 710 ASP A CA 1
ATOM 5697 C C . ASP A 1 710 ? -1.955 9.328 -24.632 1.00 92.94 710 ASP A C 1
ATOM 5699 O O . ASP A 1 710 ? -1.913 8.894 -23.474 1.00 92.94 710 ASP A O 1
ATOM 5703 N N . PRO A 1 711 ? -2.448 8.566 -25.629 1.00 93.94 711 PRO A N 1
ATOM 5704 C CA . PRO A 1 711 ? -2.918 7.202 -25.415 1.00 93.94 711 PRO A CA 1
ATOM 5705 C C . PRO A 1 711 ? -1.906 6.299 -24.696 1.00 93.94 711 PRO A C 1
ATOM 5707 O O . PRO A 1 711 ? -2.318 5.417 -23.941 1.00 93.94 711 PRO A O 1
ATOM 5710 N N . LEU A 1 712 ? -0.596 6.511 -24.881 1.00 95.25 712 LEU A N 1
ATOM 5711 C CA . LEU A 1 712 ? 0.432 5.732 -24.185 1.00 95.25 712 LEU A CA 1
ATOM 5712 C C . LEU A 1 712 ? 0.547 6.066 -22.691 1.00 95.25 712 LEU A C 1
ATOM 5714 O O . LEU A 1 712 ? 0.974 5.202 -21.920 1.00 95.25 712 LEU A O 1
ATOM 5718 N N . TYR A 1 713 ? 0.100 7.245 -22.246 1.00 93.44 713 TYR A N 1
ATOM 5719 C CA . TYR A 1 713 ? 0.034 7.569 -20.819 1.00 93.44 713 TYR A CA 1
ATOM 5720 C C . TYR A 1 713 ? -0.893 6.596 -20.092 1.00 93.44 713 TYR A C 1
ATOM 5722 O O . TYR A 1 713 ? -0.466 5.918 -19.159 1.00 93.44 713 TYR A O 1
ATOM 5730 N N . SER A 1 714 ? -2.131 6.454 -20.574 1.00 88.81 714 SER A N 1
ATOM 5731 C CA . SER A 1 714 ? -3.107 5.520 -19.997 1.00 88.81 714 SER A CA 1
ATOM 5732 C C . SER A 1 714 ? -2.741 4.054 -20.245 1.00 88.81 714 SER A C 1
ATOM 5734 O O . SER A 1 714 ? -2.776 3.253 -19.315 1.00 88.81 714 SER A O 1
ATOM 5736 N N . ARG A 1 715 ? -2.298 3.695 -21.460 1.00 94.00 715 ARG A N 1
ATOM 5737 C CA . ARG A 1 715 ? -1.937 2.308 -21.816 1.00 94.00 715 ARG A CA 1
ATOM 5738 C C . ARG A 1 715 ? -0.746 1.764 -21.023 1.00 94.00 715 ARG A C 1
ATOM 5740 O O . ARG A 1 715 ? -0.663 0.561 -20.810 1.00 94.00 715 ARG A O 1
ATOM 5747 N N . SER A 1 716 ? 0.156 2.636 -20.570 1.00 93.50 716 SER A N 1
ATOM 5748 C CA . SER A 1 716 ? 1.265 2.273 -19.674 1.00 93.50 716 SER A CA 1
ATOM 5749 C C . SER A 1 716 ? 0.896 2.289 -18.183 1.00 93.50 716 SER A C 1
ATOM 5751 O O . SER A 1 716 ? 1.757 2.045 -17.339 1.00 93.50 716 SER A O 1
ATOM 5753 N N . GLY A 1 717 ? -0.371 2.558 -17.850 1.00 86.50 717 GLY A N 1
ATOM 5754 C CA . GLY A 1 717 ? -0.915 2.527 -16.491 1.00 86.50 717 GLY A CA 1
ATOM 5755 C C . GLY A 1 717 ? -1.215 3.895 -15.870 1.00 86.50 717 GLY A C 1
ATOM 5756 O O . GLY A 1 717 ? -1.879 3.969 -14.833 1.00 86.50 717 GLY A O 1
ATOM 5757 N N . GLY A 1 718 ? -0.789 4.992 -16.501 1.00 82.81 718 GLY A N 1
ATOM 5758 C CA . GLY A 1 718 ? -1.046 6.354 -16.031 1.00 82.81 718 GLY A CA 1
ATOM 5759 C C . GLY A 1 718 ? -2.537 6.644 -15.826 1.00 82.81 718 GLY A C 1
ATOM 5760 O O . GLY A 1 718 ? -3.403 6.095 -16.509 1.00 82.81 718 GLY A O 1
ATOM 5761 N N . GLY A 1 719 ? -2.858 7.496 -14.849 1.00 79.75 719 GLY A N 1
ATOM 5762 C CA . GLY A 1 719 ? -4.248 7.832 -14.514 1.00 79.75 719 GLY A CA 1
ATOM 5763 C C . GLY A 1 719 ? -5.038 6.706 -13.834 1.00 79.75 719 GLY A C 1
ATOM 5764 O O . GLY A 1 719 ? -6.263 6.763 -13.822 1.00 79.75 719 GLY A O 1
ATOM 5765 N N . GLY A 1 720 ? -4.359 5.697 -13.278 1.00 80.12 720 GLY A N 1
ATOM 5766 C CA . GLY A 1 720 ? -5.008 4.580 -12.583 1.00 80.12 720 GLY A CA 1
ATOM 5767 C C . GLY A 1 720 ? -5.412 3.423 -13.503 1.00 80.12 720 GLY A C 1
ATOM 5768 O O . GLY A 1 720 ? -6.395 2.744 -13.237 1.00 80.12 720 GLY A O 1
ATOM 5769 N N . ASN A 1 721 ? -4.670 3.197 -14.589 1.00 88.62 721 ASN A N 1
ATOM 5770 C CA . ASN A 1 721 ? -4.964 2.175 -15.602 1.00 88.62 721 ASN A CA 1
ATOM 5771 C C . ASN A 1 721 ? -3.997 0.980 -15.542 1.00 88.62 721 ASN A C 1
ATOM 5773 O O . ASN A 1 721 ? -3.764 0.300 -16.541 1.00 88.62 721 ASN A O 1
ATOM 5777 N N . PHE A 1 722 ? -3.378 0.733 -14.387 1.00 91.75 722 PHE A N 1
ATOM 5778 C CA . PHE A 1 722 ? -2.507 -0.425 -14.215 1.00 91.75 722 PHE A CA 1
ATOM 5779 C C . PHE A 1 722 ? -3.346 -1.706 -14.192 1.00 91.75 722 PHE A C 1
ATOM 5781 O O . PHE A 1 722 ? -4.207 -1.886 -13.328 1.00 91.75 722 PHE A O 1
ATOM 5788 N N . ILE A 1 723 ? -3.081 -2.592 -15.152 1.00 96.62 723 ILE A N 1
ATOM 5789 C CA . ILE A 1 723 ? -3.768 -3.877 -15.291 1.00 96.62 723 ILE A CA 1
ATOM 5790 C C . ILE A 1 723 ? -3.364 -4.820 -14.158 1.00 96.62 723 ILE A C 1
ATOM 5792 O O . ILE A 1 723 ? -4.213 -5.518 -13.614 1.00 96.62 723 ILE A O 1
ATOM 5796 N N . LEU A 1 724 ? -2.089 -4.814 -13.760 1.00 97.56 724 LEU A N 1
ATOM 5797 C CA . LEU A 1 724 ? -1.629 -5.500 -12.554 1.00 97.56 724 LEU A CA 1
ATOM 5798 C C . LEU A 1 724 ? -1.362 -4.468 -11.457 1.00 97.56 724 LEU A C 1
ATOM 5800 O O . LEU A 1 724 ? -0.426 -3.675 -11.552 1.00 97.56 724 LEU A O 1
ATOM 5804 N N . SER A 1 725 ? -2.177 -4.485 -10.405 1.00 96.12 725 SER A N 1
ATOM 5805 C CA . SER A 1 725 ? -1.939 -3.719 -9.181 1.00 96.12 725 SER A CA 1
ATOM 5806 C C . SER A 1 725 ? -1.323 -4.634 -8.132 1.00 96.12 725 SER A C 1
ATOM 5808 O O . SER A 1 725 ? -1.970 -5.572 -7.670 1.00 96.12 725 SER A O 1
ATOM 5810 N N . THR A 1 726 ? -0.059 -4.397 -7.788 1.00 97.00 726 THR A N 1
ATOM 5811 C CA . THR A 1 726 ? 0.733 -5.346 -7.003 1.00 97.00 726 THR A CA 1
ATOM 5812 C C . THR A 1 726 ? 1.391 -4.716 -5.781 1.00 97.00 726 THR A C 1
ATOM 5814 O O . THR A 1 726 ? 1.710 -3.519 -5.736 1.00 97.00 726 THR A O 1
ATOM 5817 N N . SER A 1 727 ? 1.590 -5.532 -4.750 1.00 94.62 727 SER A N 1
ATOM 5818 C CA . SER A 1 727 ? 2.352 -5.141 -3.567 1.00 94.62 727 SER A CA 1
ATOM 5819 C C . SER A 1 727 ? 2.843 -6.365 -2.806 1.00 94.62 727 SER A C 1
ATOM 5821 O O . SER A 1 727 ? 2.085 -7.310 -2.573 1.00 94.62 727 SER A O 1
ATOM 5823 N N . THR A 1 728 ? 4.097 -6.313 -2.364 1.00 92.56 728 THR A N 1
ATOM 5824 C CA . THR A 1 728 ? 4.605 -7.226 -1.344 1.00 92.56 728 THR A CA 1
ATOM 5825 C C . THR A 1 728 ? 4.284 -6.688 0.046 1.00 92.56 728 THR A C 1
ATOM 5827 O O . THR A 1 728 ? 4.507 -5.513 0.344 1.00 92.56 728 THR A O 1
ATOM 5830 N N . LEU A 1 729 ? 3.797 -7.555 0.932 1.00 86.06 729 LEU A N 1
ATOM 5831 C CA . LEU A 1 729 ? 3.602 -7.225 2.349 1.00 86.06 729 LEU A CA 1
ATOM 5832 C C . LEU A 1 729 ? 4.769 -7.686 3.233 1.00 86.06 729 LEU A C 1
ATOM 5834 O O . LEU A 1 729 ? 4.693 -7.648 4.462 1.00 86.06 729 LEU A O 1
ATOM 5838 N N . GLY A 1 730 ? 5.884 -8.070 2.607 1.00 86.56 730 GLY A N 1
ATOM 5839 C CA . GLY A 1 730 ? 7.125 -8.421 3.281 1.00 86.56 730 GLY A CA 1
ATOM 5840 C C . GLY A 1 730 ? 7.256 -9.920 3.523 1.00 86.56 730 GLY A C 1
ATOM 5841 O O . GLY A 1 730 ? 7.022 -10.726 2.621 1.00 86.56 730 GLY A O 1
ATOM 5842 N N . TYR A 1 731 ? 7.676 -10.290 4.733 1.00 88.12 731 TYR A N 1
ATOM 5843 C CA . TYR A 1 731 ? 8.217 -11.621 5.036 1.00 88.12 731 TYR A CA 1
ATOM 5844 C C . TYR A 1 731 ? 7.553 -12.284 6.251 1.00 88.12 731 TYR A C 1
ATOM 5846 O O . TYR A 1 731 ? 8.229 -12.903 7.073 1.00 88.12 731 TYR A O 1
ATOM 5854 N N . THR A 1 732 ? 6.244 -12.098 6.405 1.00 87.00 732 THR A N 1
ATOM 5855 C CA . THR A 1 732 ? 5.457 -12.658 7.518 1.00 87.00 732 THR A CA 1
ATOM 5856 C C . THR A 1 732 ? 4.326 -13.507 6.960 1.00 87.00 732 THR A C 1
ATOM 5858 O O . THR A 1 732 ? 4.027 -13.405 5.784 1.00 87.00 732 THR A O 1
ATOM 5861 N N . ILE A 1 733 ? 3.663 -14.331 7.770 1.00 85.44 733 ILE A N 1
ATOM 5862 C CA . ILE A 1 733 ? 2.557 -15.171 7.269 1.00 85.44 733 ILE A CA 1
ATOM 5863 C C . ILE A 1 733 ? 1.334 -14.350 6.812 1.00 85.44 733 ILE A C 1
ATOM 5865 O O . ILE A 1 733 ? 0.460 -14.837 6.103 1.00 85.44 733 ILE A O 1
ATOM 5869 N N . ASN A 1 734 ? 1.269 -13.088 7.225 1.00 86.31 734 ASN A N 1
ATOM 5870 C CA . ASN A 1 734 ? 0.175 -12.189 6.923 1.00 86.31 734 ASN A CA 1
ATOM 5871 C C . ASN A 1 734 ? 0.237 -11.709 5.467 1.00 86.31 734 ASN A C 1
ATOM 5873 O O . ASN A 1 734 ? 1.230 -11.135 5.024 1.00 86.31 734 ASN A O 1
ATOM 5877 N N . CYS A 1 735 ? -0.860 -11.905 4.738 1.00 90.50 735 CYS A N 1
ATOM 5878 C CA . CYS A 1 735 ? -1.053 -11.381 3.394 1.00 90.50 735 CYS A CA 1
ATOM 5879 C C . CYS A 1 735 ? -2.401 -10.663 3.335 1.00 90.50 735 CYS A C 1
ATOM 5881 O O . CYS A 1 735 ? -3.383 -11.121 3.910 1.00 90.50 735 CYS A O 1
ATOM 5883 N N . GLY A 1 736 ? -2.446 -9.533 2.649 1.00 92.50 736 GLY A N 1
ATOM 5884 C CA . GLY A 1 736 ? -3.625 -8.701 2.458 1.00 92.50 736 GLY A CA 1
ATOM 5885 C C . GLY A 1 736 ? -3.702 -8.250 1.010 1.00 92.50 736 GLY A C 1
ATOM 5886 O O . GLY A 1 736 ? -2.780 -8.506 0.245 1.00 92.50 736 GLY A O 1
ATOM 5887 N N . TYR A 1 737 ? -4.803 -7.623 0.622 1.00 94.81 737 TYR A N 1
ATOM 5888 C CA . TYR A 1 737 ? -5.074 -7.252 -0.759 1.00 94.81 737 TYR A CA 1
ATOM 5889 C C . TYR A 1 737 ? -6.019 -6.051 -0.854 1.00 94.81 737 TYR A C 1
ATOM 5891 O O . TYR A 1 737 ? -6.653 -5.650 0.126 1.00 94.81 737 TYR A O 1
ATOM 5899 N N . VAL A 1 738 ? -6.116 -5.499 -2.062 1.00 92.19 738 VAL A N 1
ATOM 5900 C CA . VAL A 1 738 ? -7.177 -4.572 -2.477 1.00 92.19 738 VAL A CA 1
ATOM 5901 C C . VAL A 1 738 ? -7.869 -5.106 -3.733 1.00 92.19 738 VAL A C 1
ATOM 5903 O O . VAL A 1 738 ? -7.403 -6.061 -4.367 1.00 92.19 738 VAL A O 1
ATOM 5906 N N . ALA A 1 739 ? -8.995 -4.499 -4.101 1.00 91.38 739 ALA A N 1
ATOM 5907 C CA . ALA A 1 739 ? -9.618 -4.736 -5.397 1.00 91.38 739 ALA A CA 1
ATOM 5908 C C . ALA A 1 739 ? -8.701 -4.297 -6.558 1.00 91.38 739 ALA A C 1
ATOM 5910 O O . ALA A 1 739 ? -7.804 -3.473 -6.355 1.00 91.38 739 ALA A O 1
ATOM 5911 N N . PRO A 1 740 ? -8.921 -4.809 -7.781 1.00 91.62 740 PRO A N 1
ATOM 5912 C CA . PRO A 1 740 ? -8.187 -4.343 -8.949 1.00 91.62 740 PRO A CA 1
ATOM 5913 C C . PRO A 1 740 ? -8.371 -2.841 -9.188 1.00 91.62 740 PRO A C 1
ATOM 5915 O O . PRO A 1 740 ? -9.453 -2.288 -8.970 1.00 91.62 740 PRO A O 1
ATOM 5918 N N . MET A 1 741 ? -7.320 -2.198 -9.702 1.00 85.00 741 MET A N 1
ATOM 5919 C CA . MET A 1 741 ? -7.330 -0.764 -10.013 1.00 85.00 741 MET A CA 1
ATOM 5920 C C . MET A 1 741 ? -8.241 -0.424 -11.204 1.00 85.00 741 MET A C 1
ATOM 5922 O O . MET A 1 741 ? -8.796 0.668 -11.267 1.00 85.00 741 MET A O 1
ATOM 5926 N N . CYS A 1 742 ? -8.429 -1.371 -12.126 1.00 86.31 742 CYS A N 1
ATOM 5927 C CA . CYS A 1 742 ? -9.284 -1.240 -13.302 1.00 86.31 742 CYS A CA 1
ATOM 5928 C C . CYS A 1 742 ? -10.215 -2.455 -13.451 1.00 86.31 742 CYS A C 1
ATOM 5930 O O . CYS A 1 742 ? -9.948 -3.523 -12.900 1.00 86.31 742 CYS A O 1
ATOM 5932 N N . ALA A 1 743 ? -11.316 -2.288 -14.193 1.00 85.00 743 ALA A N 1
ATOM 5933 C CA . ALA A 1 743 ? -12.356 -3.313 -14.339 1.00 85.00 743 ALA A CA 1
ATOM 5934 C C . ALA A 1 743 ? -11.815 -4.646 -14.892 1.00 85.00 743 ALA A C 1
ATOM 5936 O O . ALA A 1 743 ? -12.125 -5.705 -14.353 1.00 85.00 743 ALA A O 1
ATOM 5937 N N . ASP A 1 744 ? -10.942 -4.580 -15.900 1.00 92.06 744 ASP A N 1
ATOM 5938 C CA . ASP A 1 744 ? -10.275 -5.739 -16.510 1.00 92.06 744 ASP A CA 1
ATOM 5939 C C . ASP A 1 744 ? -8.843 -5.933 -15.982 1.00 92.06 744 ASP A C 1
ATOM 5941 O O . ASP A 1 744 ? -7.949 -6.385 -16.697 1.00 92.06 744 ASP A O 1
ATOM 5945 N N . GLY A 1 745 ? -8.614 -5.573 -14.719 1.00 93.50 745 GLY A N 1
ATOM 5946 C CA . GLY A 1 745 ? -7.339 -5.752 -14.035 1.00 93.50 745 GLY A CA 1
ATOM 5947 C C . GLY A 1 745 ? -7.345 -6.865 -12.993 1.00 93.50 745 GLY A C 1
ATOM 5948 O O . GLY A 1 745 ? -8.360 -7.518 -12.731 1.00 93.50 745 GLY A O 1
ATOM 5949 N N . TYR A 1 746 ? -6.194 -7.008 -12.342 1.00 97.50 746 TYR A N 1
ATOM 5950 C CA . TYR A 1 746 ? -5.979 -7.856 -11.179 1.00 97.50 746 TYR A CA 1
ATOM 5951 C C . TYR A 1 746 ? -5.365 -7.063 -10.026 1.00 97.50 746 TYR A C 1
ATOM 5953 O O . TYR A 1 746 ? -4.508 -6.198 -10.231 1.00 97.50 746 TYR A O 1
ATOM 5961 N N . GLY A 1 747 ? -5.758 -7.402 -8.802 1.00 97.06 747 GLY A N 1
ATOM 5962 C CA . GLY A 1 747 ? -4.937 -7.152 -7.624 1.00 97.06 747 GLY A CA 1
ATOM 5963 C C . GLY A 1 747 ? -4.087 -8.386 -7.327 1.00 97.06 747 GLY A C 1
ATOM 5964 O O . GLY A 1 747 ? -4.650 -9.464 -7.161 1.00 97.06 747 GLY A O 1
ATOM 5965 N N . CYS A 1 748 ? -2.762 -8.255 -7.256 1.00 97.44 748 CYS A N 1
ATOM 5966 C CA . CYS A 1 748 ? -1.839 -9.366 -6.992 1.00 97.44 748 CYS A CA 1
ATOM 5967 C C . CYS A 1 748 ? -0.937 -9.033 -5.801 1.00 97.44 748 CYS A C 1
ATOM 5969 O O . CYS A 1 748 ? 0.017 -8.264 -5.917 1.00 97.44 748 CYS A O 1
ATOM 5971 N N . PHE A 1 749 ? -1.223 -9.633 -4.653 1.00 96.56 749 PHE A N 1
ATOM 5972 C CA . PHE A 1 749 ? -0.531 -9.342 -3.402 1.00 96.56 749 PHE A CA 1
ATOM 5973 C C . PHE A 1 749 ? 0.125 -10.592 -2.863 1.00 96.56 749 PHE A C 1
ATOM 5975 O O . PHE A 1 749 ? -0.431 -11.679 -2.993 1.00 96.56 749 PHE A O 1
ATOM 5982 N N . TYR A 1 750 ? 1.305 -10.449 -2.271 1.00 95.69 750 TYR A N 1
ATOM 5983 C CA . TYR A 1 750 ? 2.064 -11.608 -1.827 1.00 95.69 750 TYR A CA 1
ATOM 5984 C C . TYR A 1 750 ? 2.963 -11.315 -0.629 1.00 95.69 750 TYR A C 1
ATOM 5986 O O . TYR A 1 750 ? 3.337 -10.177 -0.335 1.00 95.69 750 TYR A O 1
ATOM 5994 N N . THR A 1 751 ? 3.336 -12.383 0.065 1.00 94.56 751 THR A N 1
ATOM 5995 C CA . THR A 1 751 ? 4.383 -12.388 1.085 1.00 94.56 751 THR A CA 1
ATOM 5996 C C . THR A 1 751 ? 5.224 -13.650 0.947 1.00 94.56 751 THR A C 1
ATOM 5998 O O . THR A 1 751 ? 4.764 -14.671 0.434 1.00 94.56 751 THR A O 1
ATOM 6001 N N . MET A 1 752 ? 6.488 -13.569 1.352 1.00 93.38 752 MET A N 1
ATOM 6002 C CA . MET A 1 752 ? 7.474 -14.620 1.115 1.00 93.38 752 MET A CA 1
ATOM 6003 C C . MET A 1 752 ? 8.075 -15.080 2.441 1.00 93.38 752 MET A C 1
ATOM 6005 O O . MET A 1 752 ? 8.714 -14.306 3.156 1.00 93.38 752 MET A O 1
ATOM 6009 N N . LEU A 1 753 ? 7.897 -16.355 2.759 1.00 92.25 753 LEU A N 1
ATOM 6010 C CA . LEU A 1 753 ? 8.545 -17.025 3.883 1.00 92.25 753 LEU A CA 1
ATOM 6011 C C . LEU A 1 753 ? 9.802 -17.758 3.398 1.00 92.25 753 LEU A C 1
ATOM 6013 O O . LEU A 1 753 ? 10.157 -17.680 2.222 1.00 92.25 753 LEU A O 1
ATOM 6017 N N . GLU A 1 754 ? 10.532 -18.408 4.308 1.00 91.50 754 GLU A N 1
ATOM 6018 C CA . GLU A 1 754 ? 11.766 -19.135 3.957 1.00 91.50 754 GLU A CA 1
ATOM 6019 C C . GLU A 1 754 ? 11.513 -20.228 2.911 1.00 91.50 754 GLU A C 1
ATOM 6021 O O . GLU A 1 754 ? 12.259 -20.341 1.938 1.00 91.50 754 GLU A O 1
ATOM 6026 N N . ASP A 1 755 ? 10.420 -20.965 3.076 1.00 90.06 755 ASP A N 1
ATOM 6027 C CA . ASP A 1 755 ? 10.083 -22.200 2.368 1.00 90.06 755 ASP A CA 1
ATOM 6028 C C . ASP A 1 755 ? 8.809 -22.107 1.517 1.00 90.06 755 ASP A C 1
ATOM 6030 O O . ASP A 1 755 ? 8.516 -23.030 0.763 1.00 90.06 755 ASP A O 1
ATOM 6034 N N . CYS A 1 756 ? 8.066 -21.002 1.596 1.00 91.00 756 CYS A N 1
ATOM 6035 C CA . CYS A 1 756 ? 6.841 -20.827 0.826 1.00 91.00 756 CYS A CA 1
ATOM 6036 C C . CYS A 1 756 ? 6.547 -19.370 0.453 1.00 91.00 756 CYS A C 1
ATOM 6038 O O . CYS A 1 756 ? 7.095 -18.422 1.022 1.00 91.00 756 CYS A O 1
ATOM 6040 N N . ILE A 1 757 ? 5.636 -19.196 -0.501 1.00 92.25 757 ILE A N 1
ATOM 6041 C CA . ILE A 1 757 ? 5.043 -17.908 -0.882 1.00 92.25 757 ILE A CA 1
ATOM 6042 C C . ILE A 1 757 ? 3.555 -17.981 -0.539 1.00 92.25 757 ILE A C 1
ATOM 6044 O O . ILE A 1 757 ? 2.930 -19.019 -0.721 1.00 92.25 757 ILE A O 1
ATOM 6048 N N . TRP A 1 758 ? 2.974 -16.894 -0.057 1.00 94.00 758 TRP A N 1
ATOM 6049 C CA . TRP A 1 758 ? 1.523 -16.724 0.014 1.00 94.00 758 TRP A CA 1
ATOM 6050 C C . TRP A 1 758 ? 1.127 -15.660 -0.994 1.00 94.00 758 TRP A C 1
ATOM 6052 O O . TRP A 1 758 ? 1.782 -14.618 -1.044 1.00 94.00 758 TRP A O 1
ATOM 6062 N N . ALA A 1 759 ? 0.077 -15.903 -1.777 1.00 94.69 759 ALA A N 1
ATOM 6063 C CA . ALA A 1 759 ? -0.437 -14.908 -2.710 1.00 94.69 759 ALA A CA 1
ATOM 6064 C C . ALA A 1 759 ? -1.963 -14.816 -2.673 1.00 94.69 759 ALA A C 1
ATOM 6066 O O . ALA A 1 759 ? -2.661 -15.807 -2.448 1.00 94.69 759 ALA A O 1
ATOM 6067 N N . ILE A 1 760 ? -2.462 -13.606 -2.910 1.00 96.44 760 ILE A N 1
ATOM 6068 C CA . ILE A 1 760 ? -3.875 -13.277 -3.051 1.00 96.44 760 ILE A CA 1
ATOM 6069 C C . ILE A 1 760 ? -4.068 -12.567 -4.389 1.00 96.44 760 ILE A C 1
ATOM 6071 O O . ILE A 1 760 ? -3.432 -11.547 -4.662 1.00 96.44 760 ILE A O 1
ATOM 6075 N N . PHE A 1 761 ? -4.979 -13.101 -5.196 1.00 97.00 761 PHE A N 1
ATOM 6076 C CA . PHE A 1 761 ? -5.377 -12.570 -6.491 1.00 97.00 761 PHE A CA 1
ATOM 6077 C C . PHE A 1 761 ? -6.833 -12.116 -6.436 1.00 97.00 761 PHE A C 1
ATOM 6079 O O . PHE A 1 761 ? -7.715 -12.907 -6.101 1.00 97.00 761 PHE A O 1
ATOM 6086 N N . SER A 1 762 ? -7.099 -10.859 -6.775 1.00 96.31 762 SER A N 1
ATOM 6087 C CA . SER A 1 762 ? -8.448 -10.300 -6.884 1.00 96.31 762 SER A CA 1
ATOM 6088 C C . SER A 1 762 ? -8.761 -9.926 -8.333 1.00 96.31 762 SER A C 1
ATOM 6090 O O . SER A 1 762 ? -7.876 -9.511 -9.079 1.00 96.31 762 SER A O 1
ATOM 6092 N N . ALA A 1 763 ? -10.019 -10.091 -8.740 1.00 95.81 763 ALA A N 1
ATOM 6093 C CA . ALA A 1 763 ? -10.550 -9.685 -10.045 1.00 95.81 763 ALA A CA 1
ATOM 6094 C C . ALA A 1 763 ? -12.020 -9.264 -9.891 1.00 95.81 763 ALA A C 1
ATOM 6096 O O . ALA A 1 763 ? -12.716 -9.792 -9.020 1.00 95.81 763 ALA A O 1
ATOM 6097 N N . TYR A 1 764 ? -12.524 -8.350 -10.723 1.00 93.19 764 TYR A N 1
ATOM 6098 C CA . TYR A 1 764 ? -13.958 -8.040 -10.721 1.00 93.19 764 TYR A CA 1
ATOM 6099 C C . TYR A 1 764 ? -14.754 -9.206 -11.307 1.00 93.19 764 TYR A C 1
ATOM 6101 O O . TYR A 1 764 ? -14.398 -9.749 -12.351 1.00 93.19 764 TYR A O 1
ATOM 6109 N N . ARG A 1 765 ? -15.853 -9.580 -10.644 1.00 91.44 765 ARG A N 1
ATOM 6110 C CA . ARG A 1 765 ? -16.708 -10.702 -11.061 1.00 91.44 765 ARG A CA 1
ATOM 6111 C C . ARG A 1 765 ? -17.284 -10.518 -12.460 1.00 91.44 765 ARG A C 1
ATOM 6113 O O . ARG A 1 765 ? -17.422 -11.495 -13.191 1.00 91.44 765 ARG A O 1
ATOM 6120 N N . ASP A 1 766 ? -17.623 -9.279 -12.794 1.00 88.75 766 ASP A N 1
ATOM 6121 C CA . ASP A 1 766 ? -18.288 -8.934 -14.048 1.00 88.75 766 ASP A CA 1
ATOM 6122 C C . ASP A 1 766 ? -17.302 -8.742 -15.210 1.00 88.75 766 ASP A C 1
ATOM 6124 O O . ASP A 1 766 ? -17.731 -8.555 -16.351 1.00 88.75 766 ASP A O 1
ATOM 6128 N N . SER A 1 767 ? -15.987 -8.822 -14.961 1.00 89.69 767 SER A N 1
ATOM 6129 C CA . SER A 1 767 ? -15.018 -8.836 -16.055 1.00 89.69 767 SER A CA 1
ATOM 6130 C C . SER A 1 767 ? -15.178 -10.116 -16.872 1.00 89.69 767 SER A C 1
ATOM 6132 O O . SER A 1 767 ? -15.195 -11.233 -16.354 1.00 89.69 767 SER A O 1
ATOM 6134 N N . THR A 1 768 ? -15.259 -9.950 -18.190 1.00 89.94 768 THR A N 1
ATOM 6135 C CA . THR A 1 768 ? -15.223 -11.076 -19.138 1.00 89.94 768 THR A CA 1
ATOM 6136 C C . THR A 1 768 ? -13.797 -11.426 -19.565 1.00 89.94 768 THR A C 1
ATOM 6138 O O . THR A 1 768 ? -13.584 -12.450 -20.217 1.00 89.94 768 THR A O 1
ATOM 6141 N N . VAL A 1 769 ? -12.824 -10.593 -19.181 1.00 91.81 769 VAL A N 1
ATOM 6142 C CA . VAL A 1 769 ? -11.409 -10.714 -19.538 1.00 91.81 769 VAL A CA 1
ATOM 6143 C C . VAL A 1 769 ? -10.632 -11.410 -18.425 1.00 91.81 769 VAL A C 1
ATOM 6145 O O . VAL A 1 769 ? -9.838 -12.309 -18.710 1.00 91.81 769 VAL A O 1
ATOM 6148 N N . THR A 1 770 ? -10.855 -11.028 -17.165 1.00 93.94 770 THR A N 1
ATOM 6149 C CA . THR A 1 770 ? -10.035 -11.476 -16.034 1.00 93.94 770 THR A CA 1
ATOM 6150 C C . THR A 1 770 ? -10.686 -12.574 -15.200 1.00 93.94 770 THR A C 1
ATOM 6152 O O . THR A 1 770 ? -11.901 -12.744 -15.149 1.00 93.94 770 THR A O 1
ATOM 6155 N N . SER A 1 771 ? -9.855 -13.392 -14.550 1.00 93.50 771 SER A N 1
ATOM 6156 C CA . SER A 1 771 ? -10.316 -14.413 -13.605 1.00 93.50 771 SER A CA 1
ATOM 6157 C C . SER A 1 771 ? -9.234 -14.712 -12.576 1.00 93.50 771 SER A C 1
ATOM 6159 O O . SER A 1 771 ? -8.240 -15.364 -12.899 1.00 93.50 771 SER A O 1
ATOM 6161 N N . GLY A 1 772 ? -9.440 -14.276 -11.327 1.00 90.81 772 GLY A N 1
ATOM 6162 C CA . GLY A 1 772 ? -8.487 -14.502 -10.230 1.00 90.81 772 GLY A CA 1
ATOM 6163 C C . GLY A 1 772 ? -8.133 -15.983 -10.047 1.00 90.81 772 GLY A C 1
ATOM 6164 O O . GLY A 1 772 ? -6.968 -16.326 -9.878 1.00 90.81 772 GLY A O 1
ATOM 6165 N N . HIS A 1 773 ? -9.111 -16.877 -10.222 1.00 91.31 773 HIS A N 1
ATOM 6166 C CA . HIS A 1 773 ? -8.893 -18.320 -10.138 1.00 91.31 773 HIS A CA 1
ATOM 6167 C C . HIS A 1 773 ? -7.992 -18.862 -11.259 1.00 91.31 773 HIS A C 1
ATOM 6169 O O . HIS A 1 773 ? -7.063 -19.622 -10.988 1.00 91.31 773 HIS A O 1
ATOM 6175 N N . LYS A 1 774 ? -8.223 -18.465 -12.522 1.00 92.81 774 LYS A N 1
ATOM 6176 C CA . LYS A 1 774 ? -7.349 -18.870 -13.641 1.00 92.81 774 LYS A CA 1
ATOM 6177 C C . LYS A 1 774 ? -5.949 -18.276 -13.496 1.00 92.81 774 LYS A C 1
ATOM 6179 O O . LYS A 1 774 ? -4.973 -18.952 -13.823 1.00 92.81 774 LYS A O 1
ATOM 6184 N N . PHE A 1 775 ? -5.857 -17.046 -12.986 1.00 94.88 775 PHE A N 1
ATOM 6185 C CA . PHE A 1 775 ? -4.590 -16.391 -12.674 1.00 94.88 775 PHE A CA 1
ATOM 6186 C C . PHE A 1 775 ? -3.796 -17.189 -11.644 1.00 94.88 775 PHE A C 1
ATOM 6188 O O . PHE A 1 775 ? -2.672 -17.594 -11.931 1.00 94.88 775 PHE A O 1
ATOM 6195 N N . GLN A 1 776 ? -4.416 -17.527 -10.510 1.00 93.06 776 GLN A N 1
ATOM 6196 C CA . GLN A 1 776 ? -3.811 -18.388 -9.496 1.00 93.06 776 GLN A CA 1
ATOM 6197 C C . GLN A 1 776 ? -3.382 -19.734 -10.092 1.00 93.06 776 GLN A C 1
ATOM 6199 O O . GLN A 1 776 ? -2.233 -20.129 -9.933 1.00 93.06 776 GLN A O 1
ATOM 6204 N N . GLN A 1 777 ? -4.263 -20.437 -10.810 1.00 91.12 777 GLN A N 1
ATOM 6205 C CA . GLN A 1 777 ? -3.929 -21.736 -11.408 1.00 91.12 777 GLN A CA 1
ATOM 6206 C C . GLN A 1 777 ? -2.729 -21.652 -12.356 1.00 91.12 777 GLN A C 1
ATOM 6208 O O . GLN A 1 777 ? -1.869 -22.530 -12.332 1.00 91.12 777 GLN A O 1
ATOM 6213 N N . THR A 1 778 ? -2.651 -20.598 -13.166 1.00 91.19 778 THR A N 1
ATOM 6214 C CA . THR A 1 778 ? -1.537 -20.393 -14.101 1.00 91.19 778 THR A CA 1
ATOM 6215 C C . THR A 1 778 ? -0.252 -20.064 -13.350 1.00 91.19 778 THR A C 1
ATOM 6217 O O . THR A 1 778 ? 0.790 -20.647 -13.641 1.00 91.19 778 THR A O 1
ATOM 6220 N N . PHE A 1 779 ? -0.332 -19.218 -12.320 1.00 90.38 779 PHE A N 1
ATOM 6221 C CA . PHE A 1 779 ? 0.798 -18.914 -11.446 1.00 90.38 779 PHE A CA 1
ATOM 6222 C C . PHE A 1 779 ? 1.287 -20.174 -10.703 1.00 90.38 779 PHE A C 1
ATOM 6224 O O . PHE A 1 779 ? 2.487 -20.397 -10.605 1.00 90.38 779 PHE A O 1
ATOM 6231 N N . HIS A 1 780 ? 0.393 -21.079 -10.279 1.00 84.38 780 HIS A N 1
ATOM 6232 C CA . HIS A 1 780 ? 0.768 -22.400 -9.749 1.00 84.38 780 HIS A CA 1
ATOM 6233 C C . HIS A 1 780 ? 1.449 -23.275 -10.806 1.00 84.38 780 HIS A C 1
ATOM 6235 O O . HIS A 1 780 ? 2.407 -23.976 -10.496 1.00 84.38 780 HIS A O 1
ATOM 6241 N N . GLN A 1 781 ? 0.956 -23.280 -12.047 1.00 77.00 781 GLN A N 1
ATOM 6242 C CA . GLN A 1 781 ? 1.514 -24.087 -13.139 1.00 77.00 781 GLN A CA 1
ATOM 6243 C C . GLN A 1 781 ? 2.922 -23.657 -13.555 1.00 77.00 781 GLN A C 1
ATOM 6245 O O . GLN A 1 781 ? 3.630 -24.454 -14.165 1.00 77.00 781 GLN A O 1
ATOM 6250 N N . MET A 1 782 ? 3.376 -22.469 -13.143 1.00 69.88 782 MET A N 1
ATOM 6251 C CA . MET A 1 782 ? 4.781 -22.057 -13.222 1.00 69.88 782 MET A CA 1
ATOM 6252 C C . MET A 1 782 ? 5.740 -22.943 -12.394 1.00 69.88 782 MET A C 1
ATOM 6254 O O . MET A 1 782 ? 6.928 -22.628 -12.346 1.00 69.88 782 MET A O 1
ATOM 6258 N N . LYS A 1 783 ? 5.243 -24.026 -11.758 1.00 52.69 783 LYS A N 1
ATOM 6259 C CA . LYS A 1 783 ? 5.977 -25.012 -10.947 1.00 52.69 783 LYS A CA 1
ATOM 6260 C C . LYS A 1 783 ? 7.432 -25.197 -11.368 1.00 52.69 783 LYS A C 1
ATOM 6262 O O . LYS A 1 783 ? 7.736 -25.420 -12.540 1.00 52.69 783 LYS A O 1
ATOM 6267 N N . ALA A 1 784 ? 8.274 -25.228 -10.335 1.00 47.12 784 ALA A N 1
ATOM 6268 C CA . ALA A 1 784 ? 9.610 -25.804 -10.241 1.00 47.12 784 ALA A CA 1
ATOM 6269 C C . ALA A 1 784 ? 10.355 -26.004 -11.577 1.00 47.12 784 ALA A C 1
ATOM 6271 O O . ALA A 1 784 ? 11.148 -25.133 -11.885 1.00 47.12 784 ALA A O 1
ATOM 6272 N N . PRO A 1 785 ? 10.169 -27.042 -12.413 1.00 45.31 785 PRO A N 1
ATOM 6273 C CA . PRO A 1 785 ? 11.081 -27.332 -13.524 1.00 45.31 785 PRO A CA 1
ATOM 6274 C C . PRO A 1 785 ? 11.431 -26.160 -14.449 1.00 45.31 785 PRO A C 1
ATOM 6276 O O . PRO A 1 785 ? 12.599 -26.050 -14.776 1.00 45.31 785 PRO A O 1
ATOM 6279 N N . THR A 1 786 ? 10.519 -25.262 -14.842 1.00 50.50 786 THR A N 1
ATOM 6280 C CA . THR A 1 786 ? 10.885 -24.212 -15.815 1.00 50.50 786 THR A CA 1
ATOM 6281 C C . THR A 1 786 ? 11.693 -23.075 -15.207 1.00 50.50 786 THR A C 1
ATOM 6283 O O . THR A 1 786 ? 12.538 -22.560 -15.905 1.00 50.50 786 THR A O 1
ATOM 6286 N N . VAL A 1 787 ? 11.505 -22.684 -13.943 1.00 47.88 787 VAL A N 1
ATOM 6287 C CA . VAL A 1 787 ? 12.345 -21.640 -13.314 1.00 47.88 787 VAL A CA 1
ATOM 6288 C C . VAL A 1 787 ? 13.480 -22.255 -12.492 1.00 47.88 787 VAL A C 1
ATOM 6290 O O . VAL A 1 787 ? 14.565 -21.699 -12.436 1.00 47.88 787 VAL A O 1
ATOM 6293 N N . LEU A 1 788 ? 13.292 -23.452 -11.941 1.00 45.12 788 LEU A N 1
ATOM 6294 C CA . LEU A 1 788 ? 14.329 -24.261 -11.298 1.00 45.12 788 LEU A CA 1
ATOM 6295 C C . LEU A 1 788 ? 15.378 -24.726 -12.326 1.00 45.12 788 LEU A C 1
ATOM 6297 O O . LEU A 1 788 ? 16.554 -24.685 -11.989 1.00 45.12 788 LEU A O 1
ATOM 6301 N N . LEU A 1 789 ? 15.016 -25.055 -13.586 1.00 47.88 789 LEU A N 1
ATOM 6302 C CA . LEU A 1 789 ? 16.013 -25.238 -14.661 1.00 47.88 789 LEU A CA 1
ATOM 6303 C C . LEU A 1 789 ? 16.809 -23.959 -14.893 1.00 47.88 789 LEU A C 1
ATOM 6305 O O . LEU A 1 789 ? 18.012 -24.042 -15.077 1.00 47.88 789 LEU A O 1
ATOM 6309 N N . LEU A 1 790 ? 16.161 -22.793 -14.885 1.00 47.78 790 LEU A N 1
ATOM 6310 C CA . LEU A 1 790 ? 16.836 -21.522 -15.149 1.00 47.78 790 LEU A CA 1
ATOM 6311 C C . LEU A 1 790 ? 17.759 -21.146 -13.992 1.00 47.78 790 LEU A C 1
ATOM 6313 O O . LEU A 1 790 ? 18.884 -20.725 -14.214 1.00 47.78 790 LEU A O 1
ATOM 6317 N N . LEU A 1 791 ? 17.335 -21.367 -12.750 1.00 47.03 791 LEU A N 1
ATOM 6318 C CA . LEU A 1 791 ? 18.136 -21.117 -11.553 1.00 47.03 791 LEU A CA 1
ATOM 6319 C C . LEU A 1 791 ? 19.328 -22.082 -11.451 1.00 47.03 791 LEU A C 1
ATOM 6321 O O . LEU A 1 791 ? 20.441 -21.645 -11.149 1.00 47.03 791 LEU A O 1
ATOM 6325 N N . VAL A 1 792 ? 19.130 -23.360 -11.786 1.00 39.97 792 VAL A N 1
ATOM 6326 C CA . VAL A 1 792 ? 20.188 -24.384 -11.824 1.00 39.97 792 VAL A CA 1
ATOM 6327 C C . VAL A 1 792 ? 21.140 -24.160 -13.007 1.00 39.97 792 VAL A C 1
ATOM 6329 O O . VAL A 1 792 ? 22.349 -24.129 -12.796 1.00 39.97 792 VAL A O 1
ATOM 6332 N N . ALA A 1 793 ? 20.636 -23.892 -14.216 1.00 36.12 793 ALA A N 1
ATOM 6333 C CA . ALA A 1 793 ? 21.449 -23.567 -15.396 1.00 36.12 793 ALA A CA 1
ATOM 6334 C C . ALA A 1 793 ? 22.235 -22.262 -15.213 1.00 36.12 793 ALA A C 1
ATOM 6336 O O . ALA A 1 793 ? 23.368 -22.145 -15.664 1.00 36.12 793 ALA A O 1
ATOM 6337 N N . SER A 1 794 ? 21.689 -21.304 -14.463 1.00 34.88 794 SER A N 1
ATOM 6338 C CA . SER A 1 794 ? 22.374 -20.049 -14.155 1.00 34.88 794 SER A CA 1
ATOM 6339 C C . SER A 1 794 ? 23.533 -20.173 -13.157 1.00 34.88 794 SER A C 1
ATOM 6341 O O . SER A 1 794 ? 24.208 -19.174 -12.902 1.00 34.88 794 SER A O 1
ATOM 6343 N N . SER A 1 795 ? 23.744 -21.367 -12.591 1.00 32.25 795 SER A N 1
ATOM 6344 C CA . SER A 1 795 ? 24.937 -21.721 -11.807 1.00 32.25 795 SER A CA 1
ATOM 6345 C C . SER A 1 795 ? 26.084 -22.219 -12.703 1.00 32.25 795 SER A C 1
ATOM 6347 O O . SER A 1 795 ? 27.194 -22.397 -12.218 1.00 32.25 795 SER A O 1
ATOM 6349 N N . CYS A 1 796 ? 25.823 -22.423 -14.001 1.00 27.28 796 CYS A N 1
ATOM 6350 C CA . CYS A 1 796 ? 26.768 -22.936 -14.997 1.00 27.28 796 CYS A CA 1
ATOM 6351 C C . CYS A 1 796 ? 27.106 -21.922 -16.106 1.00 27.28 796 CYS A C 1
ATOM 6353 O O . CYS A 1 796 ? 27.718 -22.305 -17.097 1.00 27.28 796 CYS A O 1
ATOM 6355 N N . CYS A 1 797 ? 26.702 -20.654 -15.984 1.00 26.53 797 CYS A N 1
ATOM 6356 C CA . CYS A 1 797 ? 26.915 -19.645 -17.025 1.00 26.53 797 CYS A CA 1
ATOM 6357 C C . CYS A 1 797 ? 27.604 -18.410 -16.435 1.00 26.53 797 CYS A C 1
ATOM 6359 O O . CYS A 1 797 ? 26.966 -17.605 -15.749 1.00 26.53 797 CYS A O 1
ATOM 6361 N N . ILE A 1 798 ? 28.904 -18.296 -16.700 1.00 24.75 798 ILE A N 1
ATOM 6362 C CA . ILE A 1 798 ? 29.704 -17.081 -16.538 1.00 24.75 798 ILE A CA 1
ATOM 6363 C C . ILE A 1 798 ? 29.596 -16.283 -17.857 1.00 24.75 798 ILE A C 1
ATOM 6365 O O . ILE A 1 798 ? 29.574 -16.882 -18.922 1.00 24.75 798 ILE A O 1
ATOM 6369 N N . ALA A 1 799 ? 29.412 -14.961 -17.713 1.00 26.86 799 ALA A N 1
ATOM 6370 C CA . ALA A 1 799 ? 29.536 -13.830 -18.657 1.00 26.86 799 ALA A CA 1
ATOM 6371 C C . ALA A 1 799 ? 28.938 -13.883 -20.095 1.00 26.86 799 ALA A C 1
ATOM 6373 O O . ALA A 1 799 ? 29.184 -14.794 -20.870 1.00 26.86 799 ALA A O 1
ATOM 6374 N N . SER A 1 800 ? 28.135 -12.861 -20.472 1.00 26.53 800 SER A N 1
ATOM 6375 C CA . SER A 1 800 ? 28.571 -11.782 -21.408 1.00 26.53 800 SER A CA 1
ATOM 6376 C C . SER A 1 800 ? 27.476 -10.878 -22.035 1.00 26.53 800 SER A C 1
ATOM 6378 O O . SER A 1 800 ? 26.299 -11.248 -21.985 1.00 26.53 800 SER A O 1
ATOM 6380 N N . PRO A 1 801 ? 27.823 -9.696 -22.610 1.00 40.47 801 PRO A N 1
ATOM 6381 C CA . PRO A 1 801 ? 26.943 -8.522 -22.800 1.00 40.47 801 PRO A CA 1
ATOM 6382 C C . PRO A 1 801 ? 26.553 -8.132 -24.265 1.00 40.47 801 PRO A C 1
ATOM 6384 O O . PRO A 1 801 ? 27.193 -8.561 -25.211 1.00 40.47 801 PRO A O 1
ATOM 6387 N N . PHE A 1 802 ? 25.389 -7.464 -24.449 1.00 31.27 802 PHE A N 1
ATOM 6388 C CA . PHE A 1 802 ? 25.060 -6.143 -25.092 1.00 31.27 802 PHE A CA 1
ATOM 6389 C C . PHE A 1 802 ? 24.979 -6.013 -26.644 1.00 31.27 802 PHE A C 1
ATOM 6391 O O . PHE A 1 802 ? 25.527 -6.829 -27.371 1.00 31.27 802 PHE A O 1
ATOM 6398 N N . PRO A 1 803 ? 24.178 -5.042 -27.173 1.00 32.19 803 PRO A N 1
ATOM 6399 C CA . PRO A 1 803 ? 24.696 -4.146 -28.234 1.00 32.19 803 PRO A CA 1
ATOM 6400 C C . PRO A 1 803 ? 24.269 -2.645 -28.182 1.00 32.19 803 PRO A C 1
ATOM 6402 O O . PRO A 1 803 ? 23.294 -2.267 -27.526 1.00 32.19 803 PRO A O 1
ATOM 6405 N N . GLN A 1 804 ? 25.024 -1.845 -28.960 1.00 34.44 804 GLN A N 1
ATOM 6406 C CA . GLN A 1 804 ? 25.488 -0.437 -28.847 1.00 34.44 804 GLN A CA 1
ATOM 6407 C C . GLN A 1 804 ? 24.636 0.747 -29.407 1.00 34.44 804 GLN A C 1
ATOM 6409 O O . GLN A 1 804 ? 23.754 0.576 -30.252 1.00 34.44 804 GLN A O 1
ATOM 6414 N N . GLY A 1 805 ? 25.073 1.974 -29.022 1.00 29.73 805 GLY A N 1
ATOM 6415 C CA . GLY A 1 805 ? 25.225 3.212 -29.841 1.00 29.73 805 GLY A CA 1
ATOM 6416 C C . GLY A 1 805 ? 24.662 4.506 -29.194 1.00 29.73 805 GLY A C 1
ATOM 6417 O O . GLY A 1 805 ? 23.471 4.533 -28.902 1.00 29.73 805 GLY A O 1
ATOM 6418 N N . ARG A 1 806 ? 25.344 5.655 -28.973 1.00 29.52 806 ARG A N 1
ATOM 6419 C CA . ARG A 1 806 ? 26.701 6.202 -29.244 1.00 29.52 806 ARG A CA 1
ATOM 6420 C C . ARG A 1 806 ? 26.952 7.444 -28.326 1.00 29.52 806 ARG A C 1
ATOM 6422 O O . ARG A 1 806 ? 25.990 8.165 -28.061 1.00 29.52 806 ARG A O 1
ATOM 6429 N N . SER A 1 807 ? 28.230 7.736 -28.023 1.00 29.94 807 SER A N 1
ATOM 6430 C CA . SER A 1 807 ? 28.881 9.020 -27.621 1.00 29.94 807 SER A CA 1
ATOM 6431 C C . SER A 1 807 ? 29.358 9.233 -26.163 1.00 29.94 807 SER A C 1
ATOM 6433 O O . SER A 1 807 ? 28.552 9.454 -25.264 1.00 29.94 807 SER A O 1
ATOM 6435 N N . GLU A 1 808 ? 30.696 9.313 -26.050 1.00 45.12 808 GLU A N 1
ATOM 6436 C CA . GLU A 1 808 ? 31.546 10.177 -25.196 1.00 45.12 808 GLU A CA 1
ATOM 6437 C C . GLU A 1 808 ? 31.544 10.009 -23.663 1.00 45.12 808 GLU A C 1
ATOM 6439 O O . GLU A 1 808 ? 31.198 10.948 -22.964 1.00 45.12 808 GLU A O 1
ATOM 6444 N N . VAL A 1 809 ? 32.016 8.858 -23.163 1.00 41.47 809 VAL A N 1
ATOM 6445 C CA . VAL A 1 809 ? 32.837 8.614 -21.940 1.00 41.47 809 VAL A CA 1
ATOM 6446 C C . VAL A 1 809 ? 33.391 7.180 -22.107 1.00 41.47 809 VAL A C 1
ATOM 6448 O O . VAL A 1 809 ? 32.691 6.373 -22.723 1.00 41.47 809 VAL A O 1
ATOM 6451 N N . ILE A 1 810 ? 34.597 6.839 -21.610 1.00 41.06 810 ILE A N 1
ATOM 6452 C CA . ILE A 1 810 ? 35.037 5.424 -21.536 1.00 41.06 810 ILE A CA 1
ATOM 6453 C C . ILE A 1 810 ? 33.911 4.642 -20.833 1.00 41.06 810 ILE A C 1
ATOM 6455 O O . ILE A 1 810 ? 33.584 4.988 -19.693 1.00 41.06 810 ILE A O 1
ATOM 6459 N N . PRO A 1 811 ? 33.259 3.667 -21.493 1.00 47.41 811 PRO A N 1
ATOM 6460 C CA . PRO A 1 811 ? 32.069 3.026 -20.947 1.00 47.41 811 PRO A CA 1
ATOM 6461 C C . PRO A 1 811 ? 32.344 2.445 -19.558 1.00 47.41 811 PRO A C 1
ATOM 6463 O O . PRO A 1 811 ? 33.384 1.823 -19.341 1.00 47.41 811 PRO A O 1
ATOM 6466 N N . GLU A 1 812 ? 31.408 2.608 -18.612 1.00 48.09 812 GLU A N 1
ATOM 6467 C CA . GLU A 1 812 ? 31.526 1.957 -17.293 1.00 48.09 812 GLU A CA 1
ATOM 6468 C C . GLU A 1 812 ? 31.700 0.439 -17.445 1.00 48.09 812 GLU A C 1
ATOM 6470 O O . GLU A 1 812 ? 32.393 -0.175 -16.648 1.00 48.09 812 GLU A O 1
ATOM 6475 N N . GLU A 1 813 ? 31.172 -0.129 -18.530 1.00 48.59 813 GLU A N 1
ATOM 6476 C CA . GLU A 1 813 ? 31.343 -1.523 -18.939 1.00 48.59 813 GLU A CA 1
ATOM 6477 C C . GLU A 1 813 ? 32.800 -1.874 -19.300 1.00 48.59 813 GLU A C 1
ATOM 6479 O O . GLU A 1 813 ? 33.261 -2.958 -18.961 1.00 48.59 813 GLU A O 1
ATOM 6484 N N . THR A 1 814 ? 33.554 -0.966 -19.930 1.00 45.16 814 THR A N 1
ATOM 6485 C CA . THR A 1 814 ? 34.986 -1.143 -20.242 1.00 45.16 814 THR A CA 1
ATOM 6486 C C . THR A 1 814 ? 35.840 -1.029 -18.979 1.00 45.16 814 THR A C 1
ATOM 6488 O O . THR A 1 814 ? 36.776 -1.799 -18.789 1.00 45.16 814 THR A O 1
ATOM 6491 N N . LEU A 1 815 ? 35.498 -0.109 -18.071 1.00 49.22 815 LEU A N 1
ATOM 6492 C CA . LEU A 1 815 ? 36.163 0.007 -16.767 1.00 49.22 815 LEU A CA 1
ATOM 6493 C C . LEU A 1 815 ? 35.852 -1.189 -15.859 1.00 49.22 815 LEU A C 1
ATOM 6495 O O . LEU A 1 815 ? 36.727 -1.659 -15.132 1.00 49.22 815 LEU A O 1
ATOM 6499 N N . ASP A 1 816 ? 34.622 -1.698 -15.920 1.00 50.25 816 ASP A N 1
ATOM 6500 C CA . ASP A 1 816 ? 34.226 -2.935 -15.255 1.00 50.25 816 ASP A CA 1
ATOM 6501 C C . ASP A 1 816 ? 34.952 -4.142 -15.859 1.00 50.25 816 ASP A C 1
ATOM 6503 O O . ASP A 1 816 ? 35.386 -4.999 -15.103 1.00 50.25 816 ASP A O 1
ATOM 6507 N N . LEU A 1 817 ? 35.207 -4.167 -17.170 1.00 52.72 817 LEU A N 1
ATOM 6508 C CA . LEU A 1 817 ? 36.003 -5.213 -17.820 1.00 52.72 817 LEU A CA 1
ATOM 6509 C C . LEU A 1 817 ? 37.479 -5.202 -17.384 1.00 52.72 817 LEU A C 1
ATOM 6511 O O . LEU A 1 817 ? 38.055 -6.257 -17.113 1.00 52.72 817 LEU A O 1
ATOM 6515 N N . VAL A 1 818 ? 38.097 -4.020 -17.286 1.00 49.66 818 VAL A N 1
ATOM 6516 C CA . VAL A 1 818 ? 39.477 -3.860 -16.786 1.00 49.66 818 VAL A CA 1
ATOM 6517 C C . VAL A 1 818 ? 39.568 -4.293 -15.320 1.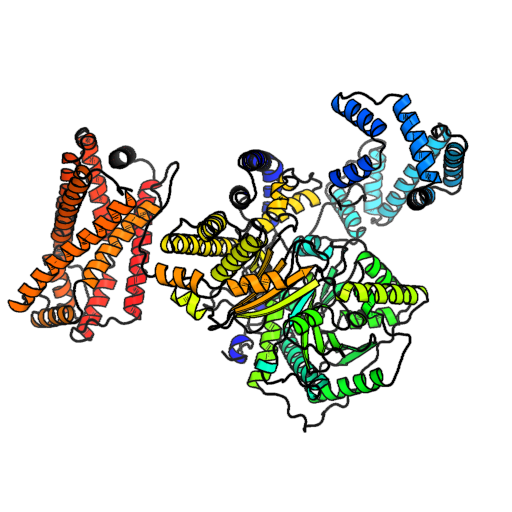00 49.66 818 VAL A C 1
ATOM 6519 O O . VAL A 1 818 ? 40.489 -5.015 -14.934 1.00 49.66 818 VAL A O 1
ATOM 6522 N N . TYR A 1 819 ? 38.581 -3.913 -14.507 1.00 56.41 819 TYR A N 1
ATOM 6523 C CA . TYR A 1 819 ? 38.486 -4.340 -13.114 1.00 56.41 819 TYR A CA 1
ATOM 6524 C C . TYR A 1 819 ? 38.252 -5.850 -12.979 1.00 56.41 819 TYR A C 1
ATOM 6526 O O . TYR A 1 819 ? 38.928 -6.508 -12.190 1.00 56.41 819 TYR A O 1
ATOM 6534 N N . ASP A 1 820 ? 37.345 -6.416 -13.772 1.00 53.66 820 ASP A N 1
ATOM 6535 C CA . ASP A 1 820 ? 37.047 -7.845 -13.775 1.00 53.66 820 ASP A CA 1
ATOM 6536 C C . ASP A 1 820 ? 38.267 -8.654 -14.228 1.00 53.66 820 ASP A C 1
ATOM 6538 O O . ASP A 1 820 ? 38.540 -9.705 -13.652 1.00 53.66 820 ASP A O 1
ATOM 6542 N N . SER A 1 821 ? 39.067 -8.138 -15.166 1.00 54.00 821 SER A N 1
ATOM 6543 C CA . SER A 1 821 ? 40.356 -8.727 -15.554 1.00 54.00 821 SER A CA 1
ATOM 6544 C C . SER A 1 821 ? 41.350 -8.712 -14.387 1.00 54.00 821 SER A C 1
ATOM 6546 O O . SER A 1 821 ? 41.961 -9.735 -14.081 1.00 54.00 821 SER A O 1
ATOM 6548 N N . PHE A 1 822 ? 41.453 -7.594 -13.661 1.00 52.75 822 PHE A N 1
ATOM 6549 C CA . PHE A 1 822 ? 42.333 -7.454 -12.494 1.00 52.75 822 PHE A CA 1
ATOM 6550 C C . PHE A 1 822 ? 41.934 -8.379 -11.328 1.00 52.75 822 PHE A C 1
ATOM 6552 O O . PHE A 1 822 ? 42.772 -9.067 -10.742 1.00 52.75 822 PHE A O 1
ATOM 6559 N N . VAL A 1 823 ? 40.640 -8.462 -11.014 1.00 55.41 823 VAL A N 1
ATOM 6560 C CA . VAL A 1 823 ? 40.106 -9.374 -9.988 1.00 55.41 823 VAL A CA 1
ATOM 6561 C C . VAL A 1 823 ? 40.265 -10.833 -10.414 1.00 55.41 823 VAL A C 1
ATOM 6563 O O . VAL A 1 823 ? 40.563 -11.692 -9.581 1.00 55.41 823 VAL A O 1
ATOM 6566 N N . THR A 1 824 ? 40.105 -11.123 -11.706 1.00 61.16 824 THR A N 1
ATOM 6567 C CA . THR A 1 824 ? 40.323 -12.461 -12.265 1.00 61.16 824 THR A CA 1
ATOM 6568 C C . THR A 1 824 ? 41.780 -12.884 -12.129 1.00 61.16 824 THR A C 1
ATOM 6570 O O . THR A 1 824 ? 42.021 -14.026 -11.745 1.00 61.16 824 THR A O 1
ATOM 6573 N N . VAL A 1 825 ? 42.749 -11.979 -12.315 1.00 57.00 825 VAL A N 1
ATOM 6574 C CA . VAL A 1 825 ? 44.172 -12.255 -12.038 1.00 57.00 825 VAL A CA 1
ATOM 6575 C C . VAL A 1 825 ? 44.363 -12.691 -10.583 1.00 57.00 825 VAL A C 1
ATOM 6577 O O . VAL A 1 825 ? 44.893 -13.773 -10.328 1.00 57.00 825 VAL A O 1
ATOM 6580 N N . PHE A 1 826 ? 43.862 -11.904 -9.627 1.00 55.59 826 PHE A N 1
ATOM 6581 C CA . PHE A 1 826 ? 44.026 -12.184 -8.197 1.00 55.59 826 PHE A CA 1
ATOM 6582 C C . PHE A 1 826 ? 43.371 -13.509 -7.775 1.00 55.59 826 PHE A C 1
ATOM 6584 O O . PHE A 1 826 ? 43.986 -14.338 -7.101 1.00 55.59 826 PHE A O 1
ATOM 6591 N N . ARG A 1 827 ? 42.138 -13.755 -8.232 1.00 60.16 827 ARG A N 1
ATOM 6592 C CA . ARG A 1 827 ? 41.394 -14.987 -7.929 1.00 60.16 827 ARG A CA 1
ATOM 6593 C C . ARG A 1 827 ? 41.992 -16.218 -8.602 1.00 60.16 827 ARG A C 1
ATOM 6595 O O . ARG A 1 827 ? 41.958 -17.295 -8.016 1.00 60.16 827 ARG A O 1
ATOM 6602 N N . THR A 1 828 ? 42.557 -16.072 -9.799 1.00 63.28 828 THR A N 1
ATOM 6603 C CA . THR A 1 828 ? 43.214 -17.176 -10.516 1.00 63.28 828 THR A CA 1
ATOM 6604 C C . THR A 1 828 ? 44.500 -17.593 -9.815 1.00 63.28 828 THR A C 1
ATOM 6606 O O . THR A 1 828 ? 44.740 -18.789 -9.642 1.00 63.28 828 THR A O 1
ATOM 6609 N N . VAL A 1 829 ? 45.291 -16.629 -9.332 1.00 59.69 829 VAL A N 1
ATOM 6610 C CA . VAL A 1 829 ? 46.464 -16.907 -8.492 1.00 59.69 829 VAL A CA 1
ATOM 6611 C C . VAL A 1 829 ? 46.028 -17.624 -7.211 1.00 59.69 829 VAL A C 1
ATOM 6613 O O . VAL A 1 829 ? 46.507 -18.721 -6.941 1.00 59.69 829 VAL A O 1
ATOM 6616 N N . GLN A 1 830 ? 45.048 -17.084 -6.477 1.00 61.00 830 GLN A N 1
ATOM 6617 C CA . GLN A 1 830 ? 44.545 -17.688 -5.235 1.00 61.00 830 GLN A CA 1
ATOM 6618 C C . GLN A 1 830 ? 44.002 -19.114 -5.430 1.00 61.00 830 GLN A C 1
ATOM 6620 O O . GLN A 1 830 ? 44.224 -19.978 -4.588 1.00 61.00 830 GLN A O 1
ATOM 6625 N N . ALA A 1 831 ? 43.305 -19.381 -6.537 1.00 62.72 831 ALA A N 1
ATOM 6626 C CA . ALA A 1 831 ? 42.726 -20.692 -6.824 1.00 62.72 831 ALA A CA 1
ATOM 6627 C C . ALA A 1 831 ? 43.758 -21.741 -7.275 1.00 62.72 831 ALA A C 1
ATOM 6629 O O . ALA A 1 831 ? 43.474 -22.938 -7.203 1.00 62.72 831 ALA A O 1
ATOM 6630 N N . THR A 1 832 ? 44.933 -21.316 -7.753 1.00 69.06 832 THR A N 1
ATOM 6631 C CA . THR A 1 832 ? 45.944 -22.229 -8.311 1.00 69.06 832 THR A CA 1
ATOM 6632 C C . THR A 1 832 ? 46.874 -22.811 -7.239 1.00 69.06 832 THR A C 1
ATOM 6634 O O . THR A 1 832 ? 47.346 -23.941 -7.389 1.00 69.06 832 THR A O 1
ATOM 6637 N N . TYR A 1 833 ? 47.106 -22.099 -6.131 1.00 70.25 833 TYR A N 1
ATOM 6638 C CA . TYR A 1 833 ? 47.896 -22.624 -5.013 1.00 70.25 833 TYR A CA 1
ATOM 6639 C C . TYR A 1 833 ? 46.981 -23.263 -3.957 1.00 70.25 833 TYR A C 1
ATOM 6641 O O . TYR A 1 833 ? 46.200 -22.559 -3.318 1.00 70.25 833 TYR A O 1
ATOM 6649 N N . PRO A 1 834 ? 47.057 -24.587 -3.739 1.00 69.56 834 PRO A N 1
ATOM 6650 C CA . PRO A 1 834 ? 46.240 -25.248 -2.731 1.00 69.56 834 PRO A CA 1
ATOM 6651 C C . PRO A 1 834 ? 46.684 -24.856 -1.306 1.00 69.56 834 PRO A C 1
ATOM 6653 O O . PRO A 1 834 ? 47.874 -24.593 -1.092 1.00 69.56 834 PRO A O 1
ATOM 6656 N N . PRO A 1 835 ? 45.767 -24.857 -0.318 1.00 64.81 835 PRO A N 1
ATOM 6657 C CA . PRO A 1 835 ? 46.060 -24.446 1.058 1.00 64.81 835 PRO A CA 1
ATOM 6658 C C . PRO A 1 835 ? 47.249 -25.180 1.688 1.00 64.81 835 PRO A C 1
ATOM 6660 O O . PRO A 1 835 ? 48.027 -24.576 2.422 1.00 64.81 835 PRO A O 1
ATOM 6663 N N . GLU A 1 836 ? 47.434 -26.463 1.369 1.00 72.12 836 GLU A N 1
ATOM 6664 C CA . GLU A 1 836 ? 48.526 -27.279 1.905 1.00 72.12 836 GLU A CA 1
ATOM 6665 C C . GLU A 1 836 ? 49.903 -26.828 1.397 1.00 72.12 836 GLU A C 1
ATOM 6667 O O . GLU A 1 836 ? 50.871 -26.830 2.155 1.00 72.12 836 GLU A O 1
ATOM 6672 N N . LEU A 1 837 ? 49.989 -26.401 0.132 1.00 74.06 837 LEU A N 1
ATOM 6673 C CA . LEU A 1 837 ? 51.227 -25.886 -0.458 1.00 74.06 837 LEU A CA 1
ATOM 6674 C C . LEU A 1 837 ? 51.541 -24.489 0.079 1.00 74.06 837 LEU A C 1
ATOM 6676 O O . LEU A 1 837 ? 52.684 -24.195 0.413 1.00 74.06 837 LEU A O 1
ATOM 6680 N N . LEU A 1 838 ? 50.521 -23.639 0.212 1.00 68.00 838 LEU A N 1
ATOM 6681 C CA . LEU A 1 838 ? 50.669 -22.313 0.808 1.00 68.00 838 LEU A CA 1
ATOM 6682 C C . LEU A 1 838 ? 51.154 -22.402 2.269 1.00 68.00 838 LEU A C 1
ATOM 6684 O O . LEU A 1 838 ? 52.005 -21.618 2.689 1.00 68.00 838 LEU A O 1
ATOM 6688 N N . GLN A 1 839 ? 50.680 -23.400 3.019 1.00 71.81 839 GLN A N 1
ATOM 6689 C CA . GLN A 1 839 ? 51.147 -23.694 4.374 1.00 71.81 839 GLN A CA 1
ATOM 6690 C C . GLN A 1 839 ? 52.611 -24.179 4.402 1.00 71.81 839 GLN A C 1
ATOM 6692 O O . GLN A 1 839 ? 53.370 -23.804 5.300 1.00 71.81 839 GLN A O 1
ATOM 6697 N N . GLU A 1 840 ? 53.041 -24.977 3.418 1.00 77.62 840 GLU A N 1
ATOM 6698 C CA . GLU A 1 840 ? 54.439 -25.414 3.271 1.00 77.62 840 GLU A CA 1
ATOM 6699 C C . GLU A 1 840 ? 55.374 -24.226 2.964 1.00 77.62 840 GLU A C 1
ATOM 6701 O O . GLU A 1 840 ? 56.412 -24.081 3.613 1.00 77.62 840 GLU A O 1
ATOM 6706 N N . ILE A 1 841 ? 54.957 -23.311 2.076 1.00 74.25 841 ILE A N 1
ATOM 6707 C CA . ILE A 1 841 ? 55.659 -22.046 1.784 1.00 74.25 841 ILE A CA 1
ATOM 6708 C C . ILE A 1 841 ? 55.801 -21.199 3.047 1.00 74.25 841 ILE A C 1
ATOM 6710 O O . ILE A 1 841 ? 56.908 -20.781 3.381 1.00 74.25 841 ILE A O 1
ATOM 6714 N N . ALA A 1 842 ? 54.702 -20.957 3.766 1.00 71.56 842 ALA A N 1
ATOM 6715 C CA . ALA A 1 842 ? 54.716 -20.146 4.980 1.00 71.56 842 ALA A CA 1
ATOM 6716 C C . ALA A 1 842 ? 55.642 -20.746 6.050 1.00 71.56 842 ALA A C 1
ATOM 6718 O O . ALA A 1 842 ? 56.415 -20.026 6.682 1.00 71.56 842 ALA A O 1
ATOM 6719 N N . THR A 1 843 ? 55.632 -22.073 6.203 1.00 77.75 843 THR A N 1
ATOM 6720 C CA . THR A 1 843 ? 56.499 -22.787 7.151 1.00 77.75 843 THR A CA 1
ATOM 6721 C C . THR A 1 843 ? 57.982 -22.631 6.802 1.00 77.75 843 THR A C 1
ATOM 6723 O O . THR A 1 843 ? 58.801 -22.357 7.684 1.00 77.75 843 THR A O 1
ATOM 6726 N N . GLU A 1 844 ? 58.353 -22.783 5.528 1.00 80.81 844 GLU A N 1
ATOM 6727 C CA . GLU A 1 844 ? 59.743 -22.618 5.095 1.00 80.81 844 GLU A CA 1
ATOM 6728 C C . GLU A 1 844 ? 60.198 -21.148 5.142 1.00 80.81 844 GLU A C 1
ATOM 6730 O O . GLU A 1 844 ? 61.313 -20.886 5.595 1.00 80.81 844 GLU A O 1
ATOM 6735 N N . LEU A 1 845 ? 59.332 -20.183 4.801 1.00 75.06 845 LEU A N 1
ATOM 6736 C CA . LEU A 1 845 ? 59.608 -18.745 4.948 1.00 75.06 845 LEU A CA 1
ATOM 6737 C C . LEU A 1 845 ? 59.864 -18.353 6.405 1.00 75.06 845 LEU A C 1
ATOM 6739 O O . LEU A 1 845 ? 60.808 -17.619 6.697 1.00 75.06 845 LEU A O 1
ATOM 6743 N N . LEU A 1 846 ? 59.064 -18.863 7.343 1.00 76.44 846 LEU A N 1
ATOM 6744 C CA . LEU A 1 846 ? 59.286 -18.635 8.772 1.00 76.44 846 LEU A CA 1
ATOM 6745 C C . LEU A 1 846 ? 60.627 -19.230 9.233 1.00 76.44 846 LEU A C 1
ATOM 6747 O O . LEU A 1 846 ? 61.333 -18.620 10.038 1.00 76.44 846 LEU A O 1
ATOM 6751 N N . ALA A 1 847 ? 61.018 -20.390 8.695 1.00 79.12 847 ALA A N 1
ATOM 6752 C CA . ALA A 1 847 ? 62.279 -21.052 9.031 1.00 79.12 847 ALA A CA 1
ATOM 6753 C C . ALA A 1 847 ? 63.524 -20.330 8.479 1.00 79.12 847 ALA A C 1
ATOM 6755 O O . ALA A 1 847 ? 64.596 -20.404 9.087 1.00 79.12 847 ALA A O 1
ATOM 6756 N N . THR A 1 848 ? 63.401 -19.624 7.354 1.00 80.94 848 THR A N 1
ATOM 6757 C CA . THR A 1 848 ? 64.492 -18.877 6.700 1.00 80.94 848 THR A CA 1
ATOM 6758 C C . THR A 1 848 ? 64.536 -17.396 7.087 1.00 80.94 848 THR A C 1
ATOM 6760 O O . THR A 1 848 ? 65.413 -16.666 6.616 1.00 80.94 848 THR A O 1
ATOM 6763 N N . GLY A 1 849 ? 63.620 -16.944 7.951 1.00 75.25 849 GLY A N 1
ATOM 6764 C CA . GLY A 1 849 ? 63.494 -15.538 8.338 1.00 75.25 849 GLY A CA 1
ATOM 6765 C C . GLY A 1 849 ? 62.997 -14.651 7.195 1.00 75.25 849 GLY A C 1
ATOM 6766 O O . GLY A 1 849 ? 63.468 -13.530 7.051 1.00 75.25 849 GLY A O 1
ATOM 6767 N N . GLY A 1 850 ? 62.104 -15.177 6.355 1.00 71.31 850 GLY A N 1
ATOM 6768 C CA . GLY A 1 850 ? 61.457 -14.469 5.249 1.00 71.31 850 GLY A CA 1
ATOM 6769 C C . GLY A 1 850 ? 62.157 -14.575 3.904 1.00 71.31 850 GLY A C 1
ATOM 6770 O O . GLY A 1 850 ? 61.624 -14.100 2.910 1.00 71.31 850 GLY A O 1
ATOM 6771 N N . ARG A 1 851 ? 63.334 -15.208 3.852 1.00 81.19 851 ARG A N 1
ATOM 6772 C CA . ARG A 1 851 ? 64.112 -15.366 2.615 1.00 81.19 851 ARG A CA 1
ATOM 6773 C C . ARG A 1 851 ? 63.557 -16.511 1.776 1.00 81.19 851 ARG A C 1
ATOM 6775 O O . ARG A 1 851 ? 63.294 -17.585 2.318 1.00 81.19 851 ARG A O 1
ATOM 6782 N N . PHE A 1 852 ? 63.464 -16.349 0.461 1.00 80.75 852 PHE A N 1
ATOM 6783 C CA . PHE A 1 852 ? 62.897 -17.339 -0.460 1.00 80.75 852 PHE A CA 1
ATOM 6784 C C . PHE A 1 852 ? 63.940 -18.425 -0.777 1.00 80.75 852 PHE A C 1
ATOM 6786 O O . PHE A 1 852 ? 64.357 -18.639 -1.913 1.00 80.75 852 PHE A O 1
ATOM 6793 N N . GLN A 1 853 ? 64.412 -19.107 0.269 1.00 83.25 853 GLN A N 1
ATOM 6794 C CA . GLN A 1 853 ? 65.373 -20.209 0.218 1.00 83.25 853 GLN A CA 1
ATOM 6795 C C . GLN A 1 853 ? 64.649 -21.527 0.472 1.00 83.25 853 GLN A C 1
ATOM 6797 O O . GLN A 1 853 ? 64.847 -22.175 1.499 1.00 83.25 853 GLN A O 1
ATOM 6802 N N . PHE A 1 854 ? 63.784 -21.884 -0.469 1.00 84.00 854 PHE A N 1
ATOM 6803 C CA . PHE A 1 854 ? 62.956 -23.076 -0.375 1.00 84.00 854 PHE A CA 1
ATOM 6804 C C . PHE A 1 854 ? 63.752 -24.361 -0.629 1.00 84.00 854 PHE A C 1
ATOM 6806 O O . PHE A 1 854 ? 64.781 -24.368 -1.311 1.00 84.00 854 PHE A O 1
ATOM 6813 N N . SER A 1 855 ? 63.263 -25.477 -0.098 1.00 83.12 855 SER A N 1
ATOM 6814 C CA . SER A 1 855 ? 63.780 -26.810 -0.388 1.00 83.12 855 SER A CA 1
ATOM 6815 C C . SER A 1 855 ? 63.669 -27.134 -1.885 1.00 83.12 855 SER A C 1
ATOM 6817 O O . SER A 1 855 ? 62.784 -26.634 -2.581 1.00 83.12 855 SER A O 1
ATOM 6819 N N . GLU A 1 856 ? 64.547 -28.001 -2.412 1.00 81.56 856 GLU A N 1
ATOM 6820 C CA . GLU A 1 856 ? 64.504 -28.392 -3.838 1.00 81.56 856 GLU A CA 1
ATOM 6821 C C . GLU A 1 856 ? 63.139 -28.990 -4.230 1.00 81.56 856 GLU A C 1
ATOM 6823 O O . GLU A 1 856 ? 62.679 -28.807 -5.354 1.00 81.56 856 GLU A O 1
ATOM 6828 N N . GLY A 1 857 ? 62.475 -29.679 -3.292 1.00 79.81 857 GLY A N 1
ATOM 6829 C CA . GLY A 1 857 ? 61.146 -30.256 -3.494 1.00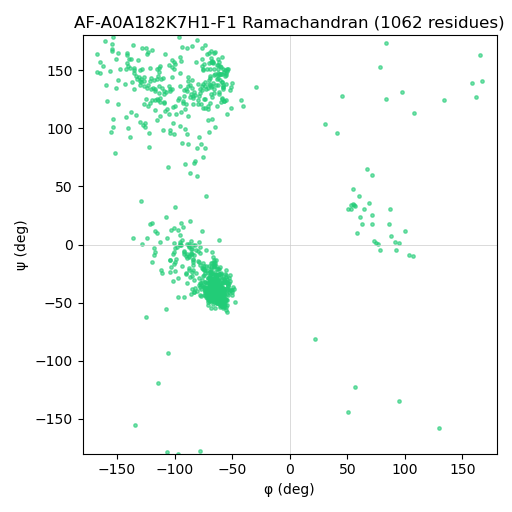 79.81 857 GLY A CA 1
ATOM 6830 C C . GLY A 1 857 ? 60.032 -29.210 -3.540 1.00 79.81 857 GLY A C 1
ATOM 6831 O O . GLY A 1 857 ? 59.159 -29.305 -4.400 1.00 79.81 857 GLY A O 1
ATOM 6832 N N . LEU A 1 858 ? 60.069 -28.206 -2.660 1.00 78.56 858 LEU A N 1
ATOM 6833 C CA . LEU A 1 858 ? 59.100 -27.111 -2.674 1.00 78.56 858 LEU A CA 1
ATOM 6834 C C . LEU A 1 858 ? 59.321 -26.194 -3.883 1.00 78.56 858 LEU A C 1
ATOM 6836 O O . LEU A 1 858 ? 58.369 -25.848 -4.568 1.00 78.56 858 LEU A O 1
ATOM 6840 N N . THR A 1 859 ? 60.577 -25.899 -4.225 1.00 79.00 859 THR A N 1
ATOM 6841 C CA . THR A 1 859 ? 60.938 -25.120 -5.423 1.00 79.00 859 THR A CA 1
ATOM 6842 C C . THR A 1 859 ? 60.355 -25.742 -6.693 1.00 79.00 859 THR A C 1
ATOM 6844 O O . THR A 1 859 ? 59.712 -25.053 -7.476 1.00 79.00 859 THR A O 1
ATOM 6847 N N . ALA A 1 860 ? 60.489 -27.062 -6.862 1.00 78.56 860 ALA A N 1
ATOM 6848 C CA . ALA A 1 860 ? 59.926 -27.761 -8.016 1.00 78.56 860 ALA A CA 1
ATOM 6849 C C . ALA A 1 860 ? 58.385 -27.703 -8.067 1.00 78.56 860 ALA A C 1
ATOM 6851 O O . ALA A 1 860 ? 57.818 -27.570 -9.149 1.00 78.56 860 ALA A O 1
ATOM 6852 N N . GLN A 1 861 ? 57.712 -27.771 -6.911 1.00 78.44 861 GLN A N 1
ATOM 6853 C CA . GLN A 1 861 ? 56.253 -27.626 -6.825 1.00 78.44 861 GLN A CA 1
ATOM 6854 C C . GLN A 1 861 ? 55.801 -26.197 -7.151 1.00 78.44 861 GLN A C 1
ATOM 6856 O O . GLN A 1 861 ? 54.794 -26.010 -7.829 1.00 78.44 861 GLN A O 1
ATOM 6861 N N . LEU A 1 862 ? 56.551 -25.185 -6.707 1.00 75.44 862 LEU A N 1
ATOM 6862 C CA . LEU A 1 862 ? 56.270 -23.783 -7.018 1.00 75.44 862 LEU A CA 1
ATOM 6863 C C . LEU A 1 862 ? 56.481 -23.477 -8.498 1.00 75.44 862 LEU A C 1
ATOM 6865 O O . LEU A 1 862 ? 55.659 -22.782 -9.084 1.00 75.44 862 LEU A O 1
ATOM 6869 N N . ASP A 1 863 ? 57.518 -24.034 -9.121 1.00 76.44 863 ASP A N 1
ATOM 6870 C CA . ASP A 1 863 ? 57.755 -23.890 -10.560 1.00 76.44 863 ASP A CA 1
ATOM 6871 C C . ASP A 1 863 ? 56.643 -24.550 -11.393 1.00 76.44 863 ASP A C 1
ATOM 6873 O O . ASP A 1 863 ? 56.169 -23.965 -12.370 1.00 76.44 863 ASP A O 1
ATOM 6877 N N . GLU A 1 864 ? 56.171 -25.733 -10.985 1.00 78.31 864 GLU A N 1
ATOM 6878 C CA . GLU A 1 864 ? 55.020 -26.399 -11.606 1.00 78.31 864 GLU A CA 1
ATOM 6879 C C . GLU A 1 864 ? 53.743 -25.555 -11.462 1.00 78.31 864 GLU A C 1
ATOM 6881 O O . GLU A 1 864 ? 53.049 -25.304 -12.452 1.00 78.31 864 GLU A O 1
ATOM 6886 N N . LYS A 1 865 ? 53.469 -25.030 -10.258 1.00 76.06 865 LYS A N 1
ATOM 6887 C CA . LYS A 1 865 ? 52.308 -24.162 -10.011 1.00 76.06 865 LYS A CA 1
ATOM 6888 C C . LYS A 1 865 ? 52.395 -22.812 -10.703 1.00 76.06 865 LYS A C 1
ATOM 6890 O O . LYS A 1 865 ? 51.380 -22.342 -11.199 1.00 76.06 865 LYS A O 1
ATOM 6895 N N . ASN A 1 866 ? 53.580 -22.228 -10.844 1.00 71.06 866 ASN A N 1
ATOM 6896 C CA . ASN A 1 866 ? 53.789 -21.032 -11.660 1.00 71.06 866 ASN A CA 1
ATOM 6897 C C . ASN A 1 866 ? 53.421 -21.288 -13.132 1.00 71.06 866 ASN A C 1
ATOM 6899 O O . ASN A 1 866 ? 52.837 -20.420 -13.782 1.00 71.06 866 ASN A O 1
ATOM 6903 N N . GLY A 1 867 ? 53.716 -22.485 -13.652 1.00 73.94 867 GLY A N 1
ATOM 6904 C CA . GLY A 1 867 ? 53.267 -22.917 -14.978 1.00 73.94 867 GLY A CA 1
ATOM 6905 C C . GLY A 1 867 ? 51.743 -23.040 -15.082 1.00 73.94 867 GLY A C 1
ATOM 6906 O O . GLY A 1 867 ? 51.154 -22.590 -16.065 1.00 73.94 867 GLY A O 1
ATOM 6907 N N . GLU A 1 868 ? 51.091 -23.588 -14.052 1.00 75.50 868 GLU A N 1
ATOM 6908 C CA . GLU A 1 868 ? 49.625 -23.671 -13.978 1.00 75.50 868 GLU A CA 1
ATOM 6909 C C . GLU A 1 868 ? 48.960 -22.291 -13.861 1.00 75.50 868 GLU A C 1
ATOM 6911 O O . GLU A 1 868 ? 47.955 -22.050 -14.527 1.00 75.50 868 GLU A O 1
ATOM 6916 N N . VAL A 1 869 ? 49.529 -21.361 -13.082 1.00 69.75 869 VAL A N 1
ATOM 6917 C CA . VAL A 1 869 ? 49.017 -19.985 -12.946 1.00 69.75 869 VAL A CA 1
ATOM 6918 C C . VAL A 1 869 ? 49.020 -19.296 -14.302 1.00 69.75 869 VAL A C 1
ATOM 6920 O O . VAL A 1 869 ? 48.013 -18.709 -14.683 1.00 69.75 869 VAL A O 1
ATOM 6923 N N . ARG A 1 870 ? 50.121 -19.407 -15.057 1.00 72.00 870 ARG A N 1
ATOM 6924 C CA . ARG A 1 870 ? 50.225 -18.837 -16.408 1.00 72.00 870 ARG A CA 1
ATOM 6925 C C . ARG A 1 870 ? 49.164 -19.414 -17.343 1.00 72.00 870 ARG A C 1
ATOM 6927 O O . ARG A 1 870 ? 48.473 -18.657 -18.015 1.00 72.00 870 ARG A O 1
ATOM 6934 N N . ALA A 1 871 ? 48.987 -20.736 -17.342 1.00 72.75 871 ALA A N 1
ATOM 6935 C CA . ALA A 1 871 ? 48.004 -21.402 -18.195 1.00 72.75 871 ALA A CA 1
ATOM 6936 C C . ALA A 1 871 ? 46.552 -21.036 -17.834 1.00 72.75 871 ALA A C 1
ATOM 6938 O O . ALA A 1 871 ? 45.744 -20.763 -18.721 1.00 72.75 871 ALA A O 1
ATOM 6939 N N . ASN A 1 872 ? 46.225 -20.993 -16.540 1.00 73.19 872 ASN A N 1
ATOM 6940 C CA . ASN A 1 872 ? 44.887 -20.647 -16.062 1.00 73.19 872 ASN A CA 1
ATOM 6941 C C . ASN A 1 872 ? 44.573 -19.166 -16.299 1.00 73.19 872 ASN A C 1
ATOM 6943 O O . ASN A 1 872 ? 43.455 -18.830 -16.686 1.00 73.19 872 ASN A O 1
ATOM 6947 N N . LEU A 1 873 ? 45.559 -18.287 -16.097 1.00 66.88 873 LEU A N 1
ATOM 6948 C CA . LEU A 1 873 ? 45.397 -16.853 -16.305 1.00 66.88 873 LEU A CA 1
ATOM 6949 C C . LEU A 1 873 ? 45.203 -16.526 -17.782 1.00 66.88 873 LEU A C 1
ATOM 6951 O O . LEU A 1 873 ? 44.320 -15.744 -18.122 1.00 66.88 873 LEU A O 1
ATOM 6955 N N . LYS A 1 874 ? 45.974 -17.184 -18.652 1.00 69.31 874 LYS A N 1
ATOM 6956 C CA . LYS A 1 874 ? 45.788 -17.122 -20.099 1.00 69.31 874 LYS A CA 1
ATOM 6957 C C . LYS A 1 874 ? 44.370 -17.523 -20.488 1.00 69.31 874 LYS A C 1
ATOM 6959 O O . LYS A 1 874 ? 43.688 -16.744 -21.136 1.00 69.31 874 LYS A O 1
ATOM 6964 N N . PHE A 1 875 ? 43.911 -18.691 -20.043 1.00 72.00 875 PHE A N 1
ATOM 6965 C CA . PHE A 1 875 ? 42.578 -19.186 -20.383 1.00 72.00 875 PHE A CA 1
ATOM 6966 C C . PHE A 1 875 ? 41.469 -18.230 -19.916 1.00 72.00 875 PHE A C 1
ATOM 6968 O O . PHE A 1 875 ? 40.527 -17.957 -20.655 1.00 72.00 875 PHE A O 1
ATOM 6975 N N . ALA A 1 876 ? 41.600 -17.681 -18.707 1.00 66.12 876 ALA A N 1
ATOM 6976 C CA . ALA A 1 876 ? 40.623 -16.752 -18.155 1.00 66.12 876 ALA A CA 1
ATOM 6977 C C . ALA A 1 876 ? 40.604 -15.403 -18.898 1.00 66.12 876 ALA A C 1
ATOM 6979 O O . ALA A 1 876 ? 39.532 -14.862 -19.163 1.00 66.12 876 ALA A O 1
ATOM 6980 N N . LEU A 1 877 ? 41.771 -14.863 -19.268 1.00 61.31 877 LEU A N 1
ATOM 6981 C CA . LEU A 1 877 ? 41.866 -13.616 -20.034 1.00 61.31 877 LEU A CA 1
ATOM 6982 C C . LEU A 1 877 ? 41.471 -13.803 -21.506 1.00 61.31 877 LEU A C 1
ATOM 6984 O O . LEU A 1 877 ? 40.875 -12.898 -22.079 1.00 61.31 877 LEU A O 1
ATOM 6988 N N . GLU A 1 878 ? 41.726 -14.972 -22.099 1.00 65.56 878 GLU A N 1
ATOM 6989 C CA . GLU A 1 878 ? 41.213 -15.364 -23.420 1.00 65.56 878 GLU A CA 1
ATOM 6990 C C . GLU A 1 878 ? 39.690 -15.407 -23.432 1.00 65.56 878 GLU A C 1
ATOM 6992 O O . GLU A 1 878 ? 39.070 -14.822 -24.316 1.00 65.56 878 GLU A O 1
ATOM 6997 N N . GLU A 1 879 ? 39.075 -16.030 -22.428 1.00 65.94 879 GLU A N 1
ATOM 6998 C CA . GLU A 1 879 ? 37.621 -16.059 -22.297 1.00 65.94 879 GLU A CA 1
ATOM 6999 C C . GLU A 1 879 ? 37.062 -14.632 -22.178 1.00 65.94 879 GLU A C 1
ATOM 7001 O O . GLU A 1 879 ? 36.115 -14.277 -22.876 1.00 65.94 879 GLU A O 1
ATOM 7006 N N . ILE A 1 880 ? 37.689 -13.763 -21.384 1.00 58.94 880 ILE A N 1
ATOM 7007 C CA . ILE A 1 880 ? 37.275 -12.358 -21.256 1.00 58.94 880 ILE A CA 1
ATOM 7008 C C . ILE A 1 880 ? 37.445 -11.600 -22.584 1.00 58.94 880 ILE A C 1
ATOM 7010 O O . ILE A 1 880 ? 36.508 -10.933 -23.021 1.00 58.94 880 ILE A O 1
ATOM 7014 N N . ALA A 1 881 ? 38.593 -11.723 -23.255 1.00 55.53 881 ALA A N 1
ATOM 7015 C CA . ALA A 1 881 ? 38.904 -11.007 -24.494 1.00 55.53 881 ALA A CA 1
ATOM 7016 C C . ALA A 1 881 ? 38.016 -11.447 -25.668 1.00 55.53 881 ALA A C 1
ATOM 7018 O O . ALA A 1 881 ? 37.457 -10.602 -26.368 1.00 55.53 881 ALA A O 1
ATOM 7019 N N . ILE A 1 882 ? 37.822 -12.758 -25.851 1.00 57.09 882 ILE A N 1
ATOM 7020 C CA . ILE A 1 882 ? 36.948 -13.327 -26.890 1.00 57.09 882 ILE A CA 1
ATOM 7021 C C . ILE A 1 882 ? 35.515 -12.844 -26.691 1.00 57.09 882 ILE A C 1
ATOM 7023 O O . ILE A 1 882 ? 34.833 -12.474 -27.651 1.00 57.09 882 ILE A O 1
ATOM 7027 N N . THR A 1 883 ? 35.072 -12.804 -25.434 1.00 55.16 883 THR A N 1
ATOM 7028 C CA . THR A 1 883 ? 33.685 -12.480 -25.131 1.00 55.16 883 THR A CA 1
ATOM 7029 C C . THR A 1 883 ? 33.407 -10.975 -25.058 1.00 55.16 883 THR A C 1
ATOM 7031 O O . THR A 1 883 ? 32.269 -10.567 -25.286 1.00 55.16 883 THR A O 1
ATOM 7034 N N . ALA A 1 884 ? 34.415 -10.141 -24.786 1.00 47.19 884 ALA A N 1
ATOM 7035 C CA . ALA A 1 884 ? 34.297 -8.682 -24.792 1.00 47.19 884 ALA A CA 1
ATOM 7036 C C . ALA A 1 884 ? 34.434 -8.073 -26.195 1.00 47.19 884 ALA A C 1
ATOM 7038 O O . ALA A 1 884 ? 33.661 -7.184 -26.539 1.00 47.19 884 ALA A O 1
ATOM 7039 N N . ALA A 1 885 ? 35.365 -8.576 -27.012 1.00 45.91 885 ALA A N 1
ATOM 7040 C CA . ALA A 1 885 ? 35.598 -8.096 -28.378 1.00 45.91 885 ALA A CA 1
ATOM 7041 C C . ALA A 1 885 ? 34.654 -8.730 -29.420 1.00 45.91 885 ALA A C 1
ATOM 7043 O O . ALA A 1 885 ? 34.740 -8.432 -30.607 1.00 45.91 885 ALA A O 1
ATOM 7044 N N . GLY A 1 886 ? 33.750 -9.626 -29.001 1.00 51.84 886 GLY A N 1
ATOM 7045 C CA . GLY A 1 886 ? 32.761 -10.234 -29.894 1.00 51.84 886 GLY A CA 1
ATOM 7046 C C . GLY A 1 886 ? 33.376 -11.101 -30.998 1.00 51.84 886 GLY A C 1
ATOM 7047 O O . GLY A 1 886 ? 32.798 -11.220 -32.076 1.00 51.84 886 GLY A O 1
ATOM 7048 N N . LEU A 1 887 ? 34.526 -11.728 -30.732 1.00 51.41 887 LEU A N 1
ATOM 7049 C CA . LEU A 1 887 ? 35.294 -12.519 -31.706 1.00 51.41 887 LEU A CA 1
ATOM 7050 C C . LEU A 1 887 ? 34.689 -13.912 -31.985 1.00 51.41 887 LEU A C 1
ATOM 7052 O O . LEU A 1 887 ? 35.311 -14.757 -32.635 1.00 51.41 887 LEU A O 1
ATOM 7056 N N . ASP A 1 888 ? 33.457 -14.154 -31.533 1.00 52.03 888 ASP A N 1
ATOM 7057 C CA . ASP A 1 888 ? 32.712 -15.390 -31.755 1.00 52.03 888 ASP A CA 1
ATOM 7058 C C . ASP A 1 888 ? 32.399 -15.575 -33.252 1.00 52.03 888 ASP A C 1
ATOM 7060 O O . ASP A 1 888 ? 31.482 -14.976 -33.820 1.00 52.03 888 ASP A O 1
ATOM 7064 N N . GLY A 1 889 ? 33.186 -16.432 -33.907 1.00 54.88 889 GLY A N 1
ATOM 7065 C CA . GLY A 1 889 ? 33.104 -16.695 -35.347 1.00 54.88 889 GLY A CA 1
ATOM 7066 C C . GLY A 1 889 ? 34.142 -15.962 -36.206 1.00 54.88 889 GLY A C 1
ATOM 7067 O O . GLY A 1 889 ? 34.006 -15.976 -37.432 1.00 54.88 889 GLY A O 1
ATOM 7068 N N . ALA A 1 890 ? 35.165 -15.351 -35.598 1.00 56.91 890 ALA A N 1
ATOM 7069 C CA . ALA A 1 890 ? 36.312 -14.782 -36.306 1.00 56.91 890 ALA A CA 1
ATOM 7070 C C . ALA A 1 890 ? 37.133 -15.857 -37.055 1.00 56.91 890 ALA A C 1
ATOM 7072 O O . ALA A 1 890 ? 37.117 -17.040 -36.709 1.00 56.91 890 ALA A O 1
ATOM 7073 N N . ASP A 1 891 ? 37.846 -15.447 -38.111 1.00 65.88 891 ASP A N 1
ATOM 7074 C CA . ASP A 1 891 ? 38.691 -16.343 -38.912 1.00 65.88 891 ASP A CA 1
ATOM 7075 C C . ASP A 1 891 ? 39.822 -16.954 -38.058 1.00 65.88 891 ASP A C 1
ATOM 7077 O O . ASP A 1 891 ? 40.361 -16.308 -37.156 1.00 65.88 891 ASP A O 1
ATOM 7081 N N . GLU A 1 892 ? 40.200 -18.199 -38.358 1.00 66.94 892 GLU A N 1
ATOM 7082 C CA . GLU A 1 892 ? 41.218 -18.979 -37.638 1.00 66.94 892 GLU A CA 1
ATOM 7083 C C . GLU A 1 892 ? 42.565 -18.231 -37.539 1.00 66.94 892 GLU A C 1
ATOM 7085 O O . GLU A 1 892 ? 43.281 -18.355 -36.544 1.00 66.94 892 GLU A O 1
ATOM 7090 N N . LEU A 1 893 ? 42.880 -17.379 -38.524 1.00 64.00 893 LEU A N 1
ATOM 7091 C CA . LEU A 1 893 ? 44.069 -16.527 -38.515 1.00 64.00 893 LEU A CA 1
ATOM 7092 C C . LEU A 1 893 ? 44.001 -15.393 -37.475 1.00 64.00 893 LEU A C 1
ATOM 7094 O O . LEU A 1 893 ? 45.025 -15.041 -36.891 1.00 64.00 893 LEU A O 1
ATOM 7098 N N . VAL A 1 894 ? 42.819 -14.814 -37.248 1.00 63.06 894 VAL A N 1
ATOM 7099 C CA . VAL A 1 894 ? 42.602 -13.736 -36.265 1.00 63.06 894 VAL A CA 1
ATOM 7100 C C . VAL A 1 894 ? 42.659 -14.310 -34.856 1.00 63.06 894 VAL A C 1
ATOM 7102 O O . VAL A 1 894 ? 43.385 -13.792 -34.013 1.00 63.06 894 VAL A O 1
ATOM 7105 N N . MET A 1 895 ? 41.998 -15.449 -34.637 1.00 65.06 895 MET A N 1
ATOM 7106 C CA . MET A 1 895 ? 42.044 -16.159 -33.357 1.00 65.06 895 MET A CA 1
ATOM 7107 C C . MET A 1 895 ? 43.464 -16.602 -32.993 1.00 65.06 895 MET A C 1
ATOM 7109 O O . MET A 1 895 ? 43.869 -16.466 -31.844 1.00 65.06 895 MET A O 1
ATOM 7113 N N . SER A 1 896 ? 44.260 -17.056 -33.969 1.00 69.81 896 SER A N 1
ATOM 7114 C CA . SER A 1 896 ? 45.671 -17.390 -33.735 1.00 69.81 896 SER A CA 1
ATOM 7115 C C . SER A 1 896 ? 46.486 -16.186 -33.255 1.00 69.81 896 SER A C 1
ATOM 7117 O O . SER A 1 896 ? 47.277 -16.330 -32.333 1.00 69.81 896 SER A O 1
ATOM 7119 N N . LYS A 1 897 ? 46.287 -14.999 -33.843 1.00 65.38 897 LYS A N 1
ATOM 7120 C CA . LYS A 1 897 ? 47.008 -13.780 -33.439 1.00 65.38 897 LYS A CA 1
ATOM 7121 C C . LYS A 1 897 ? 46.591 -13.273 -32.059 1.00 65.38 897 LYS A C 1
ATOM 7123 O O . LYS A 1 897 ? 47.436 -12.784 -31.320 1.00 65.38 897 LYS A O 1
ATOM 7128 N N . VAL A 1 898 ? 45.308 -13.395 -31.716 1.00 64.06 898 VAL A N 1
ATOM 7129 C CA . VAL A 1 898 ? 44.787 -13.029 -30.390 1.00 64.06 898 VAL A CA 1
ATOM 7130 C C . VAL A 1 898 ? 45.359 -13.953 -29.314 1.00 64.06 898 VAL A C 1
ATOM 7132 O O . VAL A 1 898 ? 45.795 -13.464 -28.276 1.00 64.06 898 VAL A O 1
ATOM 7135 N N . HIS A 1 899 ? 45.442 -15.261 -29.578 1.00 68.38 899 HIS A N 1
ATOM 7136 C CA . HIS A 1 899 ? 46.102 -16.200 -28.666 1.00 68.38 899 HIS A CA 1
ATOM 7137 C C . HIS A 1 899 ? 47.596 -15.886 -28.497 1.00 68.38 899 HIS A C 1
ATOM 7139 O O . HIS A 1 899 ? 48.072 -15.841 -27.366 1.00 68.38 899 HIS A O 1
ATOM 7145 N N . ASP A 1 900 ? 48.320 -15.612 -29.590 1.00 68.69 900 ASP A N 1
ATOM 7146 C CA . ASP A 1 900 ? 49.750 -15.266 -29.538 1.00 68.69 900 ASP A CA 1
ATOM 7147 C C . ASP A 1 900 ? 50.000 -13.959 -28.749 1.00 68.69 900 ASP A C 1
ATOM 7149 O O . ASP A 1 900 ? 50.968 -13.852 -27.993 1.00 68.69 900 ASP A O 1
ATOM 7153 N N . TYR A 1 901 ? 49.105 -12.974 -28.881 1.00 67.88 901 TYR A N 1
ATOM 7154 C CA . TYR A 1 901 ? 49.146 -11.722 -28.121 1.00 67.88 901 TYR A CA 1
ATOM 7155 C C . TYR A 1 901 ? 48.882 -11.928 -26.625 1.00 67.88 901 TYR A C 1
ATOM 7157 O O . TYR A 1 901 ? 49.639 -11.426 -25.792 1.00 67.88 901 TYR A O 1
ATOM 7165 N N . LEU A 1 902 ? 47.843 -12.687 -26.271 1.00 66.69 902 LEU A N 1
ATOM 7166 C CA . LEU A 1 902 ? 47.498 -12.949 -24.872 1.00 66.69 902 LEU A CA 1
ATOM 7167 C C . LEU A 1 902 ? 48.550 -13.821 -24.179 1.00 66.69 902 LEU A C 1
ATOM 7169 O O . LEU A 1 902 ? 48.857 -13.576 -23.013 1.00 66.69 902 LEU A O 1
ATOM 7173 N N . ASP A 1 903 ? 49.159 -14.765 -24.904 1.00 68.94 903 ASP A N 1
ATOM 7174 C CA . ASP A 1 903 ? 50.342 -15.503 -24.447 1.00 68.94 903 ASP A CA 1
ATOM 7175 C C . ASP A 1 903 ? 51.465 -14.552 -24.033 1.00 68.94 903 ASP A C 1
ATOM 7177 O O . ASP A 1 903 ? 51.988 -14.625 -22.919 1.00 68.94 903 ASP A O 1
ATOM 7181 N N . TYR A 1 904 ? 51.807 -13.620 -24.922 1.00 69.69 904 TYR A N 1
ATOM 7182 C CA . TYR A 1 904 ? 52.881 -12.669 -24.686 1.00 69.69 904 TYR A CA 1
ATOM 7183 C C . TYR A 1 904 ? 52.563 -11.703 -23.533 1.00 69.69 904 TYR A C 1
ATOM 7185 O O . TYR A 1 904 ? 53.404 -11.485 -22.659 1.00 69.69 904 TYR A O 1
ATOM 7193 N N . ALA A 1 905 ? 51.341 -11.170 -23.473 1.00 64.50 905 ALA A N 1
ATOM 7194 C CA . ALA A 1 905 ? 50.914 -10.253 -22.418 1.00 64.50 905 ALA A CA 1
ATOM 7195 C C . ALA A 1 905 ? 50.915 -10.917 -21.028 1.00 64.50 905 ALA A C 1
ATOM 7197 O O . ALA A 1 905 ? 51.383 -10.319 -20.057 1.00 64.50 905 ALA A O 1
ATOM 7198 N N . VAL A 1 906 ? 50.454 -12.168 -20.922 1.00 67.06 906 VAL A N 1
ATOM 7199 C CA . VAL A 1 906 ? 50.468 -12.932 -19.662 1.00 67.06 906 VAL A CA 1
ATOM 7200 C C . VAL A 1 906 ? 51.892 -13.236 -19.207 1.00 67.06 906 VAL A C 1
ATOM 7202 O O . VAL A 1 906 ? 52.198 -13.091 -18.021 1.00 67.06 906 VAL A O 1
ATOM 7205 N N . ASP A 1 907 ? 52.785 -13.602 -20.127 1.00 69.69 907 ASP A N 1
ATOM 7206 C CA . ASP A 1 907 ? 54.188 -13.852 -19.796 1.00 69.69 907 ASP A CA 1
ATOM 7207 C C . ASP A 1 907 ? 54.895 -12.597 -19.271 1.00 69.69 907 ASP A C 1
ATOM 7209 O O . ASP A 1 907 ? 55.685 -12.687 -18.324 1.00 69.69 907 ASP A O 1
ATOM 7213 N N . VAL A 1 908 ? 54.573 -11.432 -19.834 1.00 67.25 908 VAL A N 1
ATOM 7214 C CA . VAL A 1 908 ? 55.088 -10.138 -19.378 1.00 67.25 908 VAL A CA 1
ATOM 7215 C C . VAL A 1 908 ? 54.513 -9.757 -18.009 1.00 67.25 908 VAL A C 1
ATOM 7217 O O . VAL A 1 908 ? 55.269 -9.380 -17.112 1.00 67.25 908 VAL A O 1
ATOM 7220 N N . LEU A 1 909 ? 53.203 -9.913 -17.798 1.00 64.00 909 LEU A N 1
ATOM 7221 C CA . LEU A 1 909 ? 52.552 -9.592 -16.524 1.00 64.00 909 LEU A CA 1
ATOM 7222 C C . LEU A 1 909 ? 53.079 -10.463 -15.378 1.00 64.00 909 LEU A C 1
ATOM 7224 O O . LEU A 1 909 ? 53.476 -9.933 -14.342 1.00 64.00 909 LEU A O 1
ATOM 7228 N N . VAL A 1 910 ? 53.172 -11.780 -15.576 1.00 65.56 910 VAL A N 1
ATOM 7229 C CA . VAL A 1 910 ? 53.704 -12.702 -14.559 1.00 65.56 910 VAL A CA 1
ATOM 7230 C C . VAL A 1 910 ? 55.209 -12.497 -14.356 1.00 65.56 910 VAL A C 1
ATOM 7232 O O . VAL A 1 910 ? 55.708 -12.634 -13.241 1.00 65.56 910 VAL A O 1
ATOM 7235 N N . GLY A 1 911 ? 55.947 -12.151 -15.414 1.00 65.50 911 GLY A N 1
ATOM 7236 C CA . GLY A 1 911 ? 57.384 -11.879 -15.349 1.00 65.50 911 GLY A CA 1
ATOM 7237 C C . GLY A 1 911 ? 57.758 -10.541 -14.703 1.00 65.50 911 GLY A C 1
ATOM 7238 O O . GLY A 1 911 ? 58.900 -10.383 -14.281 1.00 65.50 911 GLY A O 1
ATOM 7239 N N . SER A 1 912 ? 56.819 -9.596 -14.608 1.00 65.12 912 SER A N 1
ATOM 7240 C CA . SER A 1 912 ? 57.060 -8.254 -14.059 1.00 65.12 912 SER A CA 1
ATOM 7241 C C . SER A 1 912 ? 56.933 -8.161 -12.533 1.00 65.12 912 SER A C 1
ATOM 7243 O O . SER A 1 912 ? 57.217 -7.109 -11.963 1.00 65.12 912 SER A O 1
ATOM 7245 N N . VAL A 1 913 ? 56.543 -9.252 -11.859 1.00 65.38 913 VAL A N 1
ATOM 7246 C CA . VAL A 1 913 ? 56.421 -9.295 -10.395 1.00 65.38 913 VAL A CA 1
ATOM 7247 C C . VAL A 1 913 ? 57.818 -9.274 -9.751 1.00 65.38 913 VAL A C 1
ATOM 7249 O O . VAL A 1 913 ? 58.594 -10.216 -9.940 1.00 65.38 913 VAL A O 1
ATOM 7252 N N . PRO A 1 914 ? 58.162 -8.237 -8.965 1.00 67.62 914 PRO A N 1
ATOM 7253 C CA . PRO A 1 914 ? 59.497 -8.073 -8.397 1.00 67.62 914 PRO A CA 1
ATOM 7254 C C . PRO A 1 914 ? 59.665 -8.948 -7.149 1.00 67.62 914 PRO A C 1
ATOM 7256 O O . PRO A 1 914 ? 59.456 -8.515 -6.016 1.00 67.62 914 PRO A O 1
ATOM 7259 N N . MET A 1 915 ? 59.992 -10.225 -7.349 1.00 71.38 915 MET A N 1
ATOM 7260 C CA . MET A 1 915 ? 60.067 -11.215 -6.263 1.00 71.38 915 MET A CA 1
ATOM 7261 C C . MET A 1 915 ? 61.116 -10.884 -5.193 1.00 71.38 915 MET A C 1
ATOM 7263 O O . MET A 1 915 ? 60.961 -11.280 -4.043 1.00 71.38 915 MET A O 1
ATOM 7267 N N . ASP A 1 916 ? 62.149 -10.128 -5.547 1.00 74.81 916 ASP A N 1
ATOM 7268 C CA . ASP A 1 916 ? 63.151 -9.577 -4.634 1.00 74.81 916 ASP A CA 1
ATOM 7269 C C . ASP A 1 916 ? 62.576 -8.507 -3.694 1.00 74.81 916 ASP A C 1
ATOM 7271 O O . ASP A 1 916 ? 62.912 -8.473 -2.510 1.00 74.81 916 ASP A O 1
ATOM 7275 N N . VAL A 1 917 ? 61.663 -7.670 -4.190 1.00 73.00 917 VAL A N 1
ATOM 7276 C CA . VAL A 1 917 ? 60.903 -6.716 -3.374 1.00 73.00 917 VAL A CA 1
ATOM 7277 C C . VAL A 1 917 ? 59.926 -7.447 -2.464 1.00 73.00 917 VAL A C 1
ATOM 7279 O O . VAL A 1 917 ? 59.831 -7.116 -1.286 1.00 73.00 917 VAL A O 1
ATOM 7282 N N . VAL A 1 918 ? 59.226 -8.462 -2.980 1.00 70.56 918 VAL A N 1
ATOM 7283 C CA . VAL A 1 918 ? 58.310 -9.279 -2.168 1.00 70.56 918 VAL A CA 1
ATOM 7284 C C . VAL A 1 918 ? 59.078 -9.996 -1.052 1.00 70.56 918 VAL A C 1
ATOM 7286 O O . VAL A 1 918 ? 58.643 -9.964 0.096 1.00 70.56 918 VAL A O 1
ATOM 7289 N N . GLU A 1 919 ? 60.246 -10.572 -1.348 1.00 77.06 919 GLU A N 1
ATOM 7290 C CA . GLU A 1 919 ? 61.129 -11.162 -0.335 1.00 77.06 919 GLU A CA 1
ATOM 7291 C C . GLU A 1 919 ? 61.554 -10.117 0.708 1.00 77.06 919 GLU A C 1
ATOM 7293 O O . GLU A 1 919 ? 61.431 -10.362 1.906 1.00 77.06 919 GLU A O 1
ATOM 7298 N N . ALA A 1 920 ? 61.994 -8.928 0.284 1.00 75.50 920 ALA A N 1
ATOM 7299 C CA . ALA A 1 920 ? 62.412 -7.866 1.201 1.00 75.50 920 ALA A CA 1
ATOM 7300 C C . ALA A 1 920 ? 61.269 -7.372 2.110 1.00 75.50 920 ALA A C 1
ATOM 7302 O O . ALA A 1 920 ? 61.492 -7.152 3.300 1.00 75.50 920 ALA A O 1
ATOM 7303 N N . LEU A 1 921 ? 60.045 -7.256 1.580 1.00 70.50 921 LEU A N 1
ATOM 7304 C CA . LEU A 1 921 ? 58.839 -6.930 2.351 1.00 70.50 921 LEU A CA 1
ATOM 7305 C C . LEU A 1 921 ? 58.556 -7.996 3.418 1.00 70.50 921 LEU A C 1
ATOM 7307 O O . LEU A 1 921 ? 58.320 -7.667 4.579 1.00 70.50 921 LEU A O 1
ATOM 7311 N N . VAL A 1 922 ? 58.613 -9.275 3.037 1.00 70.62 922 VAL A N 1
ATOM 7312 C CA . VAL A 1 922 ? 58.363 -10.403 3.946 1.00 70.62 922 VAL A CA 1
ATOM 7313 C C . VAL A 1 922 ? 59.430 -10.474 5.042 1.00 70.62 922 VAL A C 1
ATOM 7315 O O . VAL A 1 922 ? 59.093 -10.664 6.211 1.00 70.62 922 VAL A O 1
ATOM 7318 N N . VAL A 1 923 ? 60.703 -10.270 4.695 1.00 78.50 923 VAL A N 1
ATOM 7319 C CA . VAL A 1 923 ? 61.811 -10.205 5.661 1.00 78.50 923 VAL A CA 1
ATOM 7320 C C . VAL A 1 923 ? 61.614 -9.050 6.649 1.00 78.50 923 VAL A C 1
ATOM 7322 O O . VAL A 1 923 ? 61.709 -9.272 7.854 1.00 78.50 923 VAL A O 1
ATOM 7325 N N . GLU A 1 924 ? 61.288 -7.844 6.176 1.00 73.75 924 GLU A N 1
ATOM 7326 C CA . GLU A 1 924 ? 61.088 -6.662 7.030 1.00 73.75 924 GLU A CA 1
ATOM 7327 C C . GLU A 1 924 ? 59.935 -6.873 8.030 1.00 73.75 924 GLU A C 1
ATOM 7329 O O . GLU A 1 924 ? 60.098 -6.623 9.227 1.00 73.75 924 GLU A O 1
ATOM 7334 N N . VAL A 1 925 ? 58.791 -7.399 7.567 1.00 70.44 925 VAL A N 1
ATOM 7335 C CA . VAL A 1 925 ? 57.629 -7.695 8.428 1.00 70.44 925 VAL A CA 1
ATOM 7336 C C . VAL A 1 925 ? 57.971 -8.750 9.485 1.00 70.44 925 VAL A C 1
ATOM 7338 O O . VAL A 1 925 ? 57.563 -8.626 10.645 1.00 70.44 925 VAL A O 1
ATOM 7341 N N . LEU A 1 926 ? 58.747 -9.774 9.120 1.00 70.56 926 LEU A N 1
ATOM 7342 C CA . LEU A 1 926 ? 59.171 -10.830 10.042 1.00 70.56 926 LEU A CA 1
ATOM 7343 C C . LEU A 1 926 ? 60.188 -10.335 11.077 1.00 70.56 926 LEU A C 1
ATOM 7345 O O . LEU A 1 926 ? 60.048 -10.636 12.266 1.00 70.56 926 LEU A O 1
ATOM 7349 N N . GLU A 1 927 ? 61.184 -9.547 10.667 1.00 75.25 927 GLU A N 1
ATOM 7350 C CA . GLU A 1 927 ? 62.199 -8.991 11.572 1.00 75.25 927 GLU A CA 1
ATOM 7351 C C . GLU A 1 927 ? 61.596 -8.010 12.590 1.00 75.25 927 GLU A C 1
ATOM 7353 O O . GLU A 1 927 ? 62.069 -7.922 13.730 1.00 75.25 927 GLU A O 1
ATOM 7358 N N . LYS A 1 928 ? 60.515 -7.319 12.216 1.00 68.69 928 LYS A N 1
ATOM 7359 C CA . LYS A 1 928 ? 59.809 -6.344 13.060 1.00 68.69 928 LYS A CA 1
ATOM 7360 C C . LYS A 1 928 ? 58.538 -6.869 13.729 1.00 68.69 928 LYS A C 1
ATOM 7362 O O . LYS A 1 928 ? 57.788 -6.078 14.297 1.00 68.69 928 LYS A O 1
ATOM 7367 N N . GLN A 1 929 ? 58.332 -8.188 13.741 1.00 64.56 929 GLN A N 1
ATOM 7368 C CA . GLN A 1 929 ? 57.217 -8.853 14.434 1.00 64.56 929 GLN A CA 1
ATOM 7369 C C . GLN A 1 929 ? 55.836 -8.317 14.024 1.00 64.56 929 GLN A C 1
ATOM 7371 O O . GLN A 1 929 ? 55.008 -8.019 14.883 1.00 64.56 929 GLN A O 1
ATOM 7376 N N . GLY A 1 930 ? 55.593 -8.184 12.718 1.00 57.66 930 GLY A N 1
ATOM 7377 C CA . GLY A 1 930 ? 54.287 -7.763 12.204 1.00 57.66 930 GLY A CA 1
ATOM 7378 C C . GLY A 1 930 ? 54.128 -6.283 11.918 1.00 57.66 930 GLY A C 1
ATOM 7379 O O . GLY A 1 930 ? 53.039 -5.871 11.545 1.00 57.66 930 GLY A O 1
ATOM 7380 N N . SER A 1 931 ? 55.180 -5.488 12.120 1.00 57.84 931 SER A N 1
ATOM 7381 C CA . SER A 1 931 ? 55.190 -4.070 11.770 1.00 57.84 931 SER A CA 1
ATOM 7382 C C . SER A 1 931 ? 56.013 -3.852 10.510 1.00 57.84 931 SER A C 1
ATOM 7384 O O . SER A 1 931 ? 57.120 -4.372 10.403 1.00 57.84 931 SER A O 1
ATOM 7386 N N . PHE A 1 932 ? 55.521 -3.031 9.591 1.00 65.62 932 PHE A N 1
ATOM 7387 C CA . PHE A 1 932 ? 56.245 -2.672 8.375 1.00 65.62 932 PHE A CA 1
ATOM 7388 C C . PHE A 1 932 ? 56.624 -1.185 8.368 1.00 65.62 932 PHE A C 1
ATOM 7390 O O . PHE A 1 932 ? 55.763 -0.337 8.587 1.00 65.62 932 PHE A O 1
ATOM 7397 N N . ASP A 1 933 ? 57.889 -0.859 8.080 1.00 66.81 933 ASP A N 1
ATOM 7398 C CA . ASP A 1 933 ? 58.301 0.514 7.769 1.00 66.81 933 ASP A CA 1
ATOM 7399 C C . ASP A 1 933 ? 58.971 0.549 6.394 1.00 66.81 933 ASP A C 1
ATOM 7401 O O . ASP A 1 933 ? 59.838 -0.272 6.093 1.00 66.81 933 ASP A O 1
ATOM 7405 N N . PHE A 1 934 ? 58.643 1.559 5.592 1.00 68.69 934 PHE A N 1
ATOM 7406 C CA . PHE A 1 934 ? 59.365 1.848 4.359 1.00 68.69 934 PHE A CA 1
ATOM 7407 C C . PHE A 1 934 ? 60.763 2.386 4.693 1.00 68.69 934 PHE A C 1
ATOM 7409 O O . PHE A 1 934 ? 60.944 3.560 5.020 1.00 68.69 934 PHE A O 1
ATOM 7416 N N . THR A 1 935 ? 61.766 1.508 4.673 1.00 71.50 935 THR A N 1
ATOM 7417 C CA . THR A 1 935 ? 63.168 1.926 4.761 1.00 71.50 935 THR A CA 1
ATOM 7418 C C . THR A 1 935 ? 63.587 2.600 3.450 1.00 71.50 935 THR A C 1
ATOM 7420 O O . THR A 1 935 ? 63.065 2.244 2.393 1.00 71.50 935 THR A O 1
ATOM 7423 N N . PRO A 1 936 ? 64.543 3.547 3.468 1.00 71.94 936 PRO A N 1
ATOM 7424 C CA . PRO A 1 936 ? 65.035 4.178 2.240 1.00 71.94 936 PRO A CA 1
ATOM 7425 C C . PRO A 1 936 ? 65.532 3.163 1.201 1.00 71.94 936 PRO A C 1
ATOM 7427 O O . PRO A 1 936 ? 65.392 3.374 -0.001 1.00 71.94 936 PRO A O 1
ATOM 7430 N N . GLU A 1 937 ? 66.103 2.049 1.660 1.00 72.69 937 GLU A N 1
ATOM 7431 C CA . GLU A 1 937 ? 66.526 0.938 0.815 1.00 72.69 937 GLU A CA 1
ATOM 7432 C C . GLU A 1 937 ? 65.332 0.250 0.134 1.00 72.69 937 GLU A C 1
ATOM 7434 O O . GLU A 1 937 ? 65.381 -0.007 -1.067 1.00 72.69 937 GLU A O 1
ATOM 7439 N N . LEU A 1 938 ? 64.243 0.006 0.863 1.00 70.50 938 LEU A N 1
ATOM 7440 C CA . LEU A 1 938 ? 63.045 -0.654 0.347 1.00 70.50 938 LEU A CA 1
ATOM 7441 C C . LEU A 1 938 ? 62.206 0.254 -0.560 1.00 70.50 938 LEU A C 1
ATOM 7443 O O . LEU A 1 938 ? 61.697 -0.206 -1.579 1.00 70.50 938 LEU A O 1
ATOM 7447 N N . GLU A 1 939 ? 62.127 1.552 -0.255 1.00 74.19 939 GLU A N 1
ATOM 7448 C CA . GLU A 1 939 ? 61.560 2.566 -1.158 1.00 74.19 939 GLU A CA 1
ATOM 7449 C C . GLU A 1 939 ? 62.338 2.635 -2.477 1.00 74.19 939 GLU A C 1
ATOM 7451 O O . GLU A 1 939 ? 61.739 2.735 -3.549 1.00 74.19 939 GLU A O 1
ATOM 7456 N N . SER A 1 940 ? 63.671 2.532 -2.413 1.00 76.75 940 SER A N 1
ATOM 7457 C CA . SER A 1 940 ? 64.520 2.472 -3.605 1.00 76.75 940 SER A CA 1
ATOM 7458 C C . SER A 1 940 ? 64.257 1.203 -4.416 1.00 76.75 940 SER A C 1
ATOM 7460 O O . SER A 1 940 ? 64.090 1.291 -5.629 1.00 76.75 940 SER A O 1
ATOM 7462 N N . MET A 1 941 ? 64.169 0.037 -3.764 1.00 75.69 941 MET A N 1
ATOM 7463 C CA . MET A 1 941 ? 63.875 -1.234 -4.436 1.00 75.69 941 MET A CA 1
ATOM 7464 C C . MET A 1 941 ? 62.494 -1.228 -5.103 1.00 75.69 941 MET A C 1
ATOM 7466 O O . MET A 1 941 ? 62.355 -1.662 -6.242 1.00 75.69 941 MET A O 1
ATOM 7470 N N . LEU A 1 942 ? 61.477 -0.685 -4.430 1.00 72.38 942 LEU A N 1
ATOM 7471 C CA . LEU A 1 942 ? 60.136 -0.537 -4.993 1.00 72.38 942 LEU A CA 1
ATOM 7472 C C . LEU A 1 942 ? 60.106 0.434 -6.182 1.00 72.38 942 LEU A C 1
ATOM 7474 O O . LEU A 1 942 ? 59.445 0.156 -7.181 1.00 72.38 942 LEU A O 1
ATOM 7478 N N . GLY A 1 943 ? 60.838 1.549 -6.103 1.00 76.44 943 GLY A N 1
ATOM 7479 C CA . GLY A 1 943 ? 60.968 2.494 -7.213 1.00 76.44 943 GLY A CA 1
ATOM 7480 C C . GLY A 1 943 ? 61.673 1.885 -8.429 1.00 76.44 943 GLY A C 1
ATOM 7481 O O . GLY A 1 943 ? 61.247 2.100 -9.564 1.00 76.44 943 GLY A O 1
ATOM 7482 N N . GLU A 1 944 ? 62.717 1.083 -8.205 1.00 79.75 944 GLU A N 1
ATOM 7483 C CA . GLU A 1 944 ? 63.415 0.337 -9.260 1.00 79.75 944 GLU A CA 1
ATOM 7484 C C . GLU A 1 944 ? 62.522 -0.746 -9.880 1.00 79.75 944 GLU A C 1
ATOM 7486 O O . GLU A 1 944 ? 62.474 -0.876 -11.105 1.00 79.75 944 GLU A O 1
ATOM 7491 N N . ALA A 1 945 ? 61.758 -1.468 -9.061 1.00 73.94 945 ALA A N 1
ATOM 7492 C CA . ALA A 1 945 ? 60.803 -2.467 -9.519 1.00 73.94 945 ALA A CA 1
ATOM 7493 C C . ALA A 1 945 ? 59.646 -1.862 -10.324 1.00 73.94 945 ALA A C 1
ATOM 7495 O O . ALA A 1 945 ? 59.284 -2.395 -11.370 1.00 73.94 945 ALA A O 1
ATOM 7496 N N . LEU A 1 946 ? 59.102 -0.721 -9.893 1.00 75.81 946 LEU A N 1
ATOM 7497 C CA . LEU A 1 946 ? 58.082 0.013 -10.644 1.00 75.81 946 LEU A CA 1
ATOM 7498 C C . LEU A 1 946 ? 58.629 0.502 -11.991 1.00 75.81 946 LEU A C 1
ATOM 7500 O O . LEU A 1 946 ? 57.958 0.383 -13.016 1.00 75.81 946 LEU A O 1
ATOM 7504 N N . ALA A 1 947 ? 59.867 1.003 -12.017 1.00 78.19 947 ALA A N 1
ATOM 7505 C CA . ALA A 1 947 ? 60.528 1.390 -13.259 1.00 78.19 947 ALA A CA 1
ATOM 7506 C C . ALA A 1 947 ? 60.734 0.189 -14.200 1.00 78.19 947 ALA A C 1
ATOM 7508 O O . ALA A 1 947 ? 60.515 0.313 -15.405 1.00 78.19 947 ALA A O 1
ATOM 7509 N N . ALA A 1 948 ? 61.105 -0.978 -13.666 1.00 77.50 948 ALA A N 1
ATOM 7510 C CA . ALA A 1 948 ? 61.227 -2.211 -14.439 1.00 77.50 948 ALA A CA 1
ATOM 7511 C C . ALA A 1 948 ? 59.868 -2.688 -14.980 1.00 77.50 948 ALA A C 1
ATOM 7513 O O . ALA A 1 948 ? 59.759 -2.989 -16.167 1.00 77.50 948 ALA A O 1
ATOM 7514 N N . ALA A 1 949 ? 58.816 -2.673 -14.157 1.00 70.50 949 ALA A N 1
ATOM 7515 C CA . ALA A 1 949 ? 57.464 -3.050 -14.563 1.00 70.50 949 ALA A CA 1
ATOM 7516 C C . ALA A 1 949 ? 56.933 -2.157 -15.695 1.00 70.50 949 ALA A C 1
ATOM 7518 O O . ALA A 1 949 ? 56.377 -2.662 -16.666 1.00 70.50 949 ALA A O 1
ATOM 7519 N N . LYS A 1 950 ? 57.179 -0.842 -15.641 1.00 76.31 950 LYS A N 1
ATOM 7520 C CA . LYS A 1 950 ? 56.843 0.084 -16.736 1.00 76.31 950 LYS A CA 1
ATOM 7521 C C . LYS A 1 950 ? 57.554 -0.262 -18.041 1.00 76.31 950 LYS A C 1
ATOM 7523 O O . LYS A 1 950 ? 56.942 -0.221 -19.104 1.00 76.31 950 LYS A O 1
ATOM 7528 N N . VAL A 1 951 ? 58.837 -0.623 -17.976 1.00 80.44 951 VAL A N 1
ATOM 7529 C CA . VAL A 1 951 ? 59.597 -1.062 -19.157 1.00 80.44 951 VAL A CA 1
ATOM 7530 C C . VAL A 1 951 ? 58.999 -2.336 -19.748 1.00 80.44 951 VAL A C 1
ATOM 7532 O O . VAL A 1 951 ? 58.864 -2.424 -20.963 1.00 80.44 951 VAL A O 1
ATOM 7535 N N . GLU A 1 952 ? 58.617 -3.301 -18.914 1.00 75.00 952 GLU A N 1
ATOM 7536 C CA . GLU A 1 952 ? 57.977 -4.539 -19.365 1.00 75.00 952 GLU A CA 1
ATOM 7537 C C . GLU A 1 952 ? 56.584 -4.284 -19.968 1.00 75.00 952 GLU A C 1
ATOM 7539 O O . GLU A 1 952 ? 56.310 -4.742 -21.075 1.00 75.00 952 GLU A O 1
ATOM 7544 N N . LEU A 1 953 ? 55.742 -3.463 -19.331 1.00 66.44 953 LEU A N 1
ATOM 7545 C CA . LEU A 1 953 ? 54.426 -3.074 -19.859 1.00 66.44 953 LEU A CA 1
ATOM 7546 C C . LEU A 1 953 ? 54.528 -2.394 -21.230 1.00 66.44 953 LEU A C 1
ATOM 7548 O O . LEU A 1 953 ? 53.742 -2.684 -22.128 1.00 66.44 953 LEU A O 1
ATOM 7552 N N . ARG A 1 954 ? 55.541 -1.545 -21.435 1.00 73.88 954 ARG A N 1
ATOM 7553 C CA . ARG A 1 954 ? 55.805 -0.918 -22.739 1.00 73.88 954 ARG A CA 1
ATOM 7554 C C . ARG A 1 954 ? 56.136 -1.943 -23.830 1.00 73.88 954 ARG A C 1
ATOM 7556 O O . ARG A 1 954 ? 55.759 -1.715 -24.972 1.00 73.88 954 ARG A O 1
ATOM 7563 N N . LYS A 1 955 ? 56.751 -3.088 -23.505 1.00 75.81 955 LYS A N 1
ATOM 7564 C CA . LYS A 1 955 ? 57.019 -4.151 -24.494 1.00 75.81 955 LYS A CA 1
ATOM 7565 C C . LYS A 1 955 ? 55.753 -4.844 -24.990 1.00 75.81 955 LYS A C 1
ATOM 7567 O O . LYS A 1 955 ? 55.763 -5.347 -26.111 1.00 75.81 955 LYS A O 1
ATOM 7572 N N . VAL A 1 956 ? 54.693 -4.902 -24.177 1.00 68.69 956 VAL A N 1
ATOM 7573 C CA . VAL A 1 956 ? 53.374 -5.406 -24.611 1.00 68.69 956 VAL A CA 1
ATOM 7574 C C . VAL A 1 956 ? 52.820 -4.496 -25.700 1.00 68.69 956 VAL A C 1
ATOM 7576 O O . VAL A 1 956 ? 52.417 -4.966 -26.756 1.00 68.69 956 VAL A O 1
ATOM 7579 N N . ILE A 1 957 ? 52.931 -3.187 -25.493 1.00 66.06 957 ILE A N 1
ATOM 7580 C CA . ILE A 1 957 ? 52.503 -2.171 -26.458 1.00 66.06 957 ILE A CA 1
ATOM 7581 C C . ILE A 1 957 ? 53.376 -2.157 -27.708 1.00 66.06 957 ILE A C 1
ATOM 7583 O O . ILE A 1 957 ? 52.870 -2.005 -28.813 1.00 66.06 957 ILE A O 1
ATOM 7587 N N . ASP A 1 958 ? 54.686 -2.350 -27.561 1.00 70.69 958 ASP A N 1
ATOM 7588 C CA . ASP A 1 958 ? 55.582 -2.488 -28.711 1.00 70.69 958 ASP A CA 1
ATOM 7589 C C . ASP A 1 958 ? 55.152 -3.658 -29.598 1.00 70.69 958 ASP A C 1
ATOM 7591 O O . ASP A 1 958 ? 55.136 -3.541 -30.822 1.00 70.69 958 ASP A O 1
ATOM 7595 N N . TYR A 1 959 ? 54.745 -4.766 -28.979 1.00 66.31 959 TYR A N 1
ATOM 7596 C CA . TYR A 1 959 ? 54.227 -5.928 -29.686 1.00 66.31 959 TYR A CA 1
ATOM 7597 C C . TYR A 1 959 ? 52.875 -5.642 -30.365 1.00 66.31 959 TYR A C 1
ATOM 7599 O O . TYR A 1 959 ? 52.667 -6.051 -31.506 1.00 66.31 959 TYR A O 1
ATOM 7607 N N . GLU A 1 960 ? 51.988 -4.860 -29.741 1.00 60.91 960 GLU A N 1
ATOM 7608 C CA . GLU A 1 960 ? 50.753 -4.366 -30.381 1.00 60.91 960 GLU A CA 1
ATOM 7609 C C . GLU A 1 960 ? 51.054 -3.476 -31.593 1.00 60.91 960 GLU A C 1
ATOM 7611 O O . GLU A 1 960 ? 50.460 -3.641 -32.661 1.00 60.91 960 GLU A O 1
ATOM 7616 N N . PHE A 1 961 ? 52.035 -2.578 -31.474 1.00 65.00 961 PHE A N 1
ATOM 7617 C CA . PHE A 1 961 ? 52.485 -1.729 -32.575 1.00 65.00 961 PHE A CA 1
ATOM 7618 C C . PHE A 1 961 ? 53.088 -2.514 -33.735 1.00 65.00 961 PHE A C 1
ATOM 7620 O O . PHE A 1 961 ? 53.152 -1.972 -34.833 1.00 65.00 961 PHE A O 1
ATOM 7627 N N . GLU A 1 962 ? 53.545 -3.747 -33.522 1.00 64.50 962 GLU A N 1
ATOM 7628 C CA . GLU A 1 962 ? 54.043 -4.635 -34.576 1.00 64.50 962 GLU A CA 1
ATOM 7629 C C . GLU A 1 962 ? 52.939 -5.515 -35.187 1.00 64.50 962 GLU A C 1
ATOM 7631 O O . GLU A 1 962 ? 53.066 -5.946 -36.338 1.00 64.50 962 GLU A O 1
ATOM 7636 N N . LEU A 1 963 ? 51.857 -5.778 -34.447 1.00 59.41 963 LEU A N 1
ATOM 7637 C CA . LEU A 1 963 ? 50.800 -6.712 -34.841 1.00 59.41 963 LEU A CA 1
ATOM 7638 C C . LEU A 1 963 ? 49.678 -6.056 -35.666 1.00 59.41 963 LEU A C 1
ATOM 7640 O O . LEU A 1 963 ? 49.119 -6.710 -36.556 1.00 59.41 963 LEU A O 1
ATOM 7644 N N . PHE A 1 964 ? 49.371 -4.782 -35.399 1.00 56.50 964 PHE A N 1
ATOM 7645 C CA . PHE A 1 964 ? 48.247 -4.057 -36.003 1.00 56.50 964 PHE A CA 1
ATOM 7646 C C . PHE A 1 964 ? 48.728 -3.001 -37.013 1.00 56.50 964 PHE A C 1
ATOM 7648 O O . PHE A 1 964 ? 49.370 -2.019 -36.642 1.00 56.50 964 PHE A O 1
ATOM 7655 N N . GLU A 1 965 ? 48.400 -3.182 -38.303 1.00 51.28 965 GLU A N 1
ATOM 7656 C CA . GLU A 1 965 ? 48.867 -2.316 -39.411 1.00 51.28 965 GLU A CA 1
ATOM 7657 C C . GLU A 1 965 ? 48.548 -0.831 -39.208 1.00 51.28 965 GLU A C 1
ATOM 7659 O O . GLU A 1 965 ? 49.324 0.042 -39.604 1.00 51.28 965 GLU A O 1
ATOM 7664 N N . ASP A 1 966 ? 47.441 -0.539 -38.542 1.00 46.75 966 ASP A N 1
ATOM 7665 C CA . ASP A 1 966 ? 47.004 0.825 -38.299 1.00 46.75 966 ASP A CA 1
ATOM 7666 C C . ASP A 1 966 ? 47.715 1.480 -37.098 1.00 46.75 966 ASP A C 1
ATOM 7668 O O . ASP A 1 966 ? 47.913 2.696 -37.088 1.00 46.75 966 ASP A O 1
ATOM 7672 N N . LEU A 1 967 ? 48.220 0.684 -36.145 1.00 48.88 967 LEU A N 1
ATOM 7673 C CA . LEU A 1 967 ? 49.128 1.152 -35.089 1.00 48.88 967 LEU A CA 1
ATOM 7674 C C . LEU A 1 967 ? 50.567 1.316 -35.602 1.00 48.88 967 LEU A C 1
ATOM 7676 O O . LEU A 1 967 ? 51.302 2.213 -35.170 1.00 48.88 967 LEU A O 1
ATOM 7680 N N . ILE A 1 968 ? 50.958 0.521 -36.606 1.00 61.25 968 ILE A N 1
ATOM 7681 C CA . ILE A 1 968 ? 52.227 0.694 -37.331 1.00 61.25 968 ILE A CA 1
ATOM 7682 C C . ILE A 1 968 ? 52.301 2.097 -37.961 1.00 61.25 968 ILE A C 1
ATOM 7684 O O . ILE A 1 968 ? 53.382 2.684 -38.019 1.00 61.25 968 ILE A O 1
ATOM 7688 N N . ALA A 1 969 ? 51.168 2.660 -38.391 1.00 54.41 969 ALA A N 1
ATOM 7689 C CA . ALA A 1 969 ? 51.094 3.963 -39.051 1.00 54.41 969 ALA A CA 1
ATOM 7690 C C . ALA A 1 969 ? 51.182 5.180 -38.105 1.00 54.41 969 ALA A C 1
ATOM 7692 O O . ALA A 1 969 ? 51.280 6.310 -38.590 1.00 54.41 969 ALA A O 1
ATOM 7693 N N . LEU A 1 970 ? 51.162 4.968 -36.783 1.00 60.88 970 LEU A N 1
ATOM 7694 C CA . LEU A 1 970 ? 51.272 6.032 -35.783 1.00 60.88 970 LEU A CA 1
ATOM 7695 C C . LEU A 1 970 ? 52.667 6.676 -35.779 1.00 60.88 970 LEU A C 1
ATOM 7697 O O . LEU A 1 970 ? 53.679 5.970 -35.788 1.00 60.88 970 LEU A O 1
ATOM 7701 N N . ASP A 1 971 ? 52.723 8.010 -35.722 1.00 70.12 971 ASP A N 1
ATOM 7702 C CA . ASP A 1 971 ? 53.985 8.753 -35.645 1.00 70.12 971 ASP A CA 1
ATOM 7703 C C . ASP A 1 971 ? 54.680 8.622 -34.272 1.00 70.12 971 ASP A C 1
ATOM 7705 O O . ASP A 1 971 ? 54.102 8.170 -33.283 1.00 70.12 971 ASP A O 1
ATOM 7709 N N . GLU A 1 972 ? 55.970 8.970 -34.212 1.00 70.81 972 GLU A N 1
ATOM 7710 C CA . GLU A 1 972 ? 56.769 8.824 -32.984 1.00 70.81 972 GLU A CA 1
ATOM 7711 C C . GLU A 1 972 ? 56.244 9.679 -31.820 1.00 70.81 972 GLU A C 1
ATOM 7713 O O . GLU A 1 972 ? 56.392 9.288 -30.663 1.00 70.81 972 GLU A O 1
ATOM 7718 N N . GLU A 1 973 ? 55.623 10.825 -32.113 1.00 62.25 973 GLU A N 1
ATOM 7719 C CA . GLU A 1 973 ? 55.067 11.734 -31.106 1.00 62.25 973 GLU A CA 1
ATOM 7720 C C . GLU A 1 973 ? 53.856 11.090 -30.425 1.00 62.25 973 GLU A C 1
ATOM 7722 O O . GLU A 1 973 ? 53.803 10.975 -29.204 1.00 62.25 973 GLU A O 1
ATOM 7727 N N . THR A 1 974 ? 52.962 10.523 -31.225 1.00 55.06 974 THR A N 1
ATOM 7728 C CA . THR A 1 974 ? 51.812 9.733 -30.795 1.00 55.06 974 THR A CA 1
ATOM 7729 C C . THR A 1 974 ? 52.206 8.525 -29.939 1.00 55.06 974 THR A C 1
ATOM 7731 O O . THR A 1 974 ? 51.645 8.302 -28.863 1.00 55.06 974 THR A O 1
ATOM 7734 N N . ARG A 1 975 ? 53.195 7.740 -30.383 1.00 64.44 975 ARG A N 1
ATOM 7735 C CA . ARG A 1 975 ? 53.671 6.570 -29.624 1.00 64.44 975 ARG A CA 1
ATOM 7736 C C . ARG A 1 975 ? 54.269 6.977 -28.277 1.00 64.44 975 ARG A C 1
ATOM 7738 O O . ARG A 1 975 ? 54.055 6.294 -27.278 1.00 64.44 975 ARG A O 1
ATOM 7745 N N . ALA A 1 976 ? 54.966 8.114 -28.226 1.00 66.69 976 ALA A N 1
ATOM 7746 C CA . ALA A 1 976 ? 55.507 8.651 -26.982 1.00 66.69 976 ALA A CA 1
ATOM 7747 C C . ALA A 1 976 ? 54.410 9.001 -25.961 1.00 66.69 976 ALA A C 1
ATOM 7749 O O . ALA A 1 976 ? 54.606 8.760 -24.769 1.00 66.69 976 ALA A O 1
ATOM 7750 N N . LEU A 1 977 ? 53.255 9.501 -26.415 1.00 55.25 977 LEU A N 1
ATOM 7751 C CA . LEU A 1 977 ? 52.110 9.795 -25.547 1.00 55.25 977 LEU A CA 1
ATOM 7752 C C . LEU A 1 977 ? 51.462 8.531 -24.983 1.00 55.25 977 LEU A C 1
ATOM 7754 O O . LEU A 1 977 ? 51.117 8.507 -23.802 1.00 55.25 977 LEU A O 1
ATOM 7758 N N . ILE A 1 978 ? 51.363 7.462 -25.782 1.00 56.91 978 ILE A N 1
ATOM 7759 C CA . ILE A 1 978 ? 50.864 6.160 -25.304 1.00 56.91 978 ILE A CA 1
ATOM 7760 C C . ILE A 1 978 ? 51.719 5.654 -24.153 1.00 56.91 978 ILE A C 1
ATOM 7762 O O . ILE A 1 978 ? 51.203 5.290 -23.095 1.00 56.91 978 ILE A O 1
ATOM 7766 N N . TYR A 1 979 ? 53.037 5.705 -24.313 1.00 68.19 979 TYR A N 1
ATOM 7767 C CA . TYR A 1 979 ? 53.916 5.274 -23.244 1.00 68.19 979 TYR A CA 1
ATOM 7768 C C . TYR A 1 979 ? 53.828 6.151 -21.984 1.00 68.19 979 TYR A C 1
ATOM 7770 O O . TYR A 1 979 ? 53.975 5.636 -20.879 1.00 68.19 979 TYR A O 1
ATOM 7778 N N . GLN A 1 980 ? 53.596 7.461 -22.125 1.00 59.91 980 GLN A N 1
ATOM 7779 C CA . GLN A 1 980 ? 53.399 8.354 -20.977 1.00 59.91 980 GLN A CA 1
ATOM 7780 C C . GLN A 1 980 ? 52.112 8.031 -20.209 1.00 59.91 980 GLN A C 1
ATOM 7782 O O . GLN A 1 980 ? 52.135 8.002 -18.980 1.00 59.91 980 GLN A O 1
ATOM 7787 N N . GLY A 1 981 ? 51.015 7.727 -20.910 1.00 55.59 981 GLY A N 1
ATOM 7788 C CA . GLY A 1 981 ? 49.759 7.318 -20.276 1.00 55.59 981 GLY A CA 1
ATOM 7789 C C . GLY A 1 981 ? 49.885 6.014 -19.485 1.00 55.59 981 GLY A C 1
ATOM 7790 O O . GLY A 1 981 ? 49.357 5.896 -18.382 1.00 55.59 981 GLY A O 1
ATOM 7791 N N . ILE A 1 982 ? 50.643 5.051 -20.006 1.00 59.53 982 ILE A N 1
ATOM 7792 C CA . ILE A 1 982 ? 50.867 3.758 -19.342 1.00 59.53 982 ILE A CA 1
ATOM 7793 C C . ILE A 1 982 ? 51.738 3.908 -18.102 1.00 59.53 982 ILE A C 1
ATOM 7795 O O . ILE A 1 982 ? 51.431 3.333 -17.059 1.00 59.53 982 ILE A O 1
ATOM 7799 N N . ASP A 1 983 ? 52.786 4.725 -18.184 1.00 66.19 983 ASP A N 1
ATOM 7800 C CA . ASP A 1 983 ? 53.607 5.040 -17.021 1.00 66.19 983 ASP A CA 1
ATOM 7801 C C . ASP A 1 983 ? 52.792 5.720 -15.917 1.00 66.19 983 ASP A C 1
ATOM 7803 O O . ASP A 1 983 ? 52.979 5.392 -14.746 1.00 66.19 983 ASP A O 1
ATOM 7807 N N . TYR A 1 984 ? 51.884 6.628 -16.286 1.00 59.59 984 TYR A N 1
ATOM 7808 C CA . TYR A 1 984 ? 50.988 7.297 -15.346 1.00 59.59 984 TYR A CA 1
ATOM 7809 C C . TYR A 1 984 ? 50.030 6.307 -14.670 1.00 59.59 984 TYR A C 1
ATOM 7811 O O . TYR A 1 984 ? 49.920 6.290 -13.445 1.00 59.59 984 TYR A O 1
ATOM 7819 N N . MET A 1 985 ? 49.395 5.412 -15.436 1.00 54.94 985 MET A N 1
ATOM 7820 C CA . MET A 1 985 ? 48.528 4.374 -14.864 1.00 54.94 985 MET A CA 1
ATOM 7821 C C . MET A 1 985 ? 49.290 3.423 -13.933 1.00 54.94 985 MET A C 1
ATOM 7823 O O . MET A 1 985 ? 48.760 3.028 -12.891 1.00 54.94 985 MET A O 1
ATOM 7827 N N . ALA A 1 986 ? 50.532 3.072 -14.274 1.00 62.97 986 ALA A N 1
ATOM 7828 C CA . ALA A 1 986 ? 51.386 2.253 -13.420 1.00 62.97 986 ALA A CA 1
ATOM 7829 C C . ALA A 1 986 ? 51.751 2.974 -12.107 1.00 62.97 986 ALA A C 1
ATOM 7831 O O . ALA A 1 986 ? 51.720 2.347 -11.048 1.00 62.97 986 ALA A O 1
ATOM 7832 N N . ASP A 1 987 ? 52.031 4.282 -12.148 1.00 63.59 987 ASP A N 1
ATOM 7833 C CA . ASP A 1 987 ? 52.299 5.089 -10.947 1.00 63.59 987 ASP A CA 1
ATOM 7834 C C . ASP A 1 987 ? 51.083 5.188 -10.020 1.00 63.59 987 ASP A C 1
ATOM 7836 O O . ASP A 1 987 ? 51.207 4.989 -8.810 1.00 63.59 987 ASP A O 1
ATOM 7840 N N . GLU A 1 988 ? 49.901 5.465 -10.568 1.00 59.53 988 GLU A N 1
ATOM 7841 C CA . GLU A 1 988 ? 48.674 5.601 -9.776 1.00 59.53 988 GLU A CA 1
ATOM 7842 C C . GLU A 1 988 ? 48.229 4.259 -9.181 1.00 59.53 988 GLU A C 1
ATOM 7844 O O . GLU A 1 988 ? 47.838 4.181 -8.014 1.00 59.53 988 GLU A O 1
ATOM 7849 N N . THR A 1 989 ? 48.369 3.171 -9.945 1.00 58.53 989 THR A N 1
ATOM 7850 C CA . THR A 1 989 ? 48.099 1.812 -9.449 1.00 58.53 989 THR A CA 1
ATOM 7851 C C . THR A 1 989 ? 49.044 1.455 -8.304 1.00 58.53 989 THR A C 1
ATOM 7853 O O . THR A 1 989 ? 48.601 0.922 -7.288 1.00 58.53 989 THR A O 1
ATOM 7856 N N . TYR A 1 990 ? 50.327 1.807 -8.421 1.00 66.31 990 TYR A N 1
ATOM 7857 C CA . TYR A 1 990 ? 51.318 1.606 -7.367 1.00 66.31 990 TYR A CA 1
ATOM 7858 C C . TYR A 1 990 ? 50.983 2.393 -6.087 1.00 66.31 990 TYR A C 1
ATOM 7860 O O . TYR A 1 990 ? 51.050 1.848 -4.983 1.00 66.31 990 TYR A O 1
ATOM 7868 N N . GLN A 1 991 ? 50.552 3.652 -6.212 1.00 62.38 991 GLN A N 1
ATOM 7869 C CA . GLN A 1 991 ? 50.129 4.471 -5.067 1.00 62.38 991 GLN A CA 1
ATOM 7870 C C . GLN A 1 991 ? 48.844 3.964 -4.399 1.00 62.38 991 GLN A C 1
ATOM 7872 O O . GLN A 1 991 ? 48.600 4.232 -3.218 1.00 62.38 991 GLN A O 1
ATOM 7877 N N . ALA A 1 992 ? 48.007 3.235 -5.137 1.00 57.09 992 ALA A N 1
ATOM 7878 C CA . ALA A 1 992 ? 46.754 2.704 -4.630 1.00 57.09 992 ALA A CA 1
ATOM 7879 C C . ALA A 1 992 ? 46.927 1.427 -3.786 1.00 57.09 992 ALA A C 1
ATOM 7881 O O . ALA A 1 992 ? 45.989 1.068 -3.069 1.00 57.09 992 ALA A O 1
ATOM 7882 N N . ILE A 1 993 ? 48.100 0.775 -3.822 1.00 62.50 993 ILE A N 1
ATOM 7883 C CA . ILE A 1 993 ? 48.353 -0.494 -3.123 1.00 62.50 993 ILE A CA 1
ATOM 7884 C C . ILE A 1 993 ? 48.116 -0.338 -1.604 1.00 62.50 993 ILE A C 1
ATOM 7886 O O . ILE A 1 993 ? 48.706 0.531 -0.954 1.00 62.50 993 ILE A O 1
ATOM 7890 N N . PRO A 1 994 ? 47.262 -1.181 -0.996 1.00 63.8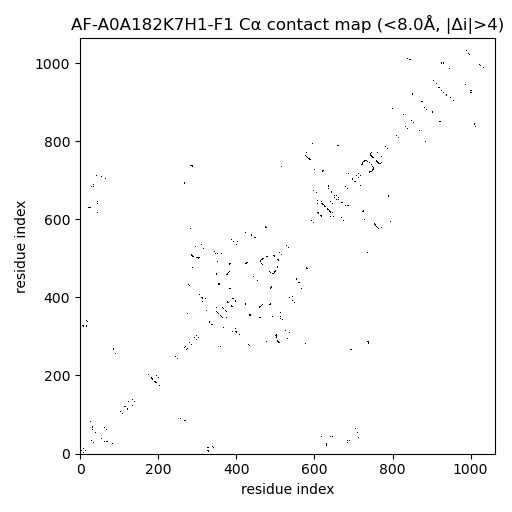8 994 PRO A N 1
ATOM 7891 C CA . PRO A 1 994 ? 46.890 -1.092 0.412 1.00 63.88 994 PRO A CA 1
ATOM 7892 C C . PRO A 1 994 ? 47.939 -1.771 1.304 1.00 63.88 994 PRO A C 1
ATOM 7894 O O . PRO A 1 994 ? 47.689 -2.814 1.904 1.00 63.88 994 PRO A O 1
ATOM 7897 N N . TRP A 1 995 ? 49.125 -1.174 1.417 1.00 68.12 995 TRP A N 1
ATOM 7898 C CA . TRP A 1 995 ? 50.273 -1.757 2.129 1.00 68.12 995 TRP A CA 1
ATOM 7899 C C . TRP A 1 995 ? 49.967 -2.211 3.566 1.00 68.12 995 TRP A C 1
ATOM 7901 O O . TRP A 1 995 ? 50.473 -3.239 4.005 1.00 68.12 995 TRP A O 1
ATOM 7911 N N . LYS A 1 996 ? 49.067 -1.509 4.272 1.00 65.00 996 LYS A N 1
ATOM 7912 C CA . LYS A 1 996 ? 48.647 -1.882 5.632 1.00 65.00 996 LYS A CA 1
ATOM 7913 C C . LYS A 1 996 ? 47.838 -3.182 5.688 1.00 65.00 996 LYS A C 1
ATOM 7915 O O . LYS A 1 996 ? 47.924 -3.918 6.659 1.00 65.00 996 LYS A O 1
ATOM 7920 N N . LEU A 1 997 ? 47.057 -3.470 4.650 1.00 66.81 997 LEU A N 1
ATOM 7921 C CA . LEU A 1 997 ? 46.314 -4.724 4.556 1.00 66.81 997 LEU A CA 1
ATOM 7922 C C . LEU A 1 997 ? 47.267 -5.903 4.327 1.00 66.81 997 LEU A C 1
ATOM 7924 O O . LEU A 1 997 ? 47.091 -6.950 4.935 1.00 66.81 997 LEU A O 1
ATOM 7928 N N . LEU A 1 998 ? 48.291 -5.718 3.486 1.00 63.31 998 LEU A N 1
ATOM 7929 C CA . LEU A 1 998 ? 49.338 -6.723 3.275 1.00 63.31 998 LEU A CA 1
ATOM 7930 C C . LEU A 1 998 ? 50.099 -7.017 4.576 1.00 63.31 998 LEU A C 1
ATOM 7932 O O . LEU A 1 998 ? 50.358 -8.176 4.878 1.00 63.31 998 LEU A O 1
ATOM 7936 N N . GLU A 1 999 ? 50.394 -5.984 5.366 1.00 65.19 999 GLU A N 1
ATOM 7937 C CA . GLU A 1 999 ? 51.001 -6.120 6.695 1.00 65.19 999 GLU A CA 1
ATOM 7938 C C . GLU A 1 999 ? 50.123 -6.948 7.647 1.00 65.19 999 GLU A C 1
ATOM 7940 O O . GLU A 1 999 ? 50.616 -7.891 8.261 1.00 65.19 999 GLU A O 1
ATOM 7945 N N . ASP A 1 1000 ? 48.821 -6.654 7.717 1.00 65.56 1000 ASP A N 1
ATOM 7946 C CA . ASP A 1 1000 ? 47.880 -7.367 8.589 1.00 65.56 1000 ASP A CA 1
ATOM 7947 C C . ASP A 1 1000 ? 47.686 -8.839 8.159 1.00 65.56 1000 ASP A C 1
ATOM 7949 O O . ASP A 1 1000 ? 47.616 -9.723 9.011 1.00 65.56 1000 ASP A O 1
ATOM 7953 N N . ILE A 1 1001 ? 47.675 -9.124 6.848 1.00 65.81 1001 ILE A N 1
ATOM 7954 C CA . ILE A 1 1001 ? 47.629 -10.497 6.310 1.00 65.81 1001 ILE A CA 1
ATOM 7955 C C . ILE A 1 1001 ? 48.872 -11.282 6.716 1.00 65.81 1001 ILE A C 1
ATOM 7957 O O . ILE A 1 1001 ? 48.769 -12.402 7.213 1.00 65.81 1001 ILE A O 1
ATOM 7961 N N . VAL A 1 1002 ? 50.056 -10.703 6.513 1.00 64.25 1002 VAL A N 1
ATOM 7962 C CA . VAL A 1 1002 ? 51.312 -11.371 6.863 1.00 64.25 1002 VAL A CA 1
ATOM 7963 C C . VAL A 1 1002 ? 51.409 -11.558 8.380 1.00 64.25 1002 VAL A C 1
ATOM 7965 O O . VAL A 1 1002 ? 51.819 -12.626 8.827 1.00 64.25 1002 VAL A O 1
ATOM 7968 N N . TYR A 1 1003 ? 50.973 -10.578 9.178 1.00 65.69 1003 TYR A N 1
ATOM 7969 C CA . TYR A 1 1003 ? 50.924 -10.684 10.637 1.00 65.69 1003 TYR A CA 1
ATOM 7970 C C . TYR A 1 1003 ? 50.053 -11.845 11.118 1.00 65.69 1003 TYR A C 1
ATOM 7972 O O . TYR A 1 1003 ? 50.486 -12.630 11.958 1.00 65.69 1003 TYR A O 1
ATOM 7980 N N . GLU A 1 1004 ? 48.851 -11.988 10.565 1.00 67.69 1004 GLU A N 1
ATOM 7981 C CA . GLU A 1 1004 ? 47.920 -13.035 10.977 1.00 67.69 1004 GLU A CA 1
ATOM 7982 C C . GLU A 1 1004 ? 48.426 -14.434 10.586 1.00 67.69 1004 GLU A C 1
ATOM 7984 O O . GLU A 1 1004 ? 48.334 -15.379 11.370 1.00 67.69 1004 GLU A O 1
ATOM 7989 N N . VAL A 1 1005 ? 49.085 -14.559 9.429 1.00 65.69 1005 VAL A N 1
ATOM 7990 C CA . VAL A 1 1005 ? 49.775 -15.798 9.031 1.00 65.69 1005 VAL A CA 1
ATOM 7991 C C . VAL A 1 1005 ? 50.940 -16.125 9.978 1.00 65.69 1005 VAL A C 1
ATOM 7993 O O . VAL A 1 1005 ? 51.173 -17.297 10.281 1.00 65.69 1005 VAL A O 1
ATOM 7996 N N . ILE A 1 1006 ? 51.655 -15.115 10.486 1.00 65.25 1006 ILE A N 1
ATOM 7997 C CA . ILE A 1 1006 ? 52.731 -15.293 11.476 1.00 65.25 1006 ILE A CA 1
ATOM 7998 C C . ILE A 1 1006 ? 52.171 -15.718 12.841 1.00 65.25 1006 ILE A C 1
ATOM 8000 O O . ILE A 1 1006 ? 52.695 -16.663 13.434 1.00 65.25 1006 ILE A O 1
ATOM 8004 N N . GLU A 1 1007 ? 51.125 -15.052 13.348 1.00 66.50 1007 GLU A N 1
ATOM 8005 C CA . GLU A 1 1007 ? 50.478 -15.409 14.623 1.00 66.50 1007 GLU A CA 1
ATOM 8006 C C . GLU A 1 1007 ? 49.928 -16.839 14.604 1.00 66.50 1007 GLU A C 1
ATOM 8008 O O . GLU A 1 1007 ? 49.990 -17.541 15.616 1.00 66.50 1007 GLU A O 1
ATOM 8013 N N . ASN A 1 1008 ? 49.469 -17.293 13.440 1.00 69.31 1008 ASN A N 1
ATOM 8014 C CA . ASN A 1 1008 ? 48.925 -18.629 13.239 1.00 69.31 1008 ASN A CA 1
ATOM 8015 C C . ASN A 1 1008 ? 49.991 -19.692 12.903 1.00 69.31 1008 ASN A C 1
ATOM 8017 O O . ASN A 1 1008 ? 49.660 -20.741 12.354 1.00 69.31 1008 ASN A O 1
ATOM 8021 N N . GLU A 1 1009 ? 51.270 -19.446 13.215 1.00 64.56 1009 GLU A N 1
ATOM 8022 C CA . GLU A 1 1009 ? 52.392 -20.370 12.963 1.00 64.56 1009 GLU A CA 1
ATOM 8023 C C . GLU A 1 1009 ? 52.479 -20.852 11.494 1.00 64.56 1009 GLU A C 1
ATOM 8025 O O . GLU A 1 1009 ? 52.868 -21.988 11.218 1.00 64.56 1009 GLU A O 1
ATOM 8030 N N . GLY A 1 1010 ? 52.116 -19.994 10.534 1.00 56.66 1010 GLY A N 1
ATOM 8031 C CA . GLY A 1 1010 ? 52.125 -20.304 9.100 1.00 56.66 1010 GLY A CA 1
ATOM 8032 C C . GLY A 1 1010 ? 50.836 -20.942 8.568 1.00 56.66 1010 GLY A C 1
ATOM 8033 O O . GLY A 1 1010 ? 50.797 -21.351 7.408 1.00 56.66 1010 GLY A O 1
ATOM 8034 N N . VAL A 1 1011 ? 49.775 -21.037 9.378 1.00 63.31 1011 VAL A N 1
ATOM 8035 C CA . VAL A 1 1011 ? 48.446 -21.470 8.919 1.00 63.31 1011 VAL A CA 1
ATOM 8036 C C . VAL A 1 1011 ? 47.732 -20.305 8.228 1.00 63.31 1011 VAL A C 1
ATOM 8038 O O . VAL A 1 1011 ? 47.482 -19.262 8.828 1.00 63.31 1011 VAL A O 1
ATOM 8041 N N . ILE A 1 1012 ? 47.376 -20.502 6.959 1.00 60.28 1012 ILE A N 1
ATOM 8042 C CA . ILE A 1 1012 ? 46.685 -19.510 6.123 1.00 60.28 1012 ILE A CA 1
ATOM 8043 C C . ILE A 1 1012 ? 45.175 -19.725 6.265 1.00 60.28 1012 ILE A C 1
ATOM 8045 O O . ILE A 1 1012 ? 44.497 -20.211 5.364 1.00 60.28 1012 ILE A O 1
ATOM 8049 N N . ASP A 1 1013 ? 44.676 -19.415 7.458 1.00 64.50 1013 ASP A N 1
ATOM 8050 C CA . ASP A 1 1013 ? 43.252 -19.343 7.794 1.00 64.50 1013 ASP A CA 1
ATOM 8051 C C . ASP A 1 1013 ? 42.995 -17.927 8.316 1.00 64.50 1013 ASP A C 1
ATOM 8053 O O . ASP A 1 1013 ? 43.133 -17.649 9.507 1.00 64.50 1013 ASP A O 1
ATOM 8057 N N . LEU A 1 1014 ? 42.784 -16.996 7.380 1.00 65.94 1014 LEU A N 1
ATOM 8058 C CA . LEU A 1 1014 ? 42.574 -15.584 7.698 1.00 65.94 1014 LEU A CA 1
ATOM 8059 C C . LEU A 1 1014 ? 41.208 -15.418 8.363 1.00 65.94 1014 LEU A C 1
ATOM 8061 O O . LEU A 1 1014 ? 40.220 -15.993 7.903 1.00 65.94 1014 LEU A O 1
ATOM 8065 N N . SER A 1 1015 ? 41.136 -14.597 9.405 1.00 70.50 1015 SER A N 1
ATOM 8066 C CA . SER A 1 1015 ? 39.887 -14.278 10.086 1.00 70.50 1015 SER A CA 1
ATOM 8067 C C . SER A 1 1015 ? 38.827 -13.742 9.124 1.00 70.50 1015 SER A C 1
ATOM 8069 O O . SER A 1 1015 ? 39.116 -13.058 8.138 1.00 70.50 1015 SER A O 1
ATOM 8071 N N . ASP A 1 1016 ? 37.560 -14.009 9.447 1.00 64.00 1016 ASP A N 1
ATOM 8072 C CA . ASP A 1 1016 ? 36.414 -13.453 8.719 1.00 64.00 1016 ASP A CA 1
ATOM 8073 C C . ASP A 1 1016 ? 36.494 -11.915 8.623 1.00 64.00 1016 ASP A C 1
ATOM 8075 O O . ASP A 1 1016 ? 36.129 -11.340 7.600 1.00 64.00 1016 ASP A O 1
ATOM 8079 N N . GLU A 1 1017 ? 37.038 -11.258 9.655 1.00 68.12 1017 GLU A N 1
ATOM 8080 C CA . GLU A 1 1017 ? 37.254 -9.806 9.707 1.00 68.12 1017 GLU A CA 1
ATOM 8081 C C . GLU A 1 1017 ? 38.313 -9.338 8.696 1.00 68.12 1017 GLU A C 1
ATOM 8083 O O . GLU A 1 1017 ? 38.122 -8.330 8.014 1.00 68.12 1017 GLU A O 1
ATOM 8088 N N . LEU A 1 1018 ? 39.416 -10.075 8.539 1.00 65.44 1018 LEU A N 1
ATOM 8089 C CA . LEU A 1 1018 ? 40.444 -9.746 7.556 1.00 65.44 1018 LEU A CA 1
ATOM 8090 C C . LEU A 1 1018 ? 39.986 -10.059 6.122 1.00 65.44 1018 LEU A C 1
ATOM 8092 O O . LEU A 1 1018 ? 40.243 -9.264 5.219 1.00 65.44 1018 LEU A O 1
ATOM 8096 N N . ASN A 1 1019 ? 39.245 -11.151 5.912 1.00 63.66 1019 ASN A N 1
ATOM 8097 C CA . ASN A 1 1019 ? 38.628 -11.472 4.619 1.00 63.66 1019 ASN A CA 1
ATOM 8098 C C . ASN A 1 1019 ? 37.623 -10.397 4.175 1.00 63.66 1019 ASN A C 1
ATOM 8100 O O . ASN A 1 1019 ? 37.615 -9.999 3.010 1.00 63.66 1019 ASN A O 1
ATOM 8104 N N . GLU A 1 1020 ? 36.812 -9.875 5.099 1.00 67.56 1020 GLU A N 1
ATOM 8105 C CA . GLU A 1 1020 ? 35.894 -8.764 4.824 1.00 67.56 1020 GLU A CA 1
ATOM 8106 C C . GLU A 1 1020 ? 36.667 -7.489 4.446 1.00 67.56 1020 GLU A C 1
ATOM 8108 O O . GLU A 1 1020 ? 36.348 -6.845 3.446 1.00 67.56 1020 GLU A O 1
ATOM 8113 N N . ARG A 1 1021 ? 37.763 -7.179 5.152 1.00 66.12 1021 ARG A N 1
ATOM 8114 C CA . ARG A 1 1021 ? 38.642 -6.040 4.827 1.00 66.12 1021 ARG A CA 1
ATOM 8115 C C . ARG A 1 1021 ? 39.358 -6.184 3.480 1.00 66.12 1021 ARG A C 1
ATOM 8117 O O . ARG A 1 1021 ? 39.598 -5.169 2.820 1.00 66.12 1021 ARG A O 1
ATOM 8124 N N . ILE A 1 1022 ? 39.705 -7.404 3.060 1.00 62.59 1022 ILE A N 1
ATOM 8125 C CA . ILE A 1 1022 ? 40.261 -7.683 1.725 1.00 62.59 1022 ILE A CA 1
ATOM 8126 C C . ILE A 1 1022 ? 39.234 -7.325 0.648 1.00 62.59 1022 ILE A C 1
ATOM 8128 O O . ILE A 1 1022 ? 39.550 -6.557 -0.260 1.00 62.59 1022 ILE A O 1
ATOM 8132 N N . GLU A 1 1023 ? 37.996 -7.803 0.781 1.00 61.75 1023 GLU A N 1
ATOM 8133 C CA . GLU A 1 1023 ? 36.910 -7.504 -0.163 1.00 61.75 1023 GLU A CA 1
ATOM 8134 C C . GLU A 1 1023 ? 36.563 -6.003 -0.190 1.00 61.75 1023 GLU A C 1
ATOM 8136 O O . GLU A 1 1023 ? 36.420 -5.410 -1.262 1.00 61.75 1023 GLU A O 1
ATOM 8141 N N . GLU A 1 1024 ? 36.520 -5.339 0.969 1.00 68.31 1024 GLU A N 1
ATOM 8142 C CA . GLU A 1 1024 ? 36.329 -3.884 1.059 1.00 68.31 1024 GLU A CA 1
ATOM 8143 C C . GLU A 1 1024 ? 37.452 -3.100 0.367 1.00 68.31 1024 GLU A C 1
ATOM 8145 O O . GLU A 1 1024 ? 37.212 -2.080 -0.285 1.00 68.31 1024 GLU A O 1
ATOM 8150 N N . THR A 1 1025 ? 38.688 -3.580 0.479 1.00 63.34 1025 THR A N 1
ATOM 8151 C CA . THR A 1 1025 ? 39.850 -2.939 -0.137 1.00 63.34 1025 THR A CA 1
ATOM 8152 C C . THR A 1 1025 ? 39.879 -3.146 -1.650 1.00 63.34 1025 THR A C 1
ATOM 8154 O O . THR A 1 1025 ? 40.213 -2.212 -2.378 1.00 63.34 1025 THR A O 1
ATOM 8157 N N . LEU A 1 1026 ? 39.462 -4.314 -2.146 1.00 58.28 1026 LEU A N 1
ATOM 8158 C CA . LEU A 1 1026 ? 39.291 -4.573 -3.579 1.00 58.28 1026 LEU A CA 1
ATOM 8159 C C . LEU A 1 1026 ? 38.198 -3.687 -4.198 1.00 58.28 1026 LEU A C 1
ATOM 8161 O O . LEU A 1 1026 ? 38.352 -3.218 -5.327 1.00 58.28 1026 LEU A O 1
ATOM 8165 N N . GLU A 1 1027 ? 37.122 -3.397 -3.465 1.00 61.44 1027 GLU A N 1
ATOM 8166 C CA . GLU A 1 1027 ? 36.080 -2.456 -3.904 1.00 61.44 1027 GLU A CA 1
ATOM 8167 C C . GLU A 1 1027 ? 36.536 -0.985 -3.773 1.00 61.44 1027 GLU A C 1
ATOM 8169 O O . GLU A 1 1027 ? 36.168 -0.137 -4.584 1.00 61.44 1027 GLU A O 1
ATOM 8174 N N . SER A 1 1028 ? 37.405 -0.664 -2.812 1.00 63.69 1028 SER A N 1
ATOM 8175 C CA . SER A 1 1028 ? 38.044 0.657 -2.701 1.00 63.69 1028 SER A CA 1
ATOM 8176 C C . SER A 1 1028 ? 39.031 0.920 -3.846 1.00 63.69 1028 SER A C 1
ATOM 8178 O O . SER A 1 1028 ? 39.012 1.989 -4.457 1.00 63.69 1028 SER A O 1
ATOM 8180 N N . LEU A 1 1029 ? 39.839 -0.080 -4.216 1.00 56.94 1029 LEU A N 1
ATOM 8181 C CA . LEU A 1 1029 ? 40.696 -0.048 -5.404 1.00 56.94 1029 LEU A CA 1
ATOM 8182 C C . LEU A 1 1029 ? 39.870 0.120 -6.684 1.00 56.94 1029 LEU A C 1
ATOM 8184 O O . LEU A 1 1029 ? 40.251 0.904 -7.548 1.00 56.94 1029 LEU A O 1
ATOM 8188 N N . ARG A 1 1030 ? 38.698 -0.525 -6.775 1.00 61.09 1030 ARG A N 1
ATOM 8189 C CA . ARG A 1 1030 ? 37.735 -0.307 -7.867 1.00 61.09 1030 ARG A CA 1
ATOM 8190 C C . ARG A 1 1030 ? 37.299 1.150 -7.964 1.00 61.09 1030 ARG A C 1
ATOM 8192 O O . ARG A 1 1030 ? 37.248 1.713 -9.055 1.00 61.09 1030 ARG A O 1
ATOM 8199 N N . GLN A 1 1031 ? 36.960 1.759 -6.829 1.00 59.09 1031 GLN A N 1
ATOM 8200 C CA . GLN A 1 1031 ? 36.551 3.161 -6.778 1.00 59.09 1031 GLN A CA 1
ATOM 8201 C C . GLN A 1 1031 ? 37.703 4.093 -7.150 1.00 59.09 1031 GLN A C 1
ATOM 8203 O O . GLN A 1 1031 ? 37.486 4.995 -7.949 1.00 59.09 1031 GLN A O 1
ATOM 8208 N N . LYS A 1 1032 ? 38.927 3.824 -6.682 1.00 59.78 1032 LYS A N 1
ATOM 8209 C CA . LYS A 1 1032 ? 40.117 4.597 -7.058 1.00 59.78 1032 LYS A CA 1
ATOM 8210 C C . LYS A 1 1032 ? 40.492 4.452 -8.528 1.00 59.78 1032 LYS A C 1
ATOM 8212 O O . LYS A 1 1032 ? 40.777 5.454 -9.157 1.00 59.78 1032 LYS A O 1
ATOM 8217 N N . LEU A 1 1033 ? 40.443 3.253 -9.108 1.00 53.62 1033 LEU A N 1
ATOM 8218 C CA . LEU A 1 1033 ? 40.669 3.055 -10.547 1.00 53.62 1033 LEU A CA 1
ATOM 8219 C C . LEU A 1 1033 ? 39.620 3.804 -11.381 1.00 53.62 1033 LEU A C 1
ATOM 8221 O O . LEU A 1 1033 ? 39.952 4.420 -12.391 1.00 53.62 1033 LEU A O 1
ATOM 8225 N N . ARG A 1 1034 ? 38.363 3.830 -10.918 1.00 56.81 1034 ARG A N 1
ATOM 8226 C CA . ARG A 1 1034 ? 37.302 4.663 -11.504 1.00 56.81 1034 ARG A CA 1
ATOM 8227 C C . ARG A 1 1034 ? 37.551 6.158 -11.303 1.00 56.81 1034 ARG A C 1
ATOM 8229 O O . ARG A 1 1034 ? 37.190 6.933 -12.176 1.00 56.81 1034 ARG A O 1
ATOM 8236 N N . GLU A 1 1035 ? 38.132 6.574 -10.182 1.00 57.66 1035 GLU A N 1
ATOM 8237 C CA . GLU A 1 1035 ? 38.506 7.967 -9.915 1.00 57.66 1035 GLU A CA 1
ATOM 8238 C C . GLU A 1 1035 ? 39.698 8.405 -10.761 1.00 57.66 1035 GLU A C 1
ATOM 8240 O O . GLU A 1 1035 ? 39.603 9.450 -11.380 1.00 57.66 1035 GLU A O 1
ATOM 8245 N N . VAL A 1 1036 ? 40.754 7.601 -10.887 1.00 50.41 1036 VAL A N 1
ATOM 8246 C CA . VAL A 1 1036 ? 41.895 7.864 -11.779 1.00 50.41 1036 VAL A CA 1
ATOM 8247 C C . VAL A 1 1036 ? 41.404 7.963 -13.224 1.00 50.41 1036 VAL A C 1
ATOM 8249 O O . VAL A 1 1036 ? 41.685 8.951 -13.892 1.00 50.41 1036 VAL A O 1
ATOM 8252 N N . ALA A 1 1037 ? 40.556 7.034 -13.679 1.00 49.03 1037 ALA A N 1
ATOM 8253 C CA . ALA A 1 1037 ? 39.945 7.095 -15.010 1.00 49.03 1037 ALA A CA 1
ATOM 8254 C C . ALA A 1 1037 ? 38.998 8.300 -15.209 1.00 49.03 1037 ALA A C 1
ATOM 8256 O O . ALA A 1 1037 ? 38.821 8.759 -16.337 1.00 49.03 1037 ALA A O 1
ATOM 8257 N N . ARG A 1 1038 ? 38.396 8.828 -14.131 1.00 48.75 1038 ARG A N 1
ATOM 8258 C CA . ARG A 1 1038 ? 37.528 10.021 -14.155 1.00 48.75 1038 ARG A CA 1
ATOM 8259 C C . ARG A 1 1038 ? 38.305 11.334 -14.056 1.00 48.75 1038 ARG A C 1
ATOM 8261 O O . ARG A 1 1038 ? 37.952 12.267 -14.762 1.00 48.75 1038 ARG A O 1
ATOM 8268 N N . VAL A 1 1039 ? 39.364 11.410 -13.251 1.00 44.91 1039 VAL A N 1
ATOM 8269 C CA . VAL A 1 1039 ? 40.291 12.557 -13.157 1.00 44.91 1039 VAL A CA 1
ATOM 8270 C C . VAL A 1 1039 ? 40.972 12.776 -14.503 1.00 44.91 1039 VAL A C 1
ATOM 8272 O O . VAL A 1 1039 ? 41.047 13.900 -14.985 1.00 44.91 1039 VAL A O 1
ATOM 8275 N N . VAL A 1 1040 ? 41.327 11.679 -15.171 1.00 42.06 1040 VAL A N 1
ATOM 8276 C CA . VAL A 1 1040 ? 41.795 11.655 -16.558 1.00 42.06 1040 VAL A CA 1
ATOM 8277 C C . VAL A 1 1040 ? 40.739 12.199 -17.547 1.00 42.06 1040 VAL A C 1
ATOM 8279 O O . VAL A 1 1040 ? 41.096 12.630 -18.633 1.00 42.06 1040 VAL A O 1
ATOM 8282 N N . SER A 1 1041 ? 39.450 12.259 -17.188 1.00 42.88 1041 SER A N 1
ATOM 8283 C CA . SER A 1 1041 ? 38.368 12.765 -18.054 1.00 42.88 1041 SER A CA 1
ATOM 8284 C C . SER A 1 1041 ? 37.833 14.168 -17.724 1.00 42.88 1041 SER A C 1
ATOM 8286 O O . SER A 1 1041 ? 37.121 14.721 -18.560 1.00 42.88 1041 SER A O 1
ATOM 8288 N N . ASP A 1 1042 ? 38.148 14.736 -16.551 1.00 37.91 1042 ASP A N 1
ATOM 8289 C CA . ASP A 1 1042 ? 37.426 15.903 -16.002 1.00 37.91 1042 ASP A CA 1
ATOM 8290 C C . ASP A 1 1042 ? 38.303 17.103 -15.562 1.00 37.91 1042 ASP A C 1
ATOM 8292 O O . ASP A 1 1042 ? 37.735 18.106 -15.126 1.00 37.91 1042 ASP A O 1
ATOM 8296 N N . GLU A 1 1043 ? 39.642 17.086 -15.691 1.00 34.53 1043 GLU A N 1
ATOM 8297 C CA . GLU A 1 1043 ? 40.476 18.272 -15.379 1.00 34.53 1043 GLU A CA 1
ATOM 8298 C C . GLU A 1 1043 ? 41.190 18.892 -16.604 1.00 34.53 1043 GLU A C 1
ATOM 8300 O O . GLU A 1 1043 ? 41.715 18.208 -17.479 1.00 34.53 1043 GLU A O 1
ATOM 8305 N N . ASP A 1 1044 ? 41.144 20.228 -16.661 1.00 42.47 1044 ASP A N 1
ATOM 8306 C CA . ASP A 1 1044 ? 41.541 21.113 -17.765 1.00 42.47 1044 ASP A CA 1
ATOM 8307 C C . ASP A 1 1044 ? 43.031 21.030 -18.198 1.00 42.47 1044 ASP A C 1
ATOM 8309 O O . ASP A 1 1044 ? 43.942 21.050 -17.374 1.00 42.47 1044 ASP A O 1
ATOM 8313 N N . GLU A 1 1045 ? 43.231 21.127 -19.524 1.00 43.50 1045 GLU A N 1
ATOM 8314 C CA . GLU A 1 1045 ? 44.419 21.611 -20.270 1.00 43.50 1045 GLU A CA 1
ATOM 8315 C C . GLU A 1 1045 ? 45.721 20.785 -20.321 1.00 43.50 1045 GLU A C 1
ATOM 8317 O O . GLU A 1 1045 ? 46.805 21.320 -20.097 1.00 43.50 1045 GLU A O 1
ATOM 8322 N N . ASP A 1 1046 ? 45.667 19.558 -20.842 1.00 43.28 1046 ASP A N 1
ATOM 8323 C CA . ASP A 1 1046 ? 46.861 18.944 -21.436 1.00 43.28 1046 ASP A CA 1
ATOM 8324 C C . ASP A 1 1046 ? 46.563 18.376 -22.839 1.00 43.28 1046 ASP A C 1
ATOM 8326 O O . ASP A 1 1046 ? 45.890 17.363 -23.024 1.00 43.28 1046 ASP A O 1
ATOM 8330 N N . GLU A 1 1047 ? 47.049 19.081 -23.868 1.00 42.88 1047 GLU A N 1
ATOM 8331 C CA . GLU A 1 1047 ? 46.845 18.808 -25.306 1.00 42.88 1047 GLU A CA 1
ATOM 8332 C C . GLU A 1 1047 ? 47.287 17.385 -25.708 1.00 42.88 1047 GLU A C 1
ATOM 8334 O O . GLU A 1 1047 ? 46.743 16.786 -26.639 1.00 42.88 1047 GLU A O 1
ATOM 8339 N N . TRP A 1 1048 ? 48.215 16.809 -24.940 1.00 42.84 1048 TRP A N 1
ATOM 8340 C CA . TRP A 1 1048 ? 48.704 15.447 -25.105 1.00 42.84 1048 TRP A CA 1
ATOM 8341 C C . TRP A 1 1048 ? 47.669 14.375 -24.731 1.00 42.84 1048 TRP A C 1
ATOM 8343 O O . TRP A 1 1048 ? 47.665 13.294 -25.317 1.00 42.84 1048 TRP A O 1
ATOM 8353 N N . PHE A 1 1049 ? 46.745 14.672 -23.813 1.00 40.28 1049 PHE A N 1
ATOM 8354 C CA . PHE A 1 1049 ? 45.711 13.731 -23.390 1.00 40.28 1049 PHE A CA 1
ATOM 8355 C C . PHE A 1 1049 ? 44.620 13.556 -24.456 1.00 40.28 1049 PHE A C 1
ATOM 8357 O O . PHE A 1 1049 ? 44.188 12.438 -24.731 1.00 40.28 1049 PHE A O 1
ATOM 8364 N N . PHE A 1 1050 ? 44.222 14.639 -25.132 1.00 43.91 1050 PHE A N 1
ATOM 8365 C CA . PHE A 1 1050 ? 43.289 14.564 -26.265 1.00 43.91 1050 PHE A CA 1
ATOM 8366 C C . PHE A 1 1050 ? 43.871 13.789 -27.441 1.00 43.91 1050 PHE A C 1
ATOM 8368 O O . PHE A 1 1050 ? 43.146 13.050 -28.102 1.00 43.91 1050 PHE A O 1
ATOM 8375 N N . GLN A 1 1051 ? 45.173 13.943 -27.681 1.00 43.81 1051 GLN A N 1
ATOM 8376 C CA . GLN A 1 1051 ? 45.875 13.141 -28.669 1.00 43.81 1051 GLN A CA 1
ATOM 8377 C C . GLN A 1 1051 ? 45.883 11.679 -28.220 1.00 43.81 1051 GLN A C 1
ATOM 8379 O O . GLN A 1 1051 ? 45.371 10.839 -28.950 1.00 43.81 1051 GLN A O 1
ATOM 8384 N N . LEU A 1 1052 ? 46.363 11.364 -27.012 1.00 41.41 1052 LEU A N 1
ATOM 8385 C CA . LEU A 1 1052 ? 46.409 9.995 -26.490 1.00 41.41 1052 LEU A CA 1
ATOM 8386 C C . LEU A 1 1052 ? 45.043 9.292 -26.532 1.00 41.41 1052 LEU A C 1
ATOM 8388 O O . LEU A 1 1052 ? 44.956 8.139 -26.941 1.00 41.41 1052 LEU A O 1
ATOM 8392 N N . LYS A 1 1053 ? 43.977 9.994 -26.150 1.00 44.25 1053 LYS A N 1
ATOM 8393 C CA . LYS A 1 1053 ? 42.607 9.487 -26.202 1.00 44.25 1053 LYS A CA 1
ATOM 8394 C C . LYS A 1 1053 ? 42.154 9.220 -27.639 1.00 44.25 1053 LYS A C 1
ATOM 8396 O O . LYS A 1 1053 ? 41.679 8.131 -27.910 1.00 44.25 1053 LYS A O 1
ATOM 8401 N N . ASP A 1 1054 ? 42.361 10.155 -28.569 1.00 44.19 1054 ASP A N 1
ATOM 8402 C CA . ASP A 1 1054 ? 42.043 9.955 -29.996 1.00 44.19 1054 ASP A CA 1
ATOM 8403 C C . ASP A 1 1054 ? 42.851 8.795 -30.610 1.00 44.19 1054 ASP A C 1
ATOM 8405 O O . ASP A 1 1054 ? 42.393 8.116 -31.525 1.00 44.19 1054 ASP A O 1
ATOM 8409 N N . ILE A 1 1055 ? 44.048 8.539 -30.083 1.00 42.62 1055 ILE A N 1
ATOM 8410 C CA . ILE A 1 1055 ? 44.931 7.453 -30.500 1.00 42.62 1055 ILE A CA 1
ATOM 8411 C C . ILE A 1 1055 ? 44.479 6.099 -29.922 1.00 42.62 1055 ILE A C 1
ATOM 8413 O O . ILE A 1 1055 ? 44.461 5.119 -30.661 1.00 42.62 1055 ILE A O 1
ATOM 8417 N N . LEU A 1 1056 ? 44.099 6.032 -28.640 1.00 40.38 1056 LEU A N 1
ATOM 8418 C CA . LEU A 1 1056 ? 43.562 4.827 -27.988 1.00 40.38 1056 LEU A CA 1
ATOM 8419 C C . LEU A 1 1056 ? 42.161 4.478 -28.504 1.00 40.38 1056 LEU A C 1
ATOM 8421 O O . LEU A 1 1056 ? 41.854 3.305 -28.708 1.00 40.38 1056 LEU A O 1
ATOM 8425 N N . ASP A 1 1057 ? 41.341 5.489 -28.787 1.00 42.53 1057 ASP A N 1
ATOM 8426 C CA . ASP A 1 1057 ? 40.029 5.332 -29.413 1.00 42.53 1057 ASP A CA 1
ATOM 8427 C C . ASP A 1 1057 ? 40.196 4.800 -30.844 1.00 42.53 1057 ASP A C 1
ATOM 8429 O O . ASP A 1 1057 ? 39.517 3.852 -31.224 1.00 42.53 1057 ASP A O 1
ATOM 8433 N N . LYS A 1 1058 ? 41.175 5.308 -31.612 1.00 41.34 1058 LYS A N 1
ATOM 8434 C CA . LYS A 1 1058 ? 41.543 4.716 -32.909 1.00 41.34 1058 LYS A CA 1
ATOM 8435 C C . LYS A 1 1058 ? 42.060 3.291 -32.759 1.00 41.34 1058 LYS A C 1
ATOM 8437 O O . LYS A 1 1058 ? 41.630 2.441 -33.517 1.00 41.34 1058 LYS A O 1
ATOM 8442 N N . ALA A 1 1059 ? 42.947 3.011 -31.804 1.00 36.72 1059 ALA A N 1
ATOM 8443 C CA . ALA A 1 1059 ? 43.464 1.663 -31.557 1.00 36.72 1059 ALA A CA 1
ATOM 8444 C C . ALA A 1 1059 ? 42.345 0.659 -31.241 1.00 36.72 1059 ALA A C 1
ATOM 8446 O O . ALA A 1 1059 ? 42.392 -0.473 -31.709 1.00 36.72 1059 ALA A O 1
ATOM 8447 N N . THR A 1 1060 ? 41.326 1.103 -30.503 1.00 37.47 1060 THR A N 1
ATOM 8448 C CA . THR A 1 1060 ? 40.140 0.314 -30.149 1.00 37.47 1060 THR A CA 1
ATOM 8449 C C . THR A 1 1060 ? 39.200 0.141 -31.350 1.00 37.47 1060 THR A C 1
ATOM 8451 O O . THR A 1 1060 ? 38.779 -0.976 -31.621 1.00 37.47 1060 THR A O 1
ATOM 8454 N N . ASP A 1 1061 ? 38.958 1.199 -32.135 1.00 36.91 1061 ASP A N 1
ATOM 8455 C CA . ASP A 1 1061 ? 38.195 1.159 -33.400 1.00 36.91 1061 ASP A CA 1
ATOM 8456 C C . ASP A 1 1061 ? 38.891 0.336 -34.510 1.00 36.91 1061 ASP A C 1
ATOM 8458 O O . ASP A 1 1061 ? 38.266 -0.010 -35.510 1.00 36.91 1061 ASP A O 1
ATOM 8462 N N . LEU A 1 1062 ? 40.199 0.095 -34.382 1.00 34.03 1062 LEU A N 1
ATOM 8463 C CA . LEU A 1 1062 ? 41.021 -0.728 -35.278 1.00 34.03 1062 LEU A CA 1
ATOM 8464 C C . LEU A 1 1062 ? 41.142 -2.183 -34.794 1.00 34.03 1062 LEU A C 1
ATOM 8466 O O . LEU A 1 1062 ? 41.529 -3.060 -35.570 1.00 34.03 1062 LEU A O 1
ATOM 8470 N N . TRP A 1 1063 ? 40.857 -2.415 -33.510 1.00 30.09 1063 TRP A N 1
ATOM 8471 C CA . TRP A 1 1063 ? 40.773 -3.731 -32.878 1.00 30.09 1063 TRP A CA 1
ATOM 8472 C C . TRP A 1 1063 ? 39.390 -4.365 -33.106 1.00 30.09 1063 TRP A C 1
ATOM 8474 O O . TRP A 1 1063 ? 39.322 -5.570 -33.360 1.00 30.09 1063 TRP A O 1
ATOM 8484 N N . GLU A 1 1064 ? 38.311 -3.573 -33.013 1.00 30.98 1064 GLU A N 1
ATOM 8485 C CA . GLU A 1 1064 ? 36.947 -3.929 -33.465 1.00 30.98 1064 GLU A CA 1
ATOM 8486 C C . GLU A 1 1064 ? 36.863 -4.093 -34.996 1.00 30.98 1064 GLU A C 1
ATOM 8488 O O . GLU A 1 1064 ? 36.120 -5.001 -35.450 1.00 30.98 1064 GLU A O 1
#

pLDDT: mean 77.56, std 19.82, range [19.28, 98.62]

Radius of gyration: 37.73 Å; Cα contacts (8 Å, |Δi|>4): 1513; chains: 1; bounding box: 112×86×82 Å

Mean predicted aligned error: 18.75 Å

Secondary structure (DSSP, 8-state):
--HHHHHBPPTT----TTTTTTTSPPPP---HHHHHHHHHHHHTTT--HHHHHHHHHHHHHHHHTHHHHHHHHHHHHHHH-S-TTS--------SS---PPP-S-HHHHHHHHHHTS-HHHHHHHHHHHHHT-PPPHHHHHHHHHHHHHHHHH-HHHHHHHHHHHHHHHTTS-HHHHHHHHHHHHHHHHH-------HHHHHHHHHHHHHHHHHHHHHHHTTS-HHHHHHHHHHHHHHTTSPP---HHHHHHHHHHHHHT-------HHHIIIIIT--S-STTTTEEEEEE-GGGGT--S-TTHHHHHHHHHHHHHHHHHHHHHTT-BPPPB-TTSS-BPP-GGGGGTSSEEEE--SS--EEEE----TTT-----EEEEEETTEEEEEESB-TTSPBPPHHHHHHHHHHHHHHHHH---TTTTGGGGGGS-HHHHHHHHHHHHHH-HHHHHHHHHHHHSS-EEEEE-----SHHHHHHHHHSSSGGG--TTBS-EEEEETTS-EEEEEETTT--HHHHHHHHHHHHHHHHHH-S--TTSPPSS-PPPEE------HHHHHHHHHHHHHHHHHTTSEEEEEEEE-S--HHHHHHTT--HHHHHHHHHHHHHHHHHSSPPPEEEEEE-TTSTT--EEEEE---HHHHHHHHHHH-SSS-HHHHHHHHHHHHHHHHHHHHHIIIII-SHHHHHHHHHHHHHTTPPPPGGGTSHHHHHTTTTTT-SEEEEE--SSS---B---SSTT-EEEEEEE-SS-EEEEEEEETT-SS--HHHHHHHHHHT-THHHHHHHHHTTS-----------SS--HHHHHHHHHHHHHHHHHHHHHS-HHHHHHHHHHHHHHTT-----HHHHHHHHHHHHHHHHHHHHHHHHHHHHHTT-TT--HHHHHHHHHHHHHHHHHHHHT--HHHHHHHHHHHHHTTS-----HHHHHHHHHHHHHHHHHHHHHHHHHHHH-HHHHT--HHHHHHHHHHHHHHHHHHHHH--HHHHHHHHHHHHHTTT-----HHHHHHHHHHHHHHHHHHHHHHHHHHHS---HHHHHHHHHHHHHHHHH-

Nearest PDB structures (foldseek):
  1xmd-assembly2_B  TM=9.566E-01  e=2.608E-57  Mus musculus
  1xl7-assembly2_B  TM=9.574E-01  e=8.059E-56  Mus musculus
  1xmc-assembly2_B  TM=9.574E-01  e=3.745E-55  Mus musculus
  1xmd-assembly1_A  TM=9.649E-01  e=7.670E-55  Mus musculus
  1xl8-assembly1_A  TM=9.593E-01  e=8.944E-55  Mus musculus

Organism: NCBI:txid43041

Foldseek 3Di:
DALCVFWFDDPPDPDFQFNCQVVFAFQDFFDLVLLLVVLLQLLVQPDDPVLSVVLVVLSVCLVVPLVVVLVVVLVVQSVVDSYSQFFDDDDDDDDDDDDDDDDDDPVVVVVVVLVVPPPVLSVQVVVCVVVVHDRDPVSVVVVVVVVLVCCVPPPVVVVVVVVVLVVVLVLDDPVLSVVVVVLVVCCNVPVDDRDDDPVSVVVVVVSVVVVVVVVVVVLLVPDDPVLSVVVVVQVVVQVPHDGDDDPVNVVVSRVSVVVVDPDDPTGLCLWPVPFQAQAFCVFAFKWKWWAPLVVQPQDLALVQLQLLVLLLLLLLLVVLLCVQQSRTDFHADPVRPFGFRPVLVQLQFQWFFAFDQRTTDIDGQRHHVVRPDAAAWEWEFEQQWIWIDGQADPVRHGFHSQLSSLQVVLVVVDVVVDDDLLGQLLLLSRGGRNSSNVLLVCLCVVDVLSVVLVSCNSRYGEYEYRAADRQDDPQSSQLCSRQTPVSRHNQRAQWYKYGYSSNTIMIMGRNSSAHLLSVLVSSVSSSSCCNVVPRDDNVDHGPDNTYIDTRRGDDDPVSSVSSVVSVVVSVVSSQQKGKDKDKFQQFFQQLCVVLVFGRVLVVLLLLQLLCCVQAVGGFQAWEWQQQRSGNPTGTFTQRLRGVLSVVLSVLLVDPPRDLQRNLVSSRVSRVVSVVSSVCRNSSNGNQVNLSSSQVSCVVVVHPRRCSCVSPSCLSNQHPQNGQEYEYENEEDPMKMWGARSDQNHKIWYWHTYGRMIIIMIMHGPPDPRDDSVSSVVSSSVVDCPSVVSSSVSSVVDDDDDDDDDDDDACDVVNLVLVLVLVVQLVVLLVVLQDQVLLLQQLLVCLVVLLANPDDPVNVVVVVVSLVVSLVSSLVVVLVSCCRVLVCVPPDPVLNVVVSVLSSLVSCLVSVLPLVVLVSVQRNQCSVVLLDDDCDPVSVVSVVVSLVSSLVSVLVSVVVLCVSFPVSVPDDPLLSVLLSVVSSVLSVLLSVLDPSSLVSVQSNVCVVVSNRNPDDPVSVVVVVVSSVVSSVSSVVVSVCLVDDDDDPSSVSNVVSVVVSSVSSD

Sequence (1064 aa):
MNRESIYYLAEGSTESTFCYDEDRPRLPLPKLDHTLKRYLESLKPFGTAEELENTKKIIETFRKGVGAKLQTILEEKAAKEKNWVSMIMSLVAVGVSAMPRPHGDARDKLREYLALVPEDIRAELMTAIRNHEQPSDAFFEKVREQMLTQLEENKQFREFAEQKYAKFLDMLTPELREEVDALMQNWIRNGGVPHANEELREKMQQHFQQLKQSHFEQLLAKLSPALREQVQGVLSQAGQGRPQFNDEQRAAILLLIKISTDATVDKWWEDYAYCTLRMALIPYCVMVQPLLLDAVGLAAVPENFLKGPATCLHHNMVFWKLLRTERLRPIASADKKNVFSADLYRRLYNTARTPGIEMDKVESHFRTEREGPCPSHIIVLYGGRIFKIPGLDAKGDPLSPQDFLFTLQQIQVKVENEQVQHAGVPVLTNDDRTNWARNRQHLIELSARNKTMVREIEEAVALMILDTHCPQNFSDLAQLALTGDIHSKWTDKSCGTIAFKNGQMGCYGEHCCYDGSISMSISLYVMMSIAEEGVPDWDVPAENLILPEELVLDLDDTLREEIARMEKAADEMQNCVVVSMDQFQDYGKAFMKQHKIHPDAYVQTALLLTYYRLHGTFAPTYETAMMRQYYKGRTETCRSCSIESVRFIEAMESATTSDADKAKLFKVAANRQMELMNEARKGNGIDRHLFGLWCAAYDNGIPIPELYDDPLYSRSGGGGNFILSTSTLGYTINCGYVAPMCADGYGCFYTMLEDCIWAIFSAYRDSTVTSGHKFQQTFHQMKAPTVLLLLVASSCCIASPFPQGRSEVIPEETLDLVYDSFVTVFRTVQATYPPELLQEIATELLATGGRFQFSEGLTAQLDEKNGEVRANLKFALEEIAITAAGLDGADELVMSKVHDYLDYAVDVLVGSVPMDVVEALVVEVLEKQGSFDFTPELESMLGEALAAAKVELRKVIDYEFELFEDLIALDEETRALIYQGIDYMADETYQAIPWKLLEDIVYEVIENEGVIDLSDELNERIEETLESLRQKLREVARVVSDEDEDEWFFQLKDILDKATDLWE